Protein AF-0000000077735283 (afdb_homodimer)

Radius of gyration: 48.04 Å; Cα contacts (8 Å, |Δi|>4): 2302; chains: 2; bounding box: 80×176×95 Å

Solvent-accessible surface area (backbone atoms only — not comparable to full-atom values): 56272 Å² total; per-residue (Å²): 124,83,80,72,78,56,33,34,23,29,17,27,32,77,35,52,45,38,18,48,23,32,14,46,43,43,26,49,48,42,41,74,72,70,46,65,52,39,32,25,27,28,46,68,80,44,58,32,40,46,49,51,30,58,75,49,72,47,78,82,56,48,76,41,72,54,46,63,62,30,37,59,70,52,53,35,86,58,85,69,66,42,46,38,75,36,28,41,52,57,50,51,49,52,29,60,76,64,70,45,61,61,38,47,21,18,46,99,84,50,34,68,54,24,36,36,39,52,62,46,53,46,47,48,61,62,65,54,66,57,80,62,57,41,31,82,55,63,30,35,46,48,47,44,37,61,52,44,59,39,46,78,77,33,74,63,70,44,83,42,65,42,73,22,42,71,41,70,52,78,65,53,72,67,53,36,61,71,68,59,46,66,35,15,32,34,38,30,58,76,65,59,66,66,58,54,43,51,51,54,72,53,44,35,39,33,41,34,28,20,50,57,37,82,77,56,70,68,47,51,52,55,31,58,74,64,59,18,31,32,32,36,17,74,40,45,64,70,57,40,56,55,32,49,64,30,38,42,34,36,60,80,56,35,42,67,77,61,75,64,45,40,48,81,37,46,45,78,64,47,49,57,54,44,69,71,68,64,61,66,67,30,47,24,37,56,96,64,27,70,68,20,31,39,43,61,78,55,67,42,89,59,83,54,54,39,32,30,35,28,57,43,53,31,71,92,43,38,36,48,40,53,87,56,35,41,74,52,33,36,37,23,23,57,39,44,56,33,40,67,51,94,51,46,28,40,33,44,27,37,64,43,35,27,39,18,46,54,48,55,49,50,26,55,75,66,70,43,86,71,54,36,49,50,24,40,34,27,30,49,12,34,33,58,61,8,54,74,66,67,26,84,59,39,38,72,68,41,52,56,48,38,54,55,25,21,64,58,38,68,52,54,63,67,64,51,42,52,52,39,51,55,59,38,26,56,62,77,89,58,46,47,56,51,52,51,51,25,70,53,46,80,43,80,45,87,93,40,37,35,37,42,13,45,46,58,20,77,59,57,63,69,59,59,71,40,39,72,54,33,46,50,36,27,40,47,47,21,68,75,70,68,30,37,27,27,31,34,34,44,24,26,64,78,77,40,20,18,42,39,32,54,29,64,60,66,50,62,49,54,19,61,32,66,74,44,77,47,84,63,59,50,42,80,37,80,72,36,72,35,61,77,76,59,45,46,51,39,42,48,53,30,50,55,52,51,59,71,76,103,124,82,81,72,78,55,33,36,23,29,17,28,32,77,34,51,43,40,17,48,26,31,13,46,42,43,28,51,48,43,39,75,73,69,45,66,54,40,33,25,27,28,45,69,81,44,56,32,39,47,49,51,30,55,74,47,72,48,79,80,56,49,76,41,71,54,47,61,63,32,37,59,69,51,50,36,86,58,85,70,68,42,46,38,75,36,27,41,49,57,49,52,48,51,28,61,75,64,70,44,61,60,37,48,22,19,45,99,86,50,34,68,55,26,36,37,38,54,64,46,52,46,46,47,60,63,64,55,67,57,81,60,57,42,30,81,55,64,31,34,46,49,46,45,36,59,53,43,59,40,46,76,76,32,74,64,68,45,82,41,64,42,74,21,41,71,41,72,54,78,64,52,71,68,53,36,62,70,67,60,47,66,33,16,32,35,38,30,59,76,65,57,66,68,57,54,40,52,51,53,70,55,44,34,40,31,42,34,27,19,51,58,38,82,77,54,71,66,47,51,54,55,30,58,73,65,60,20,31,31,30,34,17,72,39,45,63,68,56,40,55,54,32,47,63,30,38,42,35,35,59,78,56,36,41,68,76,60,74,63,44,41,49,80,36,46,45,78,62,46,50,58,55,44,70,71,69,65,61,65,64,30,47,24,38,55,97,66,27,70,68,22,30,38,40,61,79,56,66,45,87,58,83,54,54,39,32,29,33,28,58,44,52,33,72,90,44,38,35,48,41,54,87,57,34,39,74,53,35,37,37,23,23,56,39,44,57,33,40,69,48,95,49,45,29,42,32,46,28,38,65,41,36,26,40,17,44,55,47,54,50,50,26,55,76,66,72,43,86,71,55,36,48,50,23,40,32,28,30,48,14,37,32,58,62,9,53,73,66,69,26,83,59,40,36,71,66,41,52,56,48,38,54,54,24,21,63,59,38,68,54,55,62,66,63,52,43,51,51,40,50,55,58,37,24,56,61,77,88,58,47,47,57,51,53,52,52,26,71,52,46,80,42,79,45,88,92,40,37,34,38,43,13,44,47,58,22,76,59,57,63,69,59,57,71,40,40,72,55,32,46,50,35,27,40,47,47,20,68,75,71,67,31,38,27,26,32,36,34,45,24,26,66,78,78,39,18,19,42,39,32,56,27,64,60,67,49,61,51,54,19,62,33,66,74,44,77,47,84,61,59,51,43,80,37,81,72,35,72,36,59,77,78,60,46,46,51,39,42,48,52,30,49,54,52,51,59,70,74,105

Organism: NCBI:txid416586

Foldseek 3Di:
DPPPFAAEAEEFQQDDLQGFLLLVLLQVLVVVVPGRYFYEYQDDYFQLNVVLCVVLVHDGGHHDVFFFDFQLLLFAFQPDAAEQQFFLVVVVVSCVVVVNQKHFYAYPVQFTWFMDGPVLSVCCLPPPPDQDFQQVLFFFQLLLCVLQVWDWLADADRRHGQHATEEEPPDDLVVSLVPDAARYEYEYEQDDQVSLLSNLVRHHAEYEYELQHDDDPVSNVSNNVSRHIYIYGNHHRVVSSSSSSRSRGNNVRGGGPFDAAERGHGLVVCLVVCVVPVDQWHFYDDPRHTRGIHGPVSSPQRDAHEYEYEADQAPVGHRHHCVSHAYAEYQHADDHHDHDHPDDHHYDYHQAQGSLLVSLVVCVVVPHDDALSSLSSSLSRLCVSCVNVLRPSHDPSSVVSNVVSCVRNVHDSVVVSVVSLASRQDCPPPFLLCQLQAQWDWDDAPPFIEIEHEGEHQDCCVVVVCLVVNQVSQQCCCVVVVGQKGWYWYAHSVQQWTWIFMYHDDQVLVCQLQVDDSPDRTDIGGNDDDCVPRPVVSSNVSSVVVVVVD/DPPPFAAEAEEFQQDDLQGFLLLVLLQVLCVVVPGRYFYEYQDDYFQLNVCLCVVLVHDGGHHDPFFFDFQLLLFAFQPDAAEQQFFLVVVVVSCVVVVNQKHFYAYPVQFTFFMFGPVLSVCCLPPPPDQDFQQVLFFFQLLLCVLQVWDWLADAPRRHGQHATEEEDPDDLVVNLVPDAARYEYEYEQDDQVSLLSNLVRHHQEYEYELQHDHDPVSSVSNNVSRHIYIYGNHHPVVSSSSSSRSRGNNVRGDGPFDAAERGHGLVVCVVVCVVPVDQWHFYDDPRHTRGIHGPVSSPQRDAHEYEYEADQAPVGHRHHVVSHAYAEYQHADDHHDHDHPDDHHYDYHQAQGSLLVSLVVCVVVPHDDALSSLSSSLSRLCVSCVNVLRPSHDPSSVVSNVVSCVRNVHDSVVVSVVSLASRQDCPPPFLLRQLQAQWDWDDAPPFIEIEHEGEHQDCCVVVVCLVVNQVSQQCCCVVVVGQKGWYWYAHSVQQWTWIFMYHPDQVLVCQLQVDDSPDGTDIGGNDDDCVPRPVVSSNVSSVVVVVVD

InterPro domains:
  IPR000644 CBS domain [PF00571] (80-124)
  IPR000644 CBS domain [PF00571] (250-299)
  IPR000644 CBS domain [PS51371] (75-131)
  IPR000644 CBS domain [PS51371] (254-310)
  IPR000644 CBS domain [SM00116] (80-126)
  IPR000644 CBS domain [SM00116] (257-304)
  IPR001667 DDH domain [PF01368] (7-382)
  IPR004097 DHHA2 domain [PF02833] (418-542)
  IPR004097 DHHA2 domain [SM01131] (417-543)
  IPR010766 DRTGG [PF07085] (143-247)
  IPR028979 HPr(Ser) kinase/phosphorylase-like, N-terminal domain superfamily [G3DSA:3.40.1390.20] (132-244)
  IPR028979 HPr(Ser) kinase/phosphorylase-like, N-terminal domain superfamily [SSF75138] (139-254)
  IPR038222 DHHA2 domain superfamily [G3DSA:3.10.310.20] (427-550)
  IPR038763 DHH phosphoesterase superfamily [SSF64182] (6-542)
  IPR046342 CBS domain superfamily [SSF54631] (70-299)

pLDDT: mean 88.13, std 9.85, range [28.7, 98.94]

Secondary structure (DSSP, 8-state):
-----PEEEE--SS--HHHHHHHHHHHHHHHHTT--EEEEESSPPPHHHHHHHHHTT-PPPEE--B---BGGGGPBP----EETTSBHHHHHHHHHHHT-SEEEEE-TTSBEEEEEEHHHHHHHHHHTTS---TTTTT-BHHHHHHHTT-EEEE---TTSBP-S-EEE--S-HHHHHHH--TT-EEEE-S--HHHHHHHHHTT-SEEEE-TT----HHHHHHHHHTT-EEEE-SS-HHHHHHHHHTTSBGGGTSEES---B-TTSBHHHHHHHHHHH--SEEEEEETTEEEEEEETGGGS--PPPEEEEES---GGGSPBTGGGSEEEEEEESSPPB--EEEEE-EEEE-SSS-HHHHHHHHHHHTT----HHHHHHHHHHHHHHTTTTTSTT--HHHHHHHHHHHHHHT--HHHHHHHHHHHHH--TT--HHHHHTTT-EEEEETTEEEEEEEEEES-HHHHHTTHHHHHHHHHHHHHHHT-SEEEEEEEETTTTEEEEEEEES-THHHHHHH-S--SSSEEEEET---IIIIIHHHHHHHHHHHHHH-/-----PEEEE--SS--HHHHHHHHHHHHHHHHTT--EEEEESSPPPHHHHHHHHHTT-PPPEE--B---BGGGGPBP----EETT-BHHHHHHHHHHHT-SEEEEE-TTSBEEEEEEHHHHHHHHHHTTS---TTTTT-BHHHHHHHTT-EEEE---TTSBP-S-EEE--S-HHHHHHH--TT-EEEE-S--HHHHHHHHHTT-SEEEE-TT----HHHHHHHHHTT-EEEE-SS-HHHHHHHHHTTSBGGGTSEES---B-TTSBHHHHHHHHHHH--SEEEEEETTEEEEEEETGGGS--PPPEEEEES---GGGSPBTGGGSEEEEEEESSEEE--B-SS--EEEE-SSS-HHHHHHHHHHHTT----HHHHHHHHHHHHHHTTTTTSTT--HHHHHHHHHHHHHHT--HHHHHHHHHHHHH--TT--HHHHHTTT-EEEEETTEEEEEEEEEES-HHHHHTTHHHHHHHHHHHHHHHT-SEEEEEEEETTTTEEEEEEEES-THHHHHHHTS--SSSEEEEET---IIIIIHHHHHHHHHHHHHH-

Sequence (1100 aa):
MKNTKPIYIIGHRNPDTDSICSAIGYAHLKQALGENVVAARAGKVNAETKYALEYFHMQQPLLLSDLYPRVKDVLLDCKIVVKQHDTLRQLGEIMRDHDLRSVPVTDSKGILVGIVTVSDLAKRYFQELGMANLSDMRVRYRDIIAAIDAKVLVDGIESDFIQGDVRIAAGSLKTIKAGIKENDIVLIGDRHDETIIDCVEQGISVLIITGNGRVSADVIEAAEARHMFVLSTPYDTYTTARLINQCVPVRRIMHENPVCFKPMDLLSDIKGTMEETHYRNYPVIENGRLVGLVSRDELTMPERDRVILVDHNERGQAVEGIEEAKIVEVIDHHRLGGIQTSEPIFTHAEPVGCTATIVANMHWQQDVDIPAPVAGLLLSAILSDTVLFKSPTCTPYDKKTAERLAEIAGVDLKEYGMAMLKAGSGIGDMTPMEIAKNDSKEFQMGDYHLLISQISVMDTKEVLGLEPQLIEAMTTICEKEGFDMSLVMVTDILEEATYLLYAGSPKTLIGEAFKKDASGTHVYLPGVMSRKKQIVPPLSEAVKRIKEKEMKNTKPIYIIGHRNPDTDSICSAIGYAHLKQALGENVVAARAGKVNAETKYALEYFHMQQPLLLSDLYPRVKDVLLDCKIVVKQHDTLRQLGEIMRDHDLRSVPVTDSKGILVGIVTVSDLAKRYFQELGMANLSDMRVRYRDIIAAIDAKVLVDGIESDFIQGDVRIAAGSLKTIKAGIKENDIVLIGDRHDETIIDCVEQGISVLIITGNGRVSADVIEAAEARHMFVLSTPYDTYTTARLINQCVPVRRIMHENPVCFKPMDLLSDIKGTMEETHYRNYPVIENGRLVGLVSRDELTMPERDRVILVDHNERGQAVEGIEEAKIVEVIDHHRLGGIQTSEPIFTHAEPVGCTATIVANMHWQQDVDIPAPVAGLLLSAILSDTVLFKSPTCTPYDKKTAERLAEIAGVDLKEYGMAMLKAGSGIGDMTPMEIAKNDSKEFQMGDYHLLISQISVMDTKEVLGLEPQLIEAMTTICEKEGFDMSLVMVTDILEEATYLLYAGSPKTLIGEAFKKDASGTHVYLPGVMSRKKQIVPPLSEAVKRIKEKE

Nearest PDB structures (foldseek):
  2haw-assembly1_B  TM=9.328E-01  e=2.482E-33  Bacillus subtilis
  2iw4-assembly1_A  TM=9.439E-01  e=2.000E-32  Bacillus subtilis
  1wpp-assembly1_B  TM=9.341E-01  e=7.158E-31  Streptococcus gordonii str. Challis
  1k20-assembly1_B  TM=9.146E-01  e=5.120E-30  Streptococcus gordonii
  2enx-assembly1_A  TM=9.265E-01  e=3.663E-29  Streptococcus agalactiae A909

Structure (mmCIF, N/CA/C/O backbone):
data_AF-0000000077735283-model_v1
#
loop_
_entity.id
_entity.type
_entity.pdbx_description
1 polymer 'inorganic diphosphatase'
#
loop_
_atom_site.group_PDB
_atom_site.id
_atom_site.type_symbol
_atom_site.label_atom_id
_atom_site.label_alt_id
_atom_site.label_comp_id
_atom_site.label_asym_id
_atom_site.label_entity_id
_atom_site.label_seq_id
_atom_site.pdbx_PDB_ins_code
_atom_site.Cartn_x
_atom_site.Cartn_y
_atom_site.Cartn_z
_atom_site.occupancy
_atom_site.B_iso_or_equiv
_atom_site.auth_seq_id
_atom_site.auth_comp_id
_atom_site.auth_asym_id
_atom_site.auth_atom_id
_atom_site.pdbx_PDB_model_num
ATOM 1 N N . MET A 1 1 ? 1.175 -37.281 -1.231 1 28.7 1 MET A N 1
ATOM 2 C CA . MET A 1 1 ? 1.005 -36 -0.551 1 28.7 1 MET A CA 1
ATOM 3 C C . MET A 1 1 ? 1.333 -34.844 -1.485 1 28.7 1 MET A C 1
ATOM 5 O O . MET A 1 1 ? 2.414 -34.812 -2.074 1 28.7 1 MET A O 1
ATOM 9 N N . LYS A 1 2 ? 0.443 -34.312 -2.27 1 42.41 2 LYS A N 1
ATOM 10 C CA . LYS A 1 2 ? 0.685 -33.344 -3.342 1 42.41 2 LYS A CA 1
ATOM 11 C C . LYS A 1 2 ? 1.784 -32.344 -2.959 1 42.41 2 LYS A C 1
ATOM 13 O O . LYS A 1 2 ? 1.707 -31.703 -1.912 1 42.41 2 LYS A O 1
ATOM 18 N N . ASN A 1 3 ? 2.947 -32.594 -3.174 1 49.47 3 ASN A N 1
ATOM 19 C CA . ASN A 1 3 ? 4.152 -31.859 -2.832 1 49.47 3 ASN A CA 1
ATOM 20 C C . ASN A 1 3 ? 3.941 -30.344 -2.963 1 49.47 3 ASN A C 1
ATOM 22 O O . ASN A 1 3 ? 3.846 -29.828 -4.074 1 49.47 3 ASN A O 1
ATOM 26 N N . THR A 1 4 ? 3.23 -29.609 -1.947 1 69.56 4 THR A N 1
ATOM 27 C CA . THR A 1 4 ? 2.809 -28.219 -1.959 1 69.56 4 THR A CA 1
ATOM 28 C C . THR A 1 4 ? 4.008 -27.281 -2.148 1 69.56 4 THR A C 1
ATOM 30 O O . THR A 1 4 ? 5.035 -27.453 -1.485 1 69.56 4 THR A O 1
ATOM 33 N N . LYS A 1 5 ? 4.188 -26.641 -3.32 1 85.62 5 LYS A N 1
ATOM 34 C CA . LYS A 1 5 ? 5.188 -25.625 -3.607 1 85.62 5 LYS A CA 1
ATOM 35 C C . LYS A 1 5 ? 5.48 -24.781 -2.371 1 85.62 5 LYS A C 1
ATOM 37 O O . LYS A 1 5 ? 4.566 -24.422 -1.629 1 85.62 5 LYS A O 1
ATOM 42 N N . PRO A 1 6 ? 6.809 -24.719 -2.07 1 94.75 6 PRO A N 1
ATOM 43 C CA . PRO A 1 6 ? 7.125 -23.875 -0.92 1 94.75 6 PRO A CA 1
ATOM 44 C C . PRO A 1 6 ? 6.781 -22.406 -1.16 1 94.75 6 PRO A C 1
ATOM 46 O O . PRO A 1 6 ? 6.57 -22 -2.305 1 94.75 6 PRO A O 1
ATOM 49 N N . ILE A 1 7 ? 6.66 -21.719 -0.064 1 97.5 7 ILE A N 1
ATOM 50 C CA . ILE A 1 7 ? 6.547 -20.266 -0.137 1 97.5 7 ILE A CA 1
ATOM 51 C C . ILE A 1 7 ? 7.938 -19.656 -0.265 1 97.5 7 ILE A C 1
ATOM 53 O O . ILE A 1 7 ? 8.859 -20.016 0.472 1 97.5 7 ILE A O 1
ATOM 57 N N . TYR A 1 8 ? 8.109 -18.75 -1.167 1 98.06 8 TYR A N 1
ATOM 58 C CA . TYR A 1 8 ? 9.406 -18.125 -1.363 1 98.06 8 TYR A CA 1
ATOM 59 C C . TYR A 1 8 ? 9.492 -16.797 -0.61 1 98.06 8 TYR A C 1
ATOM 61 O O . TYR A 1 8 ? 8.586 -15.969 -0.709 1 98.06 8 TYR A O 1
ATOM 69 N N . ILE A 1 9 ? 10.5 -16.656 0.202 1 98.75 9 ILE A N 1
ATOM 70 C CA . ILE A 1 9 ? 10.812 -15.383 0.835 1 98.75 9 ILE A CA 1
ATOM 71 C C . ILE A 1 9 ? 11.883 -14.656 0.028 1 98.75 9 ILE A C 1
ATOM 73 O O . ILE A 1 9 ? 13 -15.148 -0.12 1 98.75 9 ILE A O 1
ATOM 77 N N . ILE A 1 10 ? 11.531 -13.438 -0.479 1 98.19 10 ILE A N 1
ATOM 78 C CA . ILE A 1 10 ? 12.398 -12.852 -1.492 1 98.19 10 ILE A CA 1
ATOM 79 C C . ILE A 1 10 ? 12.492 -11.344 -1.27 1 98.19 10 ILE A C 1
ATOM 81 O O . ILE A 1 10 ? 11.5 -10.688 -0.936 1 98.19 10 ILE A O 1
ATOM 85 N N . GLY A 1 11 ? 13.695 -10.766 -1.396 1 96.69 11 GLY A N 1
ATOM 86 C CA . GLY A 1 11 ? 13.922 -9.328 -1.345 1 96.69 11 GLY A CA 1
ATOM 87 C C . GLY A 1 11 ? 13.742 -8.648 -2.689 1 96.69 11 GLY A C 1
ATOM 88 O O . GLY A 1 11 ? 13.219 -9.25 -3.631 1 96.69 11 GLY A O 1
ATOM 89 N N . HIS A 1 12 ? 14.141 -7.363 -2.768 1 92.62 12 HIS A N 1
ATOM 90 C CA . HIS A 1 12 ? 13.906 -6.582 -3.977 1 92.62 12 HIS A CA 1
ATOM 91 C C . HIS A 1 12 ? 14.805 -7.051 -5.117 1 92.62 12 HIS A C 1
ATOM 93 O O . HIS A 1 12 ? 15.727 -7.84 -4.906 1 92.62 12 HIS A O 1
ATOM 99 N N . ARG A 1 13 ? 14.523 -6.629 -6.309 1 90.88 13 ARG A N 1
ATOM 100 C CA . ARG A 1 13 ? 15.078 -7.16 -7.551 1 90.88 13 ARG A CA 1
ATOM 101 C C . ARG A 1 13 ? 16.578 -6.891 -7.641 1 90.88 13 ARG A C 1
ATOM 103 O O . ARG A 1 13 ? 17.297 -7.633 -8.297 1 90.88 13 ARG A O 1
ATOM 110 N N . ASN A 1 14 ? 17.109 -5.805 -7.129 1 86.62 14 ASN A N 1
ATOM 111 C CA . ASN A 1 14 ? 18.531 -5.523 -6.961 1 86.62 14 ASN A CA 1
ATOM 112 C C . ASN A 1 14 ? 18.969 -5.715 -5.512 1 86.62 14 ASN A C 1
ATOM 114 O O . ASN A 1 14 ? 19.188 -4.742 -4.789 1 86.62 14 ASN A O 1
ATOM 118 N N . PRO A 1 15 ? 19.219 -6.98 -5.191 1 92.56 15 PRO A N 1
ATOM 119 C CA . PRO A 1 15 ? 19.344 -7.316 -3.77 1 92.56 15 PRO A CA 1
ATOM 120 C C . PRO A 1 15 ? 20.578 -6.695 -3.125 1 92.56 15 PRO A C 1
ATOM 122 O O . PRO A 1 15 ? 21.656 -6.699 -3.721 1 92.56 15 PRO A O 1
ATOM 125 N N . ASP A 1 16 ? 20.406 -6.074 -2.018 1 92.31 16 ASP A N 1
ATOM 126 C CA . ASP A 1 16 ? 21.5 -5.656 -1.143 1 92.31 16 ASP A CA 1
ATOM 127 C C . ASP A 1 16 ? 21.641 -6.605 0.046 1 92.31 16 ASP A C 1
ATOM 129 O O . ASP A 1 16 ? 21.062 -7.695 0.051 1 92.31 16 ASP A O 1
ATOM 133 N N . THR A 1 17 ? 22.469 -6.301 0.979 1 96.19 17 THR A N 1
ATOM 134 C CA . THR A 1 17 ? 22.766 -7.191 2.096 1 96.19 17 THR A CA 1
ATOM 135 C C . THR A 1 17 ? 21.516 -7.434 2.938 1 96.19 17 THR A C 1
ATOM 137 O O . THR A 1 17 ? 21.25 -8.562 3.355 1 96.19 17 THR A O 1
ATOM 140 N N . ASP A 1 18 ? 20.719 -6.391 3.164 1 97.56 18 ASP A N 1
ATOM 141 C CA . ASP A 1 18 ? 19.484 -6.523 3.936 1 97.56 18 ASP A CA 1
ATOM 142 C C . ASP A 1 18 ? 18.5 -7.461 3.24 1 97.56 18 ASP A C 1
ATOM 144 O O . ASP A 1 18 ? 17.922 -8.352 3.875 1 97.56 18 ASP A O 1
ATOM 148 N N . SER A 1 19 ? 18.359 -7.309 1.996 1 96.19 19 SER A N 1
ATOM 149 C CA . SER A 1 19 ? 17.422 -8.102 1.198 1 96.19 19 SER A CA 1
ATOM 150 C C . SER A 1 19 ? 17.719 -9.594 1.336 1 96.19 19 SER A C 1
ATOM 152 O O . SER A 1 19 ? 16.812 -10.383 1.603 1 96.19 19 SER A O 1
ATOM 154 N N . ILE A 1 20 ? 18.938 -9.945 1.172 1 98.25 20 ILE A N 1
ATOM 155 C CA . ILE A 1 20 ? 19.328 -11.352 1.158 1 98.25 20 ILE A CA 1
ATOM 156 C C . ILE A 1 20 ? 19.328 -11.898 2.584 1 98.25 20 ILE A C 1
ATOM 158 O O . ILE A 1 20 ? 18.766 -12.961 2.85 1 98.25 20 ILE A O 1
ATOM 162 N N . CYS A 1 21 ? 19.906 -11.203 3.508 1 98.81 21 CYS A N 1
ATOM 163 C CA . CYS A 1 21 ? 20.062 -11.688 4.879 1 98.81 21 CYS A CA 1
ATOM 164 C C . CYS A 1 21 ? 18.703 -11.758 5.582 1 98.81 21 CYS A C 1
ATOM 166 O O . CYS A 1 21 ? 18.453 -12.68 6.359 1 98.81 21 CYS A O 1
ATOM 168 N N . SER A 1 22 ? 17.875 -10.789 5.352 1 98.88 22 SER A N 1
ATOM 169 C CA . SER A 1 22 ? 16.531 -10.812 5.949 1 98.88 22 SER A CA 1
ATOM 170 C C . SER A 1 22 ? 15.703 -11.969 5.398 1 98.88 22 SER A C 1
ATOM 172 O O . SER A 1 22 ? 14.898 -12.562 6.121 1 98.88 22 SER A O 1
ATOM 174 N N . ALA A 1 23 ? 15.867 -12.227 4.102 1 98.81 23 ALA A N 1
ATOM 175 C CA . ALA A 1 23 ? 15.164 -13.359 3.52 1 98.81 23 ALA A CA 1
ATOM 176 C C . ALA A 1 23 ? 15.578 -14.664 4.195 1 98.81 23 ALA A C 1
ATOM 178 O O . ALA A 1 23 ? 14.727 -15.492 4.543 1 98.81 23 ALA A O 1
ATOM 179 N N . ILE A 1 24 ? 16.875 -14.859 4.391 1 98.88 24 ILE A N 1
ATOM 180 C CA . ILE A 1 24 ? 17.391 -16.062 5.023 1 98.88 24 ILE A CA 1
ATOM 181 C C . ILE A 1 24 ? 16.922 -16.125 6.477 1 98.88 24 ILE A C 1
ATOM 183 O O . ILE A 1 24 ? 16.469 -17.172 6.938 1 98.88 24 ILE A O 1
ATOM 187 N N . GLY A 1 25 ? 17.047 -15.031 7.188 1 98.88 25 GLY A N 1
ATOM 188 C CA . GLY A 1 25 ? 16.609 -14.984 8.578 1 98.88 25 GLY A CA 1
ATOM 189 C C . GLY A 1 25 ? 15.133 -15.281 8.758 1 98.88 25 GLY A C 1
ATOM 190 O O . GLY A 1 25 ? 14.75 -16.031 9.656 1 98.88 25 GLY A O 1
ATOM 191 N N . TYR A 1 26 ? 14.344 -14.648 7.922 1 98.88 26 TYR A N 1
ATOM 192 C CA . TYR A 1 26 ? 12.906 -14.844 8.062 1 98.88 26 TYR A CA 1
ATOM 193 C C . TYR A 1 26 ? 12.516 -16.266 7.668 1 98.88 26 TYR A C 1
ATOM 195 O O . TYR A 1 26 ? 11.586 -16.844 8.242 1 98.88 26 TYR A O 1
ATOM 203 N N . ALA A 1 27 ? 13.203 -16.797 6.676 1 98.81 27 ALA A N 1
ATOM 204 C CA . ALA A 1 27 ? 12.977 -18.203 6.332 1 98.81 27 ALA A CA 1
ATOM 205 C C . ALA A 1 27 ? 13.242 -19.109 7.531 1 98.81 27 ALA A C 1
ATOM 207 O O . ALA A 1 27 ? 12.484 -20.047 7.789 1 98.81 27 ALA A O 1
ATOM 208 N N . HIS A 1 28 ? 14.32 -18.859 8.219 1 98.75 28 HIS A N 1
ATOM 209 C CA . HIS A 1 28 ? 14.625 -19.656 9.406 1 98.75 28 HIS A CA 1
ATOM 210 C C . HIS A 1 28 ? 13.492 -19.578 10.422 1 98.75 28 HIS A C 1
ATOM 212 O O . HIS A 1 28 ? 13.094 -20.594 10.992 1 98.75 28 HIS A O 1
ATOM 218 N N . LEU A 1 29 ? 13.047 -18.344 10.703 1 98.75 29 LEU A N 1
ATOM 219 C CA . LEU A 1 29 ? 11.969 -18.172 11.664 1 98.75 29 LEU A CA 1
ATOM 220 C C . LEU A 1 29 ? 10.734 -18.969 11.258 1 98.75 29 LEU A C 1
ATOM 222 O O . LEU A 1 29 ? 10.164 -19.703 12.07 1 98.75 29 LEU A O 1
ATOM 226 N N . LYS A 1 30 ? 10.297 -18.812 10.008 1 98.69 30 LYS A N 1
ATOM 227 C CA . LYS A 1 30 ? 9.086 -19.469 9.523 1 98.69 30 LYS A CA 1
ATOM 228 C C . LYS A 1 30 ? 9.234 -20.984 9.539 1 98.69 30 LYS A C 1
ATOM 230 O O . LYS A 1 30 ? 8.289 -21.703 9.867 1 98.69 30 LYS A O 1
ATOM 235 N N . GLN A 1 31 ? 10.445 -21.469 9.172 1 98.31 31 GLN A N 1
ATOM 236 C CA . GLN A 1 31 ? 10.711 -22.906 9.227 1 98.31 31 GLN A CA 1
ATOM 237 C C . GLN A 1 31 ? 10.625 -23.422 10.656 1 98.31 31 GLN A C 1
ATOM 239 O O . GLN A 1 31 ? 10.07 -24.5 10.906 1 98.31 31 GLN A O 1
ATOM 244 N N . ALA A 1 32 ? 11.211 -22.656 11.562 1 98.06 32 ALA A N 1
ATOM 245 C CA . ALA A 1 32 ? 11.156 -23.031 12.969 1 98.06 32 ALA A CA 1
ATOM 246 C C . ALA A 1 32 ? 9.711 -23.094 13.461 1 98.06 32 ALA A C 1
ATOM 248 O O . ALA A 1 32 ? 9.398 -23.875 14.367 1 98.06 32 ALA A O 1
ATOM 249 N N . LEU A 1 33 ? 8.867 -22.344 12.875 1 97.06 33 LEU A N 1
ATOM 250 C CA . LEU A 1 33 ? 7.461 -22.312 13.25 1 97.06 33 LEU A CA 1
ATOM 251 C C . LEU A 1 33 ? 6.66 -23.359 12.461 1 97.06 33 LEU A C 1
ATOM 253 O O . LEU A 1 33 ? 5.434 -23.406 12.562 1 97.06 33 LEU A O 1
ATOM 257 N N . GLY A 1 34 ? 7.281 -24.094 11.531 1 96.56 34 GLY A N 1
ATOM 258 C CA . GLY A 1 34 ? 6.664 -25.234 10.891 1 96.56 34 GLY A CA 1
ATOM 259 C C . GLY A 1 34 ? 6.176 -24.953 9.484 1 96.56 34 GLY A C 1
ATOM 260 O O . GLY A 1 34 ? 5.461 -25.75 8.891 1 96.56 34 GLY A O 1
ATOM 261 N N . GLU A 1 35 ? 6.539 -23.906 8.922 1 96.75 35 GLU A N 1
ATOM 262 C CA . GLU A 1 35 ? 6.074 -23.547 7.582 1 96.75 35 GLU A CA 1
ATOM 263 C C . GLU A 1 35 ? 7.051 -24.031 6.512 1 96.75 35 GLU A C 1
ATOM 265 O O . GLU A 1 35 ? 8.258 -24.109 6.754 1 96.75 35 GLU A O 1
ATOM 270 N N . ASN A 1 36 ? 6.539 -24.359 5.359 1 97.31 36 ASN A N 1
ATOM 271 C CA . ASN A 1 36 ? 7.348 -24.75 4.207 1 97.31 36 ASN A CA 1
ATOM 272 C C . ASN A 1 36 ? 7.758 -23.531 3.379 1 97.31 36 ASN A C 1
ATOM 274 O O . ASN A 1 36 ? 7.098 -23.188 2.393 1 97.31 36 ASN A O 1
ATOM 278 N N . VAL A 1 37 ? 8.883 -22.953 3.768 1 98.06 37 VAL A N 1
ATOM 279 C CA . VAL A 1 37 ? 9.352 -21.75 3.102 1 98.06 37 VAL A CA 1
ATOM 280 C C . VAL A 1 37 ? 10.805 -21.922 2.672 1 98.06 37 VAL A C 1
ATOM 282 O O . VAL A 1 37 ? 11.523 -22.766 3.221 1 98.06 37 VAL A O 1
ATOM 285 N N . VAL A 1 38 ? 11.211 -21.156 1.665 1 97.94 38 VAL A N 1
ATOM 286 C CA . VAL A 1 38 ? 12.586 -21.156 1.188 1 97.94 38 VAL A CA 1
ATOM 287 C C . VAL A 1 38 ? 13.023 -19.734 0.883 1 97.94 38 VAL A C 1
ATOM 289 O O . VAL A 1 38 ? 12.258 -18.938 0.32 1 97.94 38 VAL A O 1
ATOM 292 N N . ALA A 1 39 ? 14.211 -19.422 1.404 1 98.56 39 ALA A N 1
ATOM 293 C CA . ALA A 1 39 ? 14.773 -18.125 1.062 1 98.56 39 ALA A CA 1
ATOM 294 C C . ALA A 1 39 ? 15.211 -18.078 -0.399 1 98.56 39 ALA A C 1
ATOM 296 O O . ALA A 1 39 ? 15.766 -19.047 -0.916 1 98.56 39 ALA A O 1
ATOM 297 N N . ALA A 1 40 ? 14.93 -16.969 -1.06 1 98.31 40 ALA A N 1
ATOM 298 C CA . ALA A 1 40 ? 15.305 -16.781 -2.457 1 98.31 40 ALA A CA 1
ATOM 299 C C . ALA A 1 40 ? 15.859 -15.383 -2.689 1 98.31 40 ALA A C 1
ATOM 301 O O . ALA A 1 40 ? 15.836 -14.539 -1.788 1 98.31 40 ALA A O 1
ATOM 302 N N . ARG A 1 41 ? 16.516 -15.164 -3.781 1 97.31 41 ARG A N 1
ATOM 303 C CA . ARG A 1 41 ? 17 -13.859 -4.234 1 97.31 41 ARG A CA 1
ATOM 304 C C . ARG A 1 41 ? 16.562 -13.578 -5.668 1 97.31 41 ARG A C 1
ATOM 306 O O . ARG A 1 41 ? 16.375 -14.508 -6.457 1 97.31 41 ARG A O 1
ATOM 313 N N . ALA A 1 42 ? 16.406 -12.32 -5.98 1 95.19 42 ALA A N 1
ATOM 314 C CA . ALA A 1 42 ? 15.898 -11.945 -7.297 1 95.19 42 ALA A CA 1
ATOM 315 C C . ALA A 1 42 ? 17.031 -11.477 -8.203 1 95.19 42 ALA A C 1
ATOM 317 O O . ALA A 1 42 ? 16.828 -11.227 -9.391 1 95.19 42 ALA A O 1
ATOM 318 N N . GLY A 1 43 ? 18.266 -11.375 -7.703 1 92 43 GLY A N 1
ATOM 319 C CA . GLY A 1 43 ? 19.391 -10.883 -8.477 1 92 43 GLY A CA 1
ATOM 320 C C . GLY A 1 43 ? 20.734 -11.383 -7.953 1 92 43 GLY A C 1
ATOM 321 O O . GLY A 1 43 ? 20.781 -12.328 -7.164 1 92 43 GLY A O 1
ATOM 322 N N . LYS A 1 44 ? 21.766 -10.805 -8.492 1 89.81 44 LYS A N 1
ATOM 323 C CA . LYS A 1 44 ? 23.109 -11.211 -8.148 1 89.81 44 LYS A CA 1
ATOM 324 C C . LYS A 1 44 ? 23.469 -10.789 -6.723 1 89.81 44 LYS A C 1
ATOM 326 O O . LYS A 1 44 ? 22.953 -9.789 -6.223 1 89.81 44 LYS A O 1
ATOM 331 N N . VAL A 1 45 ? 24.344 -11.539 -6.129 1 93.19 45 VAL A N 1
ATOM 332 C CA . VAL A 1 45 ? 24.828 -11.242 -4.789 1 93.19 45 VAL A CA 1
ATOM 333 C C . VAL A 1 45 ? 26 -10.25 -4.875 1 93.19 45 VAL A C 1
ATOM 335 O O . VAL A 1 45 ? 26.969 -10.484 -5.598 1 93.19 45 VAL A O 1
ATOM 338 N N . ASN A 1 46 ? 25.922 -9.148 -4.215 1 88.06 46 ASN A N 1
ATOM 339 C CA . ASN A 1 46 ? 27 -8.164 -4.25 1 88.06 46 ASN A CA 1
ATOM 340 C C . ASN A 1 46 ? 28.172 -8.578 -3.361 1 88.06 46 ASN A C 1
ATOM 342 O O . ASN A 1 46 ? 28.078 -9.562 -2.627 1 88.06 46 ASN A O 1
ATOM 346 N N . ALA A 1 47 ? 29.266 -7.891 -3.412 1 89.44 47 ALA A N 1
ATOM 347 C CA . ALA A 1 47 ? 30.516 -8.266 -2.758 1 89.44 47 ALA A CA 1
ATOM 348 C C . ALA A 1 47 ? 30.359 -8.258 -1.24 1 89.44 47 ALA A C 1
ATOM 350 O O . ALA A 1 47 ? 30.891 -9.141 -0.553 1 89.44 47 ALA A O 1
ATOM 351 N N . GLU A 1 48 ? 29.656 -7.25 -0.74 1 92.69 48 GLU A N 1
ATOM 352 C CA . GLU A 1 48 ? 29.453 -7.145 0.7 1 92.69 48 GLU A CA 1
ATOM 353 C C . GLU A 1 48 ? 28.672 -8.344 1.231 1 92.69 48 GLU A C 1
ATOM 355 O O . GLU A 1 48 ? 29.047 -8.93 2.246 1 92.69 48 GLU A O 1
ATOM 360 N N . THR A 1 49 ? 27.625 -8.656 0.562 1 96.31 49 THR A N 1
ATOM 361 C CA . THR A 1 49 ? 26.781 -9.773 0.957 1 96.31 49 THR A CA 1
ATOM 362 C C . THR A 1 49 ? 27.547 -11.094 0.832 1 96.31 49 THR A C 1
ATOM 364 O O . THR A 1 49 ? 27.391 -11.984 1.67 1 96.31 49 THR A O 1
ATOM 367 N N . LYS A 1 50 ? 28.297 -11.242 -0.23 1 95.81 50 LYS A N 1
ATOM 368 C CA . LYS A 1 50 ? 29.109 -12.43 -0.417 1 95.81 50 LYS A CA 1
ATOM 369 C C . LYS A 1 50 ? 30.078 -12.617 0.747 1 95.81 50 LYS A C 1
ATOM 371 O O . LYS A 1 50 ? 30.266 -13.742 1.231 1 95.81 50 LYS A O 1
ATOM 376 N N . TYR A 1 51 ? 30.719 -11.562 1.151 1 96.38 51 TYR A N 1
ATOM 377 C CA . TYR A 1 51 ? 31.609 -11.609 2.299 1 96.38 51 TYR A CA 1
ATOM 378 C C . TYR A 1 51 ? 30.906 -12.148 3.529 1 96.38 51 TYR A C 1
ATOM 380 O O . TYR A 1 51 ? 31.422 -13.023 4.227 1 96.38 51 TYR A O 1
ATOM 388 N N . ALA A 1 52 ? 29.734 -11.594 3.82 1 98.31 52 ALA A N 1
ATOM 389 C CA . ALA A 1 52 ? 28.953 -12.016 4.988 1 98.31 52 ALA A CA 1
ATOM 390 C C . ALA A 1 52 ? 28.594 -13.492 4.902 1 98.31 52 ALA A C 1
ATOM 392 O O . ALA A 1 52 ? 28.766 -14.234 5.879 1 98.31 52 ALA A O 1
ATOM 393 N N . LEU A 1 53 ? 28.094 -13.93 3.754 1 98.56 53 LEU A N 1
ATOM 394 C CA . LEU A 1 53 ? 27.703 -15.32 3.561 1 98.56 53 LEU A CA 1
ATOM 395 C C . LEU A 1 53 ? 28.891 -16.25 3.76 1 98.56 53 LEU A C 1
ATOM 397 O O . LEU A 1 53 ? 28.766 -17.281 4.434 1 98.56 53 LEU A O 1
ATOM 401 N N . GLU A 1 54 ? 30 -15.906 3.211 1 98.06 54 GLU A N 1
ATOM 402 C CA . GLU A 1 54 ? 31.203 -16.734 3.318 1 98.06 54 GLU A CA 1
ATOM 403 C C . GLU A 1 54 ? 31.734 -16.75 4.746 1 98.06 54 GLU A C 1
ATOM 405 O O . GLU A 1 54 ? 32.156 -17.797 5.25 1 98.06 54 GLU A O 1
ATOM 410 N N . TYR A 1 55 ? 31.75 -15.602 5.371 1 98.06 55 TYR A N 1
ATOM 411 C CA . TYR A 1 55 ? 32.281 -15.5 6.73 1 98.06 55 TYR A CA 1
ATOM 412 C C . TYR A 1 55 ? 31.516 -16.422 7.676 1 98.06 55 TYR A C 1
ATOM 414 O O . TYR A 1 55 ? 32.125 -17.062 8.539 1 98.06 55 TYR A O 1
ATOM 422 N N . PHE A 1 56 ? 30.266 -16.5 7.516 1 98.44 56 PHE A N 1
ATOM 423 C CA . PHE A 1 56 ? 29.438 -17.281 8.438 1 98.44 56 PHE A CA 1
ATOM 424 C C . PHE A 1 56 ? 29.078 -18.641 7.832 1 98.44 56 PHE A C 1
ATOM 426 O O . PHE A 1 56 ? 28.188 -19.328 8.328 1 98.44 56 PHE A O 1
ATOM 433 N N . HIS A 1 57 ? 29.625 -19 6.715 1 97.56 57 HIS A N 1
ATOM 434 C CA . HIS A 1 57 ? 29.531 -20.312 6.078 1 97.56 57 HIS A CA 1
ATOM 435 C C . HIS A 1 57 ? 28.078 -20.641 5.711 1 97.56 57 HIS A C 1
ATOM 437 O O . HIS A 1 57 ? 27.594 -21.719 6.02 1 97.56 57 HIS A O 1
ATOM 443 N N . MET A 1 58 ? 27.422 -19.688 5.148 1 97.81 58 MET A N 1
ATOM 444 C CA . MET A 1 58 ? 26.047 -19.859 4.676 1 97.81 58 MET A CA 1
ATOM 445 C C . MET A 1 58 ? 26 -19.859 3.15 1 97.81 58 MET A C 1
ATOM 447 O O . MET A 1 58 ? 26.797 -19.188 2.496 1 97.81 58 MET A O 1
ATOM 451 N N . GLN A 1 59 ? 25.078 -20.531 2.604 1 96.5 59 GLN A N 1
ATOM 452 C CA . GLN A 1 59 ? 24.906 -20.625 1.155 1 96.5 59 GLN A CA 1
ATOM 453 C C . GLN A 1 59 ? 24.047 -19.469 0.632 1 96.5 59 GLN A C 1
ATOM 455 O O . GLN A 1 59 ? 23.219 -18.922 1.364 1 96.5 59 GLN A O 1
ATOM 460 N N . GLN A 1 60 ? 24.297 -19.172 -0.593 1 96.44 60 GLN A N 1
ATOM 461 C CA . GLN A 1 60 ? 23.438 -18.203 -1.264 1 96.44 60 GLN A CA 1
ATOM 462 C C . GLN A 1 60 ? 22.016 -18.766 -1.435 1 96.44 60 GLN A C 1
ATOM 464 O O . GLN A 1 60 ? 21.844 -19.953 -1.711 1 96.44 60 GLN A O 1
ATOM 469 N N . PRO A 1 61 ? 21.047 -17.906 -1.248 1 97.38 61 PRO A N 1
ATOM 470 C CA . PRO A 1 61 ? 19.672 -18.375 -1.457 1 97.38 61 PRO A CA 1
ATOM 471 C C . PRO A 1 61 ? 19.391 -18.719 -2.918 1 97.38 61 PRO A C 1
ATOM 473 O O . PRO A 1 61 ? 20.141 -18.328 -3.809 1 97.38 61 PRO A O 1
ATOM 476 N N . LEU A 1 62 ? 18.328 -19.438 -3.111 1 96.12 62 LEU A N 1
ATOM 477 C CA . LEU A 1 62 ? 17.859 -19.844 -4.438 1 96.12 62 LEU A CA 1
ATOM 478 C C . LEU A 1 62 ? 17.625 -18.625 -5.32 1 96.12 62 LEU A C 1
ATOM 480 O O . LEU A 1 62 ? 17.016 -17.641 -4.891 1 96.12 62 LEU A O 1
ATOM 484 N N . LEU A 1 63 ? 18.234 -18.609 -6.48 1 96 63 LEU A N 1
ATOM 485 C CA . LEU A 1 63 ? 18 -17.516 -7.422 1 96 63 LEU A CA 1
ATOM 486 C C . LEU A 1 63 ? 16.688 -17.703 -8.164 1 96 63 LEU A C 1
ATOM 488 O O . LEU A 1 63 ? 16.469 -18.734 -8.812 1 96 63 LEU A O 1
ATOM 492 N N . LEU A 1 64 ? 15.75 -16.812 -8.016 1 94.62 64 LEU A N 1
ATOM 493 C CA . LEU A 1 64 ? 14.516 -16.734 -8.789 1 94.62 64 LEU A CA 1
ATOM 494 C C . LEU A 1 64 ? 14.516 -15.492 -9.672 1 94.62 64 LEU A C 1
ATOM 496 O O . LEU A 1 64 ? 14.195 -14.391 -9.219 1 94.62 64 LEU A O 1
ATOM 500 N N . SER A 1 65 ? 14.773 -15.68 -10.93 1 89.88 65 SER A N 1
ATOM 501 C CA . SER A 1 65 ? 14.914 -14.562 -11.859 1 89.88 65 SER A CA 1
ATOM 502 C C . SER A 1 65 ? 13.555 -13.953 -12.188 1 89.88 65 SER A C 1
ATOM 504 O O . SER A 1 65 ? 13.461 -12.758 -12.492 1 89.88 65 SER A O 1
ATOM 506 N N . ASP A 1 66 ? 12.57 -14.734 -12.227 1 91.5 66 ASP A N 1
ATOM 507 C CA . ASP A 1 66 ? 11.211 -14.273 -12.461 1 91.5 66 ASP A CA 1
ATOM 508 C C . ASP A 1 66 ? 10.188 -15.258 -11.898 1 91.5 66 ASP A C 1
ATOM 510 O O . ASP A 1 66 ? 10.547 -16.359 -11.469 1 91.5 66 ASP A O 1
ATOM 514 N N . LEU A 1 67 ? 8.953 -14.766 -11.844 1 91.62 67 LEU A N 1
ATOM 515 C CA . LEU A 1 67 ? 7.898 -15.602 -11.297 1 91.62 67 LEU A CA 1
ATOM 516 C C . LEU A 1 67 ? 6.805 -15.844 -12.336 1 91.62 67 LEU A C 1
ATOM 518 O O . LEU A 1 67 ? 5.668 -16.172 -11.984 1 91.62 67 LEU A O 1
ATOM 522 N N . TYR A 1 68 ? 7.121 -15.648 -13.594 1 88.81 68 TYR A N 1
ATOM 523 C CA . TYR A 1 68 ? 6.145 -15.898 -14.641 1 88.81 68 TYR A CA 1
ATOM 524 C C . TYR A 1 68 ? 5.805 -17.391 -14.719 1 88.81 68 TYR A C 1
ATOM 526 O O . TYR A 1 68 ? 6.688 -18.234 -14.594 1 88.81 68 TYR A O 1
ATOM 534 N N . PRO A 1 69 ? 4.543 -17.609 -14.859 1 87.62 69 PRO A N 1
ATOM 535 C CA . PRO A 1 69 ? 4.168 -19.016 -15.039 1 87.62 69 PRO A CA 1
ATOM 536 C C . PRO A 1 69 ? 4.73 -19.609 -16.328 1 87.62 69 PRO A C 1
ATOM 538 O O . PRO A 1 69 ? 4.797 -18.938 -17.344 1 87.62 69 PRO A O 1
ATOM 541 N N . ARG A 1 70 ? 5.105 -20.875 -16.234 1 87.81 70 ARG A N 1
ATOM 542 C CA . ARG A 1 70 ? 5.695 -21.594 -17.375 1 87.81 70 ARG A CA 1
ATOM 543 C C . ARG A 1 70 ? 4.953 -22.891 -17.641 1 87.81 70 ARG A C 1
ATOM 545 O O . ARG A 1 70 ? 4.109 -23.312 -16.844 1 87.81 70 ARG A O 1
ATOM 552 N N . VAL A 1 71 ? 5.23 -23.516 -18.719 1 87.44 71 VAL A N 1
ATOM 553 C CA . VAL A 1 71 ? 4.566 -24.734 -19.188 1 87.44 71 VAL A CA 1
ATOM 554 C C . VAL A 1 71 ? 4.75 -25.844 -18.141 1 87.44 71 VAL A C 1
ATOM 556 O O . VAL A 1 71 ? 3.836 -26.625 -17.906 1 87.44 71 VAL A O 1
ATOM 559 N N . LYS A 1 72 ? 5.848 -25.875 -17.531 1 84.81 72 LYS A N 1
ATOM 560 C CA . LYS A 1 72 ? 6.137 -26.906 -16.547 1 84.81 72 LYS A CA 1
ATOM 561 C C . LYS A 1 72 ? 5.152 -26.828 -15.375 1 84.81 72 LYS A C 1
ATOM 563 O O . LYS A 1 72 ? 4.926 -27.828 -14.688 1 84.81 72 LYS A O 1
ATOM 568 N N . ASP A 1 73 ? 4.641 -25.703 -15.234 1 84.44 73 ASP A N 1
ATOM 569 C CA . ASP A 1 73 ? 3.752 -25.484 -14.094 1 84.44 73 ASP A CA 1
ATOM 570 C C . ASP A 1 73 ? 2.361 -26.047 -14.367 1 84.44 73 ASP A C 1
ATOM 572 O O . ASP A 1 73 ? 1.561 -26.219 -13.445 1 84.44 73 ASP A O 1
ATOM 576 N N . VAL A 1 74 ? 2.025 -26.375 -15.602 1 84.75 74 VAL A N 1
ATOM 577 C CA . VAL A 1 74 ? 0.709 -26.891 -15.961 1 84.75 74 VAL A CA 1
ATOM 578 C C . VAL A 1 74 ? 0.86 -28.219 -16.703 1 84.75 74 VAL A C 1
ATOM 580 O O . VAL A 1 74 ? -0.066 -28.672 -17.391 1 84.75 74 VAL A O 1
ATOM 583 N N . LEU A 1 75 ? 1.943 -28.766 -16.562 1 82.69 75 LEU A N 1
ATOM 584 C CA . LEU A 1 75 ? 2.285 -29.969 -17.297 1 82.69 75 LEU A CA 1
ATOM 585 C C . LEU A 1 75 ? 1.441 -31.156 -16.828 1 82.69 75 LEU A C 1
ATOM 587 O O . LEU A 1 75 ? 1.347 -31.406 -15.625 1 82.69 75 LEU A O 1
ATOM 591 N N . LEU A 1 76 ? 0.775 -31.75 -17.734 1 80.31 76 LEU A N 1
ATOM 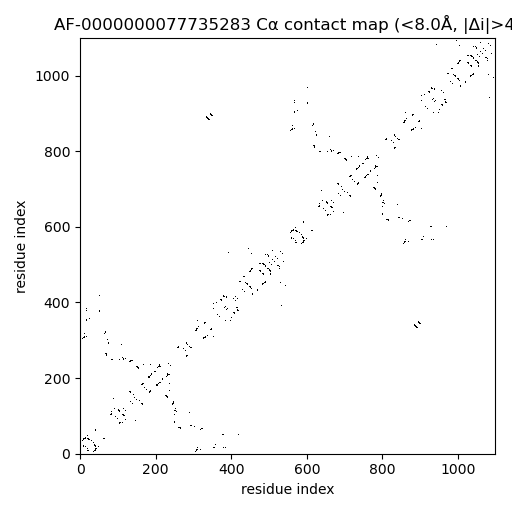592 C CA . LEU A 1 76 ? 0.062 -33 -17.469 1 80.31 76 LEU A CA 1
ATOM 593 C C . LEU A 1 76 ? 0.959 -34.188 -17.719 1 80.31 76 LEU A C 1
ATOM 595 O O . LEU A 1 76 ? 1.753 -34.188 -18.672 1 80.31 76 LEU A O 1
ATOM 599 N N . ASP A 1 77 ? 0.9 -35.094 -16.828 1 78.25 77 ASP A N 1
ATOM 600 C CA . ASP A 1 77 ? 1.673 -36.312 -17.016 1 78.25 77 ASP A CA 1
ATOM 601 C C . ASP A 1 77 ? 1.19 -37.094 -18.234 1 78.25 77 ASP A C 1
ATOM 603 O O . ASP A 1 77 ? -0.012 -37.156 -18.5 1 78.25 77 ASP A O 1
ATOM 607 N N . CYS A 1 78 ? 2.141 -37.281 -19.125 1 72.38 78 CYS A N 1
ATOM 608 C CA . CYS A 1 78 ? 1.82 -38.062 -20.312 1 72.38 78 CYS A CA 1
ATOM 609 C C . CYS A 1 78 ? 2.49 -39.438 -20.25 1 72.38 78 CYS A C 1
ATOM 611 O O . CYS A 1 78 ? 3.643 -39.594 -20.656 1 72.38 78 CYS A O 1
ATOM 613 N N . LYS A 1 79 ? 1.869 -40.312 -19.594 1 74.06 79 LYS A N 1
ATOM 614 C CA . LYS A 1 79 ? 2.434 -41.656 -19.469 1 74.06 79 LYS A CA 1
ATOM 615 C C . LYS A 1 79 ? 1.981 -42.531 -20.625 1 74.06 79 LYS A C 1
ATOM 617 O O . LYS A 1 79 ? 2.643 -43.531 -20.953 1 74.06 79 LYS A O 1
ATOM 622 N N . ILE A 1 80 ? 0.989 -42.062 -21.297 1 81.56 80 ILE A N 1
ATOM 623 C CA . ILE A 1 80 ? 0.424 -42.938 -22.328 1 81.56 80 ILE A CA 1
ATOM 624 C C . ILE A 1 80 ? 0.799 -42.438 -23.719 1 81.56 80 ILE A C 1
ATOM 626 O O . ILE A 1 80 ? 0.428 -41.312 -24.094 1 81.56 80 ILE A O 1
ATOM 630 N N . VAL A 1 81 ? 1.618 -43.188 -24.391 1 89.06 81 VAL A N 1
ATOM 631 C CA . VAL A 1 81 ? 2.014 -42.875 -25.766 1 89.06 81 VAL A CA 1
ATOM 632 C C . VAL A 1 81 ? 1.785 -44.094 -26.641 1 89.06 81 VAL A C 1
ATOM 634 O O . VAL A 1 81 ? 1.628 -45.219 -26.141 1 89.06 81 VAL A O 1
ATOM 637 N N . VAL A 1 82 ? 1.622 -43.906 -27.953 1 90.12 82 VAL A N 1
ATOM 638 C CA . VAL A 1 82 ? 1.55 -45 -28.922 1 90.12 82 VAL A CA 1
ATOM 639 C C . VAL A 1 82 ? 2.76 -44.938 -29.844 1 90.12 82 VAL A C 1
ATOM 641 O O . VAL A 1 82 ? 3.348 -43.875 -30.047 1 90.12 82 VAL A O 1
ATOM 644 N N . LYS A 1 83 ? 3.123 -46.094 -30.281 1 90.31 83 LYS A N 1
ATOM 645 C CA . LYS A 1 83 ? 4.223 -46.156 -31.25 1 90.31 83 LYS A CA 1
ATOM 646 C C . LYS A 1 83 ? 3.717 -46 -32.688 1 90.31 83 LYS A C 1
ATOM 648 O O . LYS A 1 83 ? 2.572 -46.344 -32.969 1 90.31 83 LYS A O 1
ATOM 653 N N . GLN A 1 84 ? 4.633 -45.531 -33.5 1 89.5 84 GLN A N 1
ATOM 654 C CA . GLN A 1 84 ? 4.242 -45.219 -34.875 1 89.5 84 GLN A CA 1
ATOM 655 C C . GLN A 1 84 ? 3.807 -46.5 -35.594 1 89.5 84 GLN A C 1
ATOM 657 O O . GLN A 1 84 ? 3.004 -46.438 -36.531 1 89.5 84 GLN A O 1
ATOM 662 N N . HIS A 1 85 ? 4.254 -47.688 -35.156 1 85.25 85 HIS A N 1
ATOM 663 C CA . HIS A 1 85 ? 3.945 -48.906 -35.844 1 85.25 85 HIS A CA 1
ATOM 664 C C . HIS A 1 85 ? 2.828 -49.688 -35.156 1 85.25 85 HIS A C 1
ATOM 666 O O . HIS A 1 85 ? 2.459 -50.781 -35.594 1 85.25 85 HIS A O 1
ATOM 672 N N . ASP A 1 86 ? 2.389 -49.094 -34.156 1 86.38 86 ASP A N 1
ATOM 673 C CA . ASP A 1 86 ? 1.214 -49.688 -33.562 1 86.38 86 ASP A CA 1
ATOM 674 C C . ASP A 1 86 ? 0.018 -49.656 -34.5 1 86.38 86 ASP A C 1
ATOM 676 O O . ASP A 1 86 ? -0.049 -48.812 -35.406 1 86.38 86 ASP A O 1
ATOM 680 N N . THR A 1 87 ? -0.854 -50.625 -34.312 1 81.62 87 THR A N 1
ATOM 681 C CA . THR A 1 87 ? -2.018 -50.719 -35.188 1 81.62 87 THR A CA 1
ATOM 682 C C . THR A 1 87 ? -3.129 -49.812 -34.719 1 81.62 87 THR A C 1
ATOM 684 O O . THR A 1 87 ? -3.125 -49.344 -33.594 1 81.62 87 THR A O 1
ATOM 687 N N . LEU A 1 88 ? -4.055 -49.5 -35.562 1 84 88 LEU A N 1
ATOM 688 C CA . LEU A 1 88 ? -5.211 -48.656 -35.25 1 84 88 LEU A CA 1
ATOM 689 C C . LEU A 1 88 ? -6.059 -49.344 -34.156 1 84 88 LEU A C 1
ATOM 691 O O . LEU A 1 88 ? -6.676 -48.656 -33.344 1 84 88 LEU A O 1
ATOM 695 N N . ARG A 1 89 ? -6.012 -50.625 -34.25 1 77 89 ARG A N 1
ATOM 696 C CA . ARG A 1 89 ? -6.73 -51.344 -33.188 1 77 89 ARG A CA 1
ATOM 697 C C . ARG A 1 89 ? -6.145 -51.031 -31.812 1 77 89 ARG A C 1
ATOM 699 O O . ARG A 1 89 ? -6.883 -50.75 -30.875 1 77 89 ARG A O 1
ATOM 706 N N . GLN A 1 90 ? -4.859 -51.156 -31.75 1 82.31 90 GLN A N 1
ATOM 707 C CA . GLN A 1 90 ? -4.18 -50.875 -30.5 1 82.31 90 GLN A CA 1
ATOM 708 C C . GLN A 1 90 ? -4.418 -49.438 -30.078 1 82.31 90 GLN A C 1
ATOM 710 O O . GLN A 1 90 ? -4.613 -49.156 -28.891 1 82.31 90 GLN A O 1
ATOM 715 N N . LEU A 1 91 ? -4.332 -48.531 -31 1 87.38 91 LEU A N 1
ATOM 716 C CA . LEU A 1 91 ? -4.617 -47.125 -30.734 1 87.38 91 LEU A CA 1
ATOM 717 C C . LEU A 1 91 ? -6.023 -46.969 -30.172 1 87.38 91 LEU A C 1
ATOM 719 O O . LEU A 1 91 ? -6.215 -46.25 -29.188 1 87.38 91 LEU A O 1
ATOM 723 N N . GLY A 1 92 ? -6.965 -47.531 -30.812 1 82.06 92 GLY A N 1
ATOM 724 C CA . GLY A 1 92 ? -8.344 -47.438 -30.359 1 82.06 92 GLY A CA 1
ATOM 725 C C . GLY A 1 92 ? -8.523 -47.969 -28.938 1 82.06 92 GLY A C 1
ATOM 726 O O . GLY A 1 92 ? -9.258 -47.375 -28.141 1 82.06 92 GLY A O 1
ATOM 727 N N . GLU A 1 93 ? -7.871 -49.031 -28.703 1 82.56 93 GLU A N 1
ATOM 728 C CA . GLU A 1 93 ? -7.934 -49.625 -27.359 1 82.56 93 GLU A CA 1
ATOM 729 C C . GLU A 1 93 ? -7.352 -48.656 -26.328 1 82.56 93 GLU A C 1
ATOM 731 O O . GLU A 1 93 ? -7.938 -48.469 -25.266 1 82.56 93 GLU A O 1
ATOM 736 N N . ILE A 1 94 ? -6.273 -48.094 -26.656 1 85.94 94 ILE A N 1
ATOM 737 C CA . ILE A 1 94 ? -5.594 -47.188 -25.734 1 85.94 94 ILE A CA 1
ATOM 738 C C . ILE A 1 94 ? -6.457 -45.938 -25.5 1 85.94 94 ILE A C 1
ATOM 740 O O . ILE A 1 94 ? -6.605 -45.5 -24.359 1 85.94 94 ILE A O 1
ATOM 744 N N . MET A 1 95 ? -7.059 -45.406 -26.484 1 84.44 95 MET A N 1
ATOM 745 C CA . MET A 1 95 ? -7.895 -44.188 -26.375 1 84.44 95 MET A CA 1
ATOM 746 C C . MET A 1 95 ? -9.156 -44.5 -25.578 1 84.44 95 MET A C 1
ATOM 748 O O . MET A 1 95 ? -9.578 -43.656 -24.766 1 84.44 95 MET A O 1
ATOM 752 N N . ARG A 1 96 ? -9.641 -45.594 -25.828 1 81 96 ARG A N 1
ATOM 753 C CA . ARG A 1 96 ? -10.844 -46 -25.109 1 81 96 ARG A CA 1
ATOM 754 C C . ARG A 1 96 ? -10.547 -46.281 -23.641 1 81 96 ARG A C 1
ATOM 756 O O . ARG A 1 96 ? -11.242 -45.75 -22.75 1 81 96 ARG A O 1
ATOM 763 N N . ASP A 1 97 ? -9.547 -47.031 -23.375 1 85.88 97 ASP A N 1
ATOM 764 C CA . ASP A 1 97 ? -9.203 -47.469 -22.031 1 85.88 97 ASP A CA 1
ATOM 765 C C . ASP A 1 97 ? -8.812 -46.281 -21.156 1 85.88 97 ASP A C 1
ATOM 767 O O . ASP A 1 97 ? -9.055 -46.312 -19.938 1 85.88 97 ASP A O 1
ATOM 771 N N . HIS A 1 98 ? -8.289 -45.375 -21.797 1 83.81 98 HIS A N 1
ATOM 772 C CA . HIS A 1 98 ? -7.781 -44.25 -21 1 83.81 98 HIS A CA 1
ATOM 773 C C . HIS A 1 98 ? -8.57 -42.969 -21.266 1 83.81 98 HIS A C 1
ATOM 775 O O . HIS A 1 98 ? -8.227 -41.906 -20.766 1 83.81 98 HIS A O 1
ATOM 781 N N . ASP A 1 99 ? -9.555 -43.062 -22.062 1 82 99 ASP A N 1
ATOM 782 C CA . ASP A 1 99 ? -10.438 -41.938 -22.391 1 82 99 ASP A CA 1
ATOM 783 C C . ASP A 1 99 ? -9.641 -40.75 -22.906 1 82 99 ASP A C 1
ATOM 785 O O . ASP A 1 99 ? -9.758 -39.656 -22.359 1 82 99 ASP A O 1
ATOM 789 N N . LEU A 1 100 ? -8.812 -41.062 -23.812 1 81.94 100 LEU A N 1
ATOM 790 C CA . LEU A 1 100 ? -7.969 -40 -24.375 1 81.94 100 LEU A CA 1
ATOM 791 C C . LEU A 1 100 ? -8.516 -39.531 -25.719 1 81.94 100 LEU A C 1
ATOM 793 O O . LEU A 1 100 ? -9.031 -40.344 -26.5 1 81.94 100 LEU A O 1
ATOM 797 N N . ARG A 1 101 ? -8.383 -38.25 -25.953 1 79.19 101 ARG A N 1
ATOM 798 C CA . ARG A 1 101 ? -8.844 -37.688 -27.219 1 79.19 101 ARG A CA 1
ATOM 799 C C . ARG A 1 101 ? -7.676 -37.469 -28.188 1 79.19 101 ARG A C 1
ATOM 801 O O . ARG A 1 101 ? -7.879 -37.312 -29.391 1 79.19 101 ARG A O 1
ATOM 808 N N . SER A 1 102 ? -6.57 -37.406 -27.672 1 85.88 102 SER A N 1
ATOM 809 C CA . SER A 1 102 ? -5.344 -37.312 -28.438 1 85.88 102 SER A CA 1
ATOM 810 C C . SER A 1 102 ? -4.188 -38.031 -27.766 1 85.88 102 SER A C 1
ATOM 812 O O . SER A 1 102 ? -4.117 -38.062 -26.531 1 85.88 102 SER A O 1
ATOM 814 N N . VAL A 1 103 ? -3.355 -38.656 -28.578 1 88.81 103 VAL A N 1
ATOM 815 C CA . VAL A 1 103 ? -2.234 -39.406 -28.047 1 88.81 103 VAL A CA 1
ATOM 816 C C . VAL A 1 103 ? -0.968 -39.094 -28.844 1 88.81 103 VAL A C 1
ATOM 818 O O . VAL A 1 103 ? -0.98 -39.125 -30.078 1 88.81 103 VAL A O 1
ATOM 821 N N . PRO A 1 104 ? 0.04 -38.75 -28.078 1 90.62 104 PRO A N 1
ATOM 822 C CA . PRO A 1 104 ? 1.316 -38.562 -28.781 1 90.62 104 PRO A CA 1
ATOM 823 C C . PRO A 1 104 ? 1.851 -39.875 -29.359 1 90.62 104 PRO A C 1
ATOM 825 O O . PRO A 1 104 ? 1.649 -40.938 -28.766 1 90.62 104 PRO A O 1
ATOM 828 N N . VAL A 1 105 ? 2.502 -39.781 -30.531 1 92.31 105 VAL A N 1
ATOM 829 C CA . VAL A 1 105 ? 3.094 -40.938 -31.203 1 92.31 105 VAL A CA 1
ATOM 830 C C . VAL A 1 105 ? 4.617 -40.844 -31.141 1 92.31 105 VAL A C 1
ATOM 832 O O . VAL A 1 105 ? 5.199 -39.812 -31.453 1 92.31 105 VAL A O 1
ATOM 835 N N . THR A 1 106 ? 5.215 -41.875 -30.672 1 90.75 106 THR A N 1
ATOM 836 C CA . THR A 1 106 ? 6.668 -41.906 -30.562 1 90.75 106 THR A CA 1
ATOM 837 C C . THR A 1 106 ? 7.27 -43 -31.438 1 90.75 106 THR A C 1
ATOM 839 O O . THR A 1 106 ? 6.562 -43.906 -31.859 1 90.75 106 THR A O 1
ATOM 842 N N . ASP A 1 107 ? 8.523 -42.812 -31.719 1 88.5 107 ASP A N 1
ATOM 843 C CA . ASP A 1 107 ? 9.234 -43.875 -32.406 1 88.5 107 ASP A CA 1
ATOM 844 C C . ASP A 1 107 ? 9.797 -44.906 -31.422 1 88.5 107 ASP A C 1
ATOM 846 O O . ASP A 1 107 ? 9.453 -44.875 -30.234 1 88.5 107 ASP A O 1
ATOM 850 N N . SER A 1 108 ? 10.562 -45.844 -31.953 1 85.62 108 SER A N 1
ATOM 851 C CA . SER A 1 108 ? 11.094 -46.938 -31.125 1 85.62 108 SER A CA 1
ATOM 852 C C . SER A 1 108 ? 12.07 -46.406 -30.078 1 85.62 108 SER A C 1
ATOM 854 O O . SER A 1 108 ? 12.281 -47.031 -29.047 1 85.62 108 SER A O 1
ATOM 856 N N . LYS A 1 109 ? 12.555 -45.188 -30.266 1 85.12 109 LYS A N 1
ATOM 857 C CA . LYS A 1 109 ? 13.508 -44.594 -29.344 1 85.12 109 LYS A CA 1
ATOM 858 C C . LYS A 1 109 ? 12.805 -43.656 -28.359 1 85.12 109 LYS A C 1
ATOM 860 O O . LYS A 1 109 ? 13.461 -43.031 -27.516 1 85.12 109 LYS A O 1
ATOM 865 N N . GLY A 1 110 ? 11.625 -43.5 -28.562 1 83.56 110 GLY A N 1
ATOM 866 C CA . GLY A 1 110 ? 10.859 -42.656 -27.641 1 83.56 110 GLY A CA 1
ATOM 867 C C . GLY A 1 110 ? 10.789 -41.219 -28.078 1 83.56 110 GLY A C 1
ATOM 868 O O . GLY A 1 110 ? 10.375 -40.344 -27.312 1 83.56 110 GLY A O 1
ATOM 869 N N . ILE A 1 111 ? 11.172 -40.969 -29.203 1 88.31 111 ILE A N 1
ATOM 870 C CA . ILE A 1 111 ? 11.141 -39.625 -29.766 1 88.31 111 ILE A CA 1
ATOM 871 C C . ILE A 1 111 ? 9.758 -39.344 -30.359 1 88.31 111 ILE A C 1
ATOM 873 O O . ILE A 1 111 ? 9.18 -40.188 -31.031 1 88.31 111 ILE A O 1
ATOM 877 N N . LEU A 1 112 ? 9.344 -38.156 -30.078 1 90.19 112 LEU A N 1
ATOM 878 C CA . LEU A 1 112 ? 8.031 -37.75 -30.578 1 90.19 112 LEU A CA 1
ATOM 879 C C . LEU A 1 112 ? 8.055 -37.625 -32.094 1 90.19 112 LEU A C 1
ATOM 881 O O . LEU A 1 112 ? 8.906 -36.938 -32.656 1 90.19 112 LEU A O 1
ATOM 885 N N . VAL A 1 113 ? 7.082 -38.312 -32.781 1 89.44 113 VAL A N 1
ATOM 886 C CA . VAL A 1 113 ? 7.047 -38.25 -34.219 1 89.44 113 VAL A CA 1
ATOM 887 C C . VAL A 1 113 ? 5.715 -37.688 -34.688 1 89.44 113 VAL A C 1
ATOM 889 O O . VAL A 1 113 ? 5.59 -37.25 -35.844 1 89.44 113 VAL A O 1
ATOM 892 N N . GLY A 1 114 ? 4.824 -37.719 -33.844 1 90.19 114 GLY A N 1
ATOM 893 C CA . GLY A 1 114 ? 3.535 -37.156 -34.25 1 90.19 114 GLY A CA 1
ATOM 894 C C . GLY A 1 114 ? 2.496 -37.219 -33.125 1 90.19 114 GLY A C 1
ATOM 895 O O . GLY A 1 114 ? 2.828 -37.469 -31.984 1 90.19 114 GLY A O 1
ATOM 896 N N . ILE A 1 115 ? 1.239 -36.812 -33.562 1 90.69 115 ILE A N 1
ATOM 897 C CA . ILE A 1 115 ? 0.089 -36.875 -32.688 1 90.69 115 ILE A CA 1
ATOM 898 C C . ILE A 1 115 ? -1.126 -37.406 -33.438 1 90.69 115 ILE A C 1
ATOM 900 O O . ILE A 1 115 ? -1.259 -37.188 -34.625 1 90.69 115 ILE A O 1
ATOM 904 N N . VAL A 1 116 ? -1.859 -38.25 -32.781 1 90 116 VAL A N 1
ATOM 905 C CA . VAL A 1 116 ? -3.053 -38.781 -33.406 1 90 116 VAL A CA 1
ATOM 906 C C . VAL A 1 116 ? -4.281 -38.469 -32.562 1 90 116 VAL A C 1
ATOM 908 O O . VAL A 1 116 ? -4.211 -38.5 -31.344 1 90 116 VAL A O 1
ATOM 911 N N . THR A 1 117 ? -5.379 -38.094 -33.188 1 87 117 THR A N 1
ATOM 912 C CA . THR A 1 117 ? -6.613 -37.75 -32.5 1 87 117 THR A CA 1
ATOM 913 C C . THR A 1 117 ? -7.707 -38.75 -32.812 1 87 117 THR A C 1
ATOM 915 O O . THR A 1 117 ? -7.566 -39.562 -33.75 1 87 117 THR A O 1
ATOM 918 N N . VAL A 1 118 ? -8.68 -38.625 -31.969 1 82.44 118 VAL A N 1
ATOM 919 C CA . VAL A 1 118 ? -9.852 -39.469 -32.188 1 82.44 118 VAL A CA 1
ATOM 920 C C . VAL A 1 118 ? -10.461 -39.125 -33.562 1 82.44 118 VAL A C 1
ATOM 922 O O . VAL A 1 118 ? -10.961 -40 -34.25 1 82.44 118 VAL A O 1
ATOM 925 N N . SER A 1 119 ? -10.367 -37.906 -33.844 1 80 119 SER A N 1
ATOM 926 C CA . SER A 1 119 ? -10.898 -37.5 -35.125 1 80 119 SER A CA 1
ATOM 927 C C . SER A 1 119 ? -10.117 -38.125 -36.281 1 80 119 SER A C 1
ATOM 929 O O . SER A 1 119 ? -10.695 -38.5 -37.312 1 80 119 SER A O 1
ATOM 931 N N . ASP A 1 120 ? -8.875 -38.25 -36.219 1 81.88 120 ASP A N 1
ATOM 932 C CA . ASP A 1 120 ? -8.055 -38.906 -37.219 1 81.88 120 ASP A CA 1
ATOM 933 C C . ASP A 1 120 ? -8.461 -40.375 -37.375 1 81.88 120 ASP A C 1
ATOM 935 O O . ASP A 1 120 ? -8.539 -40.875 -38.5 1 81.88 120 ASP A O 1
ATOM 939 N N . LEU A 1 121 ? -8.719 -40.969 -36.312 1 80.06 121 LEU A N 1
ATOM 940 C CA . LEU A 1 121 ? -9.141 -42.375 -36.312 1 80.06 121 LEU A CA 1
ATOM 941 C C . LEU A 1 121 ? -10.531 -42.531 -36.938 1 80.06 121 LEU A C 1
ATOM 943 O O . LEU A 1 121 ? -10.766 -43.438 -37.75 1 80.06 121 LEU A O 1
ATOM 947 N N . ALA A 1 122 ? -11.359 -41.594 -36.531 1 74.25 122 ALA A N 1
ATOM 948 C CA . ALA A 1 122 ? -12.727 -41.625 -37.062 1 74.25 122 ALA A CA 1
ATOM 949 C C . ALA A 1 122 ? -12.75 -41.375 -38.562 1 74.25 122 ALA A C 1
ATOM 951 O O . ALA A 1 122 ? -13.508 -42.031 -39.281 1 74.25 122 ALA A O 1
ATOM 952 N N . LYS A 1 123 ? -12.078 -40.469 -38.938 1 75.62 123 LYS A N 1
ATOM 953 C CA . LYS A 1 123 ? -12.008 -40.156 -40.375 1 75.62 123 LYS A CA 1
ATOM 954 C C . LYS A 1 123 ? -11.578 -41.406 -41.156 1 75.62 123 LYS A C 1
ATOM 956 O O . LYS A 1 123 ? -12.109 -41.656 -42.25 1 75.62 123 LYS A O 1
ATOM 961 N N . ARG A 1 124 ? -10.672 -42.062 -40.656 1 72.75 124 ARG A N 1
ATOM 962 C CA . ARG A 1 124 ? -10.195 -43.281 -41.344 1 72.75 124 ARG A CA 1
ATOM 963 C C . ARG A 1 124 ? -11.266 -44.375 -41.312 1 72.75 124 ARG A C 1
ATOM 965 O O . ARG A 1 124 ? -11.414 -45.094 -42.281 1 72.75 124 ARG A O 1
ATOM 972 N N . TYR A 1 125 ? -11.906 -44.406 -40.25 1 62.28 125 TYR A N 1
ATOM 973 C CA . TYR A 1 125 ? -12.961 -45.406 -40.125 1 62.28 125 TYR A CA 1
ATOM 974 C C . TYR A 1 125 ? -14.109 -45.094 -41.094 1 62.28 125 TYR A C 1
ATOM 976 O O . TYR A 1 125 ? -14.703 -46 -41.688 1 62.28 125 TYR A O 1
ATOM 984 N N . PHE A 1 126 ? -14.414 -43.812 -41.188 1 54.66 126 PHE A N 1
ATOM 985 C CA . PHE A 1 126 ? -15.555 -43.438 -42 1 54.66 126 PHE A CA 1
ATOM 986 C C . PHE A 1 126 ? -15.18 -43.375 -43.469 1 54.66 126 PHE A C 1
ATOM 988 O O . PHE A 1 126 ? -15.977 -43.75 -44.344 1 54.66 126 PHE A O 1
ATOM 995 N N . GLN A 1 127 ? -14.18 -42.656 -43.625 1 51.97 127 GLN A N 1
ATOM 996 C CA . GLN A 1 127 ? -13.852 -42.469 -45.031 1 51.97 127 GLN A CA 1
ATOM 997 C C . GLN A 1 127 ? -13.422 -43.781 -45.656 1 51.97 127 GLN A C 1
ATOM 999 O O . GLN A 1 127 ? -13.711 -44.031 -46.844 1 51.97 127 GLN A O 1
ATOM 1004 N N . GLU A 1 128 ? -12.469 -44.406 -45.156 1 51.31 128 GLU A N 1
ATOM 1005 C CA . GLU A 1 128 ? -11.875 -45.5 -45.938 1 51.31 128 GLU A CA 1
ATOM 1006 C C . GLU A 1 128 ? -12.633 -46.812 -45.688 1 51.31 128 GLU A C 1
ATOM 1008 O O . GLU A 1 128 ? -12.188 -47.656 -44.906 1 51.31 128 GLU A O 1
ATOM 1013 N N . LEU A 1 129 ? -13.906 -46.719 -45.812 1 45.97 129 LEU A N 1
ATOM 1014 C CA . LEU A 1 129 ? -14.719 -47.906 -46 1 45.97 129 LEU A CA 1
ATOM 1015 C C . LEU A 1 129 ? -14.062 -48.875 -46.969 1 45.97 129 LEU A C 1
ATOM 1017 O O . LEU A 1 129 ? -14.375 -50.062 -47 1 45.97 129 LEU A O 1
ATOM 1021 N N . GLY A 1 130 ? -13.445 -48.312 -47.969 1 48.12 130 GLY A N 1
ATOM 1022 C CA . GLY A 1 130 ? -12.938 -49.219 -48.969 1 48.12 130 GLY A CA 1
ATOM 1023 C C . GLY A 1 130 ? -11.719 -50 -48.531 1 48.12 130 GLY A C 1
ATOM 1024 O O . GLY A 1 130 ? -11.023 -49.594 -47.594 1 48.12 130 GLY A O 1
ATOM 1025 N N . MET A 1 131 ? -11.742 -51.312 -48.656 1 48.25 131 MET A N 1
ATOM 1026 C CA . MET A 1 131 ? -10.648 -52.219 -48.375 1 48.25 131 MET A CA 1
ATOM 1027 C C . MET A 1 131 ? -9.312 -51.625 -48.781 1 48.25 131 MET A C 1
ATOM 1029 O O . MET A 1 131 ? -9.117 -51.281 -49.969 1 48.25 131 MET A O 1
ATOM 1033 N N . ALA A 1 132 ? -8.711 -50.906 -48.031 1 52.91 132 ALA A N 1
ATOM 1034 C CA . ALA A 1 132 ? -7.445 -50.219 -48.344 1 52.91 132 ALA A CA 1
ATOM 1035 C C . ALA A 1 132 ? -6.395 -51.25 -48.812 1 52.91 132 ALA A C 1
ATOM 1037 O O . ALA A 1 132 ? -6.445 -52.406 -48.438 1 52.91 132 ALA A O 1
ATOM 1038 N N . ASN A 1 133 ? -5.59 -50.844 -49.875 1 59.16 133 ASN A N 1
ATOM 1039 C CA . ASN A 1 133 ? -4.387 -51.562 -50.281 1 59.16 133 ASN A CA 1
ATOM 1040 C C . ASN A 1 133 ? -3.395 -51.719 -49.125 1 59.16 133 ASN A C 1
ATOM 1042 O O . ASN A 1 133 ? -2.656 -50.781 -48.812 1 59.16 133 ASN A O 1
ATOM 1046 N N . LEU A 1 134 ? -3.564 -52.781 -48.406 1 63.72 134 LEU A N 1
ATOM 1047 C CA . LEU A 1 134 ? -2.717 -53.031 -47.25 1 63.72 134 LEU A CA 1
ATOM 1048 C C . LEU A 1 134 ? -1.245 -53.062 -47.656 1 63.72 134 LEU A C 1
ATOM 1050 O O . LEU A 1 134 ? -0.365 -52.875 -46.812 1 63.72 134 LEU A O 1
ATOM 1054 N N . SER A 1 135 ? -1.07 -53.344 -49 1 66.56 135 SER A N 1
ATOM 1055 C CA . SER A 1 135 ? 0.309 -53.406 -49.469 1 66.56 135 SER A CA 1
ATOM 1056 C C . SER A 1 135 ? 0.985 -52.031 -49.312 1 66.56 135 SER A C 1
ATOM 1058 O O . SER A 1 135 ? 2.145 -51.969 -48.906 1 66.56 135 SER A O 1
ATOM 1060 N N . ASP A 1 136 ? 0.25 -51.031 -49.5 1 69.5 136 ASP A N 1
ATOM 1061 C CA . ASP A 1 136 ? 0.804 -49.688 -49.438 1 69.5 136 ASP A CA 1
ATOM 1062 C C . ASP A 1 136 ? 1.048 -49.25 -48 1 69.5 136 ASP A C 1
ATOM 1064 O O . ASP A 1 136 ? 1.848 -48.375 -47.719 1 69.5 136 ASP A O 1
ATOM 1068 N N . MET A 1 137 ? 0.476 -50.062 -47.188 1 69.75 137 MET A N 1
ATOM 1069 C CA . MET A 1 137 ? 0.511 -49.656 -45.781 1 69.75 137 MET A CA 1
ATOM 1070 C C . MET A 1 137 ? 1.592 -50.438 -45.031 1 69.75 137 MET A C 1
ATOM 1072 O O . MET A 1 137 ? 1.836 -50.156 -43.844 1 69.75 137 MET A O 1
ATOM 1076 N N . ARG A 1 138 ? 2.311 -51.281 -45.656 1 73.81 138 ARG A N 1
ATOM 1077 C CA . ARG A 1 138 ? 3.395 -52.094 -45.094 1 73.81 138 ARG A CA 1
ATOM 1078 C C . ARG A 1 138 ? 2.92 -52.844 -43.844 1 73.81 138 ARG A C 1
ATOM 1080 O O . ARG A 1 138 ? 3.553 -52.781 -42.781 1 73.81 138 ARG A O 1
ATOM 1087 N N . VAL A 1 139 ? 1.827 -53.469 -44 1 79.25 139 VAL A N 1
ATOM 1088 C CA . VAL A 1 139 ? 1.276 -54.312 -42.938 1 79.25 139 VAL A CA 1
ATOM 1089 C C . VAL A 1 139 ? 1.95 -55.688 -42.969 1 79.25 139 VAL A C 1
ATOM 1091 O O . VAL A 1 139 ? 2.236 -56.219 -44.031 1 79.25 139 VAL A O 1
ATOM 1094 N N . ARG A 1 140 ? 2.271 -56.188 -41.812 1 81 140 ARG A N 1
ATOM 1095 C CA . ARG A 1 140 ? 2.887 -57.5 -41.688 1 81 140 ARG A CA 1
ATOM 1096 C C . ARG A 1 140 ? 1.833 -58.594 -41.469 1 81 140 ARG A C 1
ATOM 1098 O O . ARG A 1 140 ? 0.733 -58.281 -41 1 81 140 ARG A O 1
ATOM 1105 N N . TYR A 1 141 ? 2.215 -59.812 -41.781 1 86.62 141 TYR A N 1
ATOM 1106 C CA . TYR A 1 141 ? 1.291 -60.938 -41.625 1 86.62 141 TYR A CA 1
ATOM 1107 C C . TYR A 1 141 ? 0.921 -61.156 -40.156 1 86.62 141 TYR A C 1
ATOM 1109 O O . TYR A 1 141 ? -0.231 -61.438 -39.844 1 86.62 141 TYR A O 1
ATOM 1117 N N . ARG A 1 142 ? 1.921 -60.875 -39.375 1 84.31 142 ARG A N 1
ATOM 1118 C CA . ARG A 1 142 ? 1.671 -61.031 -37.938 1 84.31 142 ARG A CA 1
ATOM 1119 C C . ARG A 1 142 ? 0.574 -60.094 -37.438 1 84.31 142 ARG A C 1
ATOM 1121 O O . ARG A 1 142 ? -0.196 -60.438 -36.562 1 84.31 142 ARG A O 1
ATOM 1128 N N . ASP A 1 143 ? 0.511 -58.969 -38.031 1 81.25 143 ASP A N 1
ATOM 1129 C CA . ASP A 1 143 ? -0.484 -57.969 -37.625 1 81.25 143 ASP A CA 1
ATOM 1130 C C . ASP A 1 143 ? -1.893 -58.406 -38 1 81.25 143 ASP A C 1
ATOM 1132 O O . ASP A 1 143 ? -2.846 -58.188 -37.25 1 81.25 143 ASP A O 1
ATOM 1136 N N . ILE A 1 144 ? -2 -59.062 -39.094 1 82.44 144 ILE A N 1
ATOM 1137 C CA . ILE A 1 144 ? -3.289 -59.562 -39.531 1 82.44 144 ILE A CA 1
ATOM 1138 C C . ILE A 1 144 ? -3.734 -60.719 -38.656 1 82.44 144 ILE A C 1
ATOM 1140 O O . ILE A 1 144 ? -4.891 -60.781 -38.219 1 82.44 144 ILE A O 1
ATOM 1144 N N . ILE A 1 145 ? -2.744 -61.594 -38.406 1 86.62 145 ILE A N 1
ATOM 1145 C CA . ILE A 1 145 ? -3.035 -62.75 -37.594 1 86.62 145 ILE A CA 1
ATOM 1146 C C . ILE A 1 145 ? -3.596 -62.312 -36.219 1 86.62 145 ILE A C 1
ATOM 1148 O O . ILE A 1 145 ? -4.609 -62.844 -35.781 1 86.62 145 ILE A O 1
ATOM 1152 N N . ALA A 1 146 ? -2.957 -61.281 -35.75 1 81 146 ALA A N 1
ATOM 1153 C CA . ALA A 1 146 ? -3.369 -60.781 -34.438 1 81 146 ALA A CA 1
ATOM 1154 C C . ALA A 1 146 ? -4.711 -60.062 -34.531 1 81 146 ALA A C 1
ATOM 1156 O O . ALA A 1 146 ? -5.562 -60.219 -33.656 1 81 146 ALA A O 1
ATOM 1157 N N . ALA A 1 147 ? -4.973 -59.281 -35.531 1 77.38 147 ALA A N 1
ATOM 1158 C CA . ALA A 1 147 ? -6.16 -58.438 -35.688 1 77.38 147 ALA A CA 1
ATOM 1159 C C . ALA A 1 147 ? -7.418 -59.312 -35.812 1 77.38 147 ALA A C 1
ATOM 1161 O O . ALA A 1 147 ? -8.492 -58.906 -35.344 1 77.38 147 ALA A O 1
ATOM 1162 N N . ILE A 1 148 ? -7.23 -60.438 -36.406 1 81.25 148 ILE A N 1
ATOM 1163 C CA . ILE A 1 148 ? -8.43 -61.219 -36.656 1 81.25 148 ILE A CA 1
ATOM 1164 C C . ILE A 1 148 ? -8.422 -62.469 -35.781 1 81.25 148 ILE A C 1
ATOM 1166 O O . ILE A 1 148 ? -9.172 -63.438 -36.062 1 81.25 148 ILE A O 1
ATOM 1170 N N . ASP A 1 149 ? -7.539 -62.469 -34.875 1 84.69 149 ASP A N 1
ATOM 1171 C CA . ASP A 1 149 ? -7.426 -63.625 -33.969 1 84.69 149 ASP A CA 1
ATOM 1172 C C . ASP A 1 149 ? -7.344 -64.938 -34.75 1 84.69 149 ASP A C 1
ATOM 1174 O O . ASP A 1 149 ? -8.117 -65.875 -34.5 1 84.69 149 ASP A O 1
ATOM 1178 N N . ALA A 1 150 ? -6.531 -64.938 -35.688 1 87.69 150 ALA A N 1
ATOM 1179 C CA . ALA A 1 150 ? -6.48 -66.062 -36.594 1 87.69 150 ALA A CA 1
ATOM 1180 C C . ALA A 1 150 ? -5.668 -67.25 -36.031 1 87.69 150 ALA A C 1
ATOM 1182 O O . ALA A 1 150 ? -4.684 -67 -35.312 1 87.69 150 ALA A O 1
ATOM 1183 N N . LYS A 1 151 ? -6.152 -68.5 -36.312 1 92.06 151 LYS A N 1
ATOM 1184 C CA . LYS A 1 151 ? -5.348 -69.688 -36.125 1 92.06 151 LYS A CA 1
ATOM 1185 C C . LYS A 1 151 ? -4.543 -70 -37.406 1 92.06 151 LYS A C 1
ATOM 1187 O O . LYS A 1 151 ? -5.098 -70.062 -38.5 1 92.06 151 LYS A O 1
ATOM 1192 N N . VAL A 1 152 ? -3.279 -70.188 -37.219 1 93 152 VAL A N 1
ATOM 1193 C CA . VAL A 1 152 ? -2.42 -70.438 -38.375 1 93 152 VAL A CA 1
ATOM 1194 C C . VAL A 1 152 ? -2.475 -71.938 -38.719 1 93 152 VAL A C 1
ATOM 1196 O O . VAL A 1 152 ? -2.053 -72.812 -37.938 1 93 152 VAL A O 1
ATOM 1199 N N . LEU A 1 153 ? -2.998 -72.312 -39.906 1 91.12 153 LEU A N 1
ATOM 1200 C CA . LEU A 1 153 ? -3.084 -73.688 -40.375 1 91.12 153 LEU A CA 1
ATOM 1201 C C . LEU A 1 153 ? -1.856 -74.062 -41.188 1 91.12 153 LEU A C 1
ATOM 1203 O O . LEU A 1 153 ? -1.362 -75.188 -41.094 1 91.12 153 LEU A O 1
ATOM 1207 N N . VAL A 1 154 ? -1.509 -73.125 -42.062 1 91.56 154 VAL A N 1
ATOM 1208 C CA . VAL A 1 154 ? -0.26 -73.25 -42.812 1 91.56 154 VAL A CA 1
ATOM 1209 C C . VAL A 1 154 ? 0.618 -72.062 -42.531 1 91.56 154 VAL A C 1
ATOM 1211 O O . VAL A 1 154 ? 0.186 -70.938 -42.75 1 91.56 154 VAL A O 1
ATOM 1214 N N . ASP A 1 155 ? 1.812 -72.25 -42.031 1 85.69 155 ASP A N 1
ATOM 1215 C CA . ASP A 1 155 ? 2.648 -71.125 -41.531 1 85.69 155 ASP A CA 1
ATOM 1216 C C . ASP A 1 155 ? 3.547 -70.625 -42.656 1 85.69 155 ASP A C 1
ATOM 1218 O O . ASP A 1 155 ? 3.787 -71.312 -43.656 1 85.69 155 ASP A O 1
ATOM 1222 N N . GLY A 1 156 ? 3.852 -69.375 -42.562 1 80.5 156 GLY A N 1
ATOM 1223 C CA . GLY A 1 156 ? 4.863 -68.688 -43.344 1 80.5 156 GLY A CA 1
ATOM 1224 C C . GLY A 1 156 ? 5.754 -67.812 -42.5 1 80.5 156 GLY A C 1
ATOM 1225 O O . GLY A 1 156 ? 6.016 -68.125 -41.312 1 80.5 156 GLY A O 1
ATOM 1226 N N . ILE A 1 157 ? 6.344 -66.812 -43.188 1 82.56 157 ILE A N 1
ATOM 1227 C CA . ILE A 1 157 ? 7.16 -65.812 -42.469 1 82.56 157 ILE A CA 1
ATOM 1228 C C . ILE A 1 157 ? 6.285 -64.688 -42 1 82.56 157 ILE A C 1
ATOM 1230 O O . ILE A 1 157 ? 5.992 -63.75 -42.75 1 82.56 157 ILE A O 1
ATOM 1234 N N . GLU A 1 158 ? 6.031 -64.688 -40.812 1 83.81 158 GLU A N 1
ATOM 1235 C CA . GLU A 1 158 ? 5.066 -63.75 -40.219 1 83.81 158 GLU A CA 1
ATOM 1236 C C . GLU A 1 158 ? 5.582 -62.312 -40.25 1 83.81 158 GLU A C 1
ATOM 1238 O O . GLU A 1 158 ? 4.801 -61.344 -40.219 1 83.81 158 GLU A O 1
ATOM 1243 N N . SER A 1 159 ? 6.859 -62.156 -40.312 1 81.06 159 SER A N 1
ATOM 1244 C CA . SER A 1 159 ? 7.461 -60.812 -40.25 1 81.06 159 SER A CA 1
ATOM 1245 C C . SER A 1 159 ? 7.48 -60.156 -41.625 1 81.06 159 SER A C 1
ATOM 1247 O O . SER A 1 159 ? 7.773 -58.969 -41.75 1 81.06 159 SER A O 1
ATOM 1249 N N . ASP A 1 160 ? 7.078 -60.875 -42.625 1 82.44 160 ASP A N 1
ATOM 1250 C CA . ASP A 1 160 ? 7.082 -60.344 -43.969 1 82.44 160 ASP A CA 1
ATOM 1251 C C . ASP A 1 160 ? 5.895 -59.406 -44.188 1 82.44 160 ASP A C 1
ATOM 1253 O O . ASP A 1 160 ? 4.867 -59.531 -43.531 1 82.44 160 ASP A O 1
ATOM 1257 N N . PHE A 1 161 ? 6.094 -58.5 -45.219 1 83.56 161 PHE A N 1
ATOM 1258 C CA . PHE A 1 161 ? 5.062 -57.531 -45.562 1 83.56 161 PHE A CA 1
ATOM 1259 C C . PHE A 1 161 ? 4.082 -58.094 -46.562 1 83.56 161 PHE A C 1
ATOM 1261 O O . PHE A 1 161 ? 4.473 -58.875 -47.438 1 83.56 161 PHE A O 1
ATOM 1268 N N . ILE A 1 162 ? 2.908 -57.562 -46.375 1 80.06 162 ILE A N 1
ATOM 1269 C CA . ILE A 1 162 ? 1.866 -57.969 -47.344 1 80.06 162 ILE A CA 1
ATOM 1270 C C . ILE A 1 162 ? 2.074 -57.219 -48.656 1 80.06 162 ILE A C 1
ATOM 1272 O O . ILE A 1 162 ? 2.355 -56.031 -48.656 1 80.06 162 ILE A O 1
ATOM 1276 N N . GLN A 1 163 ? 2.002 -57.875 -49.75 1 80.69 163 GLN A N 1
ATOM 1277 C CA . GLN A 1 163 ? 2.285 -57.281 -51.031 1 80.69 163 GLN A CA 1
ATOM 1278 C C . GLN A 1 163 ? 1.009 -57.125 -51.844 1 80.69 163 GLN A C 1
ATOM 1280 O O . GLN A 1 163 ? 0.944 -56.281 -52.75 1 80.69 163 GLN A O 1
ATOM 1285 N N . GLY A 1 164 ? -0 -57.812 -51.531 1 79.44 164 GLY A N 1
ATOM 1286 C CA . GLY A 1 164 ? -1.207 -57.781 -52.344 1 79.44 164 GLY A CA 1
ATOM 1287 C C . GLY A 1 164 ? -2.373 -57.125 -51.656 1 79.44 164 GLY A C 1
ATOM 1288 O O . GLY A 1 164 ? -2.209 -56.531 -50.594 1 79.44 164 GLY A O 1
ATOM 1289 N N . ASP A 1 165 ? -3.562 -57.094 -52.375 1 81.19 165 ASP A N 1
ATOM 1290 C CA . ASP A 1 165 ? -4.789 -56.469 -51.875 1 81.19 165 ASP A CA 1
ATOM 1291 C C . ASP A 1 165 ? -5.684 -57.5 -51.188 1 81.19 165 ASP A C 1
ATOM 1293 O O . ASP A 1 165 ? -5.547 -58.719 -51.438 1 81.19 165 ASP A O 1
ATOM 1297 N N . VAL A 1 166 ? -6.5 -56.969 -50.375 1 81.19 166 VAL A N 1
ATOM 1298 C CA . VAL A 1 166 ? -7.477 -57.844 -49.75 1 81.19 166 VAL A CA 1
ATOM 1299 C C . VAL A 1 166 ? -8.68 -58.031 -50.656 1 81.19 166 VAL A C 1
ATOM 1301 O O . VAL A 1 166 ? -9.25 -57.062 -51.156 1 81.19 166 VAL A O 1
ATOM 1304 N N . ARG A 1 167 ? -8.977 -59.344 -50.906 1 82.25 167 ARG A N 1
ATOM 1305 C CA . ARG A 1 167 ? -10.117 -59.688 -51.75 1 82.25 167 ARG A CA 1
ATOM 1306 C C . ARG A 1 167 ? -11.055 -60.656 -51.062 1 82.25 167 ARG A C 1
ATOM 1308 O O . ARG A 1 167 ? -10.602 -61.531 -50.312 1 82.25 167 ARG A O 1
ATOM 1315 N N . ILE A 1 168 ? -12.234 -60.469 -51.312 1 82.12 168 ILE A N 1
ATOM 1316 C CA . ILE A 1 168 ? -13.227 -61.375 -50.75 1 82.12 168 ILE A CA 1
ATOM 1317 C C . ILE A 1 168 ? -13.734 -62.312 -51.875 1 82.12 168 ILE A C 1
ATOM 1319 O O . ILE A 1 168 ? -14.211 -61.844 -52.906 1 82.12 168 ILE A O 1
ATOM 1323 N N . ALA A 1 169 ? -13.555 -63.531 -51.656 1 83.88 169 ALA A N 1
ATOM 1324 C CA . ALA A 1 169 ? -14.023 -64.5 -52.625 1 83.88 169 ALA A CA 1
ATOM 1325 C C . ALA A 1 169 ? -15.484 -64.875 -52.375 1 83.88 169 ALA A C 1
ATOM 1327 O O . ALA A 1 169 ? -15.766 -65.938 -51.812 1 83.88 169 ALA A O 1
ATOM 1328 N N . ALA A 1 170 ? -16.359 -64.062 -52.688 1 73.12 170 ALA A N 1
ATOM 1329 C CA . ALA A 1 170 ? -17.781 -64.25 -52.438 1 73.12 170 ALA A CA 1
ATOM 1330 C C . ALA A 1 170 ? -18.516 -64.562 -53.75 1 73.12 170 ALA A C 1
ATOM 1332 O O . ALA A 1 170 ? -19.641 -65.062 -53.75 1 73.12 170 ALA A O 1
ATOM 1333 N N . GLY A 1 171 ? -17.938 -64.375 -54.875 1 71.69 171 GLY A N 1
ATOM 1334 C CA . GLY A 1 171 ? -18.625 -64.5 -56.156 1 71.69 171 GLY A CA 1
ATOM 1335 C C . GLY A 1 171 ? -18.406 -65.875 -56.781 1 71.69 171 GLY A C 1
ATOM 1336 O O . GLY A 1 171 ? -17.984 -66.812 -56.125 1 71.69 171 GLY A O 1
ATOM 1337 N N . SER A 1 172 ? -18.844 -66 -58.062 1 75 172 SER A N 1
ATOM 1338 C CA . SER A 1 172 ? -18.641 -67.188 -58.844 1 75 172 SER A CA 1
ATOM 1339 C C . SER A 1 172 ? -17.156 -67.438 -59.125 1 75 172 SER A C 1
ATOM 1341 O O . SER A 1 172 ? -16.344 -66.5 -58.969 1 75 172 SER A O 1
ATOM 1343 N N . LEU A 1 173 ? -16.828 -68.75 -59.375 1 77.06 173 LEU A N 1
ATOM 1344 C CA . LEU A 1 173 ? -15.445 -69.125 -59.625 1 77.06 173 LEU A CA 1
ATOM 1345 C C . LEU A 1 173 ? -14.852 -68.25 -60.719 1 77.06 173 LEU A C 1
ATOM 1347 O O . LEU A 1 173 ? -13.688 -67.812 -60.625 1 77.06 173 LEU A O 1
ATOM 1351 N N . LYS A 1 174 ? -15.688 -67.938 -61.656 1 79.19 174 LYS A N 1
ATOM 1352 C CA . LYS A 1 174 ? -15.219 -67.125 -62.75 1 79.19 174 LYS A CA 1
ATOM 1353 C C . LYS A 1 174 ? -14.898 -65.688 -62.25 1 79.19 174 LYS A C 1
ATOM 1355 O O . LYS A 1 174 ? -13.867 -65.125 -62.625 1 79.19 174 LYS A O 1
ATOM 1360 N N . THR A 1 175 ? -15.664 -65.25 -61.469 1 75.12 175 THR A N 1
ATOM 1361 C CA . THR A 1 175 ? -15.508 -63.875 -60.938 1 75.12 175 THR A CA 1
ATOM 1362 C C . THR A 1 175 ? -14.32 -63.812 -59.969 1 75.12 175 THR A C 1
ATOM 1364 O O . THR A 1 175 ? -13.57 -62.844 -59.969 1 75.12 175 THR A O 1
ATOM 1367 N N . ILE A 1 176 ? -14.203 -64.75 -59.219 1 77.56 176 ILE A N 1
ATOM 1368 C CA . ILE A 1 176 ? -13.117 -64.812 -58.25 1 77.56 176 ILE A CA 1
ATOM 1369 C C . ILE A 1 176 ? -11.773 -64.875 -59 1 77.56 176 ILE A C 1
ATOM 1371 O O . ILE A 1 176 ? -10.836 -64.188 -58.656 1 77.56 176 ILE A O 1
ATOM 1375 N N . LYS A 1 177 ? -11.719 -65.688 -60.031 1 80 177 LYS A N 1
ATOM 1376 C CA . LYS A 1 177 ? -10.492 -65.875 -60.812 1 80 177 LYS A CA 1
ATOM 1377 C C . LYS A 1 177 ? -10.109 -64.562 -61.5 1 80 177 LYS A C 1
ATOM 1379 O O . LYS A 1 177 ? -8.922 -64.25 -61.625 1 80 177 LYS A O 1
ATOM 1384 N N . ALA A 1 178 ? -11.125 -63.844 -61.875 1 80.5 178 ALA A N 1
ATOM 1385 C CA . ALA A 1 178 ? -10.875 -62.594 -62.562 1 80.5 178 ALA A CA 1
ATOM 1386 C C . ALA A 1 178 ? -10.43 -61.5 -61.594 1 80.5 178 ALA A C 1
ATOM 1388 O O . ALA A 1 178 ? -9.711 -60.594 -62 1 80.5 178 ALA A O 1
ATOM 1389 N N . GLY A 1 179 ? -10.773 -61.625 -60.438 1 81.19 179 GLY A N 1
ATOM 1390 C CA . GLY A 1 179 ? -10.531 -60.562 -59.469 1 81.19 179 GLY A CA 1
ATOM 1391 C C . GLY A 1 179 ? -9.273 -60.75 -58.656 1 81.19 179 GLY A C 1
ATOM 1392 O O . GLY A 1 179 ? -8.656 -59.781 -58.219 1 81.19 179 GLY A O 1
ATOM 1393 N N . ILE A 1 180 ? -8.898 -62 -58.406 1 85.81 180 ILE A N 1
ATOM 1394 C CA . ILE A 1 180 ? -7.77 -62.312 -57.531 1 85.81 180 ILE A CA 1
ATOM 1395 C C . ILE A 1 180 ? -6.465 -62.188 -58.312 1 85.81 180 ILE A C 1
ATOM 1397 O O . ILE A 1 180 ? -6.383 -62.656 -59.469 1 85.81 180 ILE A O 1
ATOM 1401 N N . LYS A 1 181 ? -5.527 -61.531 -57.781 1 85.56 181 LYS A N 1
ATOM 1402 C CA . LYS A 1 181 ? -4.191 -61.406 -58.375 1 85.56 181 LYS A CA 1
ATOM 1403 C C . LYS A 1 181 ? -3.145 -62.094 -57.469 1 85.56 181 LYS A C 1
ATOM 1405 O O . LYS A 1 181 ? -3.432 -62.469 -56.344 1 85.56 181 LYS A O 1
ATOM 1410 N N . GLU A 1 182 ? -1.979 -62.156 -58.156 1 86.69 182 GLU A N 1
ATOM 1411 C CA . GLU A 1 182 ? -0.866 -62.75 -57.406 1 86.69 182 GLU A CA 1
ATOM 1412 C C . GLU A 1 182 ? -0.554 -61.969 -56.156 1 86.69 182 GLU A C 1
ATOM 1414 O O . GLU A 1 182 ? -0.577 -60.719 -56.156 1 86.69 182 GLU A O 1
ATOM 1419 N N . ASN A 1 183 ? -0.399 -62.625 -55.062 1 87 183 ASN A N 1
ATOM 1420 C CA . ASN A 1 183 ? 0.025 -62.094 -53.75 1 87 183 ASN A CA 1
ATOM 1421 C C . ASN A 1 183 ? -1.138 -61.469 -53 1 87 183 ASN A C 1
ATOM 1423 O O . ASN A 1 183 ? -0.94 -60.844 -51.938 1 87 183 ASN A O 1
ATOM 1427 N N . ASP A 1 184 ? -2.371 -61.625 -53.438 1 86.94 184 ASP A N 1
ATOM 1428 C CA . ASP A 1 184 ? -3.539 -61.094 -52.75 1 86.94 184 ASP A CA 1
ATOM 1429 C C . ASP A 1 184 ? -3.838 -61.875 -51.5 1 86.94 184 ASP A C 1
ATOM 1431 O O . ASP A 1 184 ? -3.389 -63.031 -51.344 1 86.94 184 ASP A O 1
ATOM 1435 N N . ILE A 1 185 ? -4.523 -61.156 -50.594 1 87.81 185 ILE A N 1
ATOM 1436 C CA . ILE A 1 185 ? -5.133 -61.781 -49.438 1 87.81 185 ILE A CA 1
ATOM 1437 C C . ILE A 1 185 ? -6.605 -62.062 -49.719 1 87.81 185 ILE A C 1
ATOM 1439 O O . ILE A 1 185 ? -7.371 -61.156 -50.031 1 87.81 185 ILE A O 1
ATOM 1443 N N . VAL A 1 186 ? -6.918 -63.312 -49.562 1 87.38 186 VAL A N 1
ATOM 1444 C CA . VAL A 1 186 ? -8.273 -63.656 -49.969 1 87.38 186 VAL A CA 1
ATOM 1445 C C . VAL A 1 186 ? -9.062 -64.188 -48.75 1 87.38 186 VAL A C 1
ATOM 1447 O O . VAL A 1 186 ? -8.617 -65.062 -48.062 1 87.38 186 VAL A O 1
ATOM 1450 N N . LEU A 1 187 ? -10.133 -63.531 -48.562 1 88.56 187 LEU A N 1
ATOM 1451 C CA . LEU A 1 187 ? -11.109 -63.969 -47.594 1 88.56 187 LEU A CA 1
ATOM 1452 C C . LEU A 1 187 ? -12.141 -64.875 -48.219 1 88.56 187 LEU A C 1
ATOM 1454 O O . LEU A 1 187 ? -12.75 -64.562 -49.219 1 88.56 187 LEU A O 1
ATOM 1458 N N . ILE A 1 188 ? -12.297 -66.062 -47.625 1 88.19 188 ILE A N 1
ATOM 1459 C CA . ILE A 1 188 ? -13.234 -67 -48.188 1 88.19 188 ILE A CA 1
ATOM 1460 C C . ILE A 1 188 ? -13.977 -67.688 -47.062 1 88.19 188 ILE A C 1
ATOM 1462 O O . ILE A 1 188 ? -13.398 -68 -46 1 88.19 188 ILE A O 1
ATOM 1466 N N . GLY A 1 189 ? -15.195 -67.812 -47.188 1 83.5 189 GLY A N 1
ATOM 1467 C CA . GLY A 1 189 ? -16.016 -68.562 -46.25 1 83.5 189 GLY A CA 1
ATOM 1468 C C . GLY A 1 189 ? -15.953 -70.062 -46.469 1 83.5 189 GLY A C 1
ATOM 1469 O O . GLY A 1 189 ? -14.945 -70.625 -46.938 1 83.5 189 GLY A O 1
ATOM 1470 N N . ASP A 1 190 ? -17 -70.75 -46.062 1 79.62 190 ASP A N 1
ATOM 1471 C CA . ASP A 1 190 ? -17.125 -72.188 -46.188 1 79.62 190 ASP A CA 1
ATOM 1472 C C . ASP A 1 190 ? -17.578 -72.562 -47.594 1 79.62 190 ASP A C 1
ATOM 1474 O O . ASP A 1 190 ? -18.766 -72.688 -47.875 1 79.62 190 ASP A O 1
ATOM 1478 N N . ARG A 1 191 ? -16.578 -72.562 -48.562 1 81.5 191 ARG A N 1
ATOM 1479 C CA . ARG A 1 191 ? -16.859 -72.875 -49.938 1 81.5 191 ARG A CA 1
ATOM 1480 C C . ARG A 1 191 ? -16.359 -74.25 -50.312 1 81.5 191 ARG A C 1
ATOM 1482 O O . ARG A 1 191 ? -15.719 -74.938 -49.469 1 81.5 191 ARG A O 1
ATOM 1489 N N . HIS A 1 192 ? -16.719 -74.688 -51.531 1 83.88 192 HIS A N 1
ATOM 1490 C CA . HIS A 1 192 ? -16.266 -76 -52 1 83.88 192 HIS A CA 1
ATOM 1491 C C . HIS A 1 192 ? -14.758 -76.062 -52.188 1 83.88 192 HIS A C 1
ATOM 1493 O O . HIS A 1 192 ? -14.148 -75.062 -52.562 1 83.88 192 HIS A O 1
ATOM 1499 N N . ASP A 1 193 ? -14.172 -77.188 -51.938 1 86 193 ASP A N 1
ATOM 1500 C CA . ASP A 1 193 ? -12.727 -77.375 -51.969 1 86 193 ASP A CA 1
ATOM 1501 C C . ASP A 1 193 ? -12.164 -76.938 -53.344 1 86 193 ASP A C 1
ATOM 1503 O O . ASP A 1 193 ? -11.07 -76.375 -53.406 1 86 193 ASP A O 1
ATOM 1507 N N . GLU A 1 194 ? -13 -77.188 -54.344 1 83.25 194 GLU A N 1
ATOM 1508 C CA . GLU A 1 194 ? -12.547 -76.812 -55.688 1 83.25 194 GLU A CA 1
ATOM 1509 C C . GLU A 1 194 ? -12.312 -75.312 -55.844 1 83.25 194 GLU A C 1
ATOM 1511 O O . GLU A 1 194 ? -11.328 -74.938 -56.438 1 83.25 194 GLU A O 1
ATOM 1516 N N . THR A 1 195 ? -13.211 -74.625 -55.281 1 84.5 195 THR A N 1
ATOM 1517 C CA . THR A 1 195 ? -13.102 -73.188 -55.312 1 84.5 195 THR A CA 1
ATOM 1518 C C . THR A 1 195 ? -11.891 -72.688 -54.531 1 84.5 195 THR A C 1
ATOM 1520 O O . THR A 1 195 ? -11.156 -71.812 -54.969 1 84.5 195 THR A O 1
ATOM 1523 N N . ILE A 1 196 ? -11.672 -73.312 -53.406 1 88.31 196 ILE A N 1
ATOM 1524 C CA . ILE A 1 196 ? -10.57 -72.875 -52.531 1 88.31 196 ILE A CA 1
ATOM 1525 C C . ILE A 1 196 ? -9.234 -73.25 -53.188 1 88.31 196 ILE A C 1
ATOM 1527 O O . ILE A 1 196 ? -8.312 -72.438 -53.188 1 88.31 196 ILE A O 1
ATOM 1531 N N . ILE A 1 197 ? -9.156 -74.438 -53.719 1 87.56 197 ILE A N 1
ATOM 1532 C CA . ILE A 1 197 ? -7.941 -74.875 -54.406 1 87.56 197 ILE A CA 1
ATOM 1533 C C . ILE A 1 197 ? -7.637 -73.938 -55.562 1 87.56 197 ILE A C 1
ATOM 1535 O O . ILE A 1 197 ? -6.477 -73.625 -55.844 1 87.56 197 ILE A O 1
ATOM 1539 N N . ASP A 1 198 ? -8.68 -73.562 -56.281 1 87.12 198 ASP A N 1
ATOM 1540 C CA . ASP A 1 198 ? -8.508 -72.625 -57.406 1 87.12 198 ASP A CA 1
ATOM 1541 C C . ASP A 1 198 ? -7.891 -71.312 -56.938 1 87.12 198 ASP A C 1
ATOM 1543 O O . ASP A 1 198 ? -7.039 -70.75 -57.625 1 87.12 198 ASP A O 1
ATOM 1547 N N . CYS A 1 199 ? -8.352 -70.812 -55.844 1 87.38 199 CYS A N 1
ATOM 1548 C CA . CYS A 1 199 ? -7.785 -69.562 -55.281 1 87.38 199 CYS A CA 1
ATOM 1549 C C . CYS A 1 199 ? -6.309 -69.75 -54.969 1 87.38 199 CYS A C 1
ATOM 1551 O O . CYS A 1 199 ? -5.488 -68.875 -55.25 1 87.38 199 CYS A O 1
ATOM 1553 N N . VAL A 1 200 ? -5.918 -70.812 -54.344 1 89.06 200 VAL A N 1
ATOM 1554 C CA . VAL A 1 200 ? -4.551 -71.125 -53.938 1 89.06 200 VAL A CA 1
ATOM 1555 C C . VAL A 1 200 ? -3.66 -71.25 -55.188 1 89.06 200 VAL A C 1
ATOM 1557 O O . VAL A 1 200 ? -2.533 -70.75 -55.156 1 89.06 200 VAL A O 1
ATOM 1560 N N . GLU A 1 201 ? -4.199 -71.75 -56.188 1 86.44 201 GLU A N 1
ATOM 1561 C CA . GLU A 1 201 ? -3.434 -72 -57.406 1 86.44 201 GLU A CA 1
ATOM 1562 C C . GLU A 1 201 ? -3.164 -70.688 -58.125 1 86.44 201 GLU A C 1
ATOM 1564 O O . GLU A 1 201 ? -2.258 -70.562 -58.969 1 86.44 201 GLU A O 1
ATOM 1569 N N . GLN A 1 202 ? -3.9 -69.688 -57.875 1 87.38 202 GLN A N 1
ATOM 1570 C CA . GLN A 1 202 ? -3.709 -68.375 -58.5 1 87.38 202 GLN A CA 1
ATOM 1571 C C . GLN A 1 202 ? -2.516 -67.688 -57.906 1 87.38 202 GLN A C 1
ATOM 1573 O O . GLN A 1 202 ? -2.143 -66.562 -58.344 1 87.38 202 GLN A O 1
ATOM 1578 N N . GLY A 1 203 ? -1.903 -68.188 -56.875 1 86.5 203 GLY A N 1
ATOM 1579 C CA . GLY A 1 203 ? -0.692 -67.625 -56.312 1 86.5 203 GLY A CA 1
ATOM 1580 C C . GLY A 1 203 ? -0.969 -66.562 -55.25 1 86.5 203 GLY A C 1
ATOM 1581 O O . GLY A 1 203 ? -0.255 -65.562 -55.156 1 86.5 203 GLY A O 1
ATOM 1582 N N . ILE A 1 204 ? -2.035 -66.688 -54.531 1 88.69 204 ILE A N 1
ATOM 1583 C CA . ILE A 1 204 ? -2.34 -65.75 -53.469 1 88.69 204 ILE A CA 1
ATOM 1584 C C . ILE A 1 204 ? -1.344 -65.938 -52.312 1 88.69 204 ILE A C 1
ATOM 1586 O O . ILE A 1 204 ? -0.678 -67 -52.219 1 88.69 204 ILE A O 1
ATOM 1590 N N . SER A 1 205 ? -1.194 -64.938 -51.5 1 88.25 205 SER A N 1
ATOM 1591 C CA . SER A 1 205 ? -0.213 -65 -50.406 1 88.25 205 SER A CA 1
ATOM 1592 C C . SER A 1 205 ? -0.834 -65.562 -49.125 1 88.25 205 SER A C 1
ATOM 1594 O O . SER A 1 205 ? -0.167 -66.188 -48.344 1 88.25 205 SER A O 1
ATOM 1596 N N . VAL A 1 206 ? -2.035 -65.125 -48.906 1 90.75 206 VAL A N 1
ATOM 1597 C CA . VAL A 1 206 ? -2.711 -65.625 -47.719 1 90.75 206 VAL A CA 1
ATOM 1598 C C . VAL A 1 206 ? -4.152 -66 -48.031 1 90.75 206 VAL A C 1
ATOM 1600 O O . VAL A 1 206 ? -4.844 -65.25 -48.75 1 90.75 206 VAL A O 1
ATOM 1603 N N . LEU A 1 207 ? -4.52 -67.125 -47.594 1 90.44 207 LEU A N 1
ATOM 1604 C CA . LEU A 1 207 ? -5.914 -67.562 -47.594 1 90.44 207 LEU A CA 1
ATOM 1605 C C . LEU A 1 207 ? -6.504 -67.5 -46.188 1 90.44 207 LEU A C 1
ATOM 1607 O O . LEU A 1 207 ? -5.992 -68.188 -45.281 1 90.44 207 LEU A O 1
ATOM 1611 N N . ILE A 1 208 ? -7.559 -66.688 -46.062 1 91.62 208 ILE A N 1
ATOM 1612 C CA . ILE A 1 208 ? -8.203 -66.562 -44.75 1 91.62 208 ILE A CA 1
ATOM 1613 C C . ILE A 1 208 ? -9.594 -67.188 -44.812 1 91.62 208 ILE A C 1
ATOM 1615 O O . ILE A 1 208 ? -10.477 -66.75 -45.531 1 91.62 208 ILE A O 1
ATOM 1619 N N . ILE A 1 209 ? -9.711 -68.25 -44.062 1 92.31 209 ILE A N 1
ATOM 1620 C CA . ILE A 1 209 ? -10.992 -68.938 -43.938 1 92.31 209 ILE A CA 1
ATOM 1621 C C . ILE A 1 209 ? -11.812 -68.312 -42.812 1 92.31 209 ILE A C 1
ATOM 1623 O O . ILE A 1 209 ? -11.414 -68.375 -41.656 1 92.31 209 ILE A O 1
ATOM 1627 N N . THR A 1 210 ? -12.914 -67.75 -43.156 1 90.88 210 THR A N 1
ATOM 1628 C CA . THR A 1 210 ? -13.734 -67 -42.188 1 90.88 210 THR A CA 1
ATOM 1629 C C . THR A 1 210 ? -14.758 -67.938 -41.562 1 90.88 210 THR A C 1
ATOM 1631 O O . THR A 1 210 ? -15.117 -69 -42.125 1 90.88 210 THR A O 1
ATOM 1634 N N . GLY A 1 211 ? -15.195 -67.688 -40.281 1 86.62 211 GLY A N 1
ATOM 1635 C CA . GLY A 1 211 ? -16.25 -68.375 -39.594 1 86.62 211 GLY A CA 1
ATOM 1636 C C . GLY A 1 211 ? -15.852 -69.812 -39.188 1 86.62 211 GLY A C 1
ATOM 1637 O O . GLY A 1 211 ? -16.688 -70.688 -39.156 1 86.62 211 GLY A O 1
ATOM 1638 N N . ASN A 1 212 ? -14.656 -70.062 -39.094 1 84.94 212 ASN A N 1
ATOM 1639 C CA . ASN A 1 212 ? -14.117 -71.375 -38.781 1 84.94 212 ASN A CA 1
ATOM 1640 C C . ASN A 1 212 ? -14.555 -72.438 -39.781 1 84.94 212 ASN A C 1
ATOM 1642 O O . ASN A 1 212 ? -14.953 -73.5 -39.406 1 84.94 212 ASN A O 1
ATOM 1646 N N . GLY A 1 213 ? -14.492 -72 -41 1 82.88 213 GLY A N 1
ATOM 1647 C CA . GLY A 1 213 ? -14.844 -72.938 -42.031 1 82.88 213 GLY A CA 1
ATOM 1648 C C . GLY A 1 213 ? -13.883 -74.125 -42.125 1 82.88 213 GLY A C 1
ATOM 1649 O O . GLY A 1 213 ? -12.734 -74 -41.688 1 82.88 213 GLY A O 1
ATOM 1650 N N . ARG A 1 214 ? -14.305 -75.25 -42.625 1 83.88 214 ARG A N 1
ATOM 1651 C CA . ARG A 1 214 ? -13.492 -76.438 -42.75 1 83.88 214 ARG A CA 1
ATOM 1652 C C . ARG A 1 214 ? -12.516 -76.312 -43.906 1 83.88 214 ARG A C 1
ATOM 1654 O O . ARG A 1 214 ? -12.859 -75.75 -44.969 1 83.88 214 ARG A O 1
ATOM 1661 N N . VAL A 1 215 ? -11.297 -76.688 -43.656 1 87.44 215 VAL A N 1
ATOM 1662 C CA . VAL A 1 215 ? -10.273 -76.75 -44.688 1 87.44 215 VAL A CA 1
ATOM 1663 C C . VAL A 1 215 ? -9.812 -78.188 -44.938 1 87.44 215 VAL A C 1
ATOM 1665 O O . VAL A 1 215 ? -9.391 -78.875 -44 1 87.44 215 VAL A O 1
ATOM 1668 N N . SER A 1 216 ? -9.945 -78.625 -46.125 1 89.12 216 SER A N 1
ATOM 1669 C CA . SER A 1 216 ? -9.602 -80.062 -46.438 1 89.12 216 SER A CA 1
ATOM 1670 C C . SER A 1 216 ? -8.086 -80.25 -46.5 1 89.12 216 SER A C 1
ATOM 1672 O O . SER A 1 216 ? -7.336 -79.25 -46.625 1 89.12 216 SER A O 1
ATOM 1674 N N . ALA A 1 217 ? -7.613 -81.5 -46.406 1 90.12 217 ALA A N 1
ATOM 1675 C CA . ALA A 1 217 ? -6.199 -81.812 -46.469 1 90.12 217 ALA A CA 1
ATOM 1676 C C . ALA A 1 217 ? -5.605 -81.438 -47.812 1 90.12 217 ALA A C 1
ATOM 1678 O O . ALA A 1 217 ? -4.438 -81.062 -47.906 1 90.12 217 ALA A O 1
ATOM 1679 N N . ASP A 1 218 ? -6.492 -81.5 -48.812 1 89.5 218 ASP A N 1
ATOM 1680 C CA . ASP A 1 218 ? -6.031 -81.188 -50.156 1 89.5 218 ASP A CA 1
ATOM 1681 C C . ASP A 1 218 ? -5.664 -79.688 -50.25 1 89.5 218 ASP A C 1
ATOM 1683 O O . ASP A 1 218 ? -4.672 -79.312 -50.906 1 89.5 218 ASP A O 1
ATOM 1687 N N . VAL A 1 219 ? -6.516 -78.938 -49.656 1 89 219 VAL A N 1
ATOM 1688 C CA . VAL A 1 219 ? -6.27 -77.5 -49.656 1 89 219 VAL A CA 1
ATOM 1689 C C . VAL A 1 219 ? -4.984 -77.188 -48.906 1 89 219 VAL A C 1
ATOM 1691 O O . VAL A 1 219 ? -4.164 -76.438 -49.344 1 89 219 VAL A O 1
ATOM 1694 N N . ILE A 1 220 ? -4.738 -77.812 -47.781 1 91.81 220 ILE A N 1
ATOM 1695 C CA . ILE A 1 220 ? -3.559 -77.562 -46.938 1 91.81 220 ILE A CA 1
ATOM 1696 C C . ILE A 1 220 ? -2.303 -78 -47.688 1 91.81 220 ILE A C 1
ATOM 1698 O O . ILE A 1 220 ? -1.303 -77.25 -47.688 1 91.81 220 ILE A O 1
ATOM 1702 N N . GLU A 1 221 ? -2.383 -79.125 -48.312 1 89.31 221 GLU A N 1
ATOM 1703 C CA . GLU A 1 221 ? -1.252 -79.625 -49.094 1 89.31 221 GLU A CA 1
ATOM 1704 C C . GLU A 1 221 ? -0.901 -78.688 -50.219 1 89.31 221 GLU A C 1
ATOM 1706 O O . GLU A 1 221 ? 0.276 -78.438 -50.5 1 89.31 221 GLU A O 1
ATOM 1711 N N . ALA A 1 222 ? -1.975 -78.188 -50.875 1 89.44 222 ALA A N 1
ATOM 1712 C CA . ALA A 1 222 ? -1.753 -77.312 -51.969 1 89.44 222 ALA A CA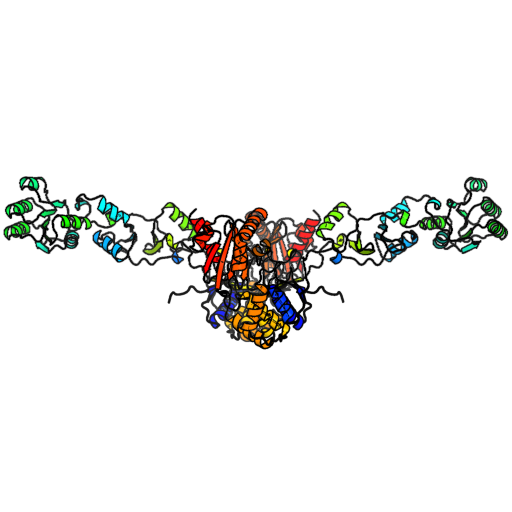 1
ATOM 1713 C C . ALA A 1 222 ? -1.112 -76 -51.469 1 89.44 222 ALA A C 1
ATOM 1715 O O . ALA A 1 222 ? -0.23 -75.438 -52.125 1 89.44 222 ALA A O 1
ATOM 1716 N N . ALA A 1 223 ? -1.54 -75.5 -50.406 1 90.5 223 ALA A N 1
ATOM 1717 C CA . ALA A 1 223 ? -1.034 -74.25 -49.812 1 90.5 223 ALA A CA 1
ATOM 1718 C C . ALA A 1 223 ? 0.407 -74.438 -49.312 1 90.5 223 ALA A C 1
ATOM 1720 O O . ALA A 1 223 ? 1.23 -73.562 -49.5 1 90.5 223 ALA A O 1
ATOM 1721 N N . GLU A 1 224 ? 0.783 -75.5 -48.656 1 90.81 224 GLU A N 1
ATOM 1722 C CA . GLU A 1 224 ? 2.137 -75.812 -48.219 1 90.81 224 GLU A CA 1
ATOM 1723 C C . GLU A 1 224 ? 3.119 -75.875 -49.375 1 90.81 224 GLU A C 1
ATOM 1725 O O . GLU A 1 224 ? 4.25 -75.375 -49.25 1 90.81 224 GLU A O 1
ATOM 1730 N N . ALA A 1 225 ? 2.6 -76.438 -50.406 1 87.44 225 ALA A N 1
ATOM 1731 C CA . ALA A 1 225 ? 3.439 -76.562 -51.594 1 87.44 225 ALA A CA 1
ATOM 1732 C C . ALA A 1 225 ? 3.814 -75.125 -52.125 1 87.44 225 ALA A C 1
ATOM 1734 O O . ALA A 1 225 ? 4.879 -75 -52.719 1 87.44 225 ALA A O 1
ATOM 1735 N N . ARG A 1 226 ? 3.039 -74.188 -51.906 1 87.19 226 ARG A N 1
ATOM 1736 C CA . ARG A 1 226 ? 3.273 -72.875 -52.438 1 87.19 226 ARG A CA 1
ATOM 1737 C C . ARG A 1 226 ? 3.77 -71.938 -51.344 1 87.19 226 ARG A C 1
ATOM 1739 O O . ARG A 1 226 ? 3.912 -70.688 -51.562 1 87.19 226 ARG A O 1
ATOM 1746 N N . HIS A 1 227 ? 3.943 -72.375 -50.219 1 83.25 227 HIS A N 1
ATOM 1747 C CA . HIS A 1 227 ? 4.461 -71.625 -49.062 1 83.25 227 HIS A CA 1
ATOM 1748 C C . HIS A 1 227 ? 3.59 -70.438 -48.75 1 83.25 227 HIS A C 1
ATOM 1750 O O . HIS A 1 227 ? 4.102 -69.312 -48.562 1 83.25 227 HIS A O 1
ATOM 1756 N N . MET A 1 228 ? 2.311 -70.625 -48.844 1 86.88 228 MET A N 1
ATOM 1757 C CA . MET A 1 228 ? 1.385 -69.5 -48.531 1 86.88 228 MET A CA 1
ATOM 1758 C C . MET A 1 228 ? 0.75 -69.688 -47.156 1 86.88 228 MET A C 1
ATOM 1760 O O . MET A 1 228 ? 0.668 -70.812 -46.656 1 86.88 228 MET A O 1
ATOM 1764 N N . PHE A 1 229 ? 0.257 -68.562 -46.562 1 89.88 229 PHE A N 1
ATOM 1765 C CA . PHE A 1 229 ? -0.438 -68.625 -45.281 1 89.88 229 PHE A CA 1
ATOM 1766 C C . PHE A 1 229 ? -1.875 -69.125 -45.469 1 89.88 229 PHE A C 1
ATOM 1768 O O . PHE A 1 229 ? -2.547 -68.688 -46.438 1 89.88 229 PHE A O 1
ATOM 1775 N N . VAL A 1 230 ? -2.289 -70.062 -44.719 1 91.69 230 VAL A N 1
ATOM 1776 C CA . VAL A 1 230 ? -3.709 -70.312 -44.562 1 91.69 230 VAL A CA 1
ATOM 1777 C C . VAL A 1 230 ? -4.129 -70.062 -43.125 1 91.69 230 VAL A C 1
ATOM 1779 O O . VAL A 1 230 ? -3.592 -70.688 -42.188 1 91.69 230 VAL A O 1
ATOM 1782 N N . LEU A 1 231 ? -5.004 -69.062 -43.031 1 92.38 231 LEU A N 1
ATOM 1783 C CA . LEU A 1 231 ? -5.465 -68.625 -41.688 1 92.38 231 LEU A CA 1
ATOM 1784 C C . LEU A 1 231 ? -6.949 -68.938 -41.531 1 92.38 231 LEU A C 1
ATOM 1786 O O . LEU A 1 231 ? -7.723 -68.875 -42.469 1 92.38 231 LEU A O 1
ATOM 1790 N N . SER A 1 232 ? -7.297 -69.438 -40.344 1 93.5 232 SER A N 1
ATOM 1791 C CA . SER A 1 232 ? -8.695 -69.625 -39.969 1 93.5 232 SER A CA 1
ATOM 1792 C C . SER A 1 232 ? -9.109 -68.625 -38.875 1 93.5 232 SER A C 1
ATOM 1794 O O . SER A 1 232 ? -8.367 -68.438 -37.906 1 93.5 232 SER A O 1
ATOM 1796 N N . THR A 1 233 ? -10.156 -67.875 -39.031 1 91.56 233 THR A N 1
ATOM 1797 C CA . THR A 1 233 ? -10.648 -66.938 -38.062 1 91.56 233 THR A CA 1
ATOM 1798 C C . THR A 1 233 ? -12.078 -67.25 -37.625 1 91.56 233 THR A C 1
ATOM 1800 O O . THR A 1 233 ? -12.852 -67.812 -38.438 1 91.56 233 THR A O 1
ATOM 1803 N N . PRO A 1 234 ? -12.414 -67 -36.312 1 90.5 234 PRO A N 1
ATOM 1804 C CA . PRO A 1 234 ? -13.781 -67.312 -35.875 1 90.5 234 PRO A CA 1
ATOM 1805 C C . PRO A 1 234 ? -14.781 -66.25 -36.406 1 90.5 234 PRO A C 1
ATOM 1807 O O . PRO A 1 234 ? -15.992 -66.438 -36.312 1 90.5 234 PRO A O 1
ATOM 1810 N N . TYR A 1 235 ? -14.328 -65.125 -37 1 85.62 235 TYR A N 1
ATOM 1811 C CA . TYR A 1 235 ? -15.203 -64.062 -37.406 1 85.62 235 TYR A CA 1
ATOM 1812 C C . TYR A 1 235 ? -15.766 -64.312 -38.781 1 85.62 235 TYR A C 1
ATOM 1814 O O . TYR A 1 235 ? -15.133 -65 -39.625 1 85.62 235 TYR A O 1
ATOM 1822 N N . ASP A 1 236 ? -16.938 -63.688 -39 1 83.88 236 ASP A N 1
ATOM 1823 C CA . ASP A 1 236 ? -17.516 -63.781 -40.344 1 83.88 236 ASP A CA 1
ATOM 1824 C C . ASP A 1 236 ? -16.75 -62.875 -41.312 1 83.88 236 ASP A C 1
ATOM 1826 O O . ASP A 1 236 ? -15.883 -62.125 -40.906 1 83.88 236 ASP A O 1
ATOM 1830 N N . THR A 1 237 ? -16.984 -63.062 -42.562 1 81.38 237 THR A N 1
ATOM 1831 C CA . THR A 1 237 ? -16.266 -62.406 -43.625 1 81.38 237 THR A CA 1
ATOM 1832 C C . THR A 1 237 ? -16.312 -60.875 -43.438 1 81.38 237 THR A C 1
ATOM 1834 O O . THR A 1 237 ? -15.312 -60.188 -43.625 1 81.38 237 THR A O 1
ATOM 1837 N N . TYR A 1 238 ? -17.453 -60.375 -43.125 1 72.88 238 TYR A N 1
ATOM 1838 C CA . TYR A 1 238 ? -17.625 -58.938 -42.938 1 72.88 238 TYR A CA 1
ATOM 1839 C C . TYR A 1 238 ? -16.75 -58.469 -41.781 1 72.88 238 TYR A C 1
ATOM 1841 O O . TYR A 1 238 ? -16.016 -57.469 -41.906 1 72.88 238 TYR A O 1
ATOM 1849 N N . THR A 1 239 ? -16.875 -59.094 -40.719 1 76.94 239 THR A N 1
ATOM 1850 C CA . THR A 1 239 ? -16.125 -58.719 -39.531 1 76.94 239 THR A CA 1
ATOM 1851 C C . THR A 1 239 ? -14.625 -58.844 -39.75 1 76.94 239 THR A C 1
ATOM 1853 O O . THR A 1 239 ? -13.852 -57.969 -39.312 1 76.94 239 THR A O 1
ATOM 1856 N N . THR A 1 240 ? -14.281 -59.844 -40.406 1 80.69 240 THR A N 1
ATOM 1857 C CA . THR A 1 240 ? -12.875 -60.062 -40.719 1 80.69 240 THR A CA 1
ATOM 1858 C C . THR A 1 240 ? -12.328 -58.938 -41.594 1 80.69 240 THR A C 1
ATOM 1860 O O . THR A 1 240 ? -11.242 -58.406 -41.344 1 80.69 240 THR A O 1
ATOM 1863 N N . ALA A 1 241 ? -13.07 -58.562 -42.531 1 74.12 241 ALA A N 1
ATOM 1864 C CA . ALA A 1 241 ? -12.664 -57.469 -43.406 1 74.12 241 ALA A CA 1
ATOM 1865 C C . ALA A 1 241 ? -12.484 -56.156 -42.656 1 74.12 241 ALA A C 1
ATOM 1867 O O . ALA A 1 241 ? -11.531 -55.406 -42.875 1 74.12 241 ALA A O 1
ATOM 1868 N N . ARG A 1 242 ? -13.32 -55.969 -41.781 1 71.31 242 ARG A N 1
ATOM 1869 C CA . ARG A 1 242 ? -13.266 -54.781 -40.969 1 71.31 242 ARG A CA 1
ATOM 1870 C C . ARG A 1 242 ? -12.055 -54.781 -40.062 1 71.31 242 ARG A C 1
ATOM 1872 O O . ARG A 1 242 ? -11.383 -53.781 -39.875 1 71.31 242 ARG A O 1
ATOM 1879 N N . LEU A 1 243 ? -11.82 -55.875 -39.5 1 75.81 243 LEU A N 1
ATOM 1880 C CA . LEU A 1 243 ? -10.734 -56.031 -38.531 1 75.81 243 LEU A CA 1
ATOM 1881 C C . LEU A 1 243 ? -9.383 -55.906 -39.219 1 75.81 243 LEU A C 1
ATOM 1883 O O . LEU A 1 243 ? -8.445 -55.344 -38.656 1 75.81 243 LEU A O 1
ATOM 1887 N N . ILE A 1 244 ? -9.32 -56.406 -40.312 1 77.5 244 ILE A N 1
ATOM 1888 C CA . ILE A 1 244 ? -8.07 -56.344 -41.094 1 77.5 244 ILE A CA 1
ATOM 1889 C C . ILE A 1 244 ? -7.695 -54.875 -41.344 1 77.5 244 ILE A C 1
ATOM 1891 O O . ILE A 1 244 ? -6.52 -54.531 -41.312 1 77.5 244 ILE A O 1
ATOM 1895 N N . ASN A 1 245 ? -8.672 -54.062 -41.594 1 73.56 245 ASN A N 1
ATOM 1896 C CA . ASN A 1 245 ? -8.422 -52.656 -41.844 1 73.56 245 ASN A CA 1
ATOM 1897 C C . ASN A 1 245 ? -7.871 -51.938 -40.594 1 73.56 245 ASN A C 1
ATOM 1899 O O . ASN A 1 245 ? -7.254 -50.906 -40.719 1 73.56 245 ASN A O 1
ATOM 1903 N N . GLN A 1 246 ? -8.031 -52.562 -39.594 1 77.12 246 GLN A N 1
ATOM 1904 C CA . GLN A 1 246 ? -7.551 -51.969 -38.344 1 77.12 246 GLN A CA 1
ATOM 1905 C C . GLN A 1 246 ? -6.074 -52.281 -38.125 1 77.12 246 GLN A C 1
ATOM 1907 O O . GLN A 1 246 ? -5.465 -51.781 -37.156 1 77.12 246 GLN A O 1
ATOM 1912 N N . CYS A 1 247 ? -5.504 -53 -39.031 1 79 247 CYS A N 1
ATOM 1913 C CA . CYS A 1 247 ? -4.094 -53.344 -38.906 1 79 247 CYS A CA 1
ATOM 1914 C C . CYS A 1 247 ? -3.207 -52.25 -39.5 1 79 247 CYS A C 1
ATOM 1916 O O . CYS A 1 247 ? -1.98 -52.344 -39.438 1 79 247 CYS A O 1
ATOM 1918 N N . VAL A 1 248 ? -3.803 -51.25 -39.938 1 78.88 248 VAL A N 1
ATOM 1919 C CA . VAL A 1 248 ? -3.053 -50.125 -40.469 1 78.88 248 VAL A CA 1
ATOM 1920 C C . VAL A 1 248 ? -2.246 -49.438 -39.375 1 78.88 248 VAL A C 1
ATOM 1922 O O . VAL A 1 248 ? -2.748 -49.25 -38.25 1 78.88 248 VAL A O 1
ATOM 1925 N N . PRO A 1 249 ? -0.983 -49.219 -39.625 1 84.5 249 PRO A N 1
ATOM 1926 C CA . PRO A 1 249 ? -0.156 -48.594 -38.625 1 84.5 249 PRO A CA 1
ATOM 1927 C C . PRO A 1 249 ? -0.583 -47.156 -38.344 1 84.5 249 PRO A C 1
ATOM 1929 O O . PRO A 1 249 ? -1.06 -46.438 -39.25 1 84.5 249 PRO A O 1
ATOM 1932 N N . VAL A 1 250 ? -0.284 -46.688 -37.094 1 89.62 250 VAL A N 1
ATOM 1933 C CA . VAL A 1 250 ? -0.674 -45.344 -36.625 1 89.62 250 VAL A CA 1
ATOM 1934 C C . VAL A 1 250 ? 0.019 -44.281 -37.469 1 89.62 250 VAL A C 1
ATOM 1936 O O . VAL A 1 250 ? -0.555 -43.219 -37.719 1 89.62 250 VAL A O 1
ATOM 1939 N N . ARG A 1 251 ? 1.178 -44.5 -37.906 1 88.44 251 ARG A N 1
ATOM 1940 C CA . ARG A 1 251 ? 1.973 -43.531 -38.656 1 88.44 251 ARG A CA 1
ATOM 1941 C C . ARG A 1 251 ? 1.228 -43.062 -39.906 1 88.44 251 ARG A C 1
ATOM 1943 O O . ARG A 1 251 ? 1.498 -41.969 -40.406 1 88.44 251 ARG A O 1
ATOM 1950 N N . ARG A 1 252 ? 0.275 -43.781 -40.375 1 84.31 252 ARG A N 1
ATOM 1951 C CA . ARG A 1 252 ? -0.427 -43.469 -41.625 1 84.31 252 ARG A CA 1
ATOM 1952 C C . ARG A 1 252 ? -1.525 -42.438 -41.375 1 84.31 252 ARG A C 1
ATOM 1954 O O . ARG A 1 252 ? -2.002 -41.781 -42.312 1 84.31 252 ARG A O 1
ATOM 1961 N N . ILE A 1 253 ? -1.853 -42.312 -40.125 1 86.12 253 ILE A N 1
ATOM 1962 C CA . ILE A 1 253 ? -2.967 -41.406 -39.875 1 86.12 253 ILE A CA 1
ATOM 1963 C C . ILE A 1 253 ? -2.512 -40.281 -38.969 1 86.12 253 ILE A C 1
ATOM 1965 O O . ILE A 1 253 ? -3.256 -39.312 -38.719 1 86.12 253 ILE A O 1
ATOM 1969 N N . MET A 1 254 ? -1.426 -40.406 -38.406 1 88.94 254 MET A N 1
ATOM 1970 C CA . MET A 1 254 ? -0.962 -39.406 -37.438 1 88.94 254 MET A CA 1
ATOM 1971 C C . MET A 1 254 ? -0.625 -38.094 -38.125 1 88.94 254 MET A C 1
ATOM 1973 O O . MET A 1 254 ? -0.37 -38.062 -39.312 1 88.94 254 MET A O 1
ATOM 1977 N N . HIS A 1 255 ? -0.714 -37 -37.344 1 88.56 255 HIS A N 1
ATOM 1978 C CA . HIS A 1 255 ? -0.207 -35.719 -37.781 1 88.56 255 HIS A CA 1
ATOM 1979 C C . HIS A 1 255 ? 1.28 -35.562 -37.469 1 88.56 255 HIS A C 1
ATOM 1981 O O . HIS A 1 255 ? 1.689 -35.656 -36.312 1 88.56 255 HIS A O 1
ATOM 1987 N N . GLU A 1 256 ? 1.949 -35.375 -38.562 1 88.5 256 GLU A N 1
ATOM 1988 C CA . GLU A 1 256 ? 3.391 -35.219 -38.375 1 88.5 256 GLU A CA 1
ATOM 1989 C C . GLU A 1 256 ? 3.748 -33.781 -37.969 1 88.5 256 GLU A C 1
ATOM 1991 O O . GLU A 1 256 ? 3.006 -32.844 -38.25 1 88.5 256 GLU A O 1
ATOM 1996 N N . ASN A 1 257 ? 4.844 -33.594 -37.188 1 84.12 257 ASN A N 1
ATOM 1997 C CA . ASN A 1 257 ? 5.422 -32.312 -36.75 1 84.12 257 ASN A CA 1
ATOM 1998 C C . ASN A 1 257 ? 4.422 -31.484 -35.969 1 84.12 257 ASN A C 1
ATOM 2000 O O . ASN A 1 257 ? 4.137 -30.344 -36.344 1 84.12 257 ASN A O 1
ATOM 2004 N N . PRO A 1 258 ? 3.893 -32.125 -34.938 1 88 258 PRO A N 1
ATOM 2005 C CA . PRO A 1 258 ? 2.961 -31.328 -34.125 1 88 258 PRO A CA 1
ATOM 2006 C C . PRO A 1 258 ? 3.623 -30.109 -33.469 1 88 258 PRO A C 1
ATOM 2008 O O . PRO A 1 258 ? 4.848 -30.078 -33.344 1 88 258 PRO A O 1
ATOM 2011 N N . VAL A 1 259 ? 2.791 -29.094 -33.25 1 91 259 VAL A N 1
ATOM 2012 C CA . VAL A 1 259 ? 3.266 -27.938 -32.469 1 91 259 VAL A CA 1
ATOM 2013 C C . VAL A 1 259 ? 3.594 -28.344 -31.047 1 91 259 VAL A C 1
ATOM 2015 O O . VAL A 1 259 ? 2.75 -28.922 -30.344 1 91 259 VAL A O 1
ATOM 2018 N N . CYS A 1 260 ? 4.82 -28.203 -30.734 1 91.75 260 CYS A N 1
ATOM 2019 C CA . CYS A 1 260 ? 5.289 -28.609 -29.406 1 91.75 260 CYS A CA 1
ATOM 2020 C C . CYS A 1 260 ? 5.777 -27.406 -28.609 1 91.75 260 CYS A C 1
ATOM 2022 O O . CYS A 1 260 ? 6.094 -26.359 -29.188 1 91.75 260 CYS A O 1
ATOM 2024 N N . PHE A 1 261 ? 5.734 -27.594 -27.312 1 92.75 261 PHE A N 1
ATOM 2025 C CA . PHE A 1 261 ? 6.27 -26.562 -26.422 1 92.75 261 PHE A CA 1
ATOM 2026 C C . PHE A 1 261 ? 7.395 -27.125 -25.562 1 92.75 261 PHE A C 1
ATOM 2028 O O . PHE A 1 261 ? 7.633 -28.344 -25.562 1 92.75 261 PHE A O 1
ATOM 2035 N N . LYS A 1 262 ? 8.141 -26.219 -24.891 1 91.88 262 LYS A N 1
ATOM 2036 C CA . LYS A 1 262 ? 9.164 -26.578 -23.922 1 91.88 262 LYS A CA 1
ATOM 2037 C C . LYS A 1 262 ? 8.695 -26.281 -22.5 1 91.88 262 LYS A C 1
ATOM 2039 O O . LYS A 1 262 ? 7.879 -25.375 -22.281 1 91.88 262 LYS A O 1
ATOM 2044 N N . PRO A 1 263 ? 9.227 -27.094 -21.562 1 89 263 PRO A N 1
ATOM 2045 C CA . PRO A 1 263 ? 8.812 -26.875 -20.188 1 89 263 PRO A CA 1
ATOM 2046 C C . PRO A 1 263 ? 9.047 -25.438 -19.719 1 89 263 PRO A C 1
ATOM 2048 O O . PRO A 1 263 ? 8.258 -24.906 -18.938 1 89 263 PRO A O 1
ATOM 2051 N N . MET A 1 264 ? 10.008 -24.766 -20.234 1 88.5 264 MET A N 1
ATOM 2052 C CA . MET A 1 264 ? 10.398 -23.453 -19.719 1 88.5 264 MET A CA 1
ATOM 2053 C C . MET A 1 264 ? 9.75 -22.344 -20.531 1 88.5 264 MET A C 1
ATOM 2055 O O . MET A 1 264 ? 9.945 -21.156 -20.234 1 88.5 264 MET A O 1
ATOM 2059 N N . ASP A 1 265 ? 8.898 -22.734 -21.484 1 88.69 265 ASP A N 1
ATOM 2060 C CA . ASP A 1 265 ? 8.164 -21.734 -22.234 1 88.69 265 ASP A CA 1
ATOM 2061 C C . ASP A 1 265 ? 7.191 -20.969 -21.328 1 88.69 265 ASP A C 1
ATOM 2063 O O . ASP A 1 265 ? 6.594 -21.562 -20.422 1 88.69 265 ASP A O 1
ATOM 2067 N N . LEU A 1 266 ? 7.125 -19.625 -21.609 1 88.12 266 LEU A N 1
ATOM 2068 C CA . LEU A 1 266 ? 6.164 -18.828 -20.859 1 88.12 266 LEU A CA 1
ATOM 2069 C C . LEU A 1 266 ? 4.738 -19.141 -21.297 1 88.12 266 LEU A C 1
ATOM 2071 O O . LEU A 1 266 ? 4.469 -19.312 -22.484 1 88.12 266 LEU A O 1
ATOM 2075 N N . LEU A 1 267 ? 3.875 -19.266 -20.344 1 86.62 267 LEU A N 1
ATOM 2076 C CA . LEU A 1 267 ? 2.482 -19.531 -20.672 1 86.62 267 LEU A CA 1
ATOM 2077 C C . LEU A 1 267 ? 1.894 -18.422 -21.531 1 86.62 267 LEU A C 1
ATOM 2079 O O . LEU A 1 267 ? 1.076 -18.688 -22.422 1 86.62 267 LEU A O 1
ATOM 2083 N N . SER A 1 268 ? 2.287 -17.25 -21.25 1 83.88 268 SER A N 1
ATOM 2084 C CA . SER A 1 268 ? 1.802 -16.125 -22.031 1 83.88 268 SER A CA 1
ATOM 2085 C C . SER A 1 268 ? 2.189 -16.25 -23.5 1 83.88 268 SER A C 1
ATOM 2087 O O . SER A 1 268 ? 1.439 -15.844 -24.391 1 83.88 268 SER A O 1
ATOM 2089 N N . ASP A 1 269 ? 3.318 -16.844 -23.766 1 85.31 269 ASP A N 1
ATOM 2090 C CA . ASP A 1 269 ? 3.826 -16.969 -25.125 1 85.31 269 ASP A CA 1
ATOM 2091 C C . ASP A 1 269 ? 3.08 -18.078 -25.875 1 85.31 269 ASP A C 1
ATOM 2093 O O . ASP A 1 269 ? 2.803 -17.938 -27.062 1 85.31 269 ASP A O 1
ATOM 2097 N N . ILE A 1 270 ? 2.74 -19.062 -25.156 1 87.69 270 ILE A N 1
ATOM 2098 C CA . ILE A 1 270 ? 2.17 -20.219 -25.859 1 87.69 270 ILE A CA 1
ATOM 2099 C C . ILE A 1 270 ? 0.677 -19.984 -26.078 1 87.69 270 ILE A C 1
ATOM 2101 O O . ILE A 1 270 ? 0.064 -20.656 -26.922 1 87.69 270 ILE A O 1
ATOM 2105 N N . LYS A 1 271 ? 0.128 -19.125 -25.25 1 84.81 271 LYS A N 1
ATOM 2106 C CA . LYS A 1 271 ? -1.286 -18.797 -25.422 1 84.81 271 LYS A CA 1
ATOM 2107 C C . LYS A 1 271 ? -1.571 -18.312 -26.844 1 84.81 271 LYS A C 1
ATOM 2109 O O . LYS A 1 271 ? -2.586 -18.688 -27.438 1 84.81 271 LYS A O 1
ATOM 2114 N N . GLY A 1 272 ? -0.707 -17.547 -27.375 1 82.81 272 GLY A N 1
ATOM 2115 C CA . GLY A 1 272 ? -0.87 -17.094 -28.75 1 82.81 272 GLY A CA 1
ATOM 2116 C C . GLY A 1 272 ? -0.844 -18.219 -29.766 1 82.81 272 GLY A C 1
ATOM 2117 O O . GLY A 1 272 ? -1.691 -18.281 -30.656 1 82.81 272 GLY A O 1
ATOM 2118 N N . THR A 1 273 ? 0.061 -19.078 -29.562 1 87.19 273 THR A N 1
ATOM 2119 C CA . THR A 1 273 ? 0.194 -20.234 -30.453 1 87.19 273 THR A CA 1
ATOM 2120 C C . THR A 1 273 ? -1.035 -21.125 -30.344 1 87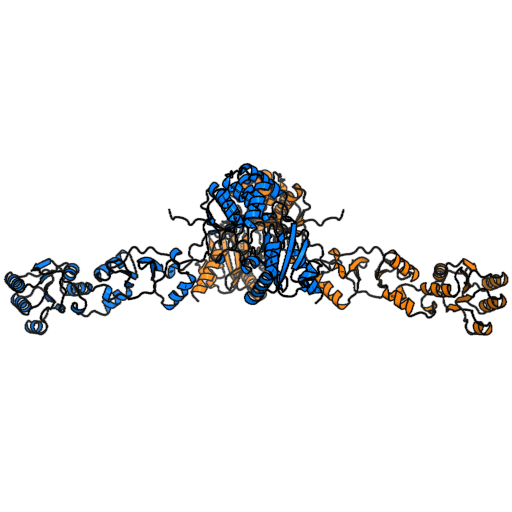.19 273 THR A C 1
ATOM 2122 O O . THR A 1 273 ? -1.508 -21.656 -31.359 1 87.19 273 THR A O 1
ATOM 2125 N N . MET A 1 274 ? -1.553 -21.25 -29.203 1 86.56 274 MET A N 1
ATOM 2126 C CA . MET A 1 274 ? -2.723 -22.094 -28.984 1 86.56 274 MET A CA 1
ATOM 2127 C C . MET A 1 274 ? -3.961 -21.484 -29.641 1 86.56 274 MET A C 1
ATOM 2129 O O . MET A 1 274 ? -4.809 -22.219 -30.156 1 86.56 274 MET A O 1
ATOM 2133 N N . GLU A 1 275 ? -3.988 -20.219 -29.594 1 84.12 275 GLU A N 1
ATOM 2134 C CA . GLU A 1 275 ? -5.125 -19.531 -30.203 1 84.12 275 GLU A CA 1
ATOM 2135 C C . GLU A 1 275 ? -5.098 -19.656 -31.719 1 84.12 275 GLU A C 1
ATOM 2137 O O . GLU A 1 275 ? -6.148 -19.672 -32.375 1 84.12 275 GLU A O 1
ATOM 2142 N N . GLU A 1 276 ? -4 -19.812 -32.25 1 85.44 276 GLU A N 1
ATOM 2143 C CA . GLU A 1 276 ? -3.844 -19.906 -33.688 1 85.44 276 GLU A CA 1
ATOM 2144 C C . GLU A 1 276 ? -4.09 -21.328 -34.188 1 85.44 276 GLU A C 1
ATOM 2146 O O . GLU A 1 276 ? -4.699 -21.531 -35.219 1 85.44 276 GLU A O 1
ATOM 2151 N N . THR A 1 277 ? -3.691 -22.297 -33.469 1 83.56 277 THR A N 1
ATOM 2152 C CA . THR A 1 277 ? -3.709 -23.672 -33.938 1 83.56 277 THR A CA 1
ATOM 2153 C C . THR A 1 277 ? -4.961 -24.406 -33.438 1 83.56 277 THR A C 1
ATOM 2155 O O . THR A 1 277 ? -5.453 -25.312 -34.094 1 83.56 277 THR A O 1
ATOM 2158 N N . HIS A 1 278 ? -5.445 -24.125 -32.188 1 79.5 278 HIS A N 1
ATOM 2159 C CA . HIS A 1 278 ? -6.676 -24.609 -31.562 1 79.5 278 HIS A CA 1
ATOM 2160 C C . HIS A 1 278 ? -6.629 -26.125 -31.344 1 79.5 278 HIS A C 1
ATOM 2162 O O . HIS A 1 278 ? -7.629 -26.812 -31.562 1 79.5 278 HIS A O 1
ATOM 2168 N N . TYR A 1 279 ? -5.449 -26.688 -31.141 1 78.19 279 TYR A N 1
ATOM 2169 C CA . TYR A 1 279 ? -5.359 -28.094 -30.75 1 78.19 279 TYR A CA 1
ATOM 2170 C C . TYR A 1 279 ? -5.828 -28.281 -29.312 1 78.19 279 TYR A C 1
ATOM 2172 O O . TYR A 1 279 ? -5.852 -27.328 -28.516 1 78.19 279 TYR A O 1
ATOM 2180 N N . ARG A 1 280 ? -6.281 -29.453 -28.969 1 75.81 280 ARG A N 1
ATOM 2181 C CA . ARG A 1 280 ? -6.715 -29.719 -27.609 1 75.81 280 ARG A CA 1
ATOM 2182 C C . ARG A 1 280 ? -5.516 -29.906 -26.672 1 75.81 280 ARG A C 1
ATOM 2184 O O . ARG A 1 280 ? -5.547 -29.484 -25.516 1 75.81 280 ARG A O 1
ATOM 2191 N N . ASN A 1 281 ? -4.559 -30.719 -27.266 1 84.69 281 ASN A N 1
ATOM 2192 C CA . ASN A 1 281 ? -3.361 -31 -26.484 1 84.69 281 ASN A CA 1
ATOM 2193 C C . ASN A 1 281 ? -2.088 -30.688 -27.266 1 84.69 281 ASN A C 1
ATOM 2195 O O . ASN A 1 281 ? -2.051 -30.844 -28.484 1 84.69 281 ASN A O 1
ATOM 2199 N N . TYR A 1 282 ? -1.135 -30.219 -26.547 1 89.75 282 TYR A N 1
ATOM 2200 C CA . TYR A 1 282 ? 0.168 -29.922 -27.125 1 89.75 282 TYR A CA 1
ATOM 2201 C C . TYR A 1 282 ? 1.277 -30.672 -26.406 1 89.75 282 TYR A C 1
ATOM 2203 O O . TYR A 1 282 ? 1.401 -30.594 -25.188 1 89.75 282 TYR A O 1
ATOM 2211 N N . PRO A 1 283 ? 2.002 -31.453 -27.109 1 89.88 283 PRO A N 1
ATOM 2212 C CA . PRO A 1 283 ? 3.121 -32.156 -26.469 1 89.88 283 PRO A CA 1
ATOM 2213 C C . PRO A 1 283 ? 4.191 -31.188 -25.969 1 89.88 283 PRO A C 1
ATOM 2215 O O . PRO A 1 283 ? 4.465 -30.156 -26.594 1 89.88 283 PRO A O 1
ATOM 2218 N N . VAL A 1 284 ? 4.688 -31.484 -24.828 1 92.06 284 VAL A N 1
ATOM 2219 C CA . VAL A 1 284 ? 5.812 -30.75 -24.266 1 92.06 284 VAL A CA 1
ATOM 2220 C C . VAL A 1 284 ? 7.082 -31.594 -24.359 1 92.06 284 VAL A C 1
ATOM 2222 O O . VAL A 1 284 ? 7.113 -32.719 -23.875 1 92.06 284 VAL A O 1
ATOM 2225 N N . ILE A 1 285 ? 8.109 -31.031 -25 1 89.75 285 ILE A N 1
ATOM 2226 C CA . ILE A 1 285 ? 9.312 -31.797 -25.297 1 89.75 285 ILE A CA 1
ATOM 2227 C C . ILE A 1 285 ? 10.523 -31.141 -24.641 1 89.75 285 ILE A C 1
ATOM 2229 O O . ILE A 1 285 ? 10.602 -29.922 -24.562 1 89.75 285 ILE A O 1
ATOM 2233 N N . GLU A 1 286 ? 11.336 -31.953 -24 1 88.19 286 GLU A N 1
ATOM 2234 C CA . GLU A 1 286 ? 12.633 -31.547 -23.469 1 88.19 286 GLU A CA 1
ATOM 2235 C C . GLU A 1 286 ? 13.758 -32.438 -24 1 88.19 286 GLU A C 1
ATOM 2237 O O . GLU A 1 286 ? 13.727 -33.656 -23.844 1 88.19 286 GLU A O 1
ATOM 2242 N N . ASN A 1 287 ? 14.688 -31.891 -24.594 1 81.81 287 ASN A N 1
ATOM 2243 C CA . ASN A 1 287 ? 15.797 -32.625 -25.188 1 81.81 287 ASN A CA 1
ATOM 2244 C C . ASN A 1 287 ? 15.297 -33.719 -26.125 1 81.81 287 ASN A C 1
ATOM 2246 O O . ASN A 1 287 ? 15.75 -34.875 -26.047 1 81.81 287 ASN A O 1
ATOM 2250 N N . GLY A 1 288 ? 14.203 -33.406 -26.859 1 76.5 288 GLY A N 1
ATOM 2251 C CA . GLY A 1 288 ? 13.688 -34.344 -27.859 1 76.5 288 GLY A CA 1
ATOM 2252 C C . GLY A 1 288 ? 12.734 -35.375 -27.297 1 76.5 288 GLY A C 1
ATOM 2253 O O . GLY A 1 288 ? 12.133 -36.156 -28.031 1 76.5 288 GLY A O 1
ATOM 2254 N N . ARG A 1 289 ? 12.641 -35.344 -26.047 1 83.94 289 ARG A N 1
ATOM 2255 C CA . ARG A 1 289 ? 11.781 -36.344 -25.406 1 83.94 289 ARG A CA 1
ATOM 2256 C C . ARG A 1 289 ? 10.492 -35.688 -24.906 1 83.94 289 ARG A C 1
ATOM 2258 O O . ARG A 1 289 ? 10.5 -34.562 -24.438 1 83.94 289 ARG A O 1
ATOM 2265 N N . LEU A 1 290 ? 9.531 -36.562 -25 1 87.56 290 LEU A N 1
ATOM 2266 C CA . LEU A 1 290 ? 8.234 -36.125 -24.5 1 87.56 290 LEU A CA 1
ATOM 2267 C C . LEU A 1 290 ? 8.227 -36.125 -22.969 1 87.56 290 LEU A C 1
ATOM 2269 O O . LEU A 1 290 ? 8.523 -37.125 -22.344 1 87.56 290 LEU A O 1
ATOM 2273 N N . VAL A 1 291 ? 7.918 -34.969 -22.422 1 87.94 291 VAL A N 1
ATOM 2274 C CA . VAL A 1 291 ? 7.934 -34.875 -20.953 1 87.94 291 VAL A CA 1
ATOM 2275 C C . VAL A 1 291 ? 6.508 -34.688 -20.438 1 87.94 291 VAL A C 1
ATOM 2277 O O . VAL A 1 291 ? 6.25 -34.875 -19.25 1 87.94 291 VAL A O 1
ATOM 2280 N N . GLY A 1 292 ? 5.609 -34.344 -21.297 1 88.38 292 GLY A N 1
ATOM 2281 C CA . GLY A 1 292 ? 4.23 -34.156 -20.891 1 88.38 292 GLY A CA 1
ATOM 2282 C C . GLY A 1 292 ? 3.365 -33.531 -21.953 1 88.38 292 GLY A C 1
ATOM 2283 O O . GLY A 1 292 ? 3.76 -33.469 -23.125 1 88.38 292 GLY A O 1
ATOM 2284 N N . LEU A 1 293 ? 2.104 -33.219 -21.547 1 88.25 293 LEU A N 1
ATOM 2285 C CA . LEU A 1 293 ? 1.146 -32.562 -22.422 1 88.25 293 LEU A CA 1
ATOM 2286 C C . LEU A 1 293 ? 0.577 -31.312 -21.734 1 88.25 293 LEU A C 1
ATOM 2288 O O . LEU A 1 293 ? 0.584 -31.219 -20.516 1 88.25 293 LEU A O 1
ATOM 2292 N N . VAL A 1 294 ? 0.304 -30.359 -22.516 1 87.62 294 VAL A N 1
ATOM 2293 C CA . VAL A 1 294 ? -0.44 -29.203 -22.016 1 87.62 294 VAL A CA 1
ATOM 2294 C C . VAL A 1 294 ? -1.777 -29.094 -22.75 1 87.62 294 VAL A C 1
ATOM 2296 O O . VAL A 1 294 ? -1.844 -29.266 -23.969 1 87.62 294 VAL A O 1
ATOM 2299 N N . SER A 1 295 ? -2.793 -28.969 -21.906 1 82.12 295 SER A N 1
ATOM 2300 C CA . SER A 1 295 ? -4.125 -28.812 -22.484 1 82.12 295 SER A CA 1
ATOM 2301 C C . SER A 1 295 ? -4.57 -27.359 -22.469 1 82.12 295 SER A C 1
ATOM 2303 O O . SER A 1 295 ? -4.133 -26.578 -21.625 1 82.12 295 SER A O 1
ATOM 2305 N N . ARG A 1 296 ? -5.422 -27.031 -23.375 1 76.44 296 ARG A N 1
ATOM 2306 C CA . ARG A 1 296 ? -5.965 -25.688 -23.453 1 76.44 296 ARG A CA 1
ATOM 2307 C C . ARG A 1 296 ? -6.781 -25.344 -22.203 1 76.44 296 ARG A C 1
ATOM 2309 O O . ARG A 1 296 ? -6.762 -24.203 -21.734 1 76.44 296 ARG A O 1
ATOM 2316 N N . ASP A 1 297 ? -7.434 -26.297 -21.734 1 69.88 297 ASP A N 1
ATOM 2317 C CA . ASP A 1 297 ? -8.312 -26.109 -20.578 1 69.88 297 ASP A CA 1
ATOM 2318 C C . ASP A 1 297 ? -7.512 -25.828 -19.312 1 69.88 297 ASP A C 1
ATOM 2320 O O . ASP A 1 297 ? -8.008 -25.188 -18.391 1 69.88 297 ASP A O 1
ATOM 2324 N N . GLU A 1 298 ? -6.344 -26.422 -19.375 1 63.47 298 GLU A N 1
ATOM 2325 C CA . GLU A 1 298 ? -5.527 -26.312 -18.156 1 63.47 298 GLU A CA 1
ATOM 2326 C C . GLU A 1 298 ? -4.797 -24.969 -18.109 1 63.47 298 GLU A C 1
ATOM 2328 O O . GLU A 1 298 ? -4.227 -24.609 -17.078 1 63.47 298 GLU A O 1
ATOM 2333 N N . LEU A 1 299 ? -4.75 -24.406 -19.344 1 64.56 299 LEU A N 1
ATOM 2334 C CA . LEU A 1 299 ? -4.094 -23.109 -19.344 1 64.56 299 LEU A CA 1
ATOM 2335 C C . LEU A 1 299 ? -4.758 -22.172 -18.344 1 64.56 299 LEU A C 1
ATOM 2337 O O . LEU A 1 299 ? -4.215 -21.109 -18.016 1 64.56 299 LEU A O 1
ATOM 2341 N N . THR A 1 300 ? -5.824 -22.703 -17.953 1 60.78 300 THR A N 1
ATOM 2342 C CA . THR A 1 300 ? -6.461 -21.812 -17 1 60.78 300 THR A CA 1
ATOM 2343 C C . THR A 1 300 ? -5.531 -21.531 -15.812 1 60.78 300 THR A C 1
ATOM 2345 O O . THR A 1 300 ? -4.441 -22.094 -15.727 1 60.78 300 THR A O 1
ATOM 2348 N N . MET A 1 301 ? -5.879 -21.25 -14.539 1 59.84 301 MET A N 1
ATOM 2349 C CA . MET A 1 301 ? -5.215 -20.516 -13.477 1 59.84 301 MET A CA 1
ATOM 2350 C C . MET A 1 301 ? -4.199 -21.391 -12.75 1 59.84 301 MET A C 1
ATOM 2352 O O . MET A 1 301 ? -4.547 -22.094 -11.797 1 59.84 301 MET A O 1
ATOM 2356 N N . PRO A 1 302 ? -2.893 -21.516 -13.492 1 64.81 302 PRO A N 1
ATOM 2357 C CA . PRO A 1 302 ? -1.877 -22.219 -12.703 1 64.81 302 PRO A CA 1
ATOM 2358 C C . PRO A 1 302 ? -1.832 -21.75 -11.25 1 64.81 302 PRO A C 1
ATOM 2360 O O . PRO A 1 302 ? -2.295 -20.656 -10.938 1 64.81 302 PRO A O 1
ATOM 2363 N N . GLU A 1 303 ? -1.53 -22.828 -10.445 1 76.19 303 GLU A N 1
ATOM 2364 C CA . GLU A 1 303 ? -1.324 -22.422 -9.055 1 76.19 303 GLU A CA 1
ATOM 2365 C C . GLU A 1 303 ? -0.245 -21.359 -8.953 1 76.19 303 GLU A C 1
ATOM 2367 O O . GLU A 1 303 ? 0.869 -21.531 -9.445 1 76.19 303 GLU A O 1
ATOM 2372 N N . ARG A 1 304 ? -0.532 -20.312 -8.477 1 84.5 304 ARG A N 1
ATOM 2373 C CA . ARG A 1 304 ? 0.383 -19.188 -8.344 1 84.5 304 ARG A CA 1
ATOM 2374 C C . ARG A 1 304 ? 1.428 -19.453 -7.262 1 84.5 304 ARG A C 1
ATOM 2376 O O . ARG A 1 304 ? 1.126 -20.062 -6.234 1 84.5 304 ARG A O 1
ATOM 2383 N N . ASP A 1 305 ? 2.613 -19.047 -7.617 1 91.56 305 ASP A N 1
ATOM 2384 C CA . ASP A 1 305 ? 3.639 -19.078 -6.578 1 91.56 305 ASP A CA 1
ATOM 2385 C C . ASP A 1 305 ? 3.27 -18.156 -5.414 1 91.56 305 ASP A C 1
ATOM 2387 O O . ASP A 1 305 ? 2.705 -17.078 -5.625 1 91.56 305 ASP A O 1
ATOM 2391 N N . ARG A 1 306 ? 3.523 -18.656 -4.258 1 95.94 306 ARG A N 1
ATOM 2392 C CA . ARG A 1 306 ? 3.322 -17.844 -3.062 1 95.94 306 ARG A CA 1
ATOM 2393 C C . ARG A 1 306 ? 4.625 -17.188 -2.621 1 95.94 306 ARG A C 1
ATOM 2395 O O . ARG A 1 306 ? 5.672 -17.844 -2.576 1 95.94 306 ARG A O 1
ATOM 2402 N N . VAL A 1 307 ? 4.539 -15.898 -2.309 1 97.56 307 VAL A N 1
ATOM 2403 C CA . VAL A 1 307 ? 5.777 -15.172 -2.029 1 97.56 307 VAL A CA 1
ATOM 2404 C C . VAL A 1 307 ? 5.598 -14.297 -0.795 1 97.56 307 VAL A C 1
ATOM 2406 O O . VAL A 1 307 ? 4.512 -13.75 -0.566 1 97.56 307 VAL A O 1
ATOM 2409 N N . ILE A 1 308 ? 6.633 -14.242 0.043 1 98.62 308 ILE A N 1
ATOM 2410 C CA . ILE A 1 308 ? 6.777 -13.266 1.12 1 98.62 308 ILE A CA 1
ATOM 2411 C C . ILE A 1 308 ? 7.809 -12.211 0.725 1 98.62 308 ILE A C 1
ATOM 2413 O O . ILE A 1 308 ? 8.945 -12.547 0.375 1 98.62 308 ILE A O 1
ATOM 2417 N N . LEU A 1 309 ? 7.395 -10.984 0.774 1 98.5 309 LEU A N 1
ATOM 2418 C CA . LEU A 1 309 ? 8.305 -9.898 0.424 1 98.5 309 LEU A CA 1
ATOM 2419 C C . LEU A 1 309 ? 9.023 -9.375 1.662 1 98.5 309 LEU A C 1
ATOM 2421 O O . LEU A 1 309 ? 8.391 -9.102 2.684 1 98.5 309 LEU A O 1
ATOM 2425 N N . VAL A 1 310 ? 10.32 -9.203 1.545 1 98.62 310 VAL A N 1
ATOM 2426 C CA . VAL A 1 310 ? 11.094 -8.562 2.607 1 98.62 310 VAL A CA 1
ATOM 2427 C C . VAL A 1 310 ? 11.859 -7.371 2.043 1 98.62 310 VAL A C 1
ATOM 2429 O O . VAL A 1 310 ? 12.273 -7.383 0.88 1 98.62 310 VAL A O 1
ATOM 2432 N N . ASP A 1 311 ? 11.992 -6.309 2.771 1 97.31 311 ASP A N 1
ATOM 2433 C CA . ASP A 1 311 ? 12.836 -5.148 2.504 1 97.31 311 ASP A CA 1
ATOM 2434 C C . ASP A 1 311 ? 12.258 -4.305 1.368 1 97.31 311 ASP A C 1
ATOM 2436 O O . ASP A 1 311 ? 12.961 -3.463 0.799 1 97.31 311 ASP A O 1
ATOM 2440 N N . HIS A 1 312 ? 11.07 -4.57 0.93 1 95.5 312 HIS A N 1
ATOM 2441 C CA . HIS A 1 312 ? 10.398 -3.738 -0.059 1 95.5 312 HIS A CA 1
ATOM 2442 C C . HIS A 1 312 ? 8.898 -4.031 -0.097 1 95.5 312 HIS A C 1
ATOM 2444 O O . HIS A 1 312 ? 8.453 -5.066 0.403 1 95.5 312 HIS A O 1
ATOM 2450 N N . ASN A 1 313 ? 8.117 -3.123 -0.613 1 96 313 ASN A N 1
ATOM 2451 C CA . ASN A 1 313 ? 6.676 -3.295 -0.78 1 96 313 ASN A CA 1
ATOM 2452 C C . ASN A 1 313 ? 6.156 -2.529 -1.993 1 96 313 ASN A C 1
ATOM 2454 O O . ASN A 1 313 ? 5.059 -1.967 -1.955 1 96 313 ASN A O 1
ATOM 2458 N N . GLU A 1 314 ? 6.965 -2.4 -2.982 1 91.25 314 GLU A N 1
ATOM 2459 C CA . GLU A 1 314 ? 6.605 -1.745 -4.234 1 91.25 314 GLU A CA 1
ATOM 2460 C C . GLU A 1 314 ? 6.812 -2.68 -5.426 1 91.25 314 GLU A C 1
ATOM 2462 O O . GLU A 1 314 ? 7.812 -3.395 -5.492 1 91.25 314 GLU A O 1
ATOM 2467 N N . ARG A 1 315 ? 5.922 -2.572 -6.363 1 88.88 315 ARG A N 1
ATOM 2468 C CA . ARG A 1 315 ? 5.977 -3.455 -7.523 1 88.88 315 ARG A CA 1
ATOM 2469 C C . ARG A 1 315 ? 7.211 -3.172 -8.375 1 88.88 315 ARG A C 1
ATOM 2471 O O . ARG A 1 315 ? 7.809 -4.094 -8.93 1 88.88 315 ARG A O 1
ATOM 2478 N N . GLY A 1 316 ? 7.547 -1.919 -8.461 1 85.81 316 GLY A N 1
ATOM 2479 C CA . GLY A 1 316 ? 8.68 -1.536 -9.289 1 85.81 316 GLY A CA 1
ATOM 2480 C C . GLY A 1 316 ? 10 -2.113 -8.797 1 85.81 316 GLY A C 1
ATOM 2481 O O . GLY A 1 316 ? 10.945 -2.25 -9.57 1 85.81 316 GLY A O 1
ATOM 2482 N N . GLN A 1 317 ? 10.078 -2.555 -7.531 1 89.62 317 GLN A N 1
ATOM 2483 C CA . GLN A 1 317 ? 11.297 -3.092 -6.945 1 89.62 317 GLN A CA 1
ATOM 2484 C C . GLN A 1 317 ? 11.211 -4.605 -6.777 1 89.62 317 GLN A C 1
ATOM 2486 O O . GLN A 1 317 ? 12.18 -5.254 -6.379 1 89.62 317 GLN A O 1
ATOM 2491 N N . ALA A 1 318 ? 10.039 -5.168 -7.09 1 94.06 318 ALA A N 1
ATOM 2492 C CA . ALA A 1 318 ? 9.812 -6.59 -6.859 1 94.06 318 ALA A CA 1
ATOM 2493 C C . ALA A 1 318 ? 10.367 -7.43 -8.008 1 94.06 318 ALA A C 1
ATOM 2495 O O . ALA A 1 318 ? 10.68 -6.898 -9.078 1 94.06 318 ALA A O 1
ATOM 2496 N N . VAL A 1 319 ? 10.547 -8.695 -7.762 1 94.94 319 VAL A N 1
ATOM 2497 C CA . VAL A 1 319 ? 10.969 -9.664 -8.766 1 94.94 319 VAL A CA 1
ATOM 2498 C C . VAL A 1 319 ? 10.008 -9.609 -9.961 1 94.94 319 VAL A C 1
ATOM 2500 O O . VAL A 1 319 ? 8.805 -9.422 -9.789 1 94.94 319 VAL A O 1
ATOM 2503 N N . GLU A 1 320 ? 10.578 -9.812 -11.148 1 92.12 320 GLU A N 1
ATOM 2504 C CA . GLU A 1 320 ? 9.766 -9.789 -12.352 1 92.12 320 GLU A CA 1
ATOM 2505 C C . GLU A 1 320 ? 8.648 -10.828 -12.289 1 92.12 320 GLU A C 1
ATOM 2507 O O . GLU A 1 320 ? 8.875 -11.953 -11.844 1 92.12 320 GLU A O 1
ATOM 2512 N N . GLY A 1 321 ? 7.473 -10.422 -12.719 1 92.38 321 GLY A N 1
ATOM 2513 C CA . GLY A 1 321 ? 6.355 -11.352 -12.727 1 92.38 321 GLY A CA 1
ATOM 2514 C C . GLY A 1 321 ? 5.641 -11.438 -11.391 1 92.38 321 GLY A C 1
ATOM 2515 O O . GLY A 1 321 ? 4.812 -12.32 -11.18 1 92.38 321 GLY A O 1
ATOM 2516 N N . ILE A 1 322 ? 5.918 -10.508 -10.469 1 94.44 322 ILE A N 1
ATOM 2517 C CA . ILE A 1 322 ? 5.332 -10.523 -9.133 1 94.44 322 ILE A CA 1
ATOM 2518 C C . ILE A 1 322 ? 3.811 -10.461 -9.234 1 94.44 322 ILE A C 1
ATOM 2520 O O . ILE A 1 322 ? 3.104 -10.961 -8.359 1 94.44 322 ILE A O 1
ATOM 2524 N N . GLU A 1 323 ? 3.287 -9.875 -10.273 1 88.38 323 GLU A N 1
ATOM 2525 C CA . GLU A 1 323 ? 1.849 -9.727 -10.469 1 88.38 323 GLU A CA 1
ATOM 2526 C C . GLU A 1 323 ? 1.179 -11.086 -10.664 1 88.38 323 GLU A C 1
ATOM 2528 O O . GLU A 1 323 ? -0.027 -11.227 -10.445 1 88.38 323 GLU A O 1
ATOM 2533 N N . GLU A 1 324 ? 1.999 -12.047 -11.062 1 88 324 GLU A N 1
ATOM 2534 C CA . GLU A 1 324 ? 1.481 -13.391 -11.297 1 88 324 GLU A CA 1
ATOM 2535 C C . GLU A 1 324 ? 1.597 -14.25 -10.039 1 88 324 GLU A C 1
ATOM 2537 O O . GLU A 1 324 ? 1.132 -15.391 -10.023 1 88 324 GLU A O 1
ATOM 2542 N N . ALA A 1 325 ? 2.16 -13.703 -9.047 1 92.19 325 ALA A N 1
ATOM 2543 C CA . ALA A 1 325 ? 2.35 -14.445 -7.805 1 92.19 325 ALA A CA 1
ATOM 2544 C C . ALA A 1 325 ? 1.35 -14 -6.742 1 92.19 325 ALA A C 1
ATOM 2546 O O . ALA A 1 325 ? 0.66 -12.992 -6.914 1 92.19 325 ALA A O 1
ATOM 2547 N N . LYS A 1 326 ? 1.225 -14.812 -5.797 1 93.5 326 LYS A N 1
ATOM 2548 C CA . LYS A 1 326 ? 0.41 -14.469 -4.637 1 93.5 326 LYS A CA 1
ATOM 2549 C C . LYS A 1 326 ? 1.28 -14 -3.475 1 93.5 326 LYS A C 1
ATOM 2551 O O . LYS A 1 326 ? 2.012 -14.789 -2.877 1 93.5 326 LYS A O 1
ATOM 2556 N N . ILE A 1 327 ? 1.183 -12.719 -3.184 1 96.38 327 ILE A N 1
ATOM 2557 C CA . ILE A 1 327 ? 1.895 -12.195 -2.023 1 96.38 327 ILE A CA 1
ATOM 2558 C C . ILE A 1 327 ? 1.16 -12.586 -0.744 1 96.38 327 ILE A C 1
ATOM 2560 O O . ILE A 1 327 ? -0.035 -12.312 -0.601 1 96.38 327 ILE A O 1
ATOM 2564 N N . VAL A 1 328 ? 1.926 -13.164 0.201 1 97.31 328 VAL A N 1
ATOM 2565 C CA . VAL A 1 328 ? 1.213 -13.68 1.367 1 97.31 328 VAL A CA 1
ATOM 2566 C C . VAL A 1 328 ? 1.646 -12.914 2.615 1 97.31 328 VAL A C 1
ATOM 2568 O O . VAL A 1 328 ? 0.928 -12.891 3.617 1 97.31 328 VAL A O 1
ATOM 2571 N N . GLU A 1 329 ? 2.818 -12.312 2.623 1 98.44 329 GLU A N 1
ATOM 2572 C CA . GLU A 1 329 ? 3.314 -11.484 3.721 1 98.44 329 GLU A CA 1
ATOM 2573 C C . GLU A 1 329 ? 4.258 -10.406 3.211 1 98.44 329 GLU A C 1
ATOM 2575 O O . GLU A 1 329 ? 4.852 -10.539 2.139 1 98.44 329 GLU A O 1
ATOM 2580 N N . VAL A 1 330 ? 4.355 -9.32 3.98 1 98.44 330 VAL A N 1
ATOM 2581 C CA . VAL A 1 330 ? 5.309 -8.258 3.688 1 98.44 330 VAL A CA 1
ATOM 2582 C C . VAL A 1 330 ? 5.988 -7.805 4.977 1 98.44 330 VAL A C 1
ATOM 2584 O O . VAL A 1 330 ? 5.316 -7.449 5.949 1 98.44 330 VAL A O 1
ATOM 2587 N N . ILE A 1 331 ? 7.273 -7.879 5.078 1 98.75 331 ILE A N 1
ATOM 2588 C CA . ILE A 1 331 ? 8.086 -7.34 6.164 1 98.75 331 ILE A CA 1
ATOM 2589 C C . ILE A 1 331 ? 9.016 -6.258 5.621 1 98.75 331 ILE A C 1
ATOM 2591 O O . ILE A 1 331 ? 9.852 -6.527 4.75 1 98.75 331 ILE A O 1
ATOM 2595 N N . ASP A 1 332 ? 8.883 -5.066 6.059 1 97.94 332 ASP A N 1
ATOM 2596 C CA . ASP A 1 332 ? 9.633 -3.984 5.434 1 97.94 332 ASP A CA 1
ATOM 2597 C C . ASP A 1 332 ? 9.883 -2.848 6.422 1 97.94 332 ASP A C 1
ATOM 2599 O O . ASP A 1 332 ? 9.281 -2.807 7.496 1 97.94 332 ASP A O 1
ATOM 2603 N N . HIS A 1 333 ? 10.883 -2.037 6.113 1 97.56 333 HIS A N 1
ATOM 2604 C CA . HIS A 1 333 ? 11.195 -0.863 6.918 1 97.56 333 HIS A CA 1
ATOM 2605 C C . HIS A 1 333 ? 11.133 0.411 6.082 1 97.56 333 HIS A C 1
ATOM 2607 O O . HIS A 1 333 ? 11.43 1.5 6.578 1 97.56 333 HIS A O 1
ATOM 2613 N N . HIS A 1 334 ? 10.727 0.286 4.84 1 93.12 334 HIS A N 1
ATOM 2614 C CA . HIS A 1 334 ? 10.625 1.422 3.932 1 93.12 334 HIS A CA 1
ATOM 2615 C C . HIS A 1 334 ? 9.227 2.041 3.98 1 93.12 334 HIS A C 1
ATOM 2617 O O . HIS A 1 334 ? 8.344 1.527 4.664 1 93.12 334 HIS A O 1
ATOM 2623 N N . ARG A 1 335 ? 9.086 3.156 3.328 1 91.75 335 ARG A N 1
ATOM 2624 C CA . ARG A 1 335 ? 7.777 3.777 3.174 1 91.75 335 ARG A CA 1
ATOM 2625 C C . ARG A 1 335 ? 6.82 2.857 2.418 1 91.75 335 ARG A C 1
ATOM 2627 O O . ARG A 1 335 ? 7.258 1.96 1.694 1 91.75 335 ARG A O 1
ATOM 2634 N N . LEU A 1 336 ? 5.52 3.041 2.641 1 93.38 336 LEU A N 1
ATOM 2635 C CA . LEU A 1 336 ? 4.539 2.297 1.855 1 93.38 336 LEU A CA 1
ATOM 2636 C C . LEU A 1 336 ? 4.539 2.768 0.405 1 93.38 336 LEU A C 1
ATOM 2638 O O . LEU A 1 336 ? 4.363 3.957 0.133 1 93.38 336 LEU A O 1
ATOM 2642 N N . GLY A 1 337 ? 4.727 1.845 -0.493 1 90.44 337 GLY A N 1
ATOM 2643 C CA . GLY A 1 337 ? 4.945 2.172 -1.893 1 90.44 337 GLY A CA 1
ATOM 2644 C C . GLY A 1 337 ? 3.732 1.92 -2.766 1 90.44 337 GLY A C 1
ATOM 2645 O O . GLY A 1 337 ? 3.818 1.989 -3.992 1 90.44 337 GLY A O 1
ATOM 2646 N N . GLY A 1 338 ? 2.639 1.539 -2.152 1 90.94 338 GLY A N 1
ATOM 2647 C CA . GLY A 1 338 ? 1.422 1.423 -2.939 1 90.94 338 GLY A CA 1
ATOM 2648 C C . GLY A 1 338 ? 1.167 0.014 -3.441 1 90.94 338 GLY A C 1
ATOM 2649 O O . GLY A 1 338 ? 0.52 -0.177 -4.473 1 90.94 338 GLY A O 1
ATOM 2650 N N . ILE A 1 339 ? 1.694 -0.941 -2.789 1 92.06 339 ILE A N 1
ATOM 2651 C CA . ILE A 1 339 ? 1.467 -2.33 -3.174 1 92.06 339 ILE A CA 1
ATOM 2652 C C . ILE A 1 339 ? 0.014 -2.711 -2.896 1 92.06 339 ILE A C 1
ATOM 2654 O O . ILE A 1 339 ? -0.584 -2.234 -1.928 1 92.06 339 ILE A O 1
ATOM 2658 N N . GLN A 1 340 ? -0.586 -3.518 -3.838 1 90.75 340 GLN A N 1
ATOM 2659 C CA . GLN A 1 340 ? -1.957 -3.998 -3.699 1 90.75 340 GLN A CA 1
ATOM 2660 C C . GLN A 1 340 ? -2.004 -5.523 -3.664 1 90.75 340 GLN A C 1
ATOM 2662 O O . GLN A 1 340 ? -1.235 -6.188 -4.363 1 90.75 340 GLN A O 1
ATOM 2667 N N . THR A 1 341 ? -2.84 -6.051 -2.859 1 91.12 341 THR A N 1
ATOM 2668 C CA . THR A 1 341 ? -3.053 -7.492 -2.791 1 91.12 341 THR A CA 1
ATOM 2669 C C . THR A 1 341 ? -4.527 -7.832 -3.004 1 91.12 341 THR A C 1
ATOM 2671 O O . THR A 1 341 ? -5.395 -6.969 -2.879 1 91.12 341 THR A O 1
ATOM 2674 N N . SER A 1 342 ? -4.797 -9.07 -3.361 1 83.69 342 SER A N 1
ATOM 2675 C CA . SER A 1 342 ? -6.164 -9.516 -3.598 1 83.69 342 SER A CA 1
ATOM 2676 C C . SER A 1 342 ? -6.84 -9.938 -2.299 1 83.69 342 SER A C 1
ATOM 2678 O O . SER A 1 342 ? -8.07 -9.875 -2.182 1 83.69 342 SER A O 1
ATOM 2680 N N . GLU A 1 343 ? -6.012 -10.336 -1.356 1 88.88 343 GLU A N 1
ATOM 2681 C CA . GLU A 1 343 ? -6.5 -10.805 -0.063 1 88.88 343 GLU A CA 1
ATOM 2682 C C . GLU A 1 343 ? -5.742 -10.141 1.085 1 88.88 343 GLU A C 1
ATOM 2684 O O . GLU A 1 343 ? -4.645 -9.617 0.89 1 88.88 343 GLU A O 1
ATOM 2689 N N . PRO A 1 344 ? -6.414 -10.195 2.264 1 93.38 344 PRO A N 1
ATOM 2690 C CA . PRO A 1 344 ? -5.668 -9.711 3.428 1 93.38 344 PRO A CA 1
ATOM 2691 C C . PRO A 1 344 ? -4.43 -10.555 3.727 1 93.38 344 PRO A C 1
ATOM 2693 O O . PRO A 1 344 ? -4.473 -11.781 3.605 1 93.38 344 PRO A O 1
ATOM 2696 N N . ILE A 1 345 ? -3.393 -9.891 4.039 1 96.44 345 ILE A N 1
ATOM 2697 C CA . ILE A 1 345 ? -2.15 -10.602 4.324 1 96.44 345 ILE A CA 1
ATOM 2698 C C . ILE A 1 345 ? -1.516 -10.047 5.594 1 96.44 345 ILE A C 1
ATOM 2700 O O . ILE A 1 345 ? -1.896 -8.977 6.07 1 96.44 345 ILE A O 1
ATOM 2704 N N . PHE A 1 346 ? -0.571 -10.867 6.152 1 97.62 346 PHE A N 1
ATOM 2705 C CA . PHE A 1 346 ? 0.224 -10.367 7.266 1 97.62 346 PHE A CA 1
ATOM 2706 C C . PHE A 1 346 ? 1.254 -9.352 6.789 1 97.62 346 PHE A C 1
ATOM 2708 O O . PHE A 1 346 ? 2.033 -9.633 5.875 1 97.62 346 PHE A O 1
ATOM 2715 N N . THR A 1 347 ? 1.237 -8.172 7.305 1 97.75 347 THR A N 1
ATOM 2716 C CA . THR A 1 347 ? 2.191 -7.117 6.984 1 97.75 347 THR A CA 1
ATOM 2717 C C . THR A 1 347 ? 2.74 -6.48 8.258 1 97.75 347 THR A C 1
ATOM 2719 O O . THR A 1 347 ? 1.979 -6.152 9.172 1 97.75 347 THR A O 1
ATOM 2722 N N . HIS A 1 348 ? 4.004 -6.375 8.352 1 98.12 348 HIS A N 1
ATOM 2723 C CA . HIS A 1 348 ? 4.664 -5.699 9.461 1 98.12 348 HIS A CA 1
ATOM 2724 C C . HIS A 1 348 ? 5.758 -4.762 8.961 1 98.12 348 HIS A C 1
ATOM 2726 O O . HIS A 1 348 ? 6.723 -5.203 8.336 1 98.12 348 HIS A O 1
ATOM 2732 N N . ALA A 1 349 ? 5.582 -3.516 9.125 1 97.56 349 ALA A N 1
ATOM 2733 C CA . ALA A 1 349 ? 6.578 -2.512 8.766 1 97.56 349 ALA A CA 1
ATOM 2734 C C . ALA A 1 349 ? 6.895 -1.602 9.953 1 97.56 349 ALA A C 1
ATOM 2736 O O . ALA A 1 349 ? 6.004 -1.263 10.734 1 97.56 349 ALA A O 1
ATOM 2737 N N . GLU A 1 350 ? 8.117 -1.271 10.156 1 97.44 350 GLU A N 1
ATOM 2738 C CA . GLU A 1 350 ? 8.57 -0.366 11.211 1 97.44 350 GLU A CA 1
ATOM 2739 C C . GLU A 1 350 ? 9.578 0.645 10.664 1 97.44 350 GLU A C 1
ATOM 2741 O O . GLU A 1 350 ? 10.391 0.318 9.797 1 97.44 350 GLU A O 1
ATOM 2746 N N . PRO A 1 351 ? 9.5 1.843 11.203 1 96.19 351 PRO A N 1
ATOM 2747 C CA . PRO A 1 351 ? 10.484 2.85 10.812 1 96.19 351 PRO A CA 1
ATOM 2748 C C . PRO A 1 351 ? 11.836 2.658 11.5 1 96.19 351 PRO A C 1
ATOM 2750 O O . PRO A 1 351 ? 12.266 3.518 12.273 1 96.19 351 PRO A O 1
ATOM 2753 N N . VAL A 1 352 ? 12.469 1.598 11.219 1 97.75 352 VAL A N 1
ATOM 2754 C CA . VAL A 1 352 ? 13.789 1.275 11.742 1 97.75 352 VAL A CA 1
ATOM 2755 C C . VAL A 1 352 ? 14.812 1.285 10.609 1 97.75 352 VAL A C 1
ATOM 2757 O O . VAL A 1 352 ? 14.461 1.536 9.453 1 97.75 352 VAL A O 1
ATOM 2760 N N . GLY A 1 353 ? 15.992 1.101 10.953 1 97.06 353 GLY A N 1
ATOM 2761 C CA . GLY A 1 353 ? 17.078 1.25 9.992 1 97.06 353 GLY A CA 1
ATOM 2762 C C . GLY A 1 353 ? 17.188 0.076 9.031 1 97.06 353 GLY A C 1
ATOM 2763 O O . GLY A 1 353 ? 17.719 0.212 7.934 1 97.06 353 GLY A O 1
ATOM 2764 N N . CYS A 1 354 ? 16.641 -1.008 9.453 1 97.81 354 CYS A N 1
ATOM 2765 C CA . CYS A 1 354 ? 16.875 -2.213 8.664 1 97.81 354 CYS A CA 1
ATOM 2766 C C . CYS A 1 354 ? 15.742 -3.217 8.859 1 97.81 354 CYS A C 1
ATOM 2768 O O . CYS A 1 354 ? 15.203 -3.352 9.953 1 97.81 354 CYS A O 1
ATOM 2770 N N . THR A 1 355 ? 15.375 -3.955 7.785 1 98.69 355 THR A N 1
ATOM 2771 C CA . THR A 1 355 ? 14.383 -5.023 7.879 1 98.69 355 THR A CA 1
ATOM 2772 C C . THR A 1 355 ? 14.867 -6.125 8.812 1 98.69 355 THR A C 1
ATOM 2774 O O . THR A 1 355 ? 14.07 -6.727 9.539 1 98.69 355 THR A O 1
ATOM 2777 N N . ALA A 1 356 ? 16.172 -6.383 8.844 1 98.81 356 ALA A N 1
ATOM 2778 C CA . ALA A 1 356 ? 16.75 -7.418 9.695 1 98.81 356 ALA A CA 1
ATOM 2779 C C . ALA A 1 356 ? 16.5 -7.113 11.172 1 98.81 356 ALA A C 1
ATOM 2781 O O . ALA A 1 356 ? 16.438 -8.023 12 1 98.81 356 ALA A O 1
ATOM 2782 N N . THR A 1 357 ? 16.422 -5.828 11.531 1 98.88 357 THR A N 1
ATOM 2783 C CA . THR A 1 357 ? 16.062 -5.461 12.891 1 98.88 357 THR A CA 1
ATOM 2784 C C . THR A 1 357 ? 14.688 -6.031 13.25 1 98.88 357 THR A C 1
ATOM 2786 O O . THR A 1 357 ? 14.5 -6.57 14.344 1 98.88 357 THR A O 1
ATOM 2789 N N . ILE A 1 358 ? 13.766 -5.945 12.336 1 98.75 358 ILE A N 1
ATOM 2790 C CA . ILE A 1 358 ? 12.406 -6.438 12.531 1 98.75 358 ILE A CA 1
ATOM 2791 C C . ILE A 1 358 ? 12.414 -7.961 12.633 1 98.75 358 ILE A C 1
ATOM 2793 O O . ILE A 1 358 ? 11.836 -8.531 13.562 1 98.75 358 ILE A O 1
ATOM 2797 N N . VAL A 1 359 ? 13.109 -8.625 11.719 1 98.88 359 VAL A N 1
ATOM 2798 C CA . VAL A 1 359 ? 13.133 -10.078 11.617 1 98.88 359 VAL A CA 1
ATOM 2799 C C . VAL A 1 359 ? 13.75 -10.68 12.883 1 98.88 359 VAL A C 1
ATOM 2801 O O . VAL A 1 359 ? 13.234 -11.648 13.43 1 98.88 359 VAL A O 1
ATOM 2804 N N . ALA A 1 360 ? 14.859 -10.109 13.359 1 98.88 360 ALA A N 1
ATOM 2805 C CA . ALA A 1 360 ? 15.508 -10.602 14.57 1 98.88 360 ALA A CA 1
ATOM 2806 C C . ALA A 1 360 ? 14.562 -10.523 15.766 1 98.88 360 ALA A C 1
ATOM 2808 O O . ALA A 1 360 ? 14.445 -11.477 16.531 1 98.88 360 ALA A O 1
ATOM 2809 N N . ASN A 1 361 ? 13.961 -9.414 15.891 1 98.5 361 ASN A N 1
ATOM 2810 C CA . ASN A 1 361 ? 13.078 -9.219 17.031 1 98.5 361 ASN A CA 1
ATOM 2811 C C . ASN A 1 361 ? 11.828 -10.094 16.938 1 98.5 361 ASN A C 1
ATOM 2813 O O . ASN A 1 361 ? 11.289 -10.531 17.953 1 98.5 361 ASN A O 1
ATOM 2817 N N . MET A 1 362 ? 11.367 -10.352 15.766 1 98.25 362 MET A N 1
ATOM 2818 C CA . MET A 1 362 ? 10.266 -11.289 15.586 1 98.25 362 MET A CA 1
ATOM 2819 C C . MET A 1 362 ? 10.648 -12.68 16.094 1 98.25 362 MET A C 1
ATOM 2821 O O . MET A 1 362 ? 9.812 -13.398 16.656 1 98.25 362 MET A O 1
ATOM 2825 N N . HIS A 1 363 ? 11.93 -13.133 15.875 1 98.62 363 HIS A N 1
ATOM 2826 C CA . HIS A 1 363 ? 12.406 -14.391 16.438 1 98.62 363 HIS A CA 1
ATOM 2827 C C . HIS A 1 363 ? 12.211 -14.422 17.953 1 98.62 363 HIS A C 1
ATOM 2829 O O . HIS A 1 363 ? 11.633 -15.375 18.484 1 98.62 363 HIS A O 1
ATOM 2835 N N . TRP A 1 364 ? 12.656 -13.391 18.562 1 97.44 364 TRP A N 1
ATOM 2836 C CA . TRP A 1 364 ? 12.641 -13.344 20.016 1 97.44 364 TRP A CA 1
ATOM 2837 C C . TRP A 1 364 ? 11.219 -13.211 20.547 1 97.44 364 TRP A C 1
ATOM 2839 O O . TRP A 1 364 ? 10.875 -13.773 21.594 1 97.44 364 TRP A O 1
ATOM 2849 N N . GLN A 1 365 ? 10.398 -12.461 19.922 1 94.81 365 GLN A N 1
ATOM 2850 C CA . GLN A 1 365 ? 9 -12.328 20.312 1 94.81 365 GLN A CA 1
ATOM 2851 C C . GLN A 1 365 ? 8.281 -13.672 20.25 1 94.81 365 GLN A C 1
ATOM 2853 O O . GLN A 1 365 ? 7.352 -13.922 21.016 1 94.81 365 GLN A O 1
ATOM 2858 N N . GLN A 1 366 ? 8.719 -14.5 19.359 1 95.5 366 GLN A N 1
ATOM 2859 C CA . GLN A 1 366 ? 8.078 -15.797 19.172 1 95.5 366 GLN A CA 1
ATOM 2860 C C . GLN A 1 366 ? 8.836 -16.891 19.906 1 95.5 366 GLN A C 1
ATOM 2862 O O . GLN A 1 366 ? 8.57 -18.078 19.719 1 95.5 366 GLN A O 1
ATOM 2867 N N . ASP A 1 367 ? 9.828 -16.484 20.641 1 96.5 367 ASP A N 1
ATOM 2868 C CA . ASP A 1 367 ? 10.641 -17.391 21.453 1 96.5 367 ASP A CA 1
ATOM 2869 C C . ASP A 1 367 ? 11.359 -18.422 20.594 1 96.5 367 ASP A C 1
ATOM 2871 O O . ASP A 1 367 ? 11.336 -19.609 20.891 1 96.5 367 ASP A O 1
ATOM 2875 N N . VAL A 1 368 ? 11.844 -17.984 19.484 1 98.19 368 VAL A N 1
ATOM 2876 C CA . VAL A 1 368 ? 12.641 -18.812 18.594 1 98.19 368 VAL A CA 1
ATOM 2877 C C . VAL A 1 368 ? 14.109 -18.406 18.688 1 98.19 368 VAL A C 1
ATOM 2879 O O . VAL A 1 368 ? 14.445 -17.234 18.516 1 98.19 368 VAL A O 1
ATOM 2882 N N . ASP A 1 369 ? 14.945 -19.344 18.938 1 98.19 369 ASP A N 1
ATOM 2883 C CA . ASP A 1 369 ? 16.375 -19.078 19.016 1 98.19 369 ASP A CA 1
ATOM 2884 C C . ASP A 1 369 ? 16.969 -18.812 17.625 1 98.19 369 ASP A C 1
ATOM 2886 O O . ASP A 1 369 ? 16.562 -19.438 16.641 1 98.19 369 ASP A O 1
ATOM 2890 N N . ILE A 1 370 ? 17.922 -17.984 17.609 1 98.62 370 ILE A N 1
ATOM 2891 C CA . ILE A 1 370 ? 18.625 -17.688 16.359 1 98.62 370 ILE A CA 1
ATOM 2892 C C . ILE A 1 370 ? 20 -18.359 16.375 1 98.62 370 ILE A C 1
ATOM 2894 O O . ILE A 1 370 ? 20.828 -18.062 17.234 1 98.62 370 ILE A O 1
ATOM 2898 N N . PRO A 1 371 ? 20.25 -19.234 15.438 1 98.69 371 PRO A N 1
ATOM 2899 C CA . PRO A 1 371 ? 21.594 -19.812 15.352 1 98.69 371 PRO A CA 1
ATOM 2900 C C . PRO A 1 371 ? 22.656 -18.781 14.984 1 98.69 371 PRO A C 1
ATOM 2902 O O . PRO A 1 371 ? 22.359 -17.797 14.305 1 98.69 371 PRO A O 1
ATOM 2905 N N . ALA A 1 372 ? 23.859 -19.031 15.344 1 98.62 372 ALA A N 1
ATOM 2906 C CA . ALA A 1 372 ? 24.969 -18.094 15.211 1 98.62 372 ALA A CA 1
ATOM 2907 C C . ALA A 1 372 ? 25.141 -17.641 13.766 1 98.62 372 ALA A C 1
ATOM 2909 O O . ALA A 1 372 ? 25.297 -16.438 13.5 1 98.62 372 ALA A O 1
ATOM 2910 N N . PRO A 1 373 ? 25.094 -18.578 12.758 1 98.75 373 PRO A N 1
ATOM 2911 C CA . PRO A 1 373 ? 25.266 -18.109 11.383 1 98.75 373 PRO A CA 1
ATOM 2912 C C . PRO A 1 373 ? 24.156 -17.172 10.93 1 98.75 373 PRO A C 1
ATOM 2914 O O . PRO A 1 373 ? 24.422 -16.188 10.234 1 98.75 373 PRO A O 1
ATOM 2917 N N . VAL A 1 374 ? 22.938 -17.531 11.344 1 98.88 374 VAL A N 1
ATOM 2918 C CA . VAL A 1 374 ? 21.797 -16.703 10.992 1 98.88 374 VAL A CA 1
ATOM 2919 C C . VAL A 1 374 ? 21.891 -15.352 11.703 1 98.88 37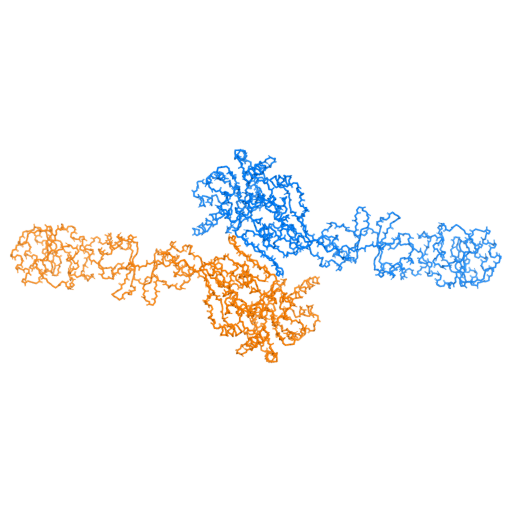4 VAL A C 1
ATOM 2921 O O . VAL A 1 374 ? 21.609 -14.305 11.109 1 98.88 374 VAL A O 1
ATOM 2924 N N . ALA A 1 375 ? 22.297 -15.359 12.961 1 98.88 375 ALA A N 1
ATOM 2925 C CA . ALA A 1 375 ? 22.516 -14.125 13.711 1 98.88 375 ALA A CA 1
ATOM 2926 C C . ALA A 1 375 ? 23.547 -13.242 13.031 1 98.88 375 ALA A C 1
ATOM 2928 O O . ALA A 1 375 ? 23.391 -12.016 12.977 1 98.88 375 ALA A O 1
ATOM 2929 N N . GLY A 1 376 ? 24.578 -13.883 12.625 1 98.88 376 GLY A N 1
ATOM 2930 C CA . GLY A 1 376 ? 25.625 -13.164 11.906 1 98.88 376 GLY A CA 1
ATOM 2931 C C . GLY A 1 376 ? 25.109 -12.469 10.656 1 98.88 376 GLY A C 1
ATOM 2932 O O . GLY A 1 376 ? 25.5 -11.328 10.375 1 98.88 376 GLY A O 1
ATOM 2933 N N . LEU A 1 377 ? 24.266 -13.172 9.883 1 98.88 377 LEU A N 1
ATOM 2934 C CA . LEU A 1 377 ? 23.703 -12.602 8.656 1 98.88 377 LEU A CA 1
ATOM 2935 C C . LEU A 1 377 ? 22.766 -11.438 8.969 1 98.88 377 LEU A C 1
ATOM 2937 O O . LEU A 1 377 ? 22.812 -10.406 8.305 1 98.88 377 LEU A O 1
ATOM 2941 N N . LEU A 1 378 ? 21.922 -11.633 9.953 1 98.94 378 LEU A N 1
ATOM 2942 C CA . LEU A 1 378 ? 21.016 -10.555 10.352 1 98.94 378 LEU A CA 1
ATOM 2943 C C . LEU A 1 378 ? 21.797 -9.352 10.852 1 98.94 378 LEU A C 1
ATOM 2945 O O . LEU A 1 378 ? 21.453 -8.211 10.539 1 98.94 378 LEU A O 1
ATOM 2949 N N . LEU A 1 379 ? 22.859 -9.578 11.594 1 98.88 379 LEU A N 1
ATOM 2950 C CA . LEU A 1 379 ? 23.75 -8.523 12.039 1 98.88 379 LEU A CA 1
ATOM 2951 C C . LEU A 1 379 ? 24.359 -7.785 10.852 1 98.88 379 LEU A C 1
ATOM 2953 O O . LEU A 1 379 ? 24.422 -6.555 10.844 1 98.88 379 LEU A O 1
ATOM 2957 N N . SER A 1 380 ? 24.828 -8.547 9.891 1 98.81 380 SER A N 1
ATOM 2958 C CA . SER A 1 380 ? 25.453 -7.988 8.695 1 98.81 380 SER A CA 1
ATOM 2959 C C . SER A 1 380 ? 24.531 -6.992 8 1 98.81 380 SER A C 1
ATOM 2961 O O . SER A 1 380 ? 24.969 -5.926 7.57 1 98.81 380 SER A O 1
ATOM 2963 N N . ALA A 1 381 ? 23.266 -7.359 7.895 1 98.69 381 ALA A N 1
ATOM 2964 C CA . ALA A 1 381 ? 22.281 -6.492 7.258 1 98.69 381 ALA A CA 1
ATOM 2965 C C . ALA A 1 381 ? 22.125 -5.18 8.023 1 98.69 381 ALA A C 1
ATOM 2967 O O . ALA A 1 381 ? 22.109 -4.102 7.414 1 98.69 381 ALA A O 1
ATOM 2968 N N . ILE A 1 382 ? 22.016 -5.25 9.344 1 98.75 382 ILE A N 1
ATOM 2969 C CA . ILE A 1 382 ? 21.828 -4.059 10.164 1 98.75 382 ILE A CA 1
ATOM 2970 C C . ILE A 1 382 ? 23.047 -3.143 10.023 1 98.75 382 ILE A C 1
ATOM 2972 O O . ILE A 1 382 ? 22.891 -1.934 9.828 1 98.75 382 ILE A O 1
ATOM 2976 N N . LEU A 1 383 ? 24.219 -3.713 10.117 1 97.56 383 LEU A N 1
ATOM 2977 C CA . LEU A 1 383 ? 25.453 -2.928 10.008 1 97.56 383 LEU A CA 1
ATOM 2978 C C . LEU A 1 383 ? 25.562 -2.289 8.633 1 97.56 383 LEU A C 1
ATOM 2980 O O . LEU A 1 383 ? 26.047 -1.16 8.508 1 97.56 383 LEU A O 1
ATOM 2984 N N . SER A 1 384 ? 25.156 -3.006 7.602 1 95 384 SER A N 1
ATOM 2985 C CA . SER A 1 384 ? 25.188 -2.486 6.238 1 95 384 SER A CA 1
ATOM 2986 C C . SER A 1 384 ? 24.266 -1.289 6.07 1 95 384 SER A C 1
ATOM 2988 O O . SER A 1 384 ? 24.703 -0.193 5.727 1 95 384 SER A O 1
ATOM 2990 N N . ASP A 1 385 ? 22.969 -1.466 6.406 1 94.12 385 ASP A N 1
ATOM 2991 C CA . ASP A 1 385 ? 21.953 -0.446 6.199 1 94.12 385 ASP A CA 1
ATOM 2992 C C . ASP A 1 385 ? 22.234 0.79 7.055 1 94.12 385 ASP A C 1
ATOM 2994 O O . ASP A 1 385 ? 21.922 1.913 6.645 1 94.12 385 ASP A O 1
ATOM 2998 N N . THR A 1 386 ? 22.812 0.588 8.234 1 94.44 386 THR A N 1
ATOM 2999 C CA . THR A 1 386 ? 23.031 1.703 9.148 1 94.44 386 THR A CA 1
ATOM 3000 C C . THR A 1 386 ? 24.438 2.273 8.992 1 94.44 386 THR A C 1
ATOM 3002 O O . THR A 1 386 ? 24.812 3.221 9.688 1 94.44 386 THR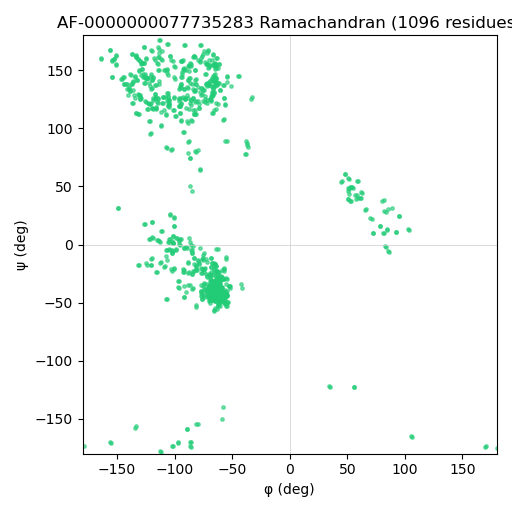 A O 1
ATOM 3005 N N . VAL A 1 387 ? 25.188 1.702 8.125 1 90.44 387 VAL A N 1
ATOM 3006 C CA . VAL A 1 387 ? 26.578 2.092 7.945 1 90.44 387 VAL A CA 1
ATOM 3007 C C . VAL A 1 387 ? 27.266 2.172 9.305 1 90.44 387 VAL A C 1
ATOM 3009 O O . VAL A 1 387 ? 27.797 3.225 9.68 1 90.44 387 VAL A O 1
ATOM 3012 N N . LEU A 1 388 ? 27.281 1.007 9.992 1 93.5 388 LEU A N 1
ATOM 3013 C CA . LEU A 1 388 ? 27.859 0.918 11.328 1 93.5 388 LEU A CA 1
ATOM 3014 C C . LEU A 1 388 ? 27.297 2.006 12.242 1 93.5 388 LEU A C 1
ATOM 3016 O O . LEU A 1 388 ? 28.047 2.691 12.93 1 93.5 388 LEU A O 1
ATOM 3020 N N . PHE A 1 389 ? 26 2.338 12.18 1 94.25 389 PHE A N 1
ATOM 3021 C CA . PHE A 1 389 ? 25.188 3.174 13.047 1 94.25 389 PHE A CA 1
ATOM 3022 C C . PHE A 1 389 ? 25.438 4.652 12.773 1 94.25 389 PHE A C 1
ATOM 3024 O O . PHE A 1 389 ? 25.047 5.512 13.562 1 94.25 389 PHE A O 1
ATOM 3031 N N . LYS A 1 390 ? 26.047 4.973 11.656 1 89.44 390 LYS A N 1
ATOM 3032 C CA . LYS A 1 390 ? 26.359 6.359 11.328 1 89.44 390 LYS A CA 1
ATOM 3033 C C . LYS A 1 390 ? 25.25 6.992 10.5 1 89.44 390 LYS A C 1
ATOM 3035 O O . LYS A 1 390 ? 25.156 8.219 10.406 1 89.44 390 LYS A O 1
ATOM 3040 N N . SER A 1 391 ? 24.5 6.152 9.891 1 90.62 391 SER A N 1
ATOM 3041 C CA . SER A 1 391 ? 23.391 6.637 9.078 1 90.62 391 SER A CA 1
ATOM 3042 C C . SER A 1 391 ? 22.312 7.277 9.938 1 90.62 391 SER A C 1
ATOM 3044 O O . SER A 1 391 ? 22.016 6.789 11.023 1 90.62 391 SER A O 1
ATOM 3046 N N . PRO A 1 392 ? 21.656 8.398 9.453 1 91.25 392 PRO A N 1
ATOM 3047 C CA . PRO A 1 392 ? 20.578 9.031 10.203 1 91.25 392 PRO A CA 1
ATOM 3048 C C . PRO A 1 392 ? 19.328 8.164 10.281 1 91.25 392 PRO A C 1
ATOM 3050 O O . PRO A 1 392 ? 18.422 8.445 11.062 1 91.25 392 PRO A O 1
ATOM 3053 N N . THR A 1 393 ? 19.234 7.129 9.547 1 90.62 393 THR A N 1
ATOM 3054 C CA . THR A 1 393 ? 18.078 6.234 9.578 1 90.62 393 THR A CA 1
ATOM 3055 C C . THR A 1 393 ? 18.219 5.227 10.719 1 90.62 393 THR A C 1
ATOM 3057 O O . THR A 1 393 ? 17.25 4.543 11.062 1 90.62 393 THR A O 1
ATOM 3060 N N . CYS A 1 394 ? 19.391 5.164 11.297 1 95.19 394 CYS A N 1
ATOM 3061 C CA . CYS A 1 394 ? 19.641 4.238 12.398 1 95.19 394 CYS A CA 1
ATOM 3062 C C . CYS A 1 394 ? 18.828 4.621 13.625 1 95.19 394 CYS A C 1
ATOM 3064 O O . CYS A 1 394 ? 18.734 5.801 13.969 1 95.19 394 CYS A O 1
ATOM 3066 N N . THR A 1 395 ? 18.203 3.688 14.25 1 96.88 395 THR A N 1
ATOM 3067 C CA . THR A 1 395 ? 17.453 3.912 15.477 1 96.88 395 THR A CA 1
ATOM 3068 C C . THR A 1 395 ? 18.109 3.184 16.656 1 96.88 395 THR A C 1
ATOM 3070 O O . THR A 1 395 ? 18.938 2.291 16.453 1 96.88 395 THR A O 1
ATOM 3073 N N . PRO A 1 396 ? 17.766 3.613 17.844 1 97.69 396 PRO A N 1
ATOM 3074 C CA . PRO A 1 396 ? 18.281 2.883 19.016 1 97.69 396 PRO A CA 1
ATOM 3075 C C . PRO A 1 396 ? 17.891 1.404 19 1 97.69 396 PRO A C 1
ATOM 3077 O O . PRO A 1 396 ? 18.641 0.564 19.5 1 97.69 396 PRO A O 1
ATOM 3080 N N . TYR A 1 397 ? 16.781 1.14 18.406 1 97.81 397 TYR A N 1
ATOM 3081 C CA . TYR A 1 397 ? 16.312 -0.238 18.297 1 97.81 397 TYR A CA 1
ATOM 3082 C C . TYR A 1 397 ? 17.266 -1.069 17.438 1 97.81 397 TYR A C 1
ATOM 3084 O O . TYR A 1 397 ? 17.516 -2.238 17.734 1 97.81 397 TYR A O 1
ATOM 3092 N N . ASP A 1 398 ? 17.812 -0.486 16.375 1 98.44 398 ASP A N 1
ATOM 3093 C CA . ASP A 1 398 ? 18.812 -1.142 15.531 1 98.44 398 ASP A CA 1
ATOM 3094 C C . ASP A 1 398 ? 20.078 -1.471 16.328 1 98.44 398 ASP A C 1
ATOM 3096 O O . ASP A 1 398 ? 20.625 -2.57 16.203 1 98.44 398 ASP A O 1
ATOM 3100 N N . LYS A 1 399 ? 20.484 -0.514 17.094 1 98.31 399 LYS A N 1
ATOM 3101 C CA . LYS A 1 399 ? 21.719 -0.678 17.859 1 98.31 399 LYS A CA 1
ATOM 3102 C C . LYS A 1 399 ? 21.578 -1.793 18.906 1 98.31 399 LYS A C 1
ATOM 3104 O O . LYS A 1 399 ? 22.453 -2.65 19.016 1 98.31 399 LYS A O 1
ATOM 3109 N N . LYS A 1 400 ? 20.484 -1.72 19.641 1 98.62 400 LYS A N 1
ATOM 3110 C CA . LYS A 1 400 ? 20.234 -2.744 20.641 1 98.62 400 LYS A CA 1
ATOM 3111 C C . LYS A 1 400 ? 20.156 -4.133 20.016 1 98.62 400 LYS A C 1
ATOM 3113 O O . LYS A 1 400 ? 20.734 -5.09 20.547 1 98.62 400 LYS A O 1
ATOM 3118 N N . THR A 1 401 ? 19.484 -4.266 18.938 1 98.81 401 THR A N 1
ATOM 3119 C CA . THR A 1 401 ? 19.328 -5.531 18.219 1 98.81 401 THR A CA 1
ATOM 3120 C C . THR A 1 401 ? 20.672 -6.027 17.719 1 98.81 401 THR A C 1
ATOM 3122 O O . THR A 1 401 ? 21 -7.207 17.844 1 98.81 401 THR A O 1
ATOM 3125 N N . ALA A 1 402 ? 21.469 -5.137 17.141 1 98.81 402 ALA A N 1
ATOM 3126 C CA . ALA A 1 402 ? 22.781 -5.484 16.609 1 98.81 402 ALA A CA 1
ATOM 3127 C C . ALA A 1 402 ? 23.703 -6.012 17.703 1 98.81 402 ALA A C 1
ATOM 3129 O O . ALA A 1 402 ? 24.438 -6.977 17.484 1 98.81 402 ALA A O 1
ATOM 3130 N N . GLU A 1 403 ? 23.672 -5.383 18.844 1 98.69 403 GLU A N 1
ATOM 3131 C CA . GLU A 1 403 ? 24.516 -5.805 19.953 1 98.69 403 GLU A CA 1
ATOM 3132 C C . GLU A 1 403 ? 24.172 -7.223 20.406 1 98.69 403 GLU A C 1
ATOM 3134 O O . GLU A 1 403 ? 25.062 -8.039 20.625 1 98.69 403 GLU A O 1
ATOM 3139 N N . ARG A 1 404 ? 22.875 -7.457 20.484 1 98.69 404 ARG A N 1
ATOM 3140 C CA . ARG A 1 404 ? 22.422 -8.789 20.875 1 98.69 404 ARG A CA 1
ATOM 3141 C C . ARG A 1 404 ? 22.812 -9.828 19.828 1 98.69 404 ARG A C 1
ATOM 3143 O O . ARG A 1 404 ? 23.25 -10.93 20.172 1 98.69 404 ARG A O 1
ATOM 3150 N N . LEU A 1 405 ? 22.688 -9.539 18.609 1 98.88 405 LEU A N 1
ATOM 3151 C CA . LEU A 1 405 ? 23.031 -10.445 17.516 1 98.88 405 LEU A CA 1
ATOM 3152 C C . LEU A 1 405 ? 24.531 -10.711 17.484 1 98.88 405 LEU A C 1
ATOM 3154 O O . LEU A 1 405 ? 24.969 -11.828 17.188 1 98.88 405 LEU A O 1
ATOM 3158 N N . ALA A 1 406 ? 25.328 -9.68 17.719 1 98.75 406 ALA A N 1
ATOM 3159 C CA . ALA A 1 406 ? 26.781 -9.836 17.75 1 98.75 406 ALA A CA 1
ATOM 3160 C C . ALA A 1 406 ? 27.203 -10.836 18.812 1 98.75 406 ALA A C 1
ATOM 3162 O O . ALA A 1 406 ? 28.109 -11.641 18.594 1 98.75 406 ALA A O 1
ATOM 3163 N N . GLU A 1 407 ? 26.578 -10.719 19.938 1 98.56 407 GLU A N 1
ATOM 3164 C CA . GLU A 1 407 ? 26.859 -11.656 21.031 1 98.56 407 GLU A CA 1
ATOM 3165 C C . GLU A 1 407 ? 26.562 -13.086 20.609 1 98.56 407 GLU A C 1
ATOM 3167 O O . GLU A 1 407 ? 27.344 -14 20.875 1 98.56 407 GLU A O 1
ATOM 3172 N N . ILE A 1 408 ? 25.453 -13.297 19.938 1 98.75 408 ILE A N 1
ATOM 3173 C CA . ILE A 1 408 ? 25.047 -14.633 19.5 1 98.75 408 ILE A CA 1
ATOM 3174 C C . ILE A 1 408 ? 25.984 -15.125 18.406 1 98.75 408 ILE A C 1
ATOM 3176 O O . ILE A 1 408 ? 26.391 -16.297 18.406 1 98.75 408 ILE A O 1
ATOM 3180 N N . ALA A 1 409 ? 26.359 -14.281 17.484 1 98.62 409 ALA A N 1
ATOM 3181 C CA . ALA A 1 409 ? 27.203 -14.641 16.344 1 98.62 409 ALA A CA 1
ATOM 3182 C C . ALA A 1 409 ? 28.656 -14.828 16.781 1 98.62 409 ALA A C 1
ATOM 3184 O O . ALA A 1 409 ? 29.438 -15.461 16.078 1 98.62 409 ALA A O 1
ATOM 3185 N N . GLY A 1 410 ? 28.984 -14.188 17.906 1 98 410 GLY A N 1
ATOM 3186 C CA . GLY A 1 410 ? 30.344 -14.32 18.422 1 98 410 GLY A CA 1
ATOM 3187 C C . GLY A 1 410 ? 31.344 -13.438 17.719 1 98 410 GLY A C 1
ATOM 3188 O O . GLY A 1 410 ? 32.469 -13.859 17.438 1 98 410 GLY A O 1
ATOM 3189 N N . VAL A 1 411 ? 30.969 -12.266 17.359 1 98.38 411 VAL A N 1
ATOM 3190 C CA . VAL A 1 411 ? 31.875 -11.367 16.672 1 98.38 411 VAL A CA 1
ATOM 3191 C C . VAL A 1 411 ? 31.875 -10 17.359 1 98.38 411 VAL A C 1
ATOM 3193 O O . VAL A 1 411 ? 30.922 -9.664 18.078 1 98.38 411 VAL A O 1
ATOM 3196 N N . ASP A 1 412 ? 32.938 -9.289 17.125 1 97.62 412 ASP A N 1
ATOM 3197 C CA . ASP A 1 412 ? 33 -7.883 17.531 1 97.62 412 ASP A CA 1
ATOM 3198 C C . ASP A 1 412 ? 32.312 -6.992 16.5 1 97.62 412 ASP A C 1
ATOM 3200 O O . ASP A 1 412 ? 32.688 -6.984 15.328 1 97.62 412 ASP A O 1
ATOM 3204 N N . LEU A 1 413 ? 31.391 -6.301 16.984 1 96.06 413 LEU A N 1
ATOM 3205 C CA . LEU A 1 413 ? 30.5 -5.516 16.141 1 96.06 413 LEU A CA 1
ATOM 3206 C C . LEU A 1 413 ? 31.297 -4.578 15.234 1 96.06 413 LEU A C 1
ATOM 3208 O O . LEU A 1 413 ? 31.062 -4.535 14.023 1 96.06 413 LEU A O 1
ATOM 3212 N N . LYS A 1 414 ? 32.156 -3.801 15.742 1 94.69 414 LYS A N 1
ATOM 3213 C CA . LYS A 1 414 ? 32.906 -2.787 15 1 94.69 414 LYS A CA 1
ATOM 3214 C C . LYS A 1 414 ? 33.938 -3.43 14.062 1 94.69 414 LYS A C 1
ATOM 3216 O O . LYS A 1 414 ? 34.062 -3.023 12.898 1 94.69 414 LYS A O 1
ATOM 3221 N N . GLU A 1 415 ? 34.656 -4.383 14.578 1 96.38 415 GLU A N 1
ATOM 3222 C CA . GLU A 1 415 ? 35.656 -5.055 13.773 1 96.38 415 GLU A CA 1
ATOM 3223 C C . GLU A 1 415 ? 35.031 -5.785 12.586 1 96.38 415 GLU A C 1
ATOM 3225 O O . GLU A 1 415 ? 35.5 -5.625 11.445 1 96.38 415 GLU A O 1
ATOM 3230 N N . TYR A 1 416 ? 34.094 -6.57 12.883 1 97.25 416 TYR A N 1
ATOM 3231 C CA . TYR A 1 416 ? 33.438 -7.309 11.812 1 97.25 416 TYR A CA 1
ATOM 3232 C C . TYR A 1 416 ? 32.781 -6.359 10.82 1 97.25 416 TYR A C 1
ATOM 3234 O O . TYR A 1 416 ? 32.906 -6.539 9.602 1 97.25 416 TYR A O 1
ATOM 3242 N N . GLY A 1 417 ? 32.062 -5.379 11.367 1 96.38 417 GLY A N 1
ATOM 3243 C CA . GLY A 1 417 ? 31.375 -4.422 10.516 1 96.38 417 GLY A CA 1
ATOM 3244 C C . GLY A 1 417 ? 32.281 -3.693 9.562 1 96.38 417 GLY A C 1
ATOM 3245 O O . GLY A 1 417 ? 31.969 -3.527 8.383 1 96.38 417 GLY A O 1
ATOM 3246 N N . MET A 1 418 ? 33.406 -3.268 10.102 1 91.56 418 MET A N 1
ATOM 3247 C CA . MET A 1 418 ? 34.375 -2.557 9.273 1 91.56 418 MET A CA 1
ATOM 3248 C C . MET A 1 418 ? 34.938 -3.465 8.188 1 91.56 418 MET A C 1
ATOM 3250 O O . MET A 1 418 ? 35.125 -3.031 7.047 1 91.56 418 MET A O 1
ATOM 3254 N N . ALA A 1 419 ? 35.219 -4.641 8.516 1 94.44 419 ALA A N 1
ATOM 3255 C CA . ALA A 1 419 ? 35.75 -5.605 7.551 1 94.44 419 ALA A CA 1
ATOM 3256 C C . ALA A 1 419 ? 34.719 -5.875 6.445 1 94.44 419 ALA A C 1
ATOM 3258 O O . ALA A 1 419 ? 35.094 -5.973 5.27 1 94.44 419 ALA A O 1
ATOM 3259 N N . MET A 1 420 ? 33.5 -6.051 6.805 1 95 420 MET A N 1
ATOM 3260 C CA . MET A 1 420 ? 32.438 -6.32 5.844 1 95 420 MET A CA 1
ATOM 3261 C C . MET A 1 420 ? 32.25 -5.148 4.887 1 95 420 MET A C 1
ATOM 3263 O O . MET A 1 420 ? 32.125 -5.34 3.676 1 95 420 MET A O 1
ATOM 3267 N N . LEU A 1 421 ? 32.188 -3.91 5.48 1 90.5 421 LEU A N 1
ATOM 3268 C CA . LEU A 1 421 ? 32.031 -2.711 4.668 1 90.5 421 LEU A CA 1
ATOM 3269 C C . LEU A 1 421 ? 33.188 -2.529 3.717 1 90.5 421 LEU A C 1
ATOM 3271 O O . LEU A 1 421 ? 33.031 -2.109 2.572 1 90.5 421 LEU A O 1
ATOM 3275 N N . LYS A 1 422 ? 34.344 -2.838 4.195 1 87.69 422 LYS A N 1
ATOM 3276 C CA . LYS A 1 422 ? 35.531 -2.758 3.371 1 87.69 422 LYS A CA 1
ATOM 3277 C C . LYS A 1 422 ? 35.469 -3.74 2.203 1 87.69 422 LYS A C 1
ATOM 3279 O O . LYS A 1 422 ? 35.875 -3.412 1.086 1 87.69 422 LYS A O 1
ATOM 3284 N N . ALA A 1 423 ? 35 -4.867 2.523 1 88.31 423 ALA A N 1
ATOM 3285 C CA . ALA A 1 423 ? 34.875 -5.891 1.49 1 88.31 423 ALA A CA 1
ATOM 3286 C C . ALA A 1 423 ? 33.906 -5.441 0.391 1 88.31 423 ALA A C 1
ATOM 3288 O O . ALA A 1 423 ? 34.062 -5.797 -0.776 1 88.31 423 ALA A O 1
ATOM 3289 N N . GLY A 1 424 ? 32.906 -4.637 0.733 1 85 424 GLY A N 1
ATOM 3290 C CA . GLY A 1 424 ? 31.906 -4.164 -0.215 1 85 424 GLY A CA 1
ATOM 3291 C C . GLY A 1 424 ? 32.312 -2.873 -0.907 1 85 424 GLY A C 1
ATOM 3292 O O . GLY A 1 424 ? 31.656 -2.451 -1.869 1 85 424 GLY A O 1
ATOM 3293 N N . SER A 1 425 ? 33.156 -2.055 -0.365 1 76.25 425 SER A N 1
ATOM 3294 C CA . SER A 1 425 ? 33.5 -0.695 -0.772 1 76.25 425 SER A CA 1
ATOM 3295 C C . SER A 1 425 ? 34.344 -0.691 -2.033 1 76.25 425 SER A C 1
ATOM 3297 O O . SER A 1 425 ? 34.469 0.333 -2.711 1 76.25 425 SER A O 1
ATOM 3299 N N . GLY A 1 426 ? 34.812 -1.672 -2.42 1 70.56 426 GLY A N 1
ATOM 3300 C CA . GLY A 1 426 ? 35.625 -1.644 -3.619 1 70.56 426 GLY A CA 1
ATOM 3301 C C . GLY A 1 426 ? 34.812 -1.622 -4.898 1 70.56 426 GLY A C 1
ATOM 3302 O O . GLY A 1 426 ? 33.688 -2.117 -4.934 1 70.56 426 GLY A O 1
ATOM 3303 N N . ILE A 1 427 ? 35.125 -0.531 -5.68 1 74.62 427 ILE A N 1
ATOM 3304 C CA . ILE A 1 427 ? 34.438 -0.538 -6.973 1 74.62 427 ILE A CA 1
ATOM 3305 C C . ILE A 1 427 ? 34.906 -1.735 -7.793 1 74.62 427 ILE A C 1
ATOM 3307 O O . ILE A 1 427 ? 34.281 -2.086 -8.805 1 74.62 427 ILE A O 1
ATOM 3311 N N . GLY A 1 428 ? 35.844 -2.371 -7.145 1 68.88 428 GLY A N 1
ATOM 3312 C CA . GLY A 1 428 ? 36.375 -3.557 -7.805 1 68.88 428 GLY A CA 1
ATOM 3313 C C . GLY A 1 428 ? 36.438 -3.424 -9.312 1 68.88 428 GLY A C 1
ATOM 3314 O O . GLY A 1 428 ? 37.031 -2.475 -9.836 1 68.88 428 GLY A O 1
ATOM 3315 N N . ASP A 1 429 ? 35.781 -4.348 -9.953 1 77.69 429 ASP A N 1
ATOM 3316 C CA . ASP A 1 429 ? 35.75 -4.402 -11.406 1 77.69 429 ASP A CA 1
ATOM 3317 C C . ASP A 1 429 ? 34.438 -3.807 -11.953 1 77.69 429 ASP A C 1
ATOM 3319 O O . ASP A 1 429 ? 34.062 -4.059 -13.102 1 77.69 429 ASP A O 1
ATOM 3323 N N . MET A 1 430 ? 33.844 -2.943 -11.102 1 84.12 430 MET A N 1
ATOM 3324 C CA . MET A 1 430 ? 32.594 -2.379 -11.578 1 84.12 430 MET A CA 1
ATOM 3325 C C . MET A 1 430 ? 32.844 -1.358 -12.68 1 84.12 430 MET A C 1
ATOM 3327 O O . MET A 1 430 ? 33.781 -0.582 -12.617 1 84.12 430 MET A O 1
ATOM 3331 N N . THR A 1 431 ? 32 -1.438 -13.688 1 89.12 431 THR A N 1
ATOM 3332 C CA . THR A 1 431 ? 32.031 -0.434 -14.742 1 89.12 431 THR A CA 1
ATOM 3333 C C . THR A 1 431 ? 31.312 0.841 -14.297 1 89.12 431 THR A C 1
ATOM 3335 O O . THR A 1 431 ? 30.531 0.821 -13.336 1 89.12 431 THR A O 1
ATOM 3338 N N . PRO A 1 432 ? 31.625 1.946 -14.945 1 92.75 432 PRO A N 1
ATOM 3339 C CA . PRO A 1 432 ? 30.922 3.188 -14.617 1 92.75 432 PRO A CA 1
ATOM 3340 C C . PRO A 1 432 ? 29.406 3.039 -14.672 1 92.75 432 PRO A C 1
ATOM 3342 O O . PRO A 1 432 ? 28.688 3.602 -13.836 1 92.75 432 PRO A O 1
ATOM 3345 N N . MET A 1 433 ? 29 2.271 -15.578 1 93 433 MET A N 1
ATOM 3346 C CA . MET A 1 433 ? 27.578 2.025 -15.711 1 93 433 MET A CA 1
ATOM 3347 C C . MET A 1 433 ? 27.031 1.251 -14.508 1 93 433 MET A C 1
ATOM 3349 O O . MET A 1 433 ? 25.969 1.562 -13.992 1 93 433 MET A O 1
ATOM 3353 N N . GLU A 1 434 ? 27.797 0.344 -14.07 1 87.94 434 GLU A N 1
ATOM 3354 C CA . GLU A 1 434 ? 27.406 -0.453 -12.914 1 87.94 434 GLU A CA 1
ATOM 3355 C C . GLU A 1 434 ? 27.391 0.388 -11.641 1 87.94 434 GLU A C 1
ATOM 3357 O O . GLU A 1 434 ? 26.516 0.217 -10.789 1 87.94 434 GLU A O 1
ATOM 3362 N N . ILE A 1 435 ? 28.297 1.26 -11.586 1 89.69 435 ILE A N 1
ATOM 3363 C CA . ILE A 1 435 ? 28.359 2.154 -10.438 1 89.69 435 ILE A CA 1
ATOM 3364 C C . ILE A 1 435 ? 27.141 3.086 -10.445 1 89.69 435 ILE A C 1
ATOM 3366 O O . ILE A 1 435 ? 26.516 3.293 -9.406 1 89.69 435 ILE A O 1
ATOM 3370 N N . ALA A 1 436 ? 26.828 3.555 -11.617 1 92.81 436 ALA A N 1
ATOM 3371 C CA . ALA A 1 436 ? 25.734 4.512 -11.773 1 92.81 436 ALA A CA 1
ATOM 3372 C C . ALA A 1 436 ? 24.391 3.861 -11.461 1 92.81 436 ALA A C 1
ATOM 3374 O O . ALA A 1 436 ? 23.422 4.551 -11.133 1 92.81 436 ALA A O 1
ATOM 3375 N N . LYS A 1 437 ? 24.391 2.531 -11.438 1 88.25 437 LYS A N 1
ATOM 3376 C CA . LYS A 1 437 ? 23.125 1.827 -11.211 1 88.25 437 LYS A CA 1
ATOM 3377 C C . LYS A 1 437 ? 23.156 1.056 -9.898 1 88.25 437 LYS A C 1
ATOM 3379 O O . LYS A 1 437 ? 22.188 0.392 -9.539 1 88.25 437 LYS A O 1
ATOM 3384 N N . ASN A 1 438 ? 24.25 1.26 -9.242 1 84.38 438 ASN A N 1
ATOM 3385 C CA . ASN A 1 438 ? 24.391 0.541 -7.984 1 84.38 438 ASN A CA 1
ATOM 3386 C C . ASN A 1 438 ? 23.375 1.02 -6.949 1 84.38 438 ASN A C 1
ATOM 3388 O O . ASN A 1 438 ? 23.281 2.217 -6.68 1 84.38 438 ASN A O 1
ATOM 3392 N N . ASP A 1 439 ? 22.656 0.112 -6.363 1 81.56 439 ASP A N 1
ATOM 3393 C CA . ASP A 1 439 ? 21.656 0.458 -5.363 1 81.56 439 ASP A CA 1
ATOM 3394 C C . ASP A 1 439 ? 20.812 1.65 -5.812 1 81.56 439 ASP A C 1
ATOM 3396 O O . ASP A 1 439 ? 20.734 2.656 -5.109 1 81.56 439 ASP A O 1
ATOM 3400 N N . SER A 1 440 ? 20.266 1.52 -6.945 1 86.56 440 SER A N 1
ATOM 3401 C CA . SER A 1 440 ? 19.516 2.635 -7.523 1 86.56 440 SER A CA 1
ATOM 3402 C C . SER A 1 440 ? 18.031 2.537 -7.195 1 86.56 440 SER A C 1
ATOM 3404 O O . SER A 1 440 ? 17.5 1.438 -7.051 1 86.56 440 SER A O 1
ATOM 3406 N N . LYS A 1 441 ? 17.406 3.656 -6.984 1 82.88 441 LYS A N 1
ATOM 3407 C CA . LYS A 1 441 ? 15.977 3.795 -6.773 1 82.88 441 LYS A CA 1
ATOM 3408 C C . LYS A 1 441 ? 15.398 4.918 -7.633 1 82.88 441 LYS A C 1
ATOM 3410 O O . LYS A 1 441 ? 16.031 5.961 -7.805 1 82.88 441 LYS A O 1
ATOM 3415 N N . GLU A 1 442 ? 14.203 4.625 -8.125 1 86.19 442 GLU A N 1
ATOM 3416 C CA . GLU A 1 442 ? 13.523 5.621 -8.945 1 86.19 442 GLU A CA 1
ATOM 3417 C C . GLU A 1 442 ? 12.562 6.465 -8.109 1 86.19 442 GLU A C 1
ATOM 3419 O O . GLU A 1 442 ? 11.883 5.945 -7.227 1 86.19 442 GLU A O 1
ATOM 3424 N N . PHE A 1 443 ? 12.602 7.75 -8.406 1 85.12 443 PHE A N 1
ATOM 3425 C CA . PHE A 1 443 ? 11.727 8.672 -7.691 1 85.12 443 PHE A CA 1
ATOM 3426 C C . PHE A 1 443 ? 10.984 9.578 -8.664 1 85.12 443 PHE A C 1
ATOM 3428 O O . PHE A 1 443 ? 11.578 10.109 -9.602 1 85.12 443 PHE A O 1
ATOM 3435 N N . GLN A 1 444 ? 9.695 9.609 -8.484 1 84.62 444 GLN A N 1
ATOM 3436 C CA . GLN A 1 444 ? 8.898 10.633 -9.156 1 84.62 444 GLN A CA 1
ATOM 3437 C C . GLN A 1 444 ? 8.664 11.836 -8.242 1 84.62 444 GLN A C 1
ATOM 3439 O O . GLN A 1 444 ? 8.008 11.711 -7.207 1 84.62 444 GLN A O 1
ATOM 3444 N N . MET A 1 445 ? 9.227 12.922 -8.594 1 85.06 445 MET A N 1
ATOM 3445 C CA . MET A 1 445 ? 9.07 14.156 -7.828 1 85.06 445 MET A CA 1
ATOM 3446 C C . MET A 1 445 ? 8.469 15.266 -8.688 1 85.06 445 MET A C 1
ATOM 3448 O O . MET A 1 445 ? 9.172 15.898 -9.469 1 85.06 445 MET A O 1
ATOM 3452 N N . GLY A 1 446 ? 7.234 15.555 -8.445 1 79.25 446 GLY A N 1
ATOM 3453 C CA . GLY A 1 446 ? 6.582 16.469 -9.367 1 79.25 446 GLY A CA 1
ATOM 3454 C C . GLY A 1 446 ? 6.641 16 -10.812 1 79.25 446 GLY A C 1
ATOM 3455 O O . GLY A 1 446 ? 6.254 14.875 -11.125 1 79.25 446 GLY A O 1
ATOM 3456 N N . ASP A 1 447 ? 7.184 16.812 -11.609 1 83.31 447 ASP A N 1
ATOM 3457 C CA . ASP A 1 447 ? 7.254 16.484 -13.031 1 83.31 447 ASP A CA 1
ATOM 3458 C C . ASP A 1 447 ? 8.586 15.836 -13.383 1 83.31 447 ASP A C 1
ATOM 3460 O O . ASP A 1 447 ? 8.836 15.492 -14.539 1 83.31 447 ASP A O 1
ATOM 3464 N N . TYR A 1 448 ? 9.383 15.594 -12.398 1 90.19 448 TYR A N 1
ATOM 3465 C CA . TYR A 1 448 ? 10.719 15.078 -12.656 1 90.19 448 TYR A CA 1
ATOM 3466 C C . TYR A 1 448 ? 10.812 13.602 -12.289 1 90.19 448 TYR A C 1
ATOM 3468 O O . TYR A 1 448 ? 10.359 13.195 -11.211 1 90.19 448 TYR A O 1
ATOM 3476 N N . HIS A 1 449 ? 11.312 12.898 -13.195 1 92.06 449 HIS A N 1
ATOM 3477 C CA . HIS A 1 449 ? 11.641 11.5 -12.953 1 92.06 449 HIS A CA 1
ATOM 3478 C C . HIS A 1 449 ? 13.141 11.328 -12.695 1 92.06 449 HIS A C 1
ATOM 3480 O O . HIS A 1 449 ? 13.961 11.578 -13.578 1 92.06 449 HIS A O 1
ATOM 3486 N N . LEU A 1 450 ? 13.492 10.891 -11.461 1 93.56 450 LEU A N 1
ATOM 3487 C CA . LEU A 1 450 ? 14.891 10.859 -11.055 1 93.56 450 LEU A CA 1
ATOM 3488 C C . LEU A 1 450 ? 15.328 9.438 -10.727 1 93.56 450 LEU A C 1
ATOM 3490 O O . LEU A 1 450 ? 14.539 8.641 -10.211 1 93.56 450 LEU A O 1
ATOM 3494 N N . LEU A 1 451 ? 16.578 9.141 -11.078 1 93.19 451 LEU A N 1
ATOM 3495 C CA . LEU A 1 451 ? 17.25 7.938 -10.602 1 93.19 451 LEU A CA 1
ATOM 3496 C C . LEU A 1 451 ? 18.359 8.281 -9.617 1 93.19 451 LEU A C 1
ATOM 3498 O O . LEU A 1 451 ? 19.266 9.055 -9.938 1 93.19 451 LEU A O 1
ATOM 3502 N N . ILE A 1 452 ? 18.281 7.754 -8.43 1 93.56 452 ILE A N 1
ATOM 3503 C CA . ILE A 1 452 ? 19.297 8.047 -7.414 1 93.56 452 ILE A CA 1
ATOM 3504 C C . ILE A 1 452 ? 19.984 6.754 -6.988 1 93.56 452 ILE A C 1
ATOM 3506 O O . ILE A 1 452 ? 19.344 5.844 -6.457 1 93.56 452 ILE A O 1
ATOM 3510 N N . SER A 1 453 ? 21.266 6.719 -7.246 1 92.75 453 SER A N 1
ATOM 3511 C CA . SER A 1 453 ? 22.078 5.566 -6.875 1 92.75 453 SER A CA 1
ATOM 3512 C C . SER A 1 453 ? 23.047 5.918 -5.75 1 92.75 453 SER A C 1
ATOM 3514 O O . SER A 1 453 ? 23.312 7.094 -5.5 1 92.75 453 SER A O 1
ATOM 3516 N N . GLN A 1 454 ? 23.484 4.816 -5.07 1 90.88 454 GLN A N 1
ATOM 3517 C CA . GLN A 1 454 ? 24.422 5.051 -3.975 1 90.88 454 GLN A CA 1
ATOM 3518 C C . GLN A 1 454 ? 25.516 3.984 -3.947 1 90.88 454 GLN A C 1
ATOM 3520 O O . GLN A 1 454 ? 25.234 2.805 -4.18 1 90.88 454 GLN A O 1
ATOM 3525 N N . ILE A 1 455 ? 26.719 4.484 -3.803 1 89.5 455 ILE A N 1
ATOM 3526 C CA . ILE A 1 455 ? 27.859 3.604 -3.547 1 89.5 455 ILE A CA 1
ATOM 3527 C C . ILE A 1 455 ? 28.656 4.117 -2.344 1 89.5 455 ILE A C 1
ATOM 3529 O O . ILE A 1 455 ? 29 5.297 -2.277 1 89.5 455 ILE A O 1
ATOM 3533 N N . SER A 1 456 ? 28.844 3.287 -1.398 1 88.38 456 SER A N 1
ATOM 3534 C CA . SER A 1 456 ? 29.594 3.621 -0.197 1 88.38 456 SER A CA 1
ATOM 3535 C C . SER A 1 456 ? 31.016 3.068 -0.268 1 88.38 456 SER A C 1
ATOM 3537 O O . SER A 1 456 ? 31.219 1.886 -0.559 1 88.38 456 SER A O 1
ATOM 3539 N N . VAL A 1 457 ? 31.953 3.994 -0.058 1 88.81 457 VAL A N 1
ATOM 3540 C CA . VAL A 1 457 ? 33.344 3.594 -0.194 1 88.81 457 VAL A CA 1
ATOM 3541 C C . VAL A 1 457 ? 34.156 4.113 0.997 1 88.81 457 VAL A C 1
ATOM 3543 O O . VAL A 1 457 ? 33.688 4.969 1.748 1 88.81 457 VAL A O 1
ATOM 3546 N N . MET A 1 458 ? 35.281 3.504 1.173 1 84.75 458 MET A N 1
ATOM 3547 C CA . MET A 1 458 ? 36.188 3.959 2.223 1 84.75 458 MET A CA 1
ATOM 3548 C C . MET A 1 458 ? 37.188 4.984 1.679 1 84.75 458 MET A C 1
ATOM 3550 O O . MET A 1 458 ? 37.75 5.77 2.439 1 84.75 458 MET A O 1
ATOM 3554 N N . ASP A 1 459 ? 37.406 4.926 0.355 1 84.12 459 ASP A N 1
ATOM 3555 C CA . ASP A 1 459 ? 38.25 5.875 -0.357 1 84.12 459 ASP A CA 1
ATOM 3556 C C . ASP A 1 459 ? 37.531 6.41 -1.604 1 84.12 459 ASP A C 1
ATOM 3558 O O . ASP A 1 459 ? 37.344 5.672 -2.57 1 84.12 459 ASP A O 1
ATOM 3562 N N . THR A 1 460 ? 37.219 7.684 -1.552 1 89.75 460 THR A N 1
ATOM 3563 C CA . THR A 1 460 ? 36.438 8.273 -2.627 1 89.75 460 THR A CA 1
ATOM 3564 C C . THR A 1 460 ? 37.312 8.57 -3.842 1 89.75 460 THR A C 1
ATOM 3566 O O . THR A 1 460 ? 36.812 8.773 -4.945 1 89.75 460 THR A O 1
ATOM 3569 N N . LYS A 1 461 ? 38.562 8.57 -3.65 1 88.44 461 LYS A N 1
ATOM 3570 C CA . LYS A 1 461 ? 39.469 8.969 -4.727 1 88.44 461 LYS A CA 1
ATOM 3571 C C . LYS A 1 461 ? 39.344 8.039 -5.926 1 88.44 461 LYS A C 1
ATOM 3573 O O . LYS A 1 461 ? 39.406 8.484 -7.074 1 88.44 461 LYS A O 1
ATOM 3578 N N . GLU A 1 462 ? 39.188 6.832 -5.645 1 86.75 462 GLU A N 1
ATOM 3579 C CA . GLU A 1 462 ? 39.062 5.844 -6.715 1 86.75 462 GLU A CA 1
ATOM 3580 C C . GLU A 1 462 ? 37.844 6.086 -7.566 1 86.75 462 GLU A C 1
ATOM 3582 O O . GLU A 1 462 ? 37.875 5.988 -8.789 1 86.75 462 GLU A O 1
ATOM 3587 N N . VAL A 1 463 ? 36.75 6.406 -6.977 1 90.81 463 VAL A N 1
ATOM 3588 C CA . VAL A 1 463 ? 35.5 6.617 -7.684 1 90.81 463 VAL A CA 1
ATOM 3589 C C . VAL A 1 463 ? 35.5 7.977 -8.375 1 90.81 463 VAL A C 1
ATOM 3591 O O . VAL A 1 463 ? 35.062 8.102 -9.516 1 90.81 463 VAL A O 1
ATOM 3594 N N . LEU A 1 464 ? 36.031 8.93 -7.664 1 92.12 464 LEU A N 1
ATOM 3595 C CA . LEU A 1 464 ? 36.062 10.289 -8.203 1 92.12 464 LEU A CA 1
ATOM 3596 C C . LEU A 1 464 ? 37.031 10.398 -9.367 1 92.12 464 LEU A C 1
ATOM 3598 O O . LEU A 1 464 ? 36.875 11.258 -10.234 1 92.12 464 LEU A O 1
ATOM 3602 N N . GLY A 1 465 ? 38 9.492 -9.32 1 90.94 465 GLY A N 1
ATOM 3603 C CA . GLY A 1 465 ? 38.906 9.414 -10.469 1 90.94 465 GLY A CA 1
ATOM 3604 C C . GLY A 1 465 ? 38.188 9.023 -11.75 1 90.94 465 GLY A C 1
ATOM 3605 O O . GLY A 1 465 ? 38.625 9.359 -12.844 1 90.94 465 GLY A O 1
ATOM 3606 N N . LEU A 1 466 ? 37.062 8.391 -11.641 1 92.56 466 LEU A N 1
ATOM 3607 C CA . LEU A 1 466 ? 36.281 7.941 -12.781 1 92.56 466 LEU A CA 1
ATOM 3608 C C . LEU A 1 466 ? 35.125 8.898 -13.055 1 92.56 466 LEU A C 1
ATOM 3610 O O . LEU A 1 466 ? 34.219 8.57 -13.797 1 92.56 466 LEU A O 1
ATOM 3614 N N . GLU A 1 467 ? 35.156 10.039 -12.523 1 94.5 467 GLU A N 1
ATOM 3615 C CA . GLU A 1 467 ? 34.031 10.961 -12.547 1 94.5 467 GLU A CA 1
ATOM 3616 C C . GLU A 1 467 ? 33.594 11.266 -13.977 1 94.5 467 GLU A C 1
ATOM 3618 O O . GLU A 1 467 ? 32.406 11.227 -14.289 1 94.5 467 GLU A O 1
ATOM 3623 N N . PRO A 1 468 ? 34.531 11.531 -14.898 1 95 468 PRO A N 1
ATOM 3624 C CA . PRO A 1 468 ? 34.094 11.82 -16.266 1 95 468 PRO A CA 1
ATOM 3625 C C . PRO A 1 468 ? 33.344 10.656 -16.906 1 95 468 PRO A C 1
ATOM 3627 O O . PRO A 1 468 ? 32.312 10.859 -17.562 1 95 468 PRO A O 1
ATOM 3630 N N . GLN A 1 469 ? 33.844 9.508 -16.656 1 95.81 469 GLN A N 1
ATOM 3631 C CA . GLN A 1 469 ? 33.188 8.32 -17.188 1 95.81 469 GLN A CA 1
ATOM 3632 C C . GLN A 1 469 ? 31.844 8.086 -16.516 1 95.81 469 GLN A C 1
ATOM 3634 O O . GLN A 1 469 ? 30.891 7.629 -17.156 1 95.81 469 GLN A O 1
ATOM 3639 N N . LEU A 1 470 ? 31.766 8.391 -15.281 1 95.88 470 LEU A N 1
ATOM 3640 C CA . LEU A 1 470 ? 30.531 8.242 -14.523 1 95.88 470 LEU A CA 1
ATOM 3641 C C . LEU A 1 470 ? 29.453 9.203 -15.039 1 95.88 470 LEU A C 1
ATOM 3643 O O . LEU A 1 470 ? 28.297 8.82 -15.195 1 95.88 470 LEU A O 1
ATOM 3647 N N . ILE A 1 471 ? 29.906 10.367 -15.32 1 96.38 471 ILE A N 1
ATOM 3648 C CA . ILE A 1 471 ? 28.969 11.375 -15.82 1 96.38 471 ILE A CA 1
ATOM 3649 C C . ILE A 1 471 ? 28.453 10.953 -17.188 1 96.38 471 ILE A C 1
ATOM 3651 O O . ILE A 1 471 ? 27.266 11.156 -17.484 1 96.38 471 ILE A O 1
ATOM 3655 N N . GLU A 1 472 ? 29.328 10.414 -17.922 1 96.44 472 GLU A N 1
ATOM 3656 C CA . GLU A 1 472 ? 28.922 9.906 -19.219 1 96.44 472 GLU A CA 1
ATOM 3657 C C . GLU A 1 472 ? 27.875 8.797 -19.078 1 96.44 472 GLU A C 1
ATOM 3659 O O . GLU A 1 472 ? 26.875 8.773 -19.797 1 96.44 472 GLU A O 1
ATOM 3664 N N . ALA A 1 473 ? 28.188 7.914 -18.219 1 96.5 473 ALA A N 1
ATOM 3665 C CA . ALA A 1 473 ? 27.25 6.816 -17.969 1 96.5 473 ALA A CA 1
ATOM 3666 C C . ALA A 1 473 ? 25.906 7.344 -17.484 1 96.5 473 ALA A C 1
ATOM 3668 O O . ALA A 1 473 ? 24.859 6.879 -17.938 1 96.5 473 ALA A O 1
ATOM 3669 N N . MET A 1 474 ? 25.922 8.266 -16.625 1 96.62 474 MET A N 1
ATOM 3670 C CA . MET A 1 474 ? 24.719 8.859 -16.062 1 96.62 474 MET A CA 1
ATOM 3671 C C . MET A 1 474 ? 23.906 9.578 -17.141 1 96.62 474 MET A C 1
ATOM 3673 O O . MET A 1 474 ? 22.672 9.484 -17.172 1 96.62 474 MET A O 1
ATOM 3677 N N . THR A 1 475 ? 24.578 10.234 -18 1 96.06 475 THR A N 1
ATOM 3678 C CA . THR A 1 475 ? 23.938 10.906 -19.125 1 96.06 475 THR A CA 1
ATOM 3679 C C . THR A 1 475 ? 23.25 9.898 -20.047 1 96.06 475 THR A C 1
ATOM 3681 O O . THR A 1 475 ? 22.141 10.133 -20.5 1 96.06 475 THR A O 1
ATOM 3684 N N . THR A 1 476 ? 23.938 8.859 -20.234 1 96.19 476 THR A N 1
ATOM 3685 C CA . THR A 1 476 ? 23.375 7.793 -21.062 1 96.19 476 THR A CA 1
ATOM 3686 C C . THR A 1 476 ? 22.109 7.227 -20.438 1 96.19 476 THR A C 1
ATOM 3688 O O . THR A 1 476 ? 21.141 6.949 -21.141 1 96.19 476 THR A O 1
ATOM 3691 N N . ILE A 1 477 ? 22.109 7.055 -19.156 1 94.06 477 ILE A N 1
ATOM 3692 C CA . ILE A 1 477 ? 20.953 6.559 -18.422 1 94.06 477 ILE A CA 1
ATOM 3693 C C . ILE A 1 477 ? 19.766 7.508 -18.625 1 94.06 477 ILE A C 1
ATOM 3695 O O . ILE A 1 477 ? 18.656 7.07 -18.906 1 94.06 477 ILE A O 1
ATOM 3699 N N . CYS A 1 478 ? 20.031 8.75 -18.562 1 94.5 478 CYS A N 1
ATOM 3700 C CA . CYS A 1 478 ? 18.969 9.742 -18.734 1 94.5 478 CYS A CA 1
ATOM 3701 C C . CYS A 1 478 ? 18.391 9.68 -20.156 1 94.5 478 CYS A C 1
ATOM 3703 O O . CYS A 1 478 ? 17.172 9.68 -20.328 1 94.5 478 CYS A O 1
ATOM 3705 N N . GLU A 1 479 ? 19.203 9.516 -21.109 1 93.25 479 GLU A N 1
ATOM 3706 C CA . GLU A 1 479 ? 18.797 9.555 -22.516 1 93.25 479 GLU A CA 1
ATOM 3707 C C . GLU A 1 479 ? 18.109 8.258 -22.922 1 93.25 479 GLU A C 1
ATOM 3709 O O . GLU A 1 479 ? 17.078 8.281 -23.578 1 93.25 479 GLU A O 1
ATOM 3714 N N . LYS A 1 480 ? 18.594 7.23 -22.469 1 91.81 480 LYS A N 1
ATOM 3715 C CA . LYS A 1 480 ? 18.125 5.938 -22.953 1 91.81 480 LYS A CA 1
ATOM 3716 C C . LYS A 1 480 ? 16.922 5.461 -22.125 1 91.81 480 LYS A C 1
ATOM 3718 O O . LYS A 1 480 ? 16.047 4.773 -22.656 1 91.81 480 LYS A O 1
ATOM 3723 N N . GLU A 1 481 ? 16.969 5.781 -20.875 1 90 481 GLU A N 1
ATOM 3724 C CA . GLU A 1 481 ? 15.938 5.215 -20.016 1 90 481 GLU A CA 1
ATOM 3725 C C . GLU A 1 481 ? 14.875 6.258 -19.672 1 90 481 GLU A C 1
ATOM 3727 O O . GLU A 1 481 ? 13.906 5.957 -18.969 1 90 481 GLU A O 1
ATOM 3732 N N . GLY A 1 482 ? 15.078 7.434 -20.078 1 89 482 GLY A N 1
ATOM 3733 C CA . GLY A 1 482 ? 14.039 8.453 -20 1 89 482 GLY A CA 1
ATOM 3734 C C . GLY A 1 482 ? 13.977 9.117 -18.625 1 89 482 GLY A C 1
ATOM 3735 O O . GLY A 1 482 ? 12.898 9.477 -18.156 1 89 482 GLY A O 1
ATOM 3736 N N . PHE A 1 483 ? 15.055 9.195 -17.891 1 92.81 483 PHE A N 1
ATOM 3737 C CA . PHE A 1 483 ? 15.109 9.938 -16.641 1 92.81 483 PHE A CA 1
ATOM 3738 C C . PHE A 1 483 ? 15.484 11.391 -16.906 1 92.81 483 PHE A C 1
ATOM 3740 O O . PHE A 1 483 ? 16.297 11.688 -17.781 1 92.81 483 PHE A O 1
ATOM 3747 N N . ASP A 1 484 ? 14.875 12.305 -16.172 1 93.25 484 ASP A N 1
ATOM 3748 C CA . ASP A 1 484 ? 15.258 13.711 -16.266 1 93.25 484 ASP A CA 1
ATOM 3749 C C . ASP A 1 484 ? 16.641 13.953 -15.656 1 93.25 484 ASP A C 1
ATOM 3751 O O . ASP A 1 484 ? 17.406 14.766 -16.156 1 93.25 484 ASP A O 1
ATOM 3755 N N . MET A 1 485 ? 16.875 13.242 -14.555 1 95.12 485 MET A N 1
ATOM 3756 C CA . MET A 1 485 ? 18.172 13.375 -13.883 1 95.12 485 MET A CA 1
ATOM 3757 C C . MET A 1 485 ? 18.609 12.039 -13.289 1 95.12 485 MET A C 1
ATOM 3759 O O . MET A 1 485 ? 17.781 11.242 -12.852 1 95.12 485 MET A O 1
ATOM 3763 N N . SER A 1 486 ? 19.875 11.852 -13.352 1 96.56 486 SER A N 1
ATOM 3764 C CA . SER A 1 486 ? 20.531 10.75 -12.664 1 96.56 486 SER A CA 1
ATOM 3765 C C . SER A 1 486 ? 21.516 11.266 -11.609 1 96.56 486 SER A C 1
ATOM 3767 O O . SER A 1 486 ? 22.344 12.117 -11.898 1 96.56 486 SER A O 1
ATOM 3769 N N . LEU A 1 487 ? 21.328 10.781 -10.367 1 96.88 487 LEU A N 1
ATOM 3770 C CA . LEU A 1 487 ? 22.203 11.164 -9.258 1 96.88 487 LEU A CA 1
ATOM 3771 C C . LEU A 1 487 ? 22.953 9.961 -8.719 1 96.88 487 LEU A C 1
ATOM 3773 O O . LEU A 1 487 ? 22.406 8.867 -8.609 1 96.88 487 LEU A O 1
ATOM 3777 N N . VAL A 1 488 ? 24.234 10.156 -8.438 1 96.44 488 VAL A N 1
ATOM 3778 C CA . VAL A 1 488 ? 25.047 9.117 -7.812 1 96.44 488 VAL A CA 1
ATOM 3779 C C . VAL A 1 488 ? 25.656 9.648 -6.52 1 96.44 488 VAL A C 1
ATOM 3781 O O . VAL A 1 488 ? 26.406 10.625 -6.531 1 96.44 488 VAL A O 1
ATOM 3784 N N . MET A 1 489 ? 25.281 9.039 -5.449 1 95.62 489 MET A N 1
ATOM 3785 C CA . MET A 1 489 ? 25.859 9.352 -4.145 1 95.62 489 MET A CA 1
ATOM 3786 C C . MET A 1 489 ? 27.141 8.555 -3.914 1 95.62 489 MET A C 1
ATOM 3788 O O . MET A 1 489 ? 27.094 7.336 -3.732 1 95.62 489 MET A O 1
ATOM 3792 N N . VAL A 1 490 ? 28.25 9.234 -3.973 1 95 490 VAL A N 1
ATOM 3793 C CA . VAL A 1 490 ? 29.5 8.617 -3.557 1 95 490 VAL A CA 1
ATOM 3794 C C . VAL A 1 490 ? 29.766 8.93 -2.086 1 95 490 VAL A C 1
ATOM 3796 O O . VAL A 1 490 ? 30.328 9.984 -1.762 1 95 490 VAL A O 1
ATOM 3799 N N . THR A 1 491 ? 29.391 7.969 -1.26 1 92.88 491 THR A N 1
ATOM 3800 C CA . THR A 1 491 ? 29.406 8.203 0.18 1 92.88 491 THR A CA 1
ATOM 3801 C C . THR A 1 491 ? 30.703 7.707 0.8 1 92.88 491 THR A C 1
ATOM 3803 O O . THR A 1 491 ? 31.062 6.535 0.652 1 92.88 491 THR A O 1
ATOM 3806 N N . ASP A 1 492 ? 31.406 8.633 1.393 1 92.06 492 ASP A N 1
ATOM 3807 C CA . ASP A 1 492 ? 32.594 8.305 2.158 1 92.06 492 ASP A CA 1
ATOM 3808 C C . ASP A 1 492 ? 32.25 7.875 3.58 1 92.06 492 ASP A C 1
ATOM 3810 O O . ASP A 1 492 ? 31.844 8.703 4.402 1 92.06 492 ASP A O 1
ATOM 3814 N N . ILE A 1 493 ? 32.5 6.605 3.846 1 87.38 493 ILE A N 1
ATOM 3815 C CA . ILE A 1 493 ? 32.094 6.035 5.129 1 87.38 493 ILE A CA 1
ATOM 3816 C C . ILE A 1 493 ? 32.938 6.637 6.246 1 87.38 493 ILE A C 1
ATOM 3818 O O . ILE A 1 493 ? 32.438 6.93 7.332 1 87.38 493 ILE A O 1
ATOM 3822 N N . LEU A 1 494 ? 34.156 6.863 5.996 1 86.88 494 LEU A N 1
ATOM 3823 C CA . LEU A 1 494 ? 35.094 7.348 7.016 1 86.88 494 LEU A CA 1
ATOM 3824 C C . LEU A 1 494 ? 34.844 8.82 7.32 1 86.88 494 LEU A C 1
ATOM 3826 O O . LEU A 1 494 ? 34.75 9.211 8.484 1 86.88 494 LEU A O 1
ATOM 3830 N N . GLU A 1 495 ? 34.656 9.664 6.285 1 90.94 495 GLU A N 1
ATOM 3831 C CA . GLU A 1 495 ? 34.469 11.102 6.449 1 90.94 495 GLU A CA 1
ATOM 3832 C C . GLU A 1 495 ? 33 11.438 6.734 1 90.94 495 GLU A C 1
ATOM 3834 O O . GLU A 1 495 ? 32.688 12.555 7.141 1 90.94 495 GLU A O 1
ATOM 3839 N N . GLU A 1 496 ? 32.188 10.469 6.637 1 91.56 496 GLU A N 1
ATOM 3840 C CA . GLU A 1 496 ? 30.75 10.672 6.828 1 91.56 496 GLU A CA 1
ATOM 3841 C C . GLU A 1 496 ? 30.234 11.828 5.977 1 91.56 496 GLU A C 1
ATOM 3843 O O . GLU A 1 496 ? 29.656 12.781 6.504 1 91.56 496 GLU A O 1
ATOM 3848 N N . ALA A 1 497 ? 30.469 11.68 4.73 1 94.88 497 ALA A N 1
ATOM 3849 C CA . ALA A 1 497 ? 30.094 12.703 3.762 1 94.88 497 ALA A CA 1
ATOM 3850 C C . ALA A 1 497 ? 29.797 12.086 2.398 1 94.88 497 ALA A C 1
ATOM 3852 O O . ALA A 1 497 ? 30.141 10.93 2.145 1 94.88 497 ALA A O 1
ATOM 3853 N N . THR A 1 498 ? 29.094 12.844 1.551 1 95.69 498 THR A N 1
ATOM 3854 C CA . THR A 1 498 ? 28.734 12.344 0.23 1 95.69 498 THR A CA 1
ATOM 3855 C C . THR A 1 498 ? 29.125 13.344 -0.854 1 95.69 498 THR A C 1
ATOM 3857 O O . THR A 1 498 ? 28.891 14.539 -0.713 1 95.69 498 THR A O 1
ATOM 3860 N N . TYR A 1 499 ? 29.875 12.859 -1.821 1 96 499 TYR A N 1
ATOM 3861 C CA . TYR A 1 499 ? 29.953 13.57 -3.096 1 96 499 TYR A CA 1
ATOM 3862 C C . TYR A 1 499 ? 28.75 13.234 -3.979 1 96 499 TYR A C 1
ATOM 3864 O O . TYR A 1 499 ? 28.609 12.094 -4.418 1 96 499 TYR A O 1
ATOM 3872 N N . LEU A 1 500 ? 27.906 14.195 -4.199 1 97 500 LEU A N 1
ATOM 3873 C CA . LEU A 1 500 ? 26.719 13.977 -5.02 1 97 500 LEU A CA 1
ATOM 3874 C C . LEU A 1 500 ? 26.969 14.367 -6.473 1 97 500 LEU A C 1
ATOM 3876 O O . LEU A 1 500 ? 27.109 15.555 -6.781 1 97 500 LEU A O 1
ATOM 3880 N N . LEU A 1 501 ? 27.094 13.367 -7.305 1 96.75 501 LEU A N 1
ATOM 3881 C CA . LEU A 1 501 ? 27.219 13.594 -8.742 1 96.75 501 LEU A CA 1
ATOM 3882 C C . LEU A 1 501 ? 25.844 13.688 -9.406 1 96.75 501 LEU A C 1
ATOM 3884 O O . LEU A 1 501 ? 24.906 13.016 -8.977 1 96.75 501 LEU A O 1
ATOM 3888 N N . TYR A 1 502 ? 25.688 14.516 -10.352 1 96.81 502 TYR A N 1
ATOM 3889 C CA . TYR A 1 502 ? 24.391 14.656 -11.016 1 96.81 502 TYR A CA 1
ATOM 3890 C C . TYR A 1 502 ? 24.562 14.922 -12.508 1 96.81 502 TYR A C 1
ATOM 3892 O O . TYR A 1 502 ? 25.516 15.602 -12.914 1 96.81 502 TYR A O 1
ATOM 3900 N N . ALA A 1 503 ? 23.766 14.305 -13.258 1 95.44 503 ALA A N 1
ATOM 3901 C CA . ALA A 1 503 ? 23.641 14.508 -14.695 1 95.44 503 ALA A CA 1
ATOM 3902 C C . ALA A 1 503 ? 22.188 14.688 -15.109 1 95.44 503 ALA A C 1
ATOM 3904 O O . ALA A 1 503 ? 21.281 14.133 -14.469 1 95.44 503 ALA A O 1
ATOM 3905 N N . GLY A 1 504 ? 21.969 15.422 -16.141 1 92.19 504 GLY A N 1
ATOM 3906 C CA . GLY A 1 504 ? 20.625 15.719 -16.594 1 92.19 504 GLY A CA 1
ATOM 3907 C C . GLY A 1 504 ? 20.188 17.141 -16.281 1 92.19 504 GLY A C 1
ATOM 3908 O O . GLY A 1 504 ? 21.016 18 -15.992 1 92.19 504 GLY A O 1
ATOM 3909 N N . SER A 1 505 ? 18.766 17.406 -16.391 1 88.12 505 SER A N 1
ATOM 3910 C CA . SER A 1 505 ? 18.234 18.734 -16.203 1 88.12 505 SER A CA 1
ATOM 3911 C C . SER A 1 505 ? 16.938 18.703 -15.398 1 88.12 505 SER A C 1
ATOM 3913 O O . SER A 1 505 ? 16.172 17.734 -15.477 1 88.12 505 SER A O 1
ATOM 3915 N N . PRO A 1 506 ? 16.797 19.812 -14.617 1 85.62 506 PRO A N 1
ATOM 3916 C CA . PRO A 1 506 ? 17.562 21.047 -14.453 1 85.62 506 PRO A CA 1
ATOM 3917 C C . PRO A 1 506 ? 18.562 20.969 -13.305 1 85.62 506 PRO A C 1
ATOM 3919 O O . PRO A 1 506 ? 18.203 20.594 -12.188 1 85.62 506 PRO A O 1
ATOM 3922 N N . LYS A 1 507 ? 19.734 21.438 -13.547 1 86.5 507 LYS A N 1
ATOM 3923 C CA . LYS A 1 507 ? 20.766 21.438 -12.516 1 86.5 507 LYS A CA 1
ATOM 3924 C C . LYS A 1 507 ? 20.422 22.406 -11.391 1 86.5 507 LYS A C 1
ATOM 3926 O O . LYS A 1 507 ? 20.938 22.297 -10.281 1 86.5 507 LYS A O 1
ATOM 3931 N N . THR A 1 508 ? 19.547 23.312 -11.672 1 87.38 508 THR A N 1
ATOM 3932 C CA . THR A 1 508 ? 19.094 24.297 -10.68 1 87.38 508 THR A CA 1
ATOM 3933 C C . THR A 1 508 ? 18.406 23.594 -9.516 1 87.38 508 THR A C 1
ATOM 3935 O O . THR A 1 508 ? 18.375 24.125 -8.398 1 87.38 508 THR A O 1
ATOM 3938 N N . LEU A 1 509 ? 17.891 22.469 -9.812 1 91.12 509 LEU A N 1
ATOM 3939 C CA . LEU A 1 509 ? 17.219 21.703 -8.766 1 91.12 509 LEU A CA 1
ATOM 3940 C C . LEU A 1 509 ? 18.188 21.328 -7.652 1 91.12 509 LEU A C 1
ATOM 3942 O O . LEU A 1 509 ? 17.844 21.391 -6.473 1 91.12 509 LEU A O 1
ATOM 3946 N N . ILE A 1 510 ? 19.375 21.031 -8.039 1 92.94 510 ILE A N 1
ATOM 3947 C CA . ILE A 1 510 ? 20.406 20.625 -7.09 1 92.94 510 ILE A CA 1
ATOM 3948 C C . ILE A 1 510 ? 20.828 21.828 -6.242 1 92.94 510 ILE A C 1
ATOM 3950 O O . ILE A 1 510 ? 20.969 21.703 -5.023 1 92.94 510 ILE A O 1
ATOM 3954 N N . GLY A 1 511 ? 20.984 22.891 -6.883 1 91.62 511 GLY A N 1
ATOM 3955 C CA . GLY A 1 511 ? 21.344 24.109 -6.172 1 91.62 511 GLY A CA 1
ATOM 3956 C C . GLY A 1 511 ? 20.281 24.547 -5.172 1 91.62 511 GLY A C 1
ATOM 3957 O O . GLY A 1 511 ? 20.609 24.953 -4.055 1 91.62 511 GLY A O 1
ATOM 3958 N N . GLU A 1 512 ? 19.125 24.422 -5.562 1 90.25 512 GLU A N 1
ATOM 3959 C CA . GLU A 1 512 ? 18.016 24.828 -4.703 1 90.25 512 GLU A CA 1
ATOM 3960 C C . GLU A 1 512 ? 17.844 23.875 -3.527 1 90.25 512 GLU A C 1
ATOM 3962 O O . GLU A 1 512 ? 17.531 24.297 -2.416 1 90.25 512 GLU A O 1
ATOM 3967 N N . ALA A 1 513 ? 18.078 22.641 -3.809 1 92.75 513 ALA A N 1
ATOM 3968 C CA . ALA A 1 513 ? 17.844 21.609 -2.795 1 92.75 513 ALA A CA 1
ATOM 3969 C C . ALA A 1 513 ? 18.922 21.656 -1.712 1 92.75 513 ALA A C 1
ATOM 3971 O O . ALA A 1 513 ? 18.625 21.484 -0.528 1 92.75 513 ALA A O 1
ATOM 3972 N N . PHE A 1 514 ? 20.156 21.922 -2.127 1 94.19 514 PHE A N 1
ATOM 3973 C CA . PHE A 1 514 ? 21.25 21.75 -1.179 1 94.19 514 PHE A CA 1
ATOM 3974 C C . PHE A 1 514 ? 21.969 23.062 -0.951 1 94.19 514 PHE A C 1
ATOM 3976 O O . PHE A 1 514 ? 22.953 23.109 -0.205 1 94.19 514 PHE A O 1
ATOM 3983 N N . LYS A 1 515 ? 21.469 24.141 -1.509 1 91.06 515 LYS A N 1
ATOM 3984 C CA . LYS A 1 515 ? 22.016 25.5 -1.353 1 91.06 515 LYS A CA 1
ATOM 3985 C C . LYS A 1 515 ? 23.516 25.516 -1.634 1 91.06 515 LYS A C 1
ATOM 3987 O O . LYS A 1 515 ? 24.281 26.047 -0.833 1 91.06 515 LYS A O 1
ATOM 3992 N N . LYS A 1 516 ? 23.906 24.875 -2.703 1 88.69 516 LYS A N 1
ATOM 3993 C CA . LYS A 1 516 ? 25.297 24.797 -3.17 1 88.69 516 LYS A CA 1
ATOM 3994 C C . LYS A 1 516 ? 25.406 25.203 -4.633 1 88.69 516 LYS A C 1
ATOM 3996 O O . LYS A 1 516 ? 24.391 25.266 -5.348 1 88.69 516 LYS A O 1
ATOM 4001 N N . ASP A 1 517 ? 26.594 25.625 -4.953 1 85.19 517 ASP A N 1
ATOM 4002 C CA . ASP A 1 517 ? 26.844 25.906 -6.359 1 85.19 517 ASP A CA 1
ATOM 4003 C C . ASP A 1 517 ? 26.828 24.625 -7.191 1 85.19 517 ASP A C 1
ATOM 4005 O O . ASP A 1 517 ? 27.688 23.766 -7.035 1 85.19 517 ASP A O 1
ATOM 4009 N N . ALA A 1 518 ? 25.859 24.516 -8.039 1 84.94 518 ALA A N 1
ATOM 4010 C CA . ALA A 1 518 ? 25.641 23.297 -8.805 1 84.94 518 ALA A CA 1
ATOM 4011 C C . ALA A 1 518 ? 26.109 23.469 -10.25 1 84.94 518 ALA A C 1
ATOM 4013 O O . ALA A 1 518 ? 25.609 22.797 -11.156 1 84.94 518 ALA A O 1
ATOM 4014 N N . SER A 1 519 ? 27.016 24.328 -10.469 1 85.25 519 SER A N 1
ATOM 4015 C CA . SER A 1 519 ? 27.5 24.562 -11.82 1 85.25 519 SER A CA 1
ATOM 4016 C C . SER A 1 519 ? 28.422 23.422 -12.281 1 85.25 519 SER A C 1
ATOM 4018 O O . SER A 1 519 ? 28.562 23.188 -13.477 1 85.25 519 SER A O 1
ATOM 4020 N N . GLY A 1 520 ? 28.953 22.703 -11.375 1 89.88 520 GLY A N 1
ATOM 4021 C CA . GLY A 1 520 ? 29.844 21.594 -11.711 1 89.88 520 GLY A CA 1
ATOM 4022 C C . GLY A 1 520 ? 29.109 20.281 -11.914 1 89.88 520 GLY A C 1
ATOM 4023 O O . GLY A 1 520 ? 27.969 20.266 -12.398 1 89.88 520 GLY A O 1
ATOM 4024 N N . THR A 1 521 ? 29.922 19.203 -11.766 1 93 521 THR A N 1
ATOM 4025 C CA . THR A 1 521 ? 29.359 17.891 -11.992 1 93 521 THR A CA 1
ATOM 4026 C C . THR A 1 521 ? 29.062 17.203 -10.664 1 93 521 THR A C 1
ATOM 4028 O O . THR A 1 521 ? 28.5 16.094 -10.641 1 93 521 THR A O 1
ATOM 4031 N N . HIS A 1 522 ? 29.5 17.828 -9.57 1 95 522 HIS A N 1
ATOM 4032 C CA . HIS A 1 522 ? 29.188 17.25 -8.266 1 95 522 HIS A CA 1
ATOM 4033 C C . HIS A 1 522 ? 29.172 18.312 -7.18 1 95 522 HIS A C 1
ATOM 4035 O O . HIS A 1 522 ? 29.641 19.438 -7.395 1 95 522 HIS A O 1
ATOM 4041 N N . VAL A 1 523 ? 28.516 18.062 -6.086 1 95.44 523 VAL A N 1
ATOM 4042 C CA . VAL A 1 523 ? 28.562 18.875 -4.879 1 95.44 523 VAL A CA 1
ATOM 4043 C C . VAL A 1 523 ? 28.984 18.016 -3.688 1 95.44 523 VAL A C 1
ATOM 4045 O O . VAL A 1 523 ? 28.703 16.812 -3.654 1 95.44 523 VAL A O 1
ATOM 4048 N N . TYR A 1 524 ? 29.734 18.609 -2.846 1 95.31 524 TYR A N 1
ATOM 4049 C CA . TYR A 1 524 ? 30.141 17.938 -1.615 1 95.31 524 TYR A CA 1
ATOM 4050 C C . TYR A 1 524 ? 29.156 18.234 -0.484 1 95.31 524 TYR A C 1
ATOM 4052 O O . TYR A 1 524 ? 28.875 19.391 -0.182 1 95.31 524 TYR A O 1
ATOM 4060 N N . LEU A 1 525 ? 28.656 17.188 0.13 1 96.06 525 LEU A N 1
ATOM 4061 C CA . LEU A 1 525 ? 27.656 17.297 1.187 1 96.06 525 LEU A CA 1
ATOM 4062 C C . LEU A 1 525 ? 28.156 16.672 2.482 1 96.06 525 LEU A C 1
ATOM 4064 O O . LEU A 1 525 ? 27.969 15.469 2.703 1 96.06 525 LEU A O 1
ATOM 4068 N N . PRO A 1 526 ? 28.719 17.469 3.371 1 94.81 526 PRO A N 1
ATOM 4069 C CA . PRO A 1 526 ? 29.203 16.922 4.648 1 94.81 526 PRO A CA 1
ATOM 4070 C C . PRO A 1 526 ? 28.062 16.453 5.551 1 94.81 526 PRO A C 1
ATOM 4072 O O . PRO A 1 526 ? 27.031 17.109 5.648 1 94.81 526 PRO A O 1
ATOM 4075 N N . GLY A 1 527 ? 28.266 15.352 6.117 1 93.25 527 GLY A N 1
ATOM 4076 C CA . GLY A 1 527 ? 27.281 14.828 7.055 1 93.25 527 GLY A CA 1
ATOM 4077 C C . GLY A 1 527 ? 26.141 14.094 6.375 1 93.25 527 GLY A C 1
ATOM 4078 O O . GLY A 1 527 ? 25.25 13.562 7.043 1 93.25 527 GLY A O 1
ATOM 4079 N N . VAL A 1 528 ? 26.109 14.031 5.07 1 93.5 528 VAL A N 1
ATOM 4080 C CA . VAL A 1 528 ? 25.047 13.367 4.32 1 93.5 528 VAL A CA 1
ATOM 4081 C C . VAL A 1 528 ? 25.469 11.93 4.004 1 93.5 528 VAL A C 1
ATOM 4083 O O . VAL A 1 528 ? 26.516 11.695 3.396 1 93.5 528 VAL A O 1
ATOM 4086 N N . MET A 1 529 ? 24.656 10.992 4.477 1 91.25 529 MET A N 1
ATOM 4087 C CA . MET A 1 529 ? 24.969 9.586 4.266 1 91.25 529 MET A CA 1
ATOM 4088 C C . MET A 1 529 ? 23.766 8.82 3.73 1 91.25 529 MET A C 1
ATOM 4090 O O . MET A 1 529 ? 23.906 7.723 3.189 1 91.25 529 MET A O 1
ATOM 4094 N N . SER A 1 530 ? 22.641 9.414 3.889 1 90.88 530 SER A N 1
ATOM 4095 C CA . SER A 1 530 ? 21.406 8.68 3.598 1 90.88 530 SER A CA 1
ATOM 4096 C C . SER A 1 530 ? 20.672 9.297 2.416 1 90.88 530 SER A C 1
ATOM 4098 O O . SER A 1 530 ? 20.359 10.492 2.424 1 90.88 530 SER A O 1
ATOM 4100 N N . ARG A 1 531 ? 20.406 8.445 1.461 1 90.56 531 ARG A N 1
ATOM 4101 C CA . ARG A 1 531 ? 19.578 8.852 0.331 1 90.56 531 ARG A CA 1
ATOM 4102 C C . ARG A 1 531 ? 18.156 9.195 0.785 1 90.56 531 ARG A C 1
ATOM 4104 O O . ARG A 1 531 ? 17.641 10.258 0.438 1 90.56 531 ARG A O 1
ATOM 4111 N N . LYS A 1 532 ? 17.609 8.359 1.665 1 84.88 532 LYS A N 1
ATOM 4112 C CA . LYS A 1 532 ? 16.219 8.414 2.076 1 84.88 532 LYS A CA 1
ATOM 4113 C C . LYS A 1 532 ? 15.938 9.633 2.949 1 84.88 532 LYS A C 1
ATOM 4115 O O . LYS A 1 532 ? 14.898 10.281 2.818 1 84.88 532 LYS A O 1
ATOM 4120 N N . LYS A 1 533 ? 16.797 10 3.797 1 88.75 533 LYS A N 1
ATOM 4121 C CA . LYS A 1 533 ? 16.531 11.016 4.809 1 88.75 533 LYS A CA 1
ATOM 4122 C C . LYS A 1 533 ? 17.156 12.352 4.43 1 88.75 533 LYS A C 1
ATOM 4124 O O . LYS A 1 533 ? 16.688 13.414 4.855 1 88.75 533 LYS A O 1
ATOM 4129 N N . GLN A 1 534 ? 18.188 12.312 3.561 1 92.69 534 GLN A N 1
ATOM 4130 C CA . GLN A 1 534 ? 18.984 13.531 3.461 1 92.69 534 GLN A CA 1
ATOM 4131 C C . GLN A 1 534 ? 19.047 14.023 2.02 1 92.69 534 GLN A C 1
ATOM 4133 O O . GLN A 1 534 ? 19.438 15.172 1.767 1 92.69 534 GLN A O 1
ATOM 4138 N N . ILE A 1 535 ? 18.734 13.188 1.097 1 93.19 535 ILE A N 1
ATOM 4139 C CA . ILE A 1 535 ? 18.797 13.594 -0.304 1 93.19 535 ILE A CA 1
ATOM 4140 C C . ILE A 1 535 ? 17.391 13.781 -0.859 1 93.19 535 ILE A C 1
ATOM 4142 O O . ILE A 1 535 ? 17.062 14.836 -1.41 1 93.19 535 ILE A O 1
ATOM 4146 N N . VAL A 1 536 ? 16.531 12.852 -0.617 1 90 536 VAL A N 1
ATOM 4147 C CA . VAL A 1 536 ? 15.211 12.805 -1.24 1 90 536 VAL A CA 1
ATOM 4148 C C . VAL A 1 536 ? 14.352 13.953 -0.71 1 90 536 VAL A C 1
ATOM 4150 O O . VAL A 1 536 ? 13.742 14.695 -1.487 1 90 536 VAL A O 1
ATOM 4153 N N . PRO A 1 537 ? 14.328 14.188 0.614 1 87.44 537 PRO A N 1
ATOM 4154 C CA . PRO A 1 537 ? 13.422 15.227 1.124 1 87.44 537 PRO A CA 1
ATOM 4155 C C . PRO A 1 537 ? 13.797 16.625 0.631 1 87.44 537 PRO A C 1
ATOM 4157 O O . PRO A 1 537 ? 12.945 17.344 0.109 1 87.44 537 PRO A O 1
ATOM 4160 N N . PRO A 1 538 ? 15.07 17.031 0.7 1 91.12 538 PRO A N 1
ATOM 4161 C CA . PRO A 1 538 ? 15.43 18.344 0.169 1 91.12 538 PRO A CA 1
ATOM 4162 C C . PRO A 1 538 ? 15.102 18.484 -1.314 1 91.12 538 PRO A C 1
ATOM 4164 O O . PRO A 1 538 ? 14.695 19.562 -1.757 1 91.12 538 PRO A O 1
ATOM 4167 N N . LEU A 1 539 ? 15.273 17.438 -2.08 1 92.31 539 LEU A N 1
ATOM 4168 C CA . LEU A 1 539 ? 14.953 17.469 -3.502 1 92.31 539 LEU A CA 1
ATOM 4169 C C . LEU A 1 539 ? 13.461 17.641 -3.721 1 92.31 539 LEU A C 1
ATOM 4171 O O . LEU A 1 539 ? 13.039 18.438 -4.574 1 92.31 539 LEU A O 1
ATOM 4175 N N . SER A 1 540 ? 12.727 16.906 -2.949 1 87.12 540 SER A N 1
ATOM 4176 C CA . SER A 1 540 ? 11.273 17 -3.051 1 87.12 540 SER A CA 1
ATOM 4177 C C . SER A 1 540 ? 10.781 18.391 -2.711 1 87.12 540 SER A C 1
ATOM 4179 O O . SER A 1 540 ? 9.859 18.906 -3.355 1 87.12 540 SER A O 1
ATOM 4181 N N . GLU A 1 541 ? 11.328 18.984 -1.685 1 84.81 541 GLU A N 1
ATOM 4182 C CA . GLU A 1 541 ? 10.969 20.344 -1.277 1 84.81 541 GLU A CA 1
ATOM 4183 C C . GLU A 1 541 ? 11.352 21.359 -2.344 1 84.81 541 GLU A C 1
ATOM 4185 O O . GLU A 1 541 ? 10.609 22.312 -2.596 1 84.81 541 GLU A O 1
ATOM 4190 N N . ALA A 1 542 ? 12.469 21.109 -2.896 1 88.69 542 ALA A N 1
ATOM 4191 C CA . ALA A 1 542 ? 12.953 22.016 -3.934 1 88.69 542 ALA A CA 1
ATOM 4192 C C . ALA A 1 542 ? 12.031 22 -5.148 1 88.69 542 ALA A C 1
ATOM 4194 O O . ALA A 1 542 ? 11.773 23.047 -5.754 1 88.69 542 ALA A O 1
ATOM 4195 N N . VAL A 1 543 ? 11.57 20.828 -5.512 1 86.88 543 VAL A N 1
ATOM 4196 C CA . VAL A 1 543 ? 10.664 20.688 -6.648 1 86.88 543 VAL A CA 1
ATOM 4197 C C . VAL A 1 543 ? 9.375 21.453 -6.383 1 86.88 543 VAL A C 1
ATOM 4199 O O . VAL A 1 543 ? 8.836 22.109 -7.281 1 86.88 543 VAL A O 1
ATOM 4202 N N . LYS A 1 544 ? 8.906 21.453 -5.191 1 78.81 544 LYS A N 1
ATOM 4203 C CA . LYS A 1 544 ? 7.695 22.172 -4.809 1 78.81 544 LYS A CA 1
ATOM 4204 C C . LYS A 1 544 ? 7.906 23.672 -4.883 1 78.81 544 LYS A C 1
ATOM 4206 O O . LYS A 1 544 ? 7.016 24.406 -5.316 1 78.81 544 LYS A O 1
ATOM 4211 N N . ARG A 1 545 ? 9.062 24.062 -4.469 1 77.81 545 ARG A N 1
ATOM 4212 C CA . ARG A 1 545 ? 9.383 25.484 -4.469 1 77.81 545 ARG A CA 1
ATOM 4213 C C . ARG A 1 545 ? 9.508 26.016 -5.891 1 77.81 545 ARG A C 1
ATOM 4215 O O . ARG A 1 545 ? 9.102 27.156 -6.172 1 77.81 545 ARG A O 1
ATOM 4222 N N . ILE A 1 546 ? 10.078 25.25 -6.672 1 75.81 546 ILE A N 1
ATOM 4223 C CA . ILE A 1 546 ? 10.289 25.672 -8.055 1 75.81 546 ILE A CA 1
ATOM 4224 C C . ILE A 1 546 ? 8.938 25.766 -8.773 1 75.81 546 ILE A C 1
ATOM 4226 O O . ILE A 1 546 ? 8.711 26.688 -9.547 1 75.81 546 ILE A O 1
ATOM 4230 N N . LYS A 1 547 ? 8.055 24.922 -8.531 1 67.25 547 LYS A N 1
ATOM 4231 C CA . LYS A 1 547 ? 6.723 24.953 -9.133 1 67.25 547 LYS A CA 1
ATOM 4232 C C . LYS A 1 547 ? 5.945 26.188 -8.688 1 67.25 547 LYS A C 1
ATOM 4234 O O . LYS A 1 547 ? 5.203 26.781 -9.477 1 67.25 547 LYS A O 1
ATOM 4239 N N . GLU A 1 548 ? 6.18 26.578 -7.469 1 58 548 GLU A N 1
ATOM 4240 C CA . GLU A 1 548 ? 5.496 27.75 -6.961 1 58 548 GLU A CA 1
ATOM 4241 C C . GLU A 1 548 ? 6.043 29.031 -7.605 1 58 548 GLU A C 1
ATOM 4243 O O . GLU A 1 548 ? 5.34 30.031 -7.691 1 58 548 GLU A O 1
ATOM 4248 N N . LYS A 1 549 ? 7.238 29.094 -8.047 1 56.62 549 LYS A N 1
ATOM 4249 C CA . LYS A 1 549 ? 7.844 30.266 -8.68 1 56.62 549 LYS A CA 1
ATOM 4250 C C . LYS A 1 549 ? 7.457 30.359 -10.156 1 56.62 549 LYS A C 1
ATOM 4252 O O . LYS A 1 549 ? 7.465 31.438 -10.742 1 56.62 549 LYS A O 1
ATOM 4257 N N . GLU A 1 550 ? 7.062 29.172 -10.719 1 51.62 550 GLU A N 1
ATOM 4258 C CA . GLU A 1 550 ? 6.652 29.219 -12.117 1 51.62 550 GLU A CA 1
ATOM 4259 C C . GLU A 1 550 ? 5.164 29.531 -12.242 1 51.62 550 GLU A C 1
ATOM 4261 O O . GLU A 1 550 ? 4.746 30.266 -13.148 1 51.62 550 GLU A O 1
ATOM 4266 N N . MET B 1 1 ? 4.918 26.078 26.016 1 29.19 1 MET B N 1
ATOM 4267 C CA . MET B 1 1 ? 5.125 24.719 25.484 1 29.19 1 MET B CA 1
ATOM 4268 C C . MET B 1 1 ? 4.297 24.5 24.219 1 29.19 1 MET B C 1
ATOM 4270 O O . MET B 1 1 ? 3.08 24.703 24.234 1 29.19 1 MET B O 1
ATOM 4274 N N . LYS B 1 2 ? 4.742 24.812 23.047 1 42.69 2 LYS B N 1
ATOM 4275 C CA . LYS B 1 2 ? 3.969 24.859 21.812 1 42.69 2 LYS B CA 1
ATOM 4276 C C . LYS B 1 2 ? 2.949 23.719 21.766 1 42.69 2 LYS B C 1
ATOM 4278 O O . LYS B 1 2 ? 3.307 22.547 21.938 1 42.69 2 LYS B O 1
ATOM 4283 N N . ASN B 1 3 ? 1.854 23.844 22.219 1 49.75 3 ASN B N 1
ATOM 4284 C CA . ASN B 1 3 ? 0.763 22.891 22.359 1 49.75 3 ASN B CA 1
ATOM 4285 C C . ASN B 1 3 ? 0.675 21.969 21.141 1 49.75 3 ASN B C 1
ATOM 4287 O O . ASN B 1 3 ? 0.272 22.406 20.047 1 49.75 3 ASN B O 1
ATOM 4291 N N . THR B 1 4 ? 1.585 20.875 20.984 1 69.31 4 THR B N 1
ATOM 4292 C CA . THR B 1 4 ? 1.757 19.984 19.844 1 69.31 4 THR B CA 1
ATOM 4293 C C . THR B 1 4 ? 0.446 19.281 19.5 1 69.31 4 THR B C 1
ATOM 4295 O O . THR B 1 4 ? -0.223 18.75 20.391 1 69.31 4 THR B O 1
ATOM 4298 N N . LYS B 1 5 ? -0.242 19.625 18.391 1 85.62 5 LYS B N 1
ATOM 4299 C CA . LYS B 1 5 ? -1.429 18.969 17.844 1 85.62 5 LYS B CA 1
ATOM 4300 C C . LYS B 1 5 ? -1.378 17.469 18.094 1 85.62 5 LYS B C 1
ATOM 4302 O O . LYS B 1 5 ? -0.325 16.844 17.938 1 85.62 5 LYS B O 1
ATOM 4307 N N . PRO B 1 6 ? -2.469 16.984 18.734 1 94.81 6 PRO B N 1
ATOM 4308 C CA . PRO B 1 6 ? -2.469 15.539 18.922 1 94.81 6 PRO B CA 1
ATOM 4309 C C . PRO B 1 6 ? -2.488 14.766 17.609 1 94.81 6 PRO B C 1
ATOM 4311 O O . PRO B 1 6 ? -2.789 15.344 16.562 1 94.81 6 PRO B O 1
ATOM 4314 N N . ILE B 1 7 ? -2.088 13.547 17.734 1 97.5 7 ILE B N 1
ATOM 4315 C CA . ILE B 1 7 ? -2.252 12.625 16.609 1 97.5 7 ILE B CA 1
ATOM 4316 C C . ILE B 1 7 ? -3.672 12.062 16.609 1 97.5 7 ILE B C 1
ATOM 4318 O O . ILE B 1 7 ? -4.176 11.633 17.641 1 97.5 7 ILE B O 1
ATOM 4322 N N . TYR B 1 8 ? -4.309 12.086 15.484 1 98.06 8 TYR B N 1
ATOM 4323 C CA . TYR B 1 8 ? -5.672 11.578 15.398 1 98.06 8 TYR B CA 1
ATOM 4324 C C . TYR B 1 8 ? -5.691 10.125 14.938 1 98.06 8 TYR B C 1
ATOM 4326 O O . TYR B 1 8 ? -5.039 9.773 13.953 1 98.06 8 TYR B O 1
ATOM 4334 N N . ILE B 1 9 ? -6.336 9.281 15.695 1 98.75 9 ILE B N 1
ATOM 4335 C CA . ILE B 1 9 ? -6.594 7.906 15.273 1 98.75 9 ILE B CA 1
ATOM 4336 C C . ILE B 1 9 ? -7.992 7.805 14.672 1 98.75 9 ILE B C 1
ATOM 4338 O O . ILE B 1 9 ? -8.992 8.07 15.344 1 98.75 9 ILE B O 1
ATOM 4342 N N . ILE B 1 10 ? -8.055 7.398 13.375 1 98.19 10 ILE B N 1
ATOM 4343 C CA . ILE B 1 10 ? -9.32 7.578 12.672 1 98.19 10 ILE B CA 1
ATOM 4344 C C . ILE B 1 10 ? -9.578 6.375 11.766 1 98.19 10 ILE B C 1
ATOM 4346 O O . ILE B 1 10 ? -8.656 5.859 11.125 1 98.19 10 ILE B O 1
ATOM 4350 N N . GLY B 1 11 ? -10.82 5.875 11.719 1 96.75 11 GLY B N 1
ATOM 4351 C CA . GLY B 1 11 ? -11.25 4.82 10.812 1 96.75 11 GLY B CA 1
ATOM 4352 C C . GLY B 1 11 ? -11.695 5.344 9.461 1 96.75 11 GLY B C 1
ATOM 4353 O O . GLY B 1 11 ? -11.469 6.512 9.133 1 96.75 11 GLY B O 1
ATOM 4354 N N . HIS B 1 12 ? -12.305 4.465 8.648 1 92.69 12 HIS B N 1
ATOM 4355 C CA . HIS B 1 12 ? -12.664 4.832 7.285 1 92.69 12 HIS B CA 1
ATOM 4356 C C . HIS B 1 12 ? -13.828 5.824 7.273 1 92.69 12 HIS B C 1
ATOM 4358 O O . HIS B 1 12 ? -14.461 6.055 8.305 1 92.69 12 HIS B O 1
ATOM 4364 N N . ARG B 1 13 ? -14.078 6.426 6.156 1 90.81 13 ARG B N 1
ATOM 4365 C CA . ARG B 1 13 ? -14.953 7.578 6 1 90.81 13 ARG B CA 1
ATOM 4366 C C . ARG B 1 13 ? -16.406 7.207 6.305 1 90.81 13 ARG B C 1
ATOM 4368 O O . ARG B 1 13 ? -17.188 8.062 6.719 1 90.81 13 ARG B O 1
ATOM 4375 N N . ASN B 1 14 ? -16.875 6.02 6.031 1 86.75 14 ASN B N 1
ATOM 4376 C CA . ASN B 1 14 ? -18.172 5.469 6.453 1 86.75 14 ASN B CA 1
ATOM 4377 C C . ASN B 1 14 ? -18 4.492 7.617 1 86.75 14 ASN B C 1
ATOM 4379 O O . ASN B 1 14 ? -18.078 3.277 7.43 1 86.75 14 ASN B O 1
ATOM 4383 N N . PRO B 1 15 ? -17.891 5.078 8.797 1 92.56 15 PRO B N 1
ATOM 4384 C CA . PRO B 1 15 ? -17.422 4.27 9.93 1 92.56 15 PRO B CA 1
ATOM 4385 C C . PRO B 1 15 ? -18.422 3.186 10.328 1 92.56 15 PRO B C 1
ATOM 4387 O O . PRO B 1 15 ? -19.625 3.439 10.391 1 92.56 15 PRO B O 1
ATOM 4390 N N . ASP B 1 16 ? -17.953 2.008 10.469 1 92.25 16 ASP B N 1
ATOM 4391 C CA . ASP B 1 16 ? -18.703 0.919 11.102 1 92.25 16 ASP B CA 1
ATOM 4392 C C . ASP B 1 16 ? -18.234 0.696 12.539 1 92.25 16 ASP B C 1
ATOM 4394 O O . ASP B 1 16 ? -17.516 1.527 13.102 1 92.25 16 ASP B O 1
ATOM 4398 N N . THR B 1 17 ? -18.703 -0.312 13.188 1 96.19 17 THR B N 1
ATOM 4399 C CA . THR B 1 17 ? -18.422 -0.551 14.602 1 96.19 17 THR B CA 1
ATOM 4400 C C . THR B 1 17 ? -16.922 -0.776 14.812 1 96.19 17 THR B C 1
ATOM 4402 O O . THR B 1 17 ? -16.344 -0.256 15.766 1 96.19 17 THR B O 1
ATOM 4405 N N . ASP B 1 18 ? -16.281 -1.52 13.906 1 97.56 18 ASP B N 1
ATOM 4406 C CA . ASP B 1 18 ? -14.844 -1.775 14 1 97.56 18 ASP B CA 1
ATOM 4407 C C . ASP B 1 18 ? -14.047 -0.478 13.891 1 97.56 18 ASP B C 1
ATOM 4409 O O . ASP B 1 18 ? -13.148 -0.229 14.688 1 97.56 18 ASP B O 1
ATOM 4413 N N . SER B 1 19 ? -14.406 0.33 12.992 1 96.19 19 SER B N 1
ATOM 4414 C CA . SER B 1 19 ? -13.719 1.592 12.742 1 96.19 19 SER B CA 1
ATOM 4415 C C . SER B 1 19 ? -13.688 2.465 13.992 1 96.19 19 SER B C 1
ATOM 4417 O O . SER B 1 19 ? -12.633 2.971 14.367 1 96.19 19 SER B O 1
ATOM 4419 N N . ILE B 1 20 ? -14.805 2.617 14.602 1 98.19 20 ILE B N 1
ATOM 4420 C CA . ILE B 1 20 ? -14.938 3.52 15.742 1 98.19 20 ILE B CA 1
ATOM 4421 C C . ILE B 1 20 ? -14.32 2.877 16.984 1 98.19 20 ILE B C 1
ATOM 4423 O O . ILE B 1 20 ? -13.531 3.506 17.688 1 98.19 20 ILE B O 1
ATOM 4427 N N . CYS B 1 21 ? -14.617 1.654 17.25 1 98.81 21 CYS B N 1
ATOM 4428 C CA . CYS B 1 21 ? -14.164 0.98 18.469 1 98.81 21 CYS B CA 1
ATOM 4429 C C . CYS B 1 21 ? -12.664 0.75 18.438 1 98.81 21 CYS B C 1
ATOM 4431 O O . CYS B 1 21 ? -11.992 0.869 19.469 1 98.81 21 CYS B O 1
ATOM 4433 N N . SER B 1 22 ? -12.141 0.388 17.297 1 98.81 22 SER B N 1
ATOM 4434 C CA . SER B 1 22 ? -10.695 0.198 17.172 1 98.81 22 SER B CA 1
ATOM 4435 C C . SER B 1 22 ? -9.953 1.515 17.359 1 98.81 22 SER B C 1
ATOM 4437 O O . SER B 1 22 ? -8.852 1.536 17.922 1 98.81 22 SER B O 1
ATOM 4439 N N . ALA B 1 23 ? -10.539 2.584 16.844 1 98.81 23 ALA B N 1
ATOM 4440 C CA . ALA B 1 23 ? -9.922 3.893 17.047 1 98.81 23 ALA B CA 1
ATOM 4441 C C . ALA B 1 23 ? -9.836 4.23 18.531 1 98.81 23 ALA B C 1
ATOM 4443 O O . ALA B 1 23 ? -8.789 4.688 19 1 98.81 23 ALA B O 1
ATOM 4444 N N . ILE B 1 24 ? -10.898 4.012 19.25 1 98.88 24 ILE B N 1
ATOM 4445 C CA . ILE B 1 24 ? -10.945 4.293 20.688 1 98.88 24 ILE B CA 1
ATOM 4446 C C . ILE B 1 24 ? -9.969 3.387 21.422 1 98.88 24 ILE B C 1
ATOM 4448 O O . ILE B 1 24 ? -9.203 3.85 22.266 1 98.88 24 ILE B O 1
ATOM 4452 N N . GLY B 1 25 ? -10 2.111 21.109 1 98.88 25 GLY B N 1
ATOM 4453 C CA . GLY B 1 25 ? -9.102 1.163 21.75 1 98.88 25 GLY B CA 1
ATOM 4454 C C . GLY B 1 25 ? -7.637 1.48 21.516 1 98.88 25 GLY B C 1
ATOM 4455 O O . GLY B 1 25 ? -6.828 1.418 22.453 1 98.88 25 GLY B O 1
ATOM 4456 N N . TYR B 1 26 ? -7.328 1.763 20.281 1 98.88 26 TYR B N 1
ATOM 4457 C CA . TYR B 1 26 ? -5.93 2.039 19.984 1 98.88 26 TYR B CA 1
ATOM 4458 C C . TYR B 1 26 ? -5.48 3.348 20.609 1 98.88 26 TYR B C 1
ATOM 4460 O O . TYR B 1 26 ? -4.32 3.484 21.016 1 98.88 26 TYR B O 1
ATOM 4468 N N . ALA B 1 27 ? -6.391 4.312 20.641 1 98.75 27 ALA B N 1
ATOM 4469 C CA . ALA B 1 27 ? -6.074 5.547 21.359 1 98.75 27 ALA B CA 1
ATOM 4470 C C . ALA B 1 27 ? -5.73 5.273 22.812 1 98.75 27 ALA B C 1
ATOM 4472 O O . ALA B 1 27 ? -4.785 5.852 23.359 1 98.75 27 ALA B O 1
ATOM 4473 N N . HIS B 1 28 ? -6.5 4.441 23.453 1 98.75 28 HIS B N 1
ATOM 4474 C CA . HIS B 1 28 ? -6.215 4.082 24.828 1 98.75 28 HIS B CA 1
ATOM 4475 C C . HIS B 1 28 ? -4.812 3.492 24.969 1 98.75 28 HIS B C 1
ATOM 4477 O O . HIS B 1 28 ? -4.07 3.855 25.891 1 98.75 28 HIS B O 1
ATOM 4483 N N . LEU B 1 29 ? -4.5 2.523 24.094 1 98.75 29 LEU B N 1
ATOM 4484 C CA . LEU B 1 29 ? -3.182 1.895 24.141 1 98.75 29 LEU B CA 1
ATOM 4485 C C . LEU B 1 29 ? -2.078 2.938 24.016 1 98.75 29 LEU B C 1
ATOM 4487 O O . LEU B 1 29 ? -1.135 2.949 24.812 1 98.75 29 LEU B O 1
ATOM 4491 N N . LYS B 1 30 ? -2.176 3.789 23 1 98.69 30 LYS B N 1
ATOM 4492 C CA . LYS B 1 30 ? -1.144 4.785 22.719 1 98.69 30 LYS B CA 1
ATOM 4493 C C . LYS B 1 30 ? -1.021 5.781 23.875 1 98.69 30 LYS B C 1
ATOM 4495 O O . LYS B 1 30 ? 0.084 6.195 24.234 1 98.69 30 LYS B O 1
ATOM 4500 N N . GLN B 1 31 ? -2.178 6.176 24.438 1 98.31 31 GLN B N 1
ATOM 4501 C CA . GLN B 1 31 ? -2.158 7.074 25.594 1 98.31 31 GLN B CA 1
ATOM 4502 C C . GLN B 1 31 ? -1.468 6.422 26.781 1 98.31 31 GLN B C 1
ATOM 4504 O O . GLN B 1 31 ? -0.695 7.074 27.5 1 98.31 31 GLN B O 1
ATOM 4509 N N . ALA B 1 32 ? -1.799 5.168 27 1 98.06 32 ALA B N 1
ATOM 4510 C CA . ALA B 1 32 ? -1.165 4.426 28.094 1 98.06 32 ALA B CA 1
ATOM 4511 C C . ALA B 1 32 ? 0.348 4.363 27.906 1 98.06 32 ALA B C 1
ATOM 4513 O O . ALA B 1 32 ? 1.098 4.301 28.875 1 98.06 32 ALA B O 1
ATOM 4514 N N . LEU B 1 33 ? 0.775 4.41 26.703 1 97.06 33 LEU B N 1
ATOM 4515 C CA . LEU B 1 33 ? 2.197 4.352 26.391 1 97.06 33 LEU B CA 1
ATOM 4516 C C . LEU B 1 33 ? 2.807 5.75 26.359 1 97.06 33 LEU B C 1
ATOM 4518 O O . LEU B 1 33 ? 3.973 5.914 26 1 97.06 33 LEU B O 1
ATOM 4522 N N . GLY B 1 34 ? 2.016 6.82 26.562 1 96.5 34 GLY B N 1
ATOM 4523 C CA . GLY B 1 34 ? 2.531 8.164 26.766 1 96.5 34 GLY B CA 1
ATOM 4524 C C . GLY B 1 34 ? 2.414 9.039 25.547 1 96.5 34 GLY B C 1
ATOM 4525 O O . GLY B 1 34 ? 2.984 10.133 25.5 1 96.5 34 GLY B O 1
ATOM 4526 N N . GLU B 1 35 ? 1.691 8.664 24.594 1 96.75 35 GLU B N 1
ATOM 4527 C CA . GLU B 1 35 ? 1.562 9.445 23.359 1 96.75 35 GLU B CA 1
ATOM 4528 C C . GLU B 1 35 ? 0.354 10.375 23.422 1 96.75 35 GLU B C 1
ATOM 4530 O O . GLU B 1 35 ? -0.646 10.062 24.078 1 96.75 35 GLU B O 1
ATOM 4535 N N . ASN B 1 36 ? 0.457 11.516 22.797 1 97.31 36 ASN B N 1
ATOM 4536 C CA . ASN B 1 36 ? -0.647 12.461 22.688 1 97.31 36 ASN B CA 1
ATOM 4537 C C . ASN B 1 36 ? -1.527 12.148 21.469 1 97.31 36 ASN B C 1
ATOM 4539 O O . ASN B 1 36 ? -1.344 12.734 20.406 1 97.31 36 ASN B O 1
ATOM 4543 N N . VAL B 1 37 ? -2.512 11.297 21.703 1 98.06 37 VAL B N 1
ATOM 4544 C CA . VAL B 1 37 ? -3.385 10.867 20.625 1 98.06 37 VAL B CA 1
ATOM 4545 C C . VAL B 1 37 ? -4.844 11.047 21.031 1 98.06 37 VAL B C 1
ATOM 4547 O O . VAL B 1 37 ? -5.16 11.117 22.219 1 98.06 37 VAL B O 1
ATOM 4550 N N . VAL B 1 38 ? -5.703 11.18 20.031 1 98 38 VAL B N 1
ATOM 4551 C CA . VAL B 1 38 ? -7.141 11.289 20.266 1 98 38 VAL B CA 1
ATOM 4552 C C . VAL B 1 38 ? -7.891 10.461 19.219 1 98 38 VAL B C 1
ATOM 4554 O O . VAL B 1 38 ? -7.531 10.453 18.047 1 98 38 VAL B O 1
ATOM 4557 N N . ALA B 1 39 ? -8.836 9.68 19.75 1 98.56 39 ALA B N 1
ATOM 4558 C CA . ALA B 1 39 ? -9.695 8.945 18.828 1 98.56 39 ALA B CA 1
ATOM 4559 C C . ALA B 1 39 ? -10.641 9.883 18.078 1 98.56 39 ALA B C 1
ATOM 4561 O O . ALA B 1 39 ? -11.188 10.82 18.672 1 98.56 39 ALA B O 1
ATOM 4562 N N . ALA B 1 40 ? -10.805 9.656 16.797 1 98.31 40 ALA B N 1
ATOM 4563 C CA . ALA B 1 40 ? -11.695 10.461 15.969 1 98.31 40 ALA B CA 1
ATOM 4564 C C . ALA B 1 40 ? -12.523 9.578 15.031 1 98.31 40 ALA B C 1
ATOM 4566 O O . ALA B 1 40 ? -12.305 8.367 14.969 1 98.31 40 ALA B O 1
ATOM 4567 N N . ARG B 1 41 ? -13.562 10.102 14.469 1 97.25 41 ARG B N 1
ATOM 4568 C CA . ARG B 1 41 ? -14.391 9.461 13.453 1 97.25 41 ARG B CA 1
ATOM 4569 C C . ARG B 1 41 ? -14.562 10.359 12.234 1 97.25 41 ARG B C 1
ATOM 4571 O O . ARG B 1 41 ? -14.539 11.586 12.359 1 97.25 41 ARG B O 1
ATOM 4578 N N . ALA B 1 42 ? -14.742 9.734 11.102 1 95.06 42 ALA B N 1
ATOM 4579 C CA . ALA B 1 42 ? -14.836 10.5 9.859 1 95.06 42 ALA B CA 1
ATOM 4580 C C . ALA B 1 42 ? -16.281 10.648 9.414 1 95.06 42 ALA B C 1
ATOM 4582 O O . ALA B 1 42 ? -16.578 11.367 8.445 1 95.06 42 ALA B O 1
ATOM 4583 N N . GLY B 1 43 ? -17.234 10.016 10.078 1 91.94 43 GLY B N 1
ATOM 4584 C CA . GLY B 1 43 ? -18.641 10.047 9.688 1 91.94 43 GLY B CA 1
ATOM 4585 C C . GLY B 1 43 ? -19.578 9.789 10.844 1 91.94 43 GLY B C 1
ATOM 4586 O O . GLY B 1 43 ? -19.188 9.867 12.008 1 91.94 43 GLY B O 1
ATOM 4587 N N . LYS B 1 44 ? -20.828 9.617 10.484 1 89.75 44 LYS B N 1
ATOM 4588 C CA . LYS B 1 44 ? -21.875 9.422 11.492 1 89.75 44 LYS B CA 1
ATOM 4589 C C . LYS B 1 44 ? -21.734 8.055 12.164 1 89.75 44 LYS B C 1
ATOM 4591 O O . LYS B 1 44 ? -21.234 7.105 11.562 1 89.75 44 LYS B O 1
ATOM 4596 N N . VAL B 1 45 ? -22.203 7.992 13.383 1 93.12 45 VAL B N 1
ATOM 4597 C CA . VAL B 1 45 ? -22.203 6.75 14.148 1 93.12 45 VAL B CA 1
ATOM 4598 C C . VAL B 1 45 ? -23.453 5.941 13.82 1 93.12 45 VAL B C 1
ATOM 4600 O O . VAL B 1 45 ? -24.578 6.457 13.906 1 93.12 45 VAL B O 1
ATOM 4603 N N . ASN B 1 46 ? -23.312 4.75 13.414 1 88 46 ASN B N 1
ATOM 4604 C CA . ASN B 1 46 ? -24.469 3.92 13.086 1 88 46 ASN B CA 1
ATOM 4605 C C . ASN B 1 46 ? -25.141 3.373 14.344 1 88 46 ASN B C 1
ATOM 4607 O O . ASN B 1 46 ? -24.625 3.537 15.445 1 88 46 ASN B O 1
ATOM 4611 N N . ALA B 1 47 ? -26.281 2.752 14.227 1 89.44 47 ALA B N 1
ATOM 4612 C CA . ALA B 1 47 ? -27.109 2.336 15.344 1 89.44 47 ALA B CA 1
ATOM 4613 C C . ALA B 1 47 ? -26.406 1.276 16.188 1 89.44 47 ALA B C 1
ATOM 4615 O O . ALA B 1 47 ? -26.5 1.302 17.422 1 89.44 47 ALA B O 1
ATOM 4616 N N . GLU B 1 48 ? -25.766 0.349 15.5 1 92.69 48 GLU B N 1
ATOM 4617 C CA . GLU B 1 48 ? -25.047 -0.712 16.203 1 92.69 48 GLU B CA 1
ATOM 4618 C C . GLU B 1 48 ? -23.938 -0.142 17.078 1 92.69 48 GLU B C 1
ATOM 4620 O O . GLU B 1 48 ? -23.812 -0.524 18.25 1 92.69 48 GLU B O 1
ATOM 4625 N N . THR B 1 49 ? -23.188 0.717 16.531 1 96.31 49 THR B N 1
ATOM 4626 C CA . THR B 1 49 ? -22.094 1.344 17.25 1 96.31 49 THR B CA 1
ATOM 4627 C C . THR B 1 49 ? -22.609 2.205 18.406 1 96.31 49 THR B C 1
ATOM 4629 O O . THR B 1 49 ? -22.016 2.24 19.484 1 96.31 49 THR B O 1
ATOM 4632 N N . LYS B 1 50 ? -23.672 2.932 18.156 1 95.69 50 LYS B N 1
ATOM 4633 C CA . LYS B 1 50 ? -24.297 3.744 19.203 1 95.69 50 LYS B CA 1
ATOM 4634 C C . LYS B 1 50 ? -24.719 2.887 20.391 1 95.69 50 LYS B C 1
ATOM 4636 O O . LYS B 1 50 ? -24.531 3.275 21.531 1 95.69 50 LYS B O 1
ATOM 4641 N N . TYR B 1 51 ? -25.312 1.751 20.125 1 96.25 51 TYR B N 1
ATOM 4642 C CA . TYR B 1 51 ? -25.703 0.82 21.172 1 96.25 51 TYR B CA 1
ATOM 4643 C C . TYR B 1 51 ? -24.516 0.433 22.031 1 96.25 51 TYR B C 1
ATOM 4645 O O . TYR B 1 51 ? -24.594 0.44 23.266 1 96.25 51 TYR B O 1
ATOM 4653 N N . ALA B 1 52 ? -23.406 0.058 21.359 1 98.38 52 ALA B N 1
ATOM 4654 C CA . ALA B 1 52 ? -22.203 -0.357 22.062 1 98.38 52 ALA B CA 1
ATOM 4655 C C . ALA B 1 52 ? -21.656 0.773 22.938 1 98.38 52 ALA B C 1
ATOM 4657 O O . ALA B 1 52 ? -21.312 0.56 24.094 1 98.38 52 ALA B O 1
ATOM 4658 N N . LEU B 1 53 ? -21.562 1.969 22.375 1 98.5 53 LEU B N 1
ATOM 4659 C CA . LEU B 1 53 ? -21.047 3.123 23.094 1 98.5 53 LEU B CA 1
ATOM 4660 C C . LEU B 1 53 ? -21.906 3.424 24.328 1 98.5 53 LEU B C 1
ATOM 4662 O O . LEU B 1 53 ? -21.375 3.662 25.406 1 98.5 53 LEU B O 1
ATOM 4666 N N . GLU B 1 54 ? -23.156 3.383 24.172 1 98 54 GLU B N 1
ATOM 4667 C CA . GLU B 1 54 ? -24.078 3.67 25.266 1 98 54 GLU B CA 1
ATOM 4668 C C . GLU B 1 54 ? -24.031 2.574 26.328 1 98 54 GLU B C 1
ATOM 4670 O O . GLU B 1 54 ? -24.047 2.861 27.516 1 98 54 GLU B O 1
ATOM 4675 N N . TYR B 1 55 ? -24.031 1.355 25.875 1 98 55 TYR B N 1
ATOM 4676 C CA . TYR B 1 55 ? -24.016 0.226 26.797 1 98 55 TYR B CA 1
ATOM 4677 C C . TYR B 1 55 ? -22.812 0.312 27.75 1 98 55 TYR B C 1
ATOM 4679 O O . TYR B 1 55 ? -22.938 0.027 28.938 1 98 55 TYR B O 1
ATOM 4687 N N . PHE B 1 56 ? -21.734 0.685 27.25 1 98.44 56 PHE B N 1
ATOM 4688 C CA . PHE B 1 56 ? -20.516 0.696 28.047 1 98.44 56 PHE B CA 1
ATOM 4689 C C . PHE B 1 56 ? -20.188 2.109 28.516 1 98.44 56 PHE B C 1
ATOM 4691 O O . PHE B 1 56 ? -19.078 2.375 28.984 1 98.44 56 PHE B O 1
ATOM 4698 N N . HIS B 1 57 ? -21.016 3.072 28.312 1 97.56 57 HIS B N 1
ATOM 4699 C CA . HIS B 1 57 ? -20.953 4.434 28.828 1 97.56 57 HIS B CA 1
ATOM 4700 C C . HIS B 1 57 ? -19.719 5.16 28.312 1 97.56 57 HIS B C 1
ATOM 4702 O O . HIS B 1 57 ? -18.969 5.766 29.078 1 97.56 57 HIS B O 1
ATOM 4708 N N . MET B 1 58 ? -19.469 5.008 27.047 1 97.81 58 MET B N 1
ATOM 4709 C CA . MET B 1 58 ? -18.375 5.688 26.375 1 97.81 58 MET B CA 1
ATOM 4710 C C . MET B 1 58 ? -18.891 6.785 25.453 1 97.81 58 MET B C 1
ATOM 4712 O O . MET B 1 58 ? -19.969 6.66 24.875 1 97.81 58 MET B O 1
ATOM 4716 N N . GLN B 1 59 ? -18.125 7.789 25.266 1 96.44 59 GLN B N 1
ATOM 4717 C CA . GLN B 1 59 ? -18.5 8.906 24.406 1 96.44 59 GLN B CA 1
ATOM 4718 C C . GLN B 1 59 ? -18.094 8.648 22.969 1 96.44 59 GLN B C 1
ATOM 4720 O O . GLN B 1 59 ? -17.156 7.891 22.703 1 96.44 59 GLN B O 1
ATOM 4725 N N . GLN B 1 60 ? -18.828 9.266 22.109 1 96.44 60 GLN B N 1
ATOM 4726 C CA . GLN B 1 60 ? -18.453 9.227 20.703 1 96.44 60 GLN B CA 1
ATOM 4727 C C . GLN B 1 60 ? -17.125 9.961 20.469 1 96.44 60 GLN B C 1
ATOM 4729 O O . GLN B 1 60 ? -16.875 11 21.094 1 96.44 60 GLN B O 1
ATOM 4734 N N . PRO B 1 61 ? -16.312 9.398 19.609 1 97.38 61 PRO B N 1
ATOM 4735 C CA . PRO B 1 61 ? -15.055 10.094 19.312 1 97.38 61 PRO B CA 1
ATOM 4736 C C . PRO B 1 61 ? -15.281 11.414 18.578 1 97.38 61 PRO B C 1
ATOM 4738 O O . PRO B 1 61 ? -16.359 11.656 18.047 1 97.38 61 PRO B O 1
ATOM 4741 N N . LEU B 1 62 ? -14.258 12.219 18.594 1 96.12 62 LEU B N 1
ATOM 4742 C CA . LEU B 1 62 ? -14.266 13.516 17.922 1 96.12 62 LEU B CA 1
ATOM 4743 C C . LEU B 1 62 ? -14.578 13.359 16.438 1 96.12 62 LEU B C 1
ATOM 4745 O O . LEU B 1 62 ? -14.016 12.492 15.758 1 96.12 62 LEU B O 1
ATOM 4749 N N . LEU B 1 63 ? -15.562 14.07 15.961 1 96 63 LEU B N 1
ATOM 4750 C CA . LEU B 1 63 ? -15.891 14.047 14.539 1 96 63 LEU B CA 1
ATOM 4751 C C . LEU B 1 63 ? -14.922 14.922 13.75 1 96 63 LEU B C 1
ATOM 4753 O O . LEU B 1 63 ? -14.797 16.125 14.016 1 96 63 LEU B O 1
ATOM 4757 N N . LEU B 1 64 ? -14.164 14.367 12.859 1 94.5 64 LEU B N 1
ATOM 4758 C CA . LEU B 1 64 ? -13.328 15.055 11.883 1 94.5 64 LEU B CA 1
ATOM 4759 C C . LEU B 1 64 ? -13.867 14.852 10.469 1 94.5 64 LEU B C 1
ATOM 4761 O O . LEU B 1 64 ? -13.578 13.828 9.836 1 94.5 64 LEU B O 1
ATOM 4765 N N . SER B 1 65 ? -14.531 15.828 9.953 1 89.75 65 SER B N 1
ATOM 4766 C CA . SER B 1 65 ? -15.18 15.703 8.648 1 89.75 65 SER B CA 1
ATOM 4767 C C . SER B 1 65 ? -14.164 15.75 7.516 1 89.75 65 SER B C 1
ATOM 4769 O O . SER B 1 65 ? -14.383 15.18 6.449 1 89.75 65 SER B O 1
ATOM 4771 N N . ASP B 1 66 ? -13.148 16.484 7.684 1 91.44 66 ASP B N 1
ATOM 4772 C CA . ASP B 1 66 ? -12.07 16.562 6.711 1 91.44 66 ASP B CA 1
ATOM 4773 C C . ASP B 1 66 ? -10.766 17 7.375 1 91.44 66 ASP B C 1
ATOM 4775 O O . ASP B 1 66 ? -10.758 17.391 8.547 1 91.44 66 ASP B O 1
ATOM 4779 N N . LEU B 1 67 ? -9.695 16.828 6.609 1 91.5 67 LEU B N 1
ATOM 4780 C CA . LEU B 1 67 ? -8.391 17.188 7.141 1 91.5 67 LEU B CA 1
ATOM 4781 C C . LEU B 1 67 ? -7.734 18.266 6.297 1 91.5 67 LEU B C 1
ATOM 4783 O O . LEU B 1 67 ? -6.512 18.422 6.316 1 91.5 67 LEU B O 1
ATOM 4787 N N . TYR B 1 68 ? -8.516 18.969 5.523 1 88.69 68 TYR B N 1
ATOM 4788 C CA . TYR B 1 68 ? -7.969 20.062 4.723 1 88.69 68 TYR B CA 1
ATOM 4789 C C . TYR B 1 68 ? -7.445 21.172 5.609 1 88.69 68 TYR B C 1
ATOM 4791 O O . TYR B 1 68 ? -8.062 21.516 6.617 1 88.69 68 TYR B O 1
ATOM 4799 N N . PRO B 1 69 ? -6.301 21.641 5.23 1 87.44 69 PRO B N 1
ATOM 4800 C CA . PRO B 1 69 ? -5.793 22.781 5.988 1 87.44 69 PRO B CA 1
ATOM 4801 C C . PRO B 1 69 ? -6.684 24.016 5.859 1 87.44 69 PRO B C 1
ATOM 4803 O O . PRO B 1 69 ? -7.234 24.281 4.785 1 87.44 69 PRO B O 1
ATOM 4806 N N . ARG B 1 70 ? -6.789 24.75 6.957 1 87.69 70 ARG B N 1
ATOM 4807 C CA . ARG B 1 70 ? -7.629 25.938 7.012 1 87.69 70 ARG B CA 1
ATOM 4808 C C . ARG B 1 70 ? -6.84 27.156 7.508 1 87.69 70 ARG B C 1
ATOM 4810 O O . ARG B 1 70 ? -5.703 27 7.969 1 87.69 70 ARG B O 1
ATOM 4817 N N . VAL B 1 71 ? -7.395 28.297 7.414 1 87.31 71 VAL B N 1
ATOM 4818 C CA . VAL B 1 71 ? -6.758 29.562 7.766 1 87.31 71 VAL B CA 1
ATOM 4819 C C . VAL B 1 71 ? -6.367 29.547 9.242 1 87.31 71 VAL B C 1
ATOM 4821 O O . VAL B 1 71 ? -5.309 30.062 9.609 1 87.31 71 VAL B O 1
ATOM 4824 N N . LYS B 1 72 ? -7.133 28.953 10.039 1 84.69 72 LYS B N 1
ATOM 4825 C CA . LYS B 1 72 ? -6.859 28.891 11.477 1 84.69 72 LYS B CA 1
ATOM 4826 C C . LYS B 1 72 ? -5.539 28.172 11.75 1 84.69 72 LYS B C 1
ATOM 4828 O O . LYS B 1 72 ? -4.914 28.406 12.789 1 84.69 72 LYS B O 1
ATOM 4833 N N . ASP B 1 73 ? -5.199 27.391 10.828 1 84.25 73 ASP B N 1
ATOM 4834 C CA . ASP B 1 73 ? -4 26.578 11.023 1 84.25 73 ASP B CA 1
ATOM 4835 C C . ASP B 1 73 ? -2.738 27.391 10.75 1 84.25 73 ASP B C 1
ATOM 4837 O O . ASP B 1 73 ? -1.637 26.984 11.125 1 84.25 73 ASP B O 1
ATOM 4841 N N . VAL B 1 74 ? -2.834 28.547 10.141 1 84.81 74 VAL B N 1
ATOM 4842 C CA . VAL B 1 74 ? -1.683 29.375 9.805 1 84.81 74 VAL B CA 1
ATOM 4843 C C . VAL B 1 74 ? -1.88 30.781 10.367 1 84.81 74 VAL B C 1
ATOM 4845 O O . VAL B 1 74 ? -1.216 31.734 9.938 1 84.81 74 VAL B O 1
ATOM 4848 N N . LEU B 1 75 ? -2.73 30.859 11.242 1 82.56 75 LEU B N 1
ATOM 4849 C CA . LEU B 1 75 ? -3.121 32.156 11.797 1 82.56 75 LEU B CA 1
ATOM 4850 C C . LEU B 1 75 ? -1.984 32.75 12.609 1 82.56 75 LEU B C 1
ATOM 4852 O O . LEU B 1 75 ? -1.412 32.094 13.477 1 82.56 75 LEU B O 1
ATOM 4856 N N . LEU B 1 76 ? -1.595 33.938 12.242 1 80.5 76 LEU B N 1
ATOM 4857 C CA . LEU B 1 76 ? -0.644 34.719 13.031 1 80.5 76 LEU B CA 1
ATOM 4858 C C . LEU B 1 76 ? -1.366 35.562 14.07 1 80.5 76 LEU B C 1
ATOM 4860 O O . LEU B 1 76 ? -2.445 36.094 13.797 1 80.5 76 LEU B O 1
ATOM 4864 N N . ASP B 1 77 ? -0.837 35.531 15.227 1 78.06 77 ASP B N 1
ATOM 4865 C CA . ASP B 1 77 ? -1.412 36.375 16.281 1 78.06 77 ASP B CA 1
ATOM 4866 C C . ASP B 1 77 ? -1.299 37.844 15.93 1 78.06 77 ASP B C 1
ATOM 4868 O O . ASP B 1 77 ? -0.286 38.281 15.383 1 78.06 77 ASP B O 1
ATOM 4872 N N . CYS B 1 78 ? -2.475 38.438 15.875 1 72.25 78 CYS B N 1
ATOM 4873 C CA . CYS B 1 78 ? -2.492 39.875 15.633 1 72.25 78 CYS B CA 1
ATOM 4874 C C . CYS B 1 78 ? -2.857 40.656 16.891 1 72.25 78 CYS B C 1
ATOM 4876 O O . CYS B 1 78 ? -4.039 40.844 17.188 1 72.25 78 CYS B O 1
ATOM 4878 N N . LYS B 1 79 ? -1.903 40.875 17.672 1 74.5 79 LYS B N 1
ATOM 4879 C CA . LYS B 1 79 ? -2.158 41.594 18.906 1 74.5 79 LYS B CA 1
ATOM 4880 C C . LYS B 1 79 ? -2.031 43.094 18.672 1 74.5 79 LYS B C 1
ATOM 4882 O O . LYS B 1 79 ? -2.604 43.906 19.438 1 74.5 79 LYS B O 1
ATOM 4887 N N . ILE B 1 80 ? -1.441 43.438 17.594 1 81.5 80 ILE B N 1
ATOM 4888 C CA . ILE B 1 80 ? -1.163 44.875 17.406 1 81.5 80 ILE B CA 1
ATOM 4889 C C . ILE B 1 80 ? -2.104 45.438 16.344 1 81.5 80 ILE B C 1
ATOM 4891 O O . ILE B 1 80 ? -2.084 45 15.188 1 81.5 80 ILE B O 1
ATOM 4895 N N . VAL B 1 81 ? -2.99 46.281 16.781 1 89 81 VAL B N 1
ATOM 4896 C CA . VAL B 1 81 ? -3.908 47 15.891 1 89 81 VAL B CA 1
ATOM 4897 C C . VAL B 1 81 ? -3.826 48.5 16.156 1 89 81 VAL B C 1
ATOM 4899 O O . VAL B 1 81 ? -3.314 48.938 17.203 1 89 81 VAL B O 1
ATOM 4902 N N . VAL B 1 82 ? -4.184 49.312 15.172 1 90.06 82 VAL B N 1
ATOM 4903 C CA . VAL B 1 82 ? -4.297 50.75 15.352 1 90.06 82 VAL B CA 1
ATOM 4904 C C . VAL B 1 82 ? -5.754 51.188 15.203 1 90.06 82 VAL B C 1
ATOM 4906 O O . VAL B 1 82 ? -6.543 50.5 14.539 1 90.06 82 VAL B O 1
ATOM 4909 N N . LYS B 1 83 ? -6.062 52.25 15.914 1 90.31 83 LYS B N 1
ATOM 4910 C CA . LYS B 1 83 ? -7.414 52.781 15.789 1 90.31 83 LYS B CA 1
ATOM 4911 C C . LYS B 1 83 ? -7.504 53.75 14.625 1 90.31 83 LYS B C 1
ATOM 4913 O O . LYS B 1 83 ? -6.512 54.406 14.273 1 90.31 83 LYS B O 1
ATOM 4918 N N . GLN B 1 84 ? -8.727 53.875 14.148 1 89.5 84 GLN B N 1
ATOM 4919 C CA . GLN B 1 84 ? -8.922 54.719 12.977 1 89.5 84 GLN B CA 1
ATOM 4920 C C . GLN B 1 84 ? -8.586 56.188 13.281 1 89.5 84 GLN B C 1
ATOM 4922 O O . GLN B 1 84 ? -8.203 56.938 12.391 1 89.5 84 GLN B O 1
ATOM 4927 N N . HIS B 1 85 ? -8.633 56.594 14.57 1 85.12 85 HIS B N 1
ATOM 4928 C CA . HIS B 1 85 ? -8.406 57.969 14.922 1 85.12 85 HIS B CA 1
ATOM 4929 C C . HIS B 1 85 ? -7.004 58.188 15.477 1 85.12 85 HIS B C 1
ATOM 4931 O O . HIS B 1 85 ? -6.645 59.312 15.859 1 85.12 85 HIS B O 1
ATOM 4937 N N . ASP B 1 86 ? -6.336 57.156 15.461 1 86.25 86 ASP B N 1
ATOM 4938 C CA . ASP B 1 86 ? -4.934 57.312 15.836 1 86.25 86 ASP B CA 1
ATOM 4939 C C . ASP B 1 86 ? -4.195 58.188 14.812 1 86.25 86 ASP B C 1
ATOM 4941 O O . ASP B 1 86 ? -4.602 58.25 13.648 1 86.25 86 ASP B O 1
ATOM 4945 N N . THR B 1 87 ? -3.17 58.875 15.297 1 81.38 87 THR B N 1
ATOM 4946 C CA . THR B 1 87 ? -2.414 59.75 14.422 1 81.38 87 THR B CA 1
ATOM 4947 C C . THR B 1 87 ? -1.377 58.969 13.617 1 81.38 87 THR B C 1
ATOM 4949 O O . THR B 1 87 ? -1.031 57.844 13.984 1 81.38 87 THR B O 1
ATOM 4952 N N . LEU B 1 88 ? -0.896 59.5 12.57 1 83.75 88 LEU B N 1
ATOM 4953 C CA . LEU B 1 88 ? 0.153 58.906 11.758 1 83.75 88 LEU B CA 1
ATOM 4954 C C . LEU B 1 88 ? 1.433 58.719 12.562 1 83.75 88 LEU B C 1
ATOM 4956 O O . LEU B 1 88 ? 2.188 57.781 12.336 1 83.75 88 LEU B O 1
ATOM 4960 N N . ARG B 1 89 ? 1.573 59.656 13.469 1 76.81 89 ARG B N 1
ATOM 4961 C CA . ARG B 1 89 ? 2.734 59.5 14.344 1 76.81 89 ARG B CA 1
ATOM 4962 C C . ARG B 1 89 ? 2.654 58.219 15.156 1 76.81 89 ARG B C 1
ATOM 4964 O O . ARG B 1 89 ? 3.629 57.469 15.234 1 76.81 89 ARG B O 1
ATOM 4971 N N . GLN B 1 90 ? 1.522 58.062 15.75 1 82.12 90 GLN B N 1
ATOM 4972 C CA . GLN B 1 90 ? 1.309 56.844 16.531 1 82.12 90 GLN B CA 1
ATOM 4973 C C . GLN B 1 90 ? 1.45 55.594 15.656 1 82.12 90 GLN B C 1
ATOM 4975 O O . GLN B 1 90 ? 2.018 54.594 16.078 1 82.12 90 GLN B O 1
ATOM 4980 N N . LEU B 1 91 ? 0.881 55.625 14.5 1 87.19 91 LEU B N 1
ATOM 4981 C CA . LEU B 1 91 ? 1.011 54.531 13.547 1 87.19 91 LEU B CA 1
ATOM 4982 C C . LEU B 1 91 ? 2.479 54.25 13.242 1 87.19 91 LEU B C 1
ATOM 4984 O O . LEU B 1 91 ? 2.9 53.094 13.25 1 87.19 91 LEU B O 1
ATOM 4988 N N . GLY B 1 92 ? 3.201 55.25 12.914 1 81.88 92 GLY B N 1
ATOM 4989 C CA . GLY B 1 92 ? 4.621 55.094 12.633 1 81.88 92 GLY B CA 1
ATOM 4990 C C . GLY B 1 92 ? 5.391 54.469 13.773 1 81.88 92 GLY B C 1
ATOM 4991 O O . GLY B 1 92 ? 6.262 53.625 13.555 1 81.88 92 GLY B O 1
ATOM 4992 N N . GLU B 1 93 ? 5.047 54.938 14.922 1 82.44 93 GLU B N 1
ATOM 4993 C CA . GLU B 1 93 ? 5.691 54.375 16.109 1 82.44 93 GLU B CA 1
ATOM 4994 C C . GLU B 1 93 ? 5.387 52.875 16.266 1 82.44 93 GLU B C 1
ATOM 4996 O O . GLU B 1 93 ? 6.285 52.094 16.531 1 82.44 93 GLU B O 1
ATOM 5001 N N . ILE B 1 94 ? 4.188 52.562 16.047 1 85.81 94 ILE B N 1
ATOM 5002 C CA . ILE B 1 94 ? 3.754 51.156 16.188 1 85.81 94 ILE B CA 1
ATOM 5003 C C . ILE B 1 94 ? 4.43 50.312 15.133 1 85.81 94 ILE B C 1
ATOM 5005 O O . ILE B 1 94 ? 4.918 49.219 15.43 1 85.81 94 ILE B O 1
ATOM 5009 N N . MET B 1 95 ? 4.523 50.75 13.93 1 84.44 95 MET B N 1
ATOM 5010 C CA . MET B 1 95 ? 5.133 50 12.828 1 84.44 95 MET B CA 1
ATOM 5011 C C . MET B 1 95 ? 6.633 49.812 13.055 1 84.44 95 MET B C 1
ATOM 5013 O O . MET B 1 95 ? 7.184 48.75 12.789 1 84.44 95 MET B O 1
ATOM 5017 N N . ARG B 1 96 ? 7.168 50.844 13.516 1 80.75 96 ARG B N 1
ATOM 5018 C CA . ARG B 1 96 ? 8.602 50.812 13.781 1 80.75 96 ARG B CA 1
ATOM 5019 C C . ARG B 1 96 ? 8.914 49.875 14.969 1 80.75 96 ARG B C 1
ATOM 5021 O O . ARG B 1 96 ? 9.797 49.031 14.875 1 80.75 96 ARG B O 1
ATOM 5028 N N . ASP B 1 97 ? 8.219 50.062 16.031 1 85.5 97 ASP B N 1
ATOM 5029 C CA . ASP B 1 97 ? 8.477 49.344 17.266 1 85.5 97 ASP B CA 1
ATOM 5030 C C . ASP B 1 97 ? 8.25 47.844 17.094 1 85.5 97 ASP B C 1
ATOM 5032 O O . ASP B 1 97 ? 8.922 47.031 17.734 1 85.5 97 ASP B O 1
ATOM 5036 N N . HIS B 1 98 ? 7.371 47.594 16.25 1 83.94 98 HIS B N 1
ATOM 5037 C CA . HIS B 1 98 ? 7.02 46.188 16.109 1 83.94 98 HIS B CA 1
ATOM 5038 C C . HIS B 1 98 ? 7.441 45.625 14.75 1 83.94 98 HIS B C 1
ATOM 5040 O O . HIS B 1 98 ? 7.148 44.469 14.422 1 83.94 98 HIS B O 1
ATOM 5046 N N . ASP B 1 99 ? 8.07 46.438 13.969 1 82 99 ASP B N 1
ATOM 5047 C CA . ASP B 1 99 ? 8.578 46.062 12.648 1 82 99 ASP B CA 1
ATOM 5048 C C . ASP B 1 99 ? 7.469 45.469 11.781 1 82 99 ASP B C 1
ATOM 5050 O O . ASP B 1 99 ? 7.602 44.344 11.266 1 82 99 ASP B O 1
ATOM 5054 N N . LEU B 1 100 ? 6.43 46.188 11.773 1 81.94 100 LEU B N 1
ATOM 5055 C CA . LEU B 1 100 ? 5.273 45.75 11 1 81.94 100 LEU B CA 1
ATOM 5056 C C . LEU B 1 100 ? 5.203 46.469 9.656 1 81.94 100 LEU B C 1
ATOM 5058 O O . LEU B 1 100 ? 5.516 47.656 9.57 1 81.94 100 LEU B O 1
ATOM 5062 N N . ARG B 1 101 ? 4.793 45.75 8.641 1 79.31 101 ARG B N 1
ATOM 5063 C CA . ARG B 1 101 ? 4.652 46.344 7.316 1 79.31 101 ARG B CA 1
ATOM 5064 C C . ARG B 1 101 ? 3.197 46.688 7.02 1 79.31 101 ARG B C 1
ATOM 5066 O O . ARG B 1 101 ? 2.91 47.438 6.109 1 79.31 101 ARG B O 1
ATOM 5073 N N . SER B 1 102 ? 2.363 46.062 7.703 1 86 102 SER B N 1
ATOM 5074 C CA . SER B 1 102 ? 0.934 46.344 7.609 1 86 102 SER B CA 1
ATOM 5075 C C . SER B 1 102 ? 0.244 46.156 8.953 1 86 102 SER B C 1
ATOM 5077 O O . SER B 1 102 ? 0.644 45.312 9.75 1 86 102 SER B O 1
ATOM 5079 N N . VAL B 1 103 ? -0.722 47.031 9.219 1 88.81 103 VAL B N 1
ATOM 5080 C CA . VAL B 1 103 ? -1.429 47 10.5 1 88.81 103 VAL B CA 1
ATOM 5081 C C . VAL B 1 103 ? -2.932 47.125 10.266 1 88.81 103 VAL B C 1
ATOM 5083 O O . VAL B 1 103 ? -3.371 48 9.531 1 88.81 103 VAL B O 1
ATOM 5086 N N . PRO B 1 104 ? -3.635 46.156 10.836 1 90.69 104 PRO B N 1
ATOM 5087 C CA . PRO B 1 104 ? -5.086 46.312 10.766 1 90.69 104 PRO B CA 1
ATOM 5088 C C . PRO B 1 104 ? -5.578 47.531 11.555 1 90.69 104 PRO B C 1
ATOM 5090 O O . PRO B 1 104 ? -5 47.875 12.586 1 90.69 104 PRO B O 1
ATOM 5093 N N . VAL B 1 105 ? -6.617 48.219 11.023 1 92.38 105 VAL B N 1
ATOM 5094 C CA . VAL B 1 105 ? -7.227 49.375 11.656 1 92.38 105 VAL B CA 1
ATOM 5095 C C . VAL B 1 105 ? -8.609 49 12.195 1 92.38 105 VAL B C 1
ATOM 5097 O O . VAL B 1 105 ? -9.422 48.438 11.477 1 92.38 105 VAL B O 1
ATOM 5100 N N . THR B 1 106 ? -8.812 49.281 13.438 1 90.88 106 THR B N 1
ATOM 5101 C CA . THR B 1 106 ? -10.102 48.969 14.047 1 90.88 106 THR B CA 1
ATOM 5102 C C . THR B 1 106 ? -10.789 50.25 14.531 1 90.88 106 THR B C 1
ATOM 5104 O O . THR B 1 106 ? -10.148 51.281 14.68 1 90.88 106 THR B O 1
ATOM 5107 N N . ASP B 1 107 ? -12.078 50.125 14.703 1 88.5 107 ASP B N 1
ATOM 5108 C CA . ASP B 1 107 ? -12.805 51.219 15.312 1 88.5 107 ASP B CA 1
ATOM 5109 C C . ASP B 1 107 ? -12.789 51.125 16.828 1 88.5 107 ASP B C 1
ATOM 5111 O O . ASP B 1 107 ? -12.047 50.312 17.391 1 88.5 107 ASP B O 1
ATOM 5115 N N . SER B 1 108 ? -13.539 52 17.469 1 85.62 108 SER B N 1
ATOM 5116 C CA . SER B 1 108 ? -13.547 52.094 18.938 1 85.62 108 SER B CA 1
ATOM 5117 C C . SER B 1 108 ? -14.133 50.812 19.547 1 85.62 108 SER B C 1
ATOM 5119 O O . SER B 1 108 ? -13.836 50.469 20.688 1 85.62 108 SER B O 1
ATOM 5121 N N . LYS B 1 109 ? -14.836 50.062 18.734 1 85.19 109 LYS B N 1
ATOM 5122 C CA . LYS B 1 109 ? -15.461 48.844 19.203 1 85.19 109 LYS B CA 1
ATOM 5123 C C . LYS B 1 109 ? -14.617 47.594 18.859 1 85.19 109 LYS B C 1
ATOM 5125 O O . LYS B 1 109 ? -15 46.469 19.172 1 85.19 109 LYS B O 1
ATOM 5130 N N . GLY B 1 110 ? -13.633 47.844 18.203 1 83.81 110 GLY B N 1
ATOM 5131 C CA . GLY B 1 110 ? -12.742 46.719 17.875 1 83.81 110 GLY B CA 1
ATOM 5132 C C . GLY B 1 110 ? -13.07 46.062 16.547 1 83.81 110 GLY B C 1
ATOM 5133 O O . GLY B 1 110 ? -12.547 45 16.234 1 83.81 110 GLY B O 1
ATOM 5134 N N . ILE B 1 111 ? -13.875 46.656 15.844 1 88.44 111 ILE B N 1
ATOM 5135 C CA . ILE B 1 111 ? -14.266 46.125 14.539 1 88.44 111 ILE B CA 1
ATOM 5136 C C . ILE B 1 111 ? -13.266 46.594 13.477 1 88.44 111 ILE B C 1
ATOM 5138 O O . ILE B 1 111 ? -12.852 47.75 13.461 1 88.44 111 ILE B O 1
ATOM 5142 N N . LEU B 1 112 ? -12.977 45.656 12.633 1 90.38 112 LEU B N 1
ATOM 5143 C CA . LEU B 1 112 ? -12.023 45.969 11.57 1 90.38 112 LEU B CA 1
ATOM 5144 C C . LEU B 1 112 ? -12.625 46.969 10.586 1 90.38 112 LEU B C 1
ATOM 5146 O O . LEU B 1 112 ? -13.719 46.75 10.062 1 90.38 112 LEU B O 1
ATOM 5150 N N . VAL B 1 113 ? -11.875 48.062 10.328 1 89.5 113 VAL B N 1
ATOM 5151 C CA . VAL B 1 113 ? -12.391 49.062 9.406 1 89.5 113 VAL B CA 1
ATOM 5152 C C . VAL B 1 113 ? -11.438 49.219 8.227 1 89.5 113 VAL B C 1
ATOM 5154 O O . VAL B 1 113 ? -11.812 49.75 7.18 1 89.5 113 VAL B O 1
ATOM 5157 N N . GLY B 1 114 ? -10.305 48.781 8.422 1 90.12 114 GLY B N 1
ATOM 5158 C CA . GLY B 1 114 ? -9.352 48.906 7.324 1 90.12 114 GLY B CA 1
ATOM 5159 C C . GLY B 1 114 ? -7.988 48.344 7.648 1 90.12 114 GLY B C 1
ATOM 5160 O O . GLY B 1 114 ? -7.824 47.625 8.641 1 90.12 114 GLY B O 1
ATOM 5161 N N . ILE B 1 115 ? -7.059 48.562 6.633 1 90.81 115 ILE B N 1
ATOM 5162 C CA . ILE B 1 115 ? -5.664 48.156 6.793 1 90.81 115 ILE B CA 1
ATOM 5163 C C . ILE B 1 115 ? -4.746 49.25 6.262 1 90.81 115 ILE B C 1
ATOM 5165 O O . ILE B 1 115 ? -5.105 49.969 5.328 1 90.81 115 ILE B O 1
ATOM 5169 N N . VAL B 1 116 ? -3.707 49.5 6.984 1 90 116 VAL B N 1
ATOM 5170 C CA . VAL B 1 116 ? -2.76 50.531 6.559 1 90 116 VAL B CA 1
ATOM 5171 C C . VAL B 1 116 ? -1.373 49.906 6.391 1 90 116 VAL B C 1
ATOM 5173 O O . VAL B 1 116 ? -0.976 49.031 7.164 1 90 116 VAL B O 1
ATOM 5176 N N . THR B 1 117 ? -0.666 50.25 5.328 1 87 117 THR B N 1
ATOM 5177 C CA . THR B 1 117 ? 0.669 49.75 5.051 1 87 117 THR B CA 1
ATOM 5178 C C . THR B 1 117 ? 1.716 50.844 5.184 1 87 117 THR B C 1
ATOM 5180 O O . THR B 1 117 ? 1.375 52.031 5.254 1 87 117 THR B O 1
ATOM 5183 N N . VAL B 1 118 ? 2.902 50.312 5.219 1 82.62 118 VAL B N 1
ATOM 5184 C CA . VAL B 1 118 ? 4.02 51.25 5.254 1 82.62 118 VAL B CA 1
ATOM 5185 C C . VAL B 1 118 ? 4.023 52.094 3.982 1 82.62 118 VAL B C 1
ATOM 5187 O O . VAL B 1 118 ? 4.371 53.281 4.016 1 82.62 118 VAL B O 1
ATOM 5190 N N . SER B 1 119 ? 3.639 51.438 2.984 1 80.12 119 SER B N 1
ATOM 5191 C CA . SER B 1 119 ? 3.576 52.188 1.727 1 80.12 119 SER B CA 1
ATOM 5192 C C . SER B 1 119 ? 2.543 53.312 1.794 1 80.12 119 SER B C 1
ATOM 5194 O O . SER B 1 119 ? 2.754 54.375 1.236 1 80.12 119 SER B O 1
ATOM 5196 N N . ASP B 1 120 ? 1.45 53.125 2.381 1 81.75 120 ASP B N 1
ATOM 5197 C CA . ASP B 1 120 ? 0.432 54.156 2.555 1 81.75 120 ASP B CA 1
ATOM 5198 C C . ASP B 1 120 ? 0.979 55.344 3.354 1 81.75 120 ASP B C 1
ATOM 5200 O O . ASP B 1 120 ? 0.714 56.5 3.02 1 81.75 120 ASP B O 1
ATOM 5204 N N . LEU B 1 121 ? 1.708 55.031 4.312 1 80.06 121 LEU B N 1
ATOM 5205 C CA . LEU B 1 121 ? 2.318 56.062 5.156 1 80.06 121 LEU B CA 1
ATOM 5206 C C . LEU B 1 121 ? 3.389 56.812 4.387 1 80.06 121 LEU B C 1
ATOM 5208 O O . LEU B 1 121 ? 3.451 58.062 4.465 1 80.06 121 LEU B O 1
ATOM 5212 N N . ALA B 1 122 ? 4.141 56.031 3.646 1 74.12 122 ALA B N 1
ATOM 5213 C CA . ALA B 1 122 ? 5.203 56.656 2.855 1 74.12 122 ALA B CA 1
ATOM 5214 C C . ALA B 1 122 ? 4.629 57.562 1.782 1 74.12 122 ALA B C 1
ATOM 5216 O O . ALA B 1 122 ? 5.16 58.656 1.534 1 74.12 122 ALA B O 1
ATOM 5217 N N . LYS B 1 123 ? 3.719 57.125 1.155 1 75.5 123 LYS B N 1
ATOM 5218 C CA . LYS B 1 123 ? 3.076 57.938 0.122 1 75.5 123 LYS B CA 1
ATOM 5219 C C . LYS B 1 123 ? 2.584 59.25 0.688 1 75.5 123 LYS B C 1
ATOM 5221 O O . LYS B 1 123 ? 2.713 60.281 0.043 1 75.5 123 LYS B O 1
ATOM 5226 N N . ARG B 1 124 ? 2.041 59.219 1.795 1 72.69 124 ARG B N 1
ATOM 5227 C CA . ARG B 1 124 ? 1.551 60.438 2.43 1 72.69 124 ARG B CA 1
ATOM 5228 C C . ARG B 1 124 ? 2.707 61.344 2.82 1 72.69 124 ARG B C 1
ATOM 5230 O O . ARG B 1 124 ? 2.596 62.562 2.725 1 72.69 124 ARG B O 1
ATOM 5237 N N . TYR B 1 125 ? 3.713 60.688 3.25 1 62.19 125 TYR B N 1
ATOM 5238 C CA . TYR B 1 125 ? 4.875 61.469 3.643 1 62.19 125 TYR B CA 1
ATOM 5239 C C . TYR B 1 125 ? 5.52 62.125 2.43 1 62.19 125 TYR B C 1
ATOM 5241 O O . TYR B 1 125 ? 5.984 63.281 2.51 1 62.19 125 TYR B O 1
ATOM 5249 N N . PHE B 1 126 ? 5.535 61.406 1.358 1 54.38 126 PHE B N 1
ATOM 5250 C CA . PHE B 1 126 ? 6.207 61.906 0.168 1 54.38 126 PHE B CA 1
ATOM 5251 C C . PHE B 1 126 ? 5.293 62.875 -0.601 1 54.38 126 PHE B C 1
ATOM 5253 O O . PHE B 1 126 ? 5.754 63.875 -1.148 1 54.38 126 PHE B O 1
ATOM 5260 N N . GLN B 1 127 ? 4.215 62.312 -0.816 1 51.84 127 GLN B N 1
ATOM 5261 C CA . GLN B 1 127 ? 3.354 63.125 -1.654 1 51.84 127 GLN B CA 1
ATOM 5262 C C . GLN B 1 127 ? 2.947 64.375 -0.932 1 51.84 127 GLN B C 1
ATOM 5264 O O . GLN B 1 127 ? 2.814 65.438 -1.555 1 51.84 127 GLN B O 1
ATOM 5269 N N . GLU B 1 128 ? 2.355 64.312 0.174 1 51.06 128 GLU B N 1
ATOM 5270 C CA . GLU B 1 128 ? 1.721 65.5 0.729 1 51.06 128 GLU B CA 1
ATOM 5271 C C . GLU B 1 128 ? 2.725 66.375 1.506 1 51.06 128 GLU B C 1
ATOM 5273 O O . GLU B 1 128 ? 2.76 66.312 2.736 1 51.06 128 GLU B O 1
ATOM 5278 N N . LEU B 1 129 ? 3.824 66.562 0.882 1 45.84 129 LEU B N 1
ATOM 5279 C CA . LEU B 1 129 ? 4.707 67.625 1.302 1 45.84 129 LEU B CA 1
ATOM 5280 C C . LEU B 1 129 ? 3.906 68.938 1.636 1 45.84 129 LEU B C 1
ATOM 5282 O O . LEU B 1 129 ? 4.398 69.812 2.338 1 45.84 129 LEU B O 1
ATOM 5286 N N . GLY B 1 130 ? 2.873 69.125 0.9 1 47.59 130 GLY B N 1
ATOM 5287 C CA . GLY B 1 130 ? 2.193 70.375 1.143 1 47.59 130 GLY B CA 1
ATOM 5288 C C . GLY B 1 130 ? 1.395 70.438 2.432 1 47.59 130 GLY B C 1
ATOM 5289 O O . GLY B 1 130 ? 1.041 69.375 2.957 1 47.59 130 GLY B O 1
ATOM 5290 N N . MET B 1 131 ? 1.604 71.375 3.27 1 47.81 131 MET B N 1
ATOM 5291 C CA . MET B 1 131 ? 0.87 71.625 4.508 1 47.81 131 MET B CA 1
ATOM 5292 C C . MET B 1 131 ? -0.609 71.312 4.34 1 47.81 131 MET B C 1
ATOM 5294 O O . MET B 1 131 ? -1.292 71.875 3.498 1 47.81 131 MET B O 1
ATOM 5298 N N . ALA B 1 132 ? -0.984 70.188 4.469 1 52.44 132 ALA B N 1
ATOM 5299 C CA . ALA B 1 132 ? -2.359 69.688 4.285 1 52.44 132 ALA B CA 1
ATOM 5300 C C . ALA B 1 132 ? -3.33 70.562 5.109 1 52.44 132 ALA B C 1
ATOM 5302 O O . ALA B 1 132 ? -2.961 71.125 6.152 1 52.44 132 ALA B O 1
ATOM 5303 N N . ASN B 1 133 ? -4.516 70.938 4.48 1 58.56 133 ASN B N 1
ATOM 5304 C CA . ASN B 1 133 ? -5.652 71.5 5.188 1 58.56 133 ASN B CA 1
ATOM 5305 C C . ASN B 1 133 ? -6.113 70.625 6.336 1 58.56 133 ASN B C 1
ATOM 5307 O O . ASN B 1 133 ? -6.816 69.625 6.117 1 58.56 133 ASN B O 1
ATOM 5311 N N . LEU B 1 134 ? -5.535 70.875 7.465 1 62.81 134 LEU B N 1
ATOM 5312 C CA . LEU B 1 134 ? -5.84 70.062 8.648 1 62.81 134 LEU B CA 1
ATOM 5313 C C . LEU B 1 134 ? -7.332 70.125 8.969 1 62.81 134 LEU B C 1
ATOM 5315 O O . LEU B 1 134 ? -7.863 69.25 9.648 1 62.81 134 LEU B O 1
ATOM 5319 N N . SER B 1 135 ? -7.938 71.25 8.438 1 65.81 135 SER B N 1
ATOM 5320 C CA . SER B 1 135 ? -9.367 71.375 8.695 1 65.81 135 SER B CA 1
ATOM 5321 C C . SER B 1 135 ? -10.148 70.188 8.062 1 65.81 135 SER B C 1
ATOM 5323 O O . SER B 1 135 ? -11.07 69.688 8.68 1 65.81 135 SER B O 1
ATOM 5325 N N . ASP B 1 136 ? -9.719 69.75 6.965 1 68.62 136 ASP B N 1
ATOM 5326 C CA . ASP B 1 136 ? -10.422 68.688 6.254 1 68.62 136 ASP B CA 1
ATOM 5327 C C . ASP B 1 136 ? -10.172 67.375 6.91 1 68.62 136 ASP B C 1
ATOM 5329 O O . ASP B 1 136 ? -10.953 66.438 6.727 1 68.62 136 ASP B O 1
ATOM 5333 N N . MET B 1 137 ? -9.219 67.438 7.746 1 68.56 137 MET B N 1
ATOM 5334 C CA . MET B 1 137 ? -8.797 66.125 8.305 1 68.56 137 MET B CA 1
ATOM 5335 C C . MET B 1 137 ? -9.383 65.938 9.703 1 68.56 137 MET B C 1
ATOM 5337 O O . MET B 1 137 ? -9.219 64.875 10.305 1 68.56 137 MET B O 1
ATOM 5341 N N . ARG B 1 138 ? -10.148 66.875 10.203 1 73.19 138 ARG B N 1
ATOM 5342 C CA . ARG B 1 138 ? -10.797 66.812 11.508 1 73.19 138 ARG B CA 1
ATOM 5343 C C . ARG B 1 138 ? -9.781 66.5 12.617 1 73.19 138 ARG B C 1
ATOM 5345 O O . ARG B 1 138 ? -9.977 65.625 13.43 1 73.19 138 ARG B O 1
ATOM 5352 N N . VAL B 1 139 ? -8.742 67.25 12.578 1 78.81 139 VAL B N 1
ATOM 5353 C CA . VAL B 1 139 ? -7.711 67.188 13.609 1 78.81 139 VAL B CA 1
ATOM 5354 C C . VAL B 1 139 ? -8.117 68 14.82 1 78.81 139 VAL B C 1
ATOM 5356 O O . VAL B 1 139 ? -8.688 69.125 14.672 1 78.81 139 VAL B O 1
ATOM 5359 N N . ARG B 1 140 ? -7.895 67.5 15.984 1 80.69 140 ARG B N 1
ATOM 5360 C CA . ARG B 1 140 ? -8.203 68.188 17.219 1 80.69 140 ARG B CA 1
ATOM 5361 C C . ARG B 1 140 ? -6.977 68.938 17.734 1 80.69 140 ARG B C 1
ATOM 5363 O O . ARG B 1 140 ? -5.844 68.562 17.406 1 80.69 140 ARG B O 1
ATOM 5370 N N . TYR B 1 141 ? -7.25 69.938 18.562 1 86.31 141 TYR B N 1
ATOM 5371 C CA . TYR B 1 141 ? -6.168 70.75 19.109 1 86.31 141 TYR B CA 1
ATOM 5372 C C . TYR B 1 141 ? -5.254 69.938 20 1 86.31 141 TYR B C 1
ATOM 5374 O O . TYR B 1 141 ? -4.035 70.062 19.984 1 86.31 141 TYR B O 1
ATOM 5382 N N . ARG B 1 142 ? -5.922 69 20.656 1 83.81 142 ARG B N 1
ATOM 5383 C CA . ARG B 1 142 ? -5.137 68.125 21.547 1 83.81 142 ARG B CA 1
ATOM 5384 C C . ARG B 1 142 ? -4.105 67.312 20.766 1 83.81 142 ARG B C 1
ATOM 5386 O O . ARG B 1 142 ? -3.012 67.062 21.281 1 83.81 142 ARG B O 1
ATOM 5393 N N . ASP B 1 143 ? -4.453 67 19.578 1 81 143 ASP B N 1
ATOM 5394 C CA . ASP B 1 143 ? -3.553 66.188 18.766 1 81 143 ASP B CA 1
ATOM 5395 C C . ASP B 1 143 ? -2.332 67 18.328 1 81 143 ASP B C 1
ATOM 5397 O O . ASP B 1 143 ? -1.218 66.5 18.281 1 81 143 ASP B O 1
ATOM 5401 N N . ILE B 1 144 ? -2.529 68.188 18.109 1 82.06 144 ILE B N 1
ATOM 5402 C CA . ILE B 1 144 ? -1.432 69.125 17.719 1 82.06 144 ILE B CA 1
ATOM 5403 C C . ILE B 1 144 ? -0.51 69.312 18.922 1 82.06 144 ILE B C 1
ATOM 5405 O O . ILE B 1 144 ? 0.715 69.25 18.781 1 82.06 144 ILE B O 1
ATOM 5409 N N . ILE B 1 145 ? -1.191 69.562 20.047 1 86.25 145 ILE B N 1
ATOM 5410 C CA . ILE B 1 145 ? -0.435 69.812 21.266 1 86.25 145 ILE B CA 1
ATOM 5411 C C . ILE B 1 145 ? 0.506 68.688 21.547 1 86.25 145 ILE B C 1
ATOM 5413 O O . ILE B 1 145 ? 1.69 68.875 21.828 1 86.25 145 ILE B O 1
ATOM 5417 N N . ALA B 1 146 ? -0.066 67.5 21.328 1 80.62 146 ALA B N 1
ATOM 5418 C CA . ALA B 1 146 ? 0.715 66.312 21.609 1 80.62 146 ALA B CA 1
ATOM 5419 C C . ALA B 1 146 ? 1.797 66.125 20.547 1 80.62 146 ALA B C 1
ATOM 5421 O O . ALA B 1 146 ? 2.926 65.75 20.875 1 80.62 146 ALA B O 1
ATOM 5422 N N . ALA B 1 147 ? 1.541 66.375 19.312 1 77.19 147 ALA B N 1
ATOM 5423 C CA . ALA B 1 147 ? 2.439 66.062 18.203 1 77.19 147 ALA B CA 1
ATOM 5424 C C . ALA B 1 147 ? 3.678 66.938 18.266 1 77.19 147 ALA B C 1
ATOM 5426 O O . ALA B 1 147 ? 4.77 66.562 17.859 1 77.19 147 ALA B O 1
ATOM 5427 N N . ILE B 1 148 ? 3.48 68.125 18.797 1 81.06 148 ILE B N 1
ATOM 5428 C CA . ILE B 1 148 ? 4.605 69.062 18.75 1 81.06 148 ILE B CA 1
ATOM 5429 C C . ILE B 1 148 ? 5.129 69.312 20.172 1 81.06 148 ILE B C 1
ATOM 5431 O O . ILE B 1 148 ? 5.863 70.25 20.422 1 81.06 148 ILE B O 1
ATOM 5435 N N . ASP B 1 149 ? 4.652 68.5 21.047 1 84.25 149 ASP B N 1
ATOM 5436 C CA . ASP B 1 149 ? 5.062 68.625 22.438 1 84.25 149 ASP B CA 1
ATOM 5437 C C . ASP B 1 149 ? 4.906 70.062 22.938 1 84.25 149 ASP B C 1
ATOM 5439 O O . ASP B 1 149 ? 5.852 70.625 23.453 1 84.25 149 ASP B O 1
ATOM 5443 N N . ALA B 1 150 ? 3.826 70.562 22.688 1 87.5 150 ALA B N 1
ATOM 5444 C CA . ALA B 1 150 ? 3.615 72 22.953 1 87.5 150 ALA B CA 1
ATOM 5445 C C . ALA B 1 150 ? 3.271 72.25 24.422 1 87.5 150 ALA B C 1
ATOM 5447 O O . ALA B 1 150 ? 2.598 71.375 25.047 1 87.5 150 ALA B O 1
ATOM 5448 N N . LYS B 1 151 ? 3.816 73.375 24.984 1 91.94 151 LYS B N 1
ATOM 5449 C CA . LYS B 1 151 ? 3.336 73.938 26.234 1 91.94 151 LYS B CA 1
ATOM 5450 C C . LYS B 1 151 ? 2.188 74.938 26 1 91.94 151 LYS B C 1
ATOM 5452 O O . LYS B 1 151 ? 2.301 75.812 25.172 1 91.94 151 LYS B O 1
ATOM 5457 N N . VAL B 1 152 ? 1.118 74.688 26.688 1 92.94 152 VAL B N 1
ATOM 5458 C CA . VAL B 1 152 ? -0.048 75.562 26.5 1 92.94 152 VAL B CA 1
ATOM 5459 C C . VAL B 1 152 ? 0.111 76.812 27.328 1 92.94 152 VAL B C 1
ATOM 5461 O O . VAL B 1 152 ? 0.155 76.812 28.562 1 92.94 152 VAL B O 1
ATOM 5464 N N . LEU B 1 153 ? 0.215 78 26.703 1 91.06 153 LEU B N 1
ATOM 5465 C CA . LEU B 1 153 ? 0.345 79.312 27.375 1 91.06 153 LEU B CA 1
ATOM 5466 C C . LEU B 1 153 ? -1.022 79.938 27.594 1 91.06 153 LEU B C 1
ATOM 5468 O O . LEU B 1 153 ? -1.26 80.562 28.625 1 91.06 153 LEU B O 1
ATOM 5472 N N . VAL B 1 154 ? -1.812 79.875 26.547 1 91.38 154 VAL B N 1
ATOM 5473 C CA . VAL B 1 154 ? -3.213 80.25 26.641 1 91.38 154 VAL B CA 1
ATOM 5474 C C . VAL B 1 154 ? -4.113 79.125 26.25 1 91.38 154 VAL B C 1
ATOM 5476 O O . VAL B 1 154 ? -3.973 78.562 25.172 1 91.38 154 VAL B O 1
ATOM 5479 N N . ASP B 1 155 ? -4.984 78.688 27.141 1 85.38 155 ASP B N 1
ATOM 5480 C CA . ASP B 1 155 ? -5.75 77.438 26.953 1 85.38 155 ASP B CA 1
ATOM 5481 C C . ASP B 1 155 ? -7.066 77.688 26.234 1 85.38 155 ASP B C 1
ATOM 5483 O O . ASP B 1 155 ? -7.551 78.812 26.219 1 85.38 155 ASP B O 1
ATOM 5487 N N . GLY B 1 156 ? -7.5 76.75 25.531 1 80.06 156 GLY B N 1
ATOM 5488 C CA . GLY B 1 156 ? -8.82 76.688 24.922 1 80.06 156 GLY B CA 1
ATOM 5489 C C . GLY B 1 156 ? -9.469 75.312 25.125 1 80.06 156 GLY B C 1
ATOM 5490 O O . GLY B 1 156 ? -9.234 74.625 26.141 1 80.06 156 GLY B O 1
ATOM 5491 N N . ILE B 1 157 ? -10.43 75 24.234 1 81.88 157 ILE B N 1
ATOM 5492 C CA . ILE B 1 157 ? -11.07 73.688 24.266 1 81.88 157 ILE B CA 1
ATOM 5493 C C . ILE B 1 157 ? -10.273 72.75 23.391 1 81.88 157 ILE B C 1
ATOM 5495 O O . ILE B 1 157 ? -10.438 72.688 22.172 1 81.88 157 ILE B O 1
ATOM 5499 N N . GLU B 1 158 ? -9.602 71.938 24.016 1 83.25 158 GLU B N 1
ATOM 5500 C CA . GLU B 1 158 ? -8.656 71 23.359 1 83.25 158 GLU B CA 1
ATOM 5501 C C . GLU B 1 158 ? -9.375 70 22.5 1 83.25 158 GLU B C 1
ATOM 5503 O O . GLU B 1 158 ? -8.797 69.438 21.562 1 83.25 158 GLU B O 1
ATOM 5508 N N . SER B 1 159 ? -10.594 69.75 22.812 1 80.88 159 SER B N 1
ATOM 5509 C CA . SER B 1 159 ? -11.336 68.688 22.125 1 80.88 159 SER B CA 1
ATOM 5510 C C . SER B 1 159 ? -11.969 69.188 20.844 1 80.88 159 SER B C 1
ATOM 5512 O O . SER B 1 159 ? -12.461 68.438 20.016 1 80.88 159 SER B O 1
ATOM 5514 N N . ASP B 1 160 ? -11.844 70.5 20.609 1 82 160 ASP B N 1
ATOM 5515 C CA . ASP B 1 160 ? -12.438 71.062 19.406 1 82 160 ASP B CA 1
ATOM 5516 C C . ASP B 1 160 ? -11.578 70.75 18.188 1 82 160 ASP B C 1
ATOM 5518 O O . ASP B 1 160 ? -10.367 70.562 18.297 1 82 160 ASP B O 1
ATOM 5522 N N . PHE B 1 161 ? -12.289 70.875 17 1 83.25 161 PHE B N 1
ATOM 5523 C CA . PHE B 1 161 ? -11.625 70.562 15.734 1 83.25 161 PHE B CA 1
ATOM 5524 C C . PHE B 1 161 ? -11.008 71.875 15.172 1 83.25 161 PHE B C 1
ATOM 5526 O O . PHE B 1 161 ? -11.57 72.938 15.328 1 83.25 161 PHE B O 1
ATOM 5533 N N . ILE B 1 162 ? -9.953 71.562 14.477 1 79.69 162 ILE B N 1
ATOM 5534 C CA . ILE B 1 162 ? -9.281 72.688 13.805 1 79.69 162 ILE B CA 1
ATOM 5535 C C . ILE B 1 162 ? -10.086 73.125 12.562 1 79.69 162 ILE B C 1
ATOM 5537 O O . ILE B 1 162 ? -10.539 72.25 11.805 1 79.69 162 ILE B O 1
ATOM 5541 N N . GLN B 1 163 ? -10.312 74.312 12.367 1 80.69 163 GLN B N 1
ATOM 5542 C CA . GLN B 1 163 ? -11.156 74.812 11.266 1 80.69 163 GLN B CA 1
ATOM 5543 C C . GLN B 1 163 ? -10.32 75.5 10.195 1 80.69 163 GLN B C 1
ATOM 5545 O O . GLN B 1 163 ? -10.727 75.562 9.031 1 80.69 163 GLN B O 1
ATOM 5550 N N . GLY B 1 164 ? -9.148 75.875 10.523 1 79.44 164 GLY B N 1
ATOM 5551 C CA . GLY B 1 164 ? -8.352 76.625 9.578 1 79.44 164 GLY B CA 1
ATOM 5552 C C . GLY B 1 164 ? -7.141 75.875 9.078 1 79.44 164 GLY B C 1
ATOM 5553 O O . GLY B 1 164 ? -6.988 74.688 9.359 1 79.44 164 GLY B O 1
ATOM 5554 N N . ASP B 1 165 ? -6.32 76.625 8.195 1 80.94 165 ASP B N 1
ATOM 5555 C CA . ASP B 1 165 ? -5.113 76.062 7.598 1 80.94 165 ASP B CA 1
ATOM 5556 C C . ASP B 1 165 ? -3.877 76.375 8.414 1 80.94 165 ASP B C 1
ATOM 5558 O O . ASP B 1 165 ? -3.896 77.375 9.188 1 80.94 165 ASP B O 1
ATOM 5562 N N . VAL B 1 166 ? -2.914 75.562 8.203 1 80.81 166 VAL B N 1
ATOM 5563 C CA . VAL B 1 166 ? -1.645 75.875 8.859 1 80.81 166 VAL B CA 1
ATOM 5564 C C . VAL B 1 166 ? -0.845 76.875 8.008 1 80.81 166 VAL B C 1
ATOM 5566 O O . VAL B 1 166 ? -0.661 76.625 6.809 1 80.81 166 VAL B O 1
ATOM 5569 N N . ARG B 1 167 ? -0.459 78 8.688 1 81.94 167 ARG B N 1
ATOM 5570 C CA . ARG B 1 167 ? 0.328 79 8.008 1 81.94 167 ARG B CA 1
ATOM 5571 C C . ARG B 1 167 ? 1.604 79.312 8.781 1 81.94 167 ARG B C 1
ATOM 5573 O O . ARG B 1 167 ? 1.609 79.312 10.016 1 81.94 167 ARG B O 1
ATOM 5580 N N . ILE B 1 168 ? 2.559 79.562 8.047 1 81.94 168 ILE B N 1
ATOM 5581 C CA . ILE B 1 168 ? 3.811 80 8.672 1 81.94 168 ILE B CA 1
ATOM 5582 C C . ILE B 1 168 ? 4.016 81.5 8.484 1 81.94 168 ILE B C 1
ATOM 5584 O O . ILE B 1 168 ? 3.996 82 7.352 1 81.94 168 ILE B O 1
ATOM 5588 N N . ALA B 1 169 ? 4.125 82.125 9.555 1 83.62 169 ALA B N 1
ATOM 5589 C CA . ALA B 1 169 ? 4.355 83.562 9.508 1 83.62 169 ALA B CA 1
ATOM 5590 C C . ALA B 1 169 ? 5.844 83.875 9.391 1 83.62 169 ALA B C 1
ATOM 5592 O O . ALA B 1 169 ? 6.48 84.312 10.375 1 83.62 169 ALA B O 1
ATOM 5593 N N . ALA B 1 170 ? 6.402 83.688 8.281 1 72.5 170 ALA B N 1
ATOM 5594 C CA . ALA B 1 170 ? 7.828 83.938 8.062 1 72.5 170 ALA B CA 1
ATOM 5595 C C . ALA B 1 170 ? 8.062 85.188 7.211 1 72.5 170 ALA B C 1
ATOM 5597 O O . ALA B 1 170 ? 9.172 85.688 7.172 1 72.5 170 ALA B O 1
ATOM 5598 N N . GLY B 1 171 ? 7.078 85.75 6.641 1 71.44 171 GLY B N 1
ATOM 5599 C CA . GLY B 1 171 ? 7.254 86.875 5.73 1 71.44 171 GLY B CA 1
ATOM 5600 C C . GLY B 1 171 ? 7.047 88.188 6.395 1 71.44 171 GLY B C 1
ATOM 5601 O O . GLY B 1 171 ? 7.059 88.312 7.621 1 71.44 171 GLY B O 1
ATOM 5602 N N . SER B 1 172 ? 6.992 89.25 5.543 1 74.88 172 SER B N 1
ATOM 5603 C CA . SER B 1 172 ? 6.707 90.625 6.008 1 74.88 172 SER B CA 1
ATOM 5604 C C . SER B 1 172 ? 5.297 90.688 6.574 1 74.88 172 SER B C 1
ATOM 5606 O O . SER B 1 172 ? 4.453 89.875 6.316 1 74.88 172 SER B O 1
ATOM 5608 N N . LEU B 1 173 ? 5.133 91.75 7.496 1 76.88 173 LEU B N 1
ATOM 5609 C CA . LEU B 1 173 ? 3.824 91.938 8.109 1 76.88 173 LEU B CA 1
ATOM 5610 C C . LEU B 1 173 ? 2.734 92 7.043 1 76.88 173 LEU B C 1
ATOM 5612 O O . LEU B 1 173 ? 1.637 91.5 7.234 1 76.88 173 LEU B O 1
ATOM 5616 N N . LYS B 1 174 ? 3.102 92.625 5.965 1 78.38 174 LYS B N 1
ATOM 5617 C CA . LYS B 1 174 ? 2.133 92.75 4.879 1 78.38 174 LYS B CA 1
ATOM 5618 C C . LYS B 1 174 ? 1.795 91.375 4.281 1 78.38 174 LYS B C 1
ATOM 5620 O O . LYS B 1 174 ? 0.625 91.062 4.051 1 78.38 174 LYS B O 1
ATOM 5625 N N . THR B 1 175 ? 2.713 90.625 4.152 1 74.69 175 THR B N 1
ATOM 5626 C CA . THR B 1 175 ? 2.549 89.312 3.568 1 74.69 175 THR B CA 1
ATOM 5627 C C . THR B 1 175 ? 1.803 88.375 4.527 1 74.69 175 THR B C 1
ATOM 5629 O O . THR B 1 175 ? 0.954 87.562 4.102 1 74.69 175 THR B O 1
ATOM 5632 N N . ILE B 1 176 ? 2.111 88.5 5.703 1 76.81 176 ILE B N 1
ATOM 5633 C CA . ILE B 1 176 ? 1.486 87.688 6.723 1 76.81 176 ILE B CA 1
ATOM 5634 C C . ILE B 1 176 ? 0.001 88 6.824 1 76.81 176 ILE B C 1
ATOM 5636 O O . ILE B 1 176 ? -0.845 87.125 6.863 1 76.81 176 ILE B O 1
ATOM 5640 N N . LYS B 1 177 ? -0.3 89.312 6.777 1 79.44 177 LYS B N 1
ATOM 5641 C CA . LYS B 1 177 ? -1.683 89.75 6.883 1 79.44 177 LYS B CA 1
ATOM 5642 C C . LYS B 1 177 ? -2.506 89.312 5.68 1 79.44 177 LYS B C 1
ATOM 5644 O O . LYS B 1 177 ? -3.684 88.938 5.82 1 79.44 177 LYS B O 1
ATOM 5649 N N . ALA B 1 178 ? -1.811 89.25 4.609 1 80.06 178 ALA B N 1
ATOM 5650 C CA . ALA B 1 178 ? -2.502 88.812 3.383 1 80.06 178 ALA B CA 1
ATOM 5651 C C . ALA B 1 178 ? -2.734 87.312 3.34 1 80.06 178 ALA B C 1
ATOM 5653 O O . ALA B 1 178 ? -3.689 86.875 2.717 1 80.06 178 ALA B O 1
ATOM 5654 N N . GLY B 1 179 ? -1.97 86.625 4 1 81 179 GLY B N 1
ATOM 5655 C CA . GLY B 1 179 ? -2.016 85.188 3.889 1 81 179 GLY B CA 1
ATOM 5656 C C . GLY B 1 179 ? -2.838 84.562 4.984 1 81 179 GLY B C 1
ATOM 5657 O O . GLY B 1 179 ? -3.404 83.438 4.781 1 81 179 GLY B O 1
ATOM 5658 N N . ILE B 1 180 ? -2.883 85.125 6.141 1 85.56 180 ILE B N 1
ATOM 5659 C CA . ILE B 1 180 ? -3.541 84.5 7.297 1 85.56 180 ILE B CA 1
ATOM 5660 C C . ILE B 1 180 ? -5.043 84.812 7.227 1 85.56 180 ILE B C 1
ATOM 5662 O O . ILE B 1 180 ? -5.473 85.875 6.91 1 85.56 180 ILE B O 1
ATOM 5666 N N . LYS B 1 181 ? -5.816 83.812 7.426 1 85.31 181 LYS B N 1
ATOM 5667 C CA . LYS B 1 181 ? -7.273 83.875 7.473 1 85.31 181 LYS B CA 1
ATOM 5668 C C . LYS B 1 181 ? -7.797 83.562 8.867 1 85.31 181 LYS B C 1
ATOM 5670 O O . LYS B 1 181 ? -7.051 83.062 9.711 1 85.31 181 LYS B O 1
ATOM 5675 N N . GLU B 1 182 ? -9.094 83.875 8.945 1 86.5 182 GLU B N 1
ATOM 5676 C CA . GLU B 1 182 ? -9.75 83.562 10.219 1 86.5 182 GLU B CA 1
ATOM 5677 C C . GLU B 1 182 ? -9.688 82.062 10.531 1 86.5 182 GLU B C 1
ATOM 5679 O O . GLU B 1 182 ? -9.875 81.25 9.641 1 86.5 182 GLU B O 1
ATOM 5684 N N . ASN B 1 183 ? -9.32 81.75 11.727 1 87 183 ASN B N 1
ATOM 5685 C CA . ASN B 1 183 ? -9.312 80.375 12.273 1 87 183 ASN B CA 1
ATOM 5686 C C . ASN B 1 183 ? -8.078 79.625 11.844 1 87 183 ASN B C 1
ATOM 5688 O O . ASN B 1 183 ? -7.969 78.438 12.102 1 87 183 ASN B O 1
ATOM 5692 N N . ASP B 1 184 ? -7.078 80.25 11.242 1 86.88 184 ASP B N 1
ATOM 5693 C CA . ASP B 1 184 ? -5.844 79.562 10.836 1 86.88 184 ASP B CA 1
ATOM 5694 C C . ASP B 1 184 ? -4.969 79.25 12.047 1 86.88 184 ASP B C 1
ATOM 5696 O O . ASP B 1 184 ? -5.141 79.875 13.117 1 86.88 184 ASP B O 1
ATOM 5700 N N . ILE B 1 185 ? -4.137 78.25 11.797 1 87.75 185 ILE B N 1
ATOM 5701 C CA . ILE B 1 185 ? -3.047 77.938 12.719 1 87.75 185 ILE B CA 1
ATOM 5702 C C . ILE B 1 185 ? -1.757 78.625 12.211 1 87.75 185 ILE B C 1
ATOM 5704 O O . ILE B 1 185 ? -1.324 78.312 11.086 1 87.75 185 ILE B O 1
ATOM 5708 N N . VAL B 1 186 ? -1.222 79.375 13.086 1 87.25 186 VAL B N 1
ATOM 5709 C CA . VAL B 1 186 ? -0.073 80.125 12.586 1 87.25 186 VAL B CA 1
ATOM 5710 C C . VAL B 1 186 ? 1.177 79.75 13.375 1 87.25 186 VAL B C 1
ATOM 5712 O O . VAL B 1 186 ? 1.178 79.812 14.609 1 87.25 186 VAL B O 1
ATOM 5715 N N . LEU B 1 187 ? 2.123 79.375 12.641 1 88.44 187 LEU B N 1
ATOM 5716 C CA . LEU B 1 187 ? 3.451 79.125 13.195 1 88.44 187 LEU B CA 1
ATOM 5717 C C . LEU B 1 187 ? 4.316 80.375 13.094 1 88.44 187 LEU B C 1
ATOM 5719 O O . LEU B 1 187 ? 4.438 81 12.023 1 88.44 187 LEU B O 1
ATOM 5723 N N . ILE B 1 188 ? 4.855 80.75 14.227 1 88.06 188 ILE B N 1
ATOM 5724 C CA . ILE B 1 188 ? 5.66 82 14.227 1 88.06 188 ILE B CA 1
ATOM 5725 C C . ILE B 1 188 ? 6.875 81.812 15.133 1 88.06 188 ILE B C 1
ATOM 5727 O O . ILE B 1 188 ? 6.781 81.125 16.188 1 88.06 188 ILE B O 1
ATOM 5731 N N . GLY B 1 189 ? 7.961 82.188 14.68 1 83.38 189 GLY B N 1
ATOM 5732 C CA . GLY B 1 189 ? 9.18 82.125 15.484 1 83.38 189 GLY B CA 1
ATOM 5733 C C . GLY B 1 189 ? 9.289 83.312 16.438 1 83.38 189 GLY B C 1
ATOM 5734 O O . GLY B 1 189 ? 8.273 83.875 16.891 1 83.38 189 GLY B O 1
ATOM 5735 N N . ASP B 1 190 ? 10.5 83.625 16.781 1 79.5 190 ASP B N 1
ATOM 5736 C CA . ASP B 1 190 ? 10.797 84.75 17.688 1 79.5 190 ASP B CA 1
ATOM 5737 C C . ASP B 1 190 ? 10.75 86.062 16.953 1 79.5 190 ASP B C 1
ATOM 5739 O O . ASP B 1 190 ? 11.773 86.562 16.469 1 79.5 190 ASP B O 1
ATOM 5743 N N . ARG B 1 191 ? 9.492 86.625 16.75 1 81.38 191 ARG B N 1
ATOM 5744 C CA . ARG B 1 191 ? 9.289 87.875 16.047 1 81.38 191 ARG B CA 1
ATOM 5745 C C . ARG B 1 191 ? 8.922 89 17.016 1 81.38 191 ARG B C 1
ATOM 5747 O O . ARG B 1 191 ? 8.742 88.75 18.203 1 81.38 191 ARG B O 1
ATOM 5754 N N . HIS B 1 192 ? 8.875 90.25 16.453 1 83.56 192 HIS B N 1
ATOM 5755 C CA . HIS B 1 192 ? 8.492 91.375 17.266 1 83.56 192 HIS B CA 1
ATOM 5756 C C . HIS B 1 192 ? 7.047 91.25 17.734 1 83.56 192 HIS B C 1
ATOM 5758 O O . HIS B 1 192 ? 6.191 90.75 17.016 1 83.56 192 HIS B O 1
ATOM 5764 N N . ASP B 1 193 ? 6.793 91.75 18.922 1 85.94 193 ASP B N 1
ATOM 5765 C CA . ASP B 1 193 ? 5.48 91.625 19.547 1 85.94 193 ASP B CA 1
ATOM 5766 C C . ASP B 1 193 ? 4.398 92.25 18.656 1 85.94 193 ASP B C 1
ATOM 5768 O O . ASP B 1 193 ? 3.273 91.75 18.609 1 85.94 193 ASP B O 1
ATOM 5772 N N . GLU B 1 194 ? 4.824 93.25 17.906 1 83.25 194 GLU B N 1
ATOM 5773 C CA . GLU B 1 194 ? 3.857 93.938 17.031 1 83.25 194 GLU B CA 1
ATOM 5774 C C . GLU B 1 194 ? 3.35 92.938 15.953 1 83.25 194 GLU B C 1
ATOM 5776 O O . GLU B 1 194 ? 2.154 92.938 15.648 1 83.25 194 GLU B O 1
ATOM 5781 N N . THR B 1 195 ? 4.262 92.25 15.453 1 84.38 195 THR B N 1
ATOM 5782 C CA . THR B 1 195 ? 3.91 91.25 14.43 1 84.38 195 THR B CA 1
ATOM 5783 C C . THR B 1 195 ? 3.016 90.188 15.008 1 84.38 195 THR B C 1
ATOM 5785 O O . THR B 1 195 ? 2.035 89.75 14.383 1 84.38 195 THR B O 1
ATOM 5788 N N . ILE B 1 196 ? 3.326 89.688 16.188 1 88.06 196 ILE B N 1
ATOM 5789 C CA . ILE B 1 196 ? 2.58 88.625 16.844 1 88.06 196 ILE B CA 1
ATOM 5790 C C . ILE B 1 196 ? 1.169 89.125 17.172 1 88.06 196 ILE B C 1
ATOM 5792 O O . ILE B 1 196 ? 0.191 88.438 16.922 1 88.06 196 ILE B O 1
ATOM 5796 N N . ILE B 1 197 ? 1.1 90.312 17.719 1 87.38 197 ILE B N 1
ATOM 5797 C CA . ILE B 1 197 ? -0.189 90.875 18.078 1 87.38 197 ILE B CA 1
ATOM 5798 C C . ILE B 1 197 ? -1.053 91.062 16.828 1 87.38 197 ILE B C 1
ATOM 5800 O O . ILE B 1 197 ? -2.264 90.812 16.875 1 87.38 197 ILE B O 1
ATOM 5804 N N . ASP B 1 198 ? -0.428 91.438 15.727 1 87.06 198 ASP B N 1
ATOM 5805 C CA . ASP B 1 198 ? -1.151 91.625 14.469 1 87.06 198 ASP B CA 1
ATOM 5806 C C . ASP B 1 198 ? -1.755 90.25 14.031 1 87.06 198 ASP B C 1
ATOM 5808 O O . ASP B 1 198 ? -2.879 90.188 13.523 1 87.06 198 ASP B O 1
ATOM 5812 N N . CYS B 1 199 ? -1.019 89.25 14.164 1 87.31 199 CYS B N 1
ATOM 5813 C CA . CYS B 1 199 ? -1.522 87.875 13.836 1 87.31 199 CYS B CA 1
ATOM 5814 C C . CYS B 1 199 ? -2.719 87.562 14.711 1 87.31 199 CYS B C 1
ATOM 5816 O O . CYS B 1 199 ? -3.721 87 14.219 1 87.31 199 CYS B O 1
ATOM 5818 N N . VAL B 1 200 ? -2.668 87.75 15.984 1 88.88 200 VAL B N 1
ATOM 5819 C CA . VAL B 1 200 ? -3.723 87.438 16.938 1 88.88 200 VAL B CA 1
ATOM 5820 C C . VAL B 1 200 ? -4.984 88.25 16.594 1 88.88 200 VAL B C 1
ATOM 5822 O O . VAL B 1 200 ? -6.094 87.688 16.656 1 88.88 200 VAL B O 1
ATOM 5825 N N . GLU B 1 201 ? -4.77 89.375 16.156 1 86.31 201 GLU B N 1
ATOM 5826 C CA . GLU B 1 201 ? -5.887 90.312 15.867 1 86.31 201 GLU B CA 1
ATOM 5827 C C . GLU B 1 201 ? -6.617 89.875 14.594 1 86.31 201 GLU B C 1
ATOM 5829 O O . GLU B 1 201 ? -7.77 90.25 14.375 1 86.31 201 GLU B O 1
ATOM 5834 N N . GLN B 1 202 ? -6.008 89.125 13.797 1 87.31 202 GLN B N 1
ATOM 5835 C CA . GLN B 1 202 ? -6.629 88.688 12.562 1 87.31 202 GLN B CA 1
ATOM 5836 C C . GLN B 1 202 ? -7.617 87.562 12.852 1 87.31 202 GLN B C 1
ATOM 5838 O O . GLN B 1 202 ? -8.297 87.062 11.938 1 87.31 202 GLN B O 1
ATOM 5843 N N . GLY B 1 203 ? -7.723 87.125 14.07 1 86.38 203 GLY B N 1
ATOM 5844 C CA . GLY B 1 203 ? -8.711 86.125 14.453 1 86.38 203 GLY B CA 1
ATOM 5845 C C . GLY B 1 203 ? -8.234 84.688 14.227 1 86.38 203 GLY B C 1
ATOM 5846 O O . GLY B 1 203 ? -9.016 83.812 13.82 1 86.38 203 GLY B O 1
ATOM 5847 N N . ILE B 1 204 ? -6.973 84.438 14.328 1 88.44 204 ILE B N 1
ATOM 5848 C CA . ILE B 1 204 ? -6.449 83.062 14.188 1 88.44 204 ILE B CA 1
ATOM 5849 C C . ILE B 1 204 ? -6.906 82.188 15.367 1 88.44 204 ILE B C 1
ATOM 5851 O O . ILE B 1 204 ? -7.312 82.75 16.406 1 88.44 204 ILE B O 1
ATOM 5855 N N . SER B 1 205 ? -6.906 80.875 15.188 1 88.19 205 SER B N 1
ATOM 5856 C CA . SER B 1 205 ? -7.395 80 16.234 1 88.19 205 SER B CA 1
ATOM 5857 C C . SER B 1 205 ? -6.262 79.562 17.156 1 88.19 205 SER B C 1
ATOM 5859 O O . SER B 1 205 ? -6.48 79.375 18.359 1 88.19 205 SER B O 1
ATOM 5861 N N . VAL B 1 206 ? -5.145 79.375 16.562 1 90.75 206 VAL B N 1
ATOM 5862 C CA . VAL B 1 206 ? -4.004 78.938 17.359 1 90.75 206 VAL B CA 1
ATOM 5863 C C . VAL B 1 206 ? -2.744 79.625 16.906 1 90.75 206 VAL B C 1
ATOM 5865 O O . VAL B 1 206 ? -2.494 79.812 15.711 1 90.75 206 VAL B O 1
ATOM 5868 N N . LEU B 1 207 ? -2.066 80.188 17.859 1 90.31 207 LEU B N 1
ATOM 5869 C CA . LEU B 1 207 ? -0.724 80.75 17.641 1 90.31 207 LEU B CA 1
ATOM 5870 C C . LEU B 1 207 ? 0.328 79.812 18.25 1 90.31 207 LEU B C 1
ATOM 5872 O O . LEU B 1 207 ? 0.297 79.5 19.438 1 90.31 207 LEU B O 1
ATOM 5876 N N . ILE B 1 208 ? 1.207 79.312 17.344 1 91.56 208 ILE B N 1
ATOM 5877 C CA . ILE B 1 208 ? 2.264 78.438 17.812 1 91.56 208 ILE B CA 1
ATOM 5878 C C . ILE B 1 208 ? 3.613 79.125 17.734 1 91.56 208 ILE B C 1
ATOM 5880 O O . ILE B 1 208 ? 4.074 79.438 16.641 1 91.56 208 ILE B O 1
ATOM 5884 N N . ILE B 1 209 ? 4.164 79.312 18.875 1 92.25 209 ILE B N 1
ATOM 5885 C CA . ILE B 1 209 ? 5.492 79.938 18.953 1 92.25 209 ILE B CA 1
ATOM 5886 C C . ILE B 1 209 ? 6.559 78.812 18.891 1 92.25 209 ILE B C 1
ATOM 5888 O O . ILE B 1 209 ? 6.629 77.938 19.75 1 92.25 209 ILE B O 1
ATOM 5892 N N . THR B 1 210 ? 7.352 78.875 17.859 1 90.81 210 THR B N 1
ATOM 5893 C CA . THR B 1 210 ? 8.344 77.812 17.625 1 90.81 210 THR B CA 1
ATOM 5894 C C . THR B 1 210 ? 9.664 78.188 18.297 1 90.81 210 THR B C 1
ATOM 5896 O O . THR B 1 210 ? 9.945 79.375 18.562 1 90.81 210 THR B O 1
ATOM 5899 N N . GLY B 1 211 ? 10.492 77.125 18.703 1 86.5 211 GLY B N 1
ATOM 5900 C CA . GLY B 1 211 ? 11.828 77.312 19.25 1 86.5 211 GLY B CA 1
ATOM 5901 C C . GLY B 1 211 ? 11.836 77.938 20.641 1 86.5 211 GLY B C 1
ATOM 5902 O O . GLY B 1 211 ? 12.75 78.688 20.984 1 86.5 211 GLY B O 1
ATOM 5903 N N . ASN B 1 212 ? 10.82 77.812 21.297 1 85 212 ASN B N 1
ATOM 5904 C CA . ASN B 1 212 ? 10.664 78.438 22.641 1 85 212 ASN B CA 1
ATOM 5905 C C . ASN B 1 212 ? 10.859 79.938 22.625 1 85 212 ASN B C 1
ATOM 5907 O O . ASN B 1 212 ? 11.539 80.438 23.484 1 85 212 ASN B O 1
ATOM 5911 N N . GLY B 1 213 ? 10.281 80.5 21.625 1 82.44 213 GLY B N 1
ATOM 5912 C CA . GLY B 1 213 ? 10.375 81.938 21.547 1 82.44 213 GLY B CA 1
ATOM 5913 C C . GLY B 1 213 ? 9.648 82.625 22.688 1 82.44 213 GLY B C 1
ATOM 5914 O O . GLY B 1 213 ? 8.742 82.062 23.297 1 82.44 213 GLY B O 1
ATOM 5915 N N . ARG B 1 214 ? 10.031 83.812 23.031 1 83.44 214 ARG B N 1
ATOM 5916 C CA . ARG B 1 214 ? 9.43 84.625 24.109 1 83.44 214 ARG B CA 1
ATOM 5917 C C . ARG B 1 214 ? 8.086 85.188 23.688 1 83.44 214 ARG B C 1
ATOM 5919 O O . ARG B 1 214 ? 7.914 85.625 22.547 1 83.44 214 ARG B O 1
ATOM 5926 N N . VAL B 1 215 ? 7.117 85.062 24.562 1 87.25 215 VAL B N 1
ATOM 5927 C CA . VAL B 1 215 ? 5.801 85.688 24.344 1 87.25 215 VAL B CA 1
ATOM 5928 C C . VAL B 1 215 ? 5.531 86.75 25.391 1 87.25 215 VAL B C 1
ATOM 5930 O O . VAL B 1 215 ? 5.598 86.438 26.594 1 87.25 215 VAL B O 1
ATOM 5933 N N . SER B 1 216 ? 5.293 87.938 24.969 1 88.81 216 SER B N 1
ATOM 5934 C CA . SER B 1 216 ? 5.082 89 25.891 1 88.81 216 SER B CA 1
ATOM 5935 C C . SER B 1 216 ? 3.709 88.938 26.547 1 88.81 216 SER B C 1
ATOM 5937 O O . SER B 1 216 ? 2.822 88.25 26.062 1 88.81 216 SER B O 1
ATOM 5939 N N . ALA B 1 217 ? 3.52 89.688 27.672 1 90 217 ALA B N 1
ATOM 5940 C CA . ALA B 1 217 ? 2.26 89.688 28.406 1 90 217 ALA B CA 1
ATOM 5941 C C . ALA B 1 217 ? 1.154 90.312 27.562 1 90 217 ALA B C 1
ATOM 5943 O O . ALA B 1 217 ? -0.01 89.938 27.656 1 90 217 ALA B O 1
ATOM 5944 N N . ASP B 1 218 ? 1.608 91.188 26.656 1 89.44 218 ASP B N 1
ATOM 5945 C CA . ASP B 1 218 ? 0.634 91.875 25.797 1 89.44 218 ASP B CA 1
ATOM 5946 C C . ASP B 1 218 ? 0.019 90.875 24.812 1 89.44 218 ASP B C 1
ATOM 5948 O O . ASP B 1 218 ? -1.182 90.875 24.531 1 89.44 218 ASP B O 1
ATOM 5952 N N . VAL B 1 219 ? 0.894 90.062 24.344 1 88.88 219 VAL B N 1
ATOM 5953 C CA . VAL B 1 219 ? 0.433 89.062 23.391 1 88.88 219 VAL B CA 1
ATOM 5954 C C . VAL B 1 219 ? -0.516 88.062 24.109 1 88.88 219 VAL B C 1
ATOM 5956 O O . VAL B 1 219 ? -1.563 87.688 23.562 1 88.88 219 VAL B O 1
ATOM 5959 N N . ILE B 1 220 ? -0.228 87.625 25.281 1 91.75 220 ILE B N 1
ATOM 5960 C CA . ILE B 1 220 ? -1.029 86.688 26.078 1 91.75 220 ILE B CA 1
ATOM 5961 C C . ILE B 1 220 ? -2.396 87.312 26.359 1 91.75 220 ILE B C 1
ATOM 5963 O O . ILE B 1 220 ? -3.426 86.625 26.219 1 91.75 220 ILE B O 1
ATOM 5967 N N . GLU B 1 221 ? -2.367 88.5 26.766 1 89.12 221 GLU B N 1
ATOM 5968 C CA . GLU B 1 221 ? -3.607 89.25 27.078 1 89.12 221 GLU B CA 1
ATOM 5969 C C . GLU B 1 221 ? -4.504 89.375 25.844 1 89.12 221 GLU B C 1
ATOM 5971 O O . GLU B 1 221 ? -5.719 89.188 25.938 1 89.12 221 GLU B O 1
ATOM 5976 N N . ALA B 1 222 ? -3.82 89.688 24.75 1 89.31 222 ALA B N 1
ATOM 5977 C CA . ALA B 1 222 ? -4.578 89.75 23.516 1 89.31 222 ALA B CA 1
ATOM 5978 C C . ALA B 1 222 ? -5.191 88.438 23.125 1 89.31 222 ALA B C 1
ATOM 5980 O O . ALA B 1 222 ? -6.332 88.375 22.656 1 89.31 222 ALA B O 1
ATOM 5981 N N . ALA B 1 223 ? -4.484 87.438 23.266 1 90.38 223 ALA B N 1
ATOM 5982 C CA . ALA B 1 223 ? -4.93 86.062 22.922 1 90.38 223 ALA B CA 1
ATOM 5983 C C . ALA B 1 223 ? -6.043 85.625 23.859 1 90.38 223 ALA B C 1
ATOM 5985 O O . ALA B 1 223 ? -7 84.938 23.422 1 90.38 223 ALA B O 1
ATOM 5986 N N . GLU B 1 224 ? -5.969 85.812 25.172 1 90.75 224 GLU B N 1
ATOM 5987 C CA . GLU B 1 224 ? -6.992 85.438 26.141 1 90.75 224 GLU B CA 1
ATOM 5988 C C . GLU B 1 224 ? -8.312 86.125 25.844 1 90.75 224 GLU B C 1
ATOM 5990 O O . GLU B 1 224 ? -9.383 85.562 25.984 1 90.75 224 GLU B O 1
ATOM 5995 N N . ALA B 1 225 ? -8.133 87.312 25.422 1 87.12 225 ALA B N 1
ATOM 5996 C CA . ALA B 1 225 ? -9.32 88.125 25.109 1 87.12 225 ALA B CA 1
ATOM 5997 C C . ALA B 1 225 ? -10.086 87.5 23.938 1 87.12 225 ALA B C 1
ATOM 5999 O O . ALA B 1 225 ? -11.312 87.625 23.844 1 87.12 225 ALA B O 1
ATOM 6000 N N . ARG B 1 226 ? -9.445 86.812 23.094 1 87.06 226 ARG B N 1
ATOM 6001 C CA . ARG B 1 226 ? -10.062 86.25 21.906 1 87.06 226 ARG B CA 1
ATOM 6002 C C . ARG B 1 226 ? -10.258 84.75 22.078 1 87.06 226 ARG B C 1
ATOM 6004 O O . ARG B 1 226 ? -10.664 84.062 21.141 1 87.06 226 ARG B O 1
ATOM 6011 N N . HIS B 1 227 ? -9.938 84.188 23.156 1 83 227 HIS B N 1
ATOM 6012 C CA . HIS B 1 227 ? -10.102 82.812 23.5 1 83 227 HIS B CA 1
ATOM 6013 C C . HIS B 1 227 ? -9.383 81.875 22.5 1 83 227 HIS B C 1
ATOM 6015 O O . HIS B 1 227 ? -9.961 80.938 22.016 1 83 227 HIS B O 1
ATOM 6021 N N . MET B 1 228 ? -8.219 82.312 22.094 1 86.69 228 MET B N 1
ATOM 6022 C CA . MET B 1 228 ? -7.426 81.5 21.156 1 86.69 228 MET B CA 1
ATOM 6023 C C . MET B 1 228 ? -6.309 80.75 21.891 1 86.69 228 MET B C 1
ATOM 6025 O O . MET B 1 228 ? -5.871 81.188 22.953 1 86.69 228 MET B O 1
ATOM 6029 N N . PHE B 1 229 ? -5.828 79.625 21.234 1 89.69 229 PHE B N 1
ATOM 6030 C CA . PHE B 1 229 ? -4.707 78.938 21.812 1 89.69 229 PHE B CA 1
ATOM 6031 C C . PHE B 1 229 ? -3.389 79.625 21.5 1 89.69 229 PHE B C 1
ATOM 6033 O O . PHE B 1 229 ? -3.189 80.125 20.391 1 89.69 229 PHE B O 1
ATOM 6040 N N . VAL B 1 230 ? -2.58 79.75 22.453 1 91.56 230 VAL B N 1
ATOM 6041 C CA . VAL B 1 230 ? -1.172 80.062 22.234 1 91.56 230 VAL B CA 1
ATOM 6042 C C . VAL B 1 230 ? -0.297 78.938 22.766 1 91.56 230 VAL B C 1
ATOM 6044 O O . VAL B 1 230 ? -0.35 78.625 23.938 1 91.56 230 VAL B O 1
ATOM 6047 N N . LEU B 1 231 ? 0.375 78.375 21.797 1 92.25 231 LEU B N 1
ATOM 6048 C CA . LEU B 1 231 ? 1.217 77.188 22.109 1 92.25 231 LEU B CA 1
ATOM 6049 C C . LEU B 1 231 ? 2.691 77.562 21.906 1 92.25 231 LEU B C 1
ATOM 6051 O O . LEU B 1 231 ? 3.035 78.312 21 1 92.25 231 LEU B O 1
ATOM 6055 N N . SER B 1 232 ? 3.523 77.062 22.797 1 93.44 232 SER B N 1
ATOM 6056 C CA . SER B 1 232 ? 4.973 77.188 22.641 1 93.44 232 SER B CA 1
ATOM 6057 C C . SER B 1 232 ? 5.605 75.75 22.484 1 93.44 232 SER B C 1
ATOM 6059 O O . SER B 1 232 ? 5.258 74.812 23.203 1 93.44 232 SER B O 1
ATOM 6061 N N . THR B 1 233 ? 6.375 75.562 21.438 1 91.5 233 THR B N 1
ATOM 6062 C CA . THR B 1 233 ? 7.039 74.312 21.188 1 91.5 233 THR B CA 1
ATOM 6063 C C . THR B 1 233 ? 8.555 74.5 21.141 1 91.5 233 THR B C 1
ATOM 6065 O O . THR B 1 233 ? 9.055 75.562 20.75 1 91.5 233 THR B O 1
ATOM 6068 N N . PRO B 1 234 ? 9.312 73.438 21.609 1 90.44 234 PRO B N 1
ATOM 6069 C CA . PRO B 1 234 ? 10.773 73.5 21.562 1 90.44 234 PRO B CA 1
ATOM 6070 C C . PRO B 1 234 ? 11.32 73.375 20.156 1 90.44 234 PRO B C 1
ATOM 6072 O O . PRO B 1 234 ? 12.5 73.625 19.906 1 90.44 234 PRO B O 1
ATOM 6075 N N . TYR B 1 235 ? 10.516 72.938 19.188 1 85.62 235 TYR B N 1
ATOM 6076 C CA . TYR B 1 235 ? 10.992 72.625 17.844 1 85.62 235 TYR B CA 1
ATOM 6077 C C . TYR B 1 235 ? 11.023 73.875 16.984 1 85.62 235 TYR B C 1
ATOM 6079 O O . TYR B 1 235 ? 10.25 74.812 17.203 1 85.62 235 TYR B O 1
ATOM 6087 N N . ASP B 1 236 ? 11.914 73.812 15.992 1 83.81 236 ASP B N 1
ATOM 6088 C CA . ASP B 1 236 ? 11.961 74.875 15.039 1 83.81 236 ASP B CA 1
ATOM 6089 C C . ASP B 1 236 ? 10.758 74.875 14.102 1 83.81 236 ASP B C 1
ATOM 6091 O O . ASP B 1 236 ? 9.984 73.938 14.102 1 83.81 236 ASP B O 1
ATOM 6095 N N . THR B 1 237 ? 10.539 75.938 13.406 1 81.06 237 THR B N 1
ATOM 6096 C CA . THR B 1 237 ? 9.367 76.062 12.555 1 81.06 237 THR B CA 1
ATOM 6097 C C . THR B 1 237 ? 9.25 74.938 11.562 1 81.06 237 THR B C 1
ATOM 6099 O O . THR B 1 237 ? 8.156 74.438 11.344 1 81.06 237 THR B O 1
ATOM 6102 N N . TYR B 1 238 ? 10.336 74.562 10.977 1 72.75 238 TYR B N 1
ATOM 6103 C CA . TYR B 1 238 ? 10.328 73.5 10.016 1 72.75 238 TYR B CA 1
ATOM 6104 C C . TYR B 1 238 ? 9.883 72.188 10.672 1 72.75 238 TYR B C 1
ATOM 6106 O O . TYR B 1 238 ? 9 71.5 10.164 1 72.75 238 TYR B O 1
ATOM 6114 N N . THR B 1 239 ? 10.477 71.875 11.703 1 76.56 239 THR B N 1
ATOM 6115 C CA . THR B 1 239 ? 10.172 70.625 12.422 1 76.56 239 THR B CA 1
ATOM 6116 C C . THR B 1 239 ? 8.727 70.625 12.914 1 76.56 239 THR B C 1
ATOM 6118 O O . THR B 1 239 ? 8.039 69.625 12.852 1 76.56 239 THR B O 1
ATOM 6121 N N . THR B 1 240 ? 8.336 71.75 13.391 1 80.56 240 THR B N 1
ATOM 6122 C CA . THR B 1 240 ? 6.969 71.875 13.875 1 80.56 240 THR B CA 1
ATOM 6123 C C . THR B 1 240 ? 5.965 71.625 12.75 1 80.56 240 THR B C 1
ATOM 6125 O O . THR B 1 240 ? 4.98 70.875 12.93 1 80.56 240 THR B O 1
ATOM 6128 N N . ALA B 1 241 ? 6.234 72.125 11.625 1 73.94 241 ALA B N 1
ATOM 6129 C CA . ALA B 1 241 ? 5.355 72 10.477 1 73.94 241 ALA B CA 1
ATOM 6130 C C . ALA B 1 241 ? 5.273 70.5 10.07 1 73.94 241 ALA B C 1
ATOM 6132 O O . ALA B 1 241 ? 4.195 70 9.75 1 73.94 241 ALA B O 1
ATOM 6133 N N . ARG B 1 242 ? 6.316 69.938 10.148 1 71.12 242 ARG B N 1
ATOM 6134 C CA . ARG B 1 242 ? 6.375 68.5 9.797 1 71.12 242 ARG B CA 1
ATOM 6135 C C . ARG B 1 242 ? 5.609 67.688 10.812 1 71.12 242 ARG B C 1
ATOM 6137 O O . ARG B 1 242 ? 4.898 66.75 10.43 1 71.12 242 ARG B O 1
ATOM 6144 N N . LEU B 1 243 ? 5.781 67.938 12.008 1 75.56 243 LEU B N 1
ATOM 6145 C CA . LEU B 1 243 ? 5.156 67.188 13.086 1 75.56 243 LEU B CA 1
ATOM 6146 C C . LEU B 1 243 ? 3.643 67.375 13.07 1 75.56 243 LEU B C 1
ATOM 6148 O O . LEU B 1 243 ? 2.898 66.438 13.336 1 75.56 243 LEU B O 1
ATOM 6152 N N . ILE B 1 244 ? 3.266 68.5 12.781 1 77.25 244 ILE B N 1
ATOM 6153 C CA . ILE B 1 244 ? 1.837 68.75 12.742 1 77.25 244 ILE B CA 1
ATOM 6154 C C . ILE B 1 244 ? 1.165 67.875 11.68 1 77.25 244 ILE B C 1
ATOM 6156 O O . ILE B 1 244 ? 0.04 67.438 11.867 1 77.25 244 ILE B O 1
ATOM 6160 N N . ASN B 1 245 ? 1.842 67.688 10.594 1 73.19 245 ASN B N 1
ATOM 6161 C CA . ASN B 1 245 ? 1.295 66.875 9.523 1 73.19 245 ASN B CA 1
ATOM 6162 C C . ASN B 1 245 ? 1.133 65.438 9.953 1 73.19 245 ASN B C 1
ATOM 6164 O O . ASN B 1 245 ? 0.358 64.688 9.359 1 73.19 245 ASN B O 1
ATOM 6168 N N . GLN B 1 246 ? 1.757 65.125 10.945 1 76.75 246 GLN B N 1
ATOM 6169 C CA . GLN B 1 246 ? 1.686 63.75 11.438 1 76.75 246 GLN B CA 1
ATOM 6170 C C . GLN B 1 246 ? 0.466 63.531 12.328 1 76.75 246 GLN B C 1
ATOM 6172 O O . GLN B 1 246 ? 0.175 62.438 12.75 1 76.75 246 GLN B O 1
ATOM 6177 N N . CYS B 1 247 ? -0.269 64.625 12.508 1 78.62 247 CYS B N 1
ATOM 6178 C CA . CYS B 1 247 ? -1.46 64.5 13.352 1 78.62 247 CYS B CA 1
ATOM 6179 C C . CYS B 1 247 ? -2.664 64.062 12.547 1 78.62 247 CYS B C 1
ATOM 6181 O O . CYS B 1 247 ? -3.748 63.875 13.102 1 78.62 247 CYS B O 1
ATOM 6183 N N . VAL B 1 248 ? -2.439 63.781 11.344 1 78.56 248 VAL B N 1
ATOM 6184 C CA . VAL B 1 248 ? -3.512 63.25 10.492 1 78.56 248 VAL B CA 1
ATOM 6185 C C . VAL B 1 248 ? -3.949 61.875 10.969 1 78.56 248 VAL B C 1
ATOM 6187 O O . VAL B 1 248 ? -3.113 61.031 11.305 1 78.56 248 VAL B O 1
ATOM 6190 N N . PRO B 1 249 ? -5.242 61.719 11.094 1 84.25 249 PRO B N 1
ATOM 6191 C CA . PRO B 1 249 ? -5.73 60.406 11.539 1 84.25 249 PRO B CA 1
ATOM 6192 C C . PRO B 1 249 ? -5.469 59.312 10.516 1 84.25 249 PRO B C 1
ATOM 6194 O O . PRO B 1 249 ? -5.48 59.562 9.312 1 84.25 249 PRO B O 1
ATOM 6197 N N . VAL B 1 250 ? -5.375 58.031 11.016 1 89.5 250 VAL B N 1
ATOM 6198 C CA . VAL B 1 250 ? -5.055 56.875 10.211 1 89.5 250 VAL B CA 1
ATOM 6199 C C . VAL B 1 250 ? -6.172 56.625 9.203 1 89.5 250 VAL B C 1
ATOM 6201 O O . VAL B 1 250 ? -5.914 56.188 8.078 1 89.5 250 VAL B O 1
ATOM 6204 N N . ARG B 1 251 ? -7.359 56.906 9.516 1 88.25 251 ARG B N 1
ATOM 6205 C CA . ARG B 1 251 ? -8.523 56.656 8.664 1 88.25 251 ARG B CA 1
ATOM 6206 C C . ARG B 1 251 ? -8.375 57.344 7.309 1 88.25 251 ARG B C 1
ATOM 6208 O O . ARG B 1 251 ? -8.984 56.906 6.328 1 88.25 251 ARG B O 1
ATOM 6215 N N . ARG B 1 252 ? -7.555 58.344 7.207 1 84.12 252 ARG B N 1
ATOM 6216 C CA . ARG B 1 252 ? -7.422 59.125 5.977 1 84.12 252 ARG B CA 1
ATOM 6217 C C . ARG B 1 252 ? -6.492 58.406 4.988 1 84.12 252 ARG B C 1
ATOM 6219 O O . ARG B 1 252 ? -6.504 58.719 3.795 1 84.12 252 ARG B O 1
ATOM 6226 N N . ILE B 1 253 ? -5.758 57.5 5.52 1 86 253 ILE B N 1
ATOM 6227 C CA . ILE B 1 253 ? -4.793 56.875 4.609 1 86 253 ILE B CA 1
ATOM 6228 C C . ILE B 1 253 ? -5.055 55.375 4.516 1 86 253 ILE B C 1
ATOM 6230 O O . ILE B 1 253 ? -4.445 54.688 3.699 1 86 253 ILE B O 1
ATOM 6234 N N . MET B 1 254 ? -5.832 54.906 5.332 1 88.88 254 MET B N 1
ATOM 6235 C CA . MET B 1 254 ? -6.059 53.469 5.375 1 88.88 254 MET B CA 1
ATOM 6236 C C . MET B 1 254 ? -6.828 53 4.148 1 88.88 254 MET B C 1
ATOM 6238 O O . MET B 1 254 ? -7.512 53.781 3.496 1 88.88 254 MET B O 1
ATOM 6242 N N . HIS B 1 255 ? -6.633 51.688 3.805 1 88.56 255 HIS B N 1
ATOM 6243 C CA . HIS B 1 255 ? -7.473 51.062 2.797 1 88.56 255 HIS B CA 1
ATOM 6244 C C . HIS B 1 255 ? -8.75 50.5 3.42 1 88.56 255 HIS B C 1
ATOM 6246 O O . HIS B 1 255 ? -8.68 49.656 4.316 1 88.56 255 HIS B O 1
ATOM 6252 N N . GLU B 1 256 ? -9.781 51.031 2.873 1 88.5 256 GLU B N 1
ATOM 6253 C CA . GLU B 1 256 ? -11.062 50.562 3.398 1 88.5 256 GLU B CA 1
ATOM 6254 C C . GLU B 1 256 ? -11.477 49.219 2.752 1 88.5 256 GLU B C 1
ATOM 6256 O O . GLU B 1 256 ? -11.055 48.906 1.637 1 88.5 256 GLU B O 1
ATOM 6261 N N . ASN B 1 257 ? -12.219 48.375 3.492 1 84.38 257 ASN B N 1
ATOM 6262 C CA . ASN B 1 257 ? -12.797 47.125 3.035 1 84.38 257 ASN B CA 1
ATOM 6263 C C . ASN B 1 257 ? -11.727 46.156 2.545 1 84.38 257 ASN B C 1
ATOM 6265 O O . ASN B 1 257 ? -11.789 45.656 1.412 1 84.38 257 ASN B O 1
ATOM 6269 N N . PRO B 1 258 ? -10.773 45.906 3.418 1 88.06 258 PRO B N 1
ATOM 6270 C CA . PRO B 1 258 ? -9.742 44.969 3 1 88.06 258 PRO B CA 1
ATOM 6271 C C . PRO B 1 258 ? -10.312 43.562 2.756 1 88.06 258 PRO B C 1
ATOM 6273 O O . PRO B 1 258 ? -11.383 43.219 3.266 1 88.06 258 PRO B O 1
ATOM 6276 N N . VAL B 1 259 ? -9.609 42.812 1.866 1 91.06 259 VAL B N 1
ATOM 6277 C CA . VAL B 1 259 ? -9.945 41.406 1.664 1 91.06 259 VAL B CA 1
ATOM 6278 C C . VAL B 1 259 ? -9.656 40.625 2.938 1 91.06 259 VAL B C 1
ATOM 6280 O O . VAL B 1 259 ? -8.531 40.656 3.447 1 91.06 259 VAL B O 1
ATOM 6283 N N . CYS B 1 260 ? -10.68 40.125 3.475 1 91.69 260 CYS B N 1
ATOM 6284 C CA . CYS B 1 260 ? -10.562 39.375 4.719 1 91.69 260 CYS B CA 1
ATOM 6285 C C . CYS B 1 260 ? -10.914 37.906 4.508 1 91.69 260 CYS B C 1
ATOM 6287 O O . CYS B 1 260 ? -11.578 37.531 3.533 1 91.69 260 CYS B O 1
ATOM 6289 N N . PHE B 1 261 ? -10.352 37.094 5.402 1 92.75 261 PHE B N 1
ATOM 6290 C CA . PHE B 1 261 ? -10.68 35.688 5.398 1 92.75 261 PHE B CA 1
ATOM 6291 C C . PHE B 1 261 ? -11.305 35.25 6.727 1 92.75 261 PHE B C 1
ATOM 6293 O O . PHE B 1 261 ? -11.32 36.031 7.68 1 92.75 261 PHE B O 1
ATOM 6300 N N . LYS B 1 262 ? -11.891 34.062 6.746 1 91.81 262 LYS B N 1
ATOM 6301 C CA . LYS B 1 262 ? -12.406 33.438 7.961 1 91.81 262 LYS B CA 1
ATOM 6302 C C . LYS B 1 262 ? -11.5 32.281 8.414 1 91.81 262 LYS B C 1
ATOM 6304 O O . LYS B 1 262 ? -10.82 31.656 7.602 1 91.81 262 LYS B O 1
ATOM 6309 N N . PRO B 1 263 ? -11.516 32.094 9.742 1 88.81 263 PRO B N 1
ATOM 6310 C CA . PRO B 1 263 ? -10.664 31.016 10.266 1 88.81 263 PRO B CA 1
ATOM 6311 C C . PRO B 1 263 ? -10.938 29.656 9.594 1 88.81 263 PRO B C 1
ATOM 6313 O O . PRO B 1 263 ? -10.016 28.875 9.391 1 88.81 263 PRO B O 1
ATOM 6316 N N . MET B 1 264 ? -12.109 29.422 9.164 1 88.38 264 MET B N 1
ATOM 6317 C CA . MET B 1 264 ? -12.5 28.109 8.68 1 88.38 264 MET B CA 1
ATOM 6318 C C . MET B 1 264 ? -12.383 28.031 7.16 1 88.38 264 MET B C 1
ATOM 6320 O O . MET B 1 264 ? -12.641 26.984 6.566 1 88.38 264 MET B O 1
ATOM 6324 N N . ASP B 1 265 ? -11.898 29.125 6.566 1 88.38 265 ASP B N 1
ATOM 6325 C CA . ASP B 1 265 ? -11.664 29.094 5.125 1 88.38 265 ASP B CA 1
ATOM 6326 C C . ASP B 1 265 ? -10.562 28.094 4.766 1 88.38 265 ASP B C 1
ATOM 6328 O O . ASP B 1 265 ? -9.578 27.953 5.504 1 88.38 265 ASP B O 1
ATOM 6332 N N . LEU B 1 266 ? -10.82 27.391 3.613 1 87.88 266 LEU B N 1
ATOM 6333 C CA . LEU B 1 266 ? -9.797 26.469 3.129 1 87.88 266 LEU B CA 1
ATOM 6334 C C . LEU B 1 266 ? -8.602 27.234 2.572 1 87.88 266 LEU B C 1
ATOM 6336 O O . LEU B 1 266 ? -8.773 28.25 1.884 1 87.88 266 LEU B O 1
ATOM 6340 N N . LEU B 1 267 ? -7.438 26.781 2.902 1 86.38 267 LEU B N 1
ATOM 6341 C CA . LEU B 1 267 ? -6.242 27.438 2.391 1 86.38 267 LEU B CA 1
ATOM 6342 C C . LEU B 1 267 ? -6.203 27.391 0.867 1 86.38 267 LEU B C 1
ATOM 6344 O O . LEU B 1 267 ? -5.742 28.328 0.224 1 86.38 267 LEU B O 1
ATOM 6348 N N . SER B 1 268 ? -6.652 26.328 0.348 1 83.75 268 SER B N 1
ATOM 6349 C CA . SER B 1 268 ? -6.684 26.188 -1.104 1 83.75 268 SER B CA 1
ATOM 6350 C C . SER B 1 268 ? -7.559 27.266 -1.739 1 83.75 268 SER B C 1
ATOM 6352 O O . SER B 1 268 ? -7.27 27.734 -2.84 1 83.75 268 SER B O 1
ATOM 6354 N N . ASP B 1 269 ? -8.586 27.641 -1.06 1 85.25 269 ASP B N 1
ATOM 6355 C CA . ASP B 1 269 ? -9.531 28.625 -1.584 1 85.25 269 ASP B CA 1
ATOM 6356 C C . ASP B 1 269 ? -8.945 30.047 -1.524 1 85.25 269 ASP B C 1
ATOM 6358 O O . ASP B 1 269 ? -9.156 30.844 -2.436 1 85.25 269 ASP B O 1
ATOM 6362 N N . ILE B 1 270 ? -8.211 30.266 -0.513 1 87.62 270 ILE B N 1
ATOM 6363 C CA . ILE B 1 270 ? -7.758 31.641 -0.316 1 87.62 270 ILE B CA 1
ATOM 6364 C C . ILE B 1 270 ? -6.516 31.906 -1.161 1 87.62 270 ILE B C 1
ATOM 6366 O O . ILE B 1 270 ? -6.152 33.062 -1.406 1 87.62 270 ILE B O 1
ATOM 6370 N N . LYS B 1 271 ? -5.848 30.812 -1.497 1 84.69 271 LYS B N 1
ATOM 6371 C CA . LYS B 1 271 ? -4.672 30.953 -2.35 1 84.69 271 LYS B CA 1
ATOM 6372 C C . LYS B 1 271 ? -5.012 31.672 -3.645 1 84.69 271 LYS B C 1
ATOM 6374 O O . LYS B 1 271 ? -4.242 32.531 -4.109 1 84.69 271 LYS B O 1
ATOM 6379 N N . GLY B 1 272 ? -6.125 31.391 -4.191 1 82.75 272 GLY B N 1
ATOM 6380 C CA . GLY B 1 272 ? -6.555 32.094 -5.391 1 82.75 272 GLY B CA 1
ATOM 6381 C C . GLY B 1 272 ? -6.77 33.562 -5.176 1 82.75 272 GLY B C 1
ATOM 6382 O O . GLY B 1 272 ? -6.316 34.406 -5.973 1 82.75 272 GLY B O 1
ATOM 6383 N N . THR B 1 273 ? -7.383 33.875 -4.113 1 87 273 THR B N 1
ATOM 6384 C CA . THR B 1 273 ? -7.641 35.25 -3.764 1 87 273 THR B CA 1
ATOM 6385 C C . THR B 1 273 ? -6.332 36 -3.518 1 87 273 THR B C 1
ATOM 6387 O O . THR B 1 273 ? -6.188 37.156 -3.918 1 87 273 THR B O 1
ATOM 6390 N N . MET B 1 274 ? -5.422 35.344 -2.941 1 86.62 274 MET B N 1
ATOM 6391 C CA . MET B 1 274 ? -4.133 35.969 -2.637 1 86.62 274 MET B CA 1
ATOM 6392 C C . MET B 1 274 ? -3.34 36.219 -3.914 1 86.62 274 MET B C 1
ATOM 6394 O O . MET B 1 274 ? -2.637 37.219 -4.02 1 86.62 274 MET B O 1
ATOM 6398 N N . GLU B 1 275 ? -3.502 35.312 -4.805 1 84.19 275 GLU B N 1
ATOM 6399 C CA . GLU B 1 275 ? -2.797 35.469 -6.074 1 84.19 275 GLU B CA 1
ATOM 6400 C C . GLU B 1 275 ? -3.361 36.625 -6.887 1 84.19 275 GLU B C 1
ATOM 6402 O O . GLU B 1 275 ? -2.633 37.281 -7.637 1 84.19 275 GLU B O 1
ATOM 6407 N N . GLU B 1 276 ? -4.531 36.938 -6.688 1 85.44 276 GLU B N 1
ATOM 6408 C CA . GLU B 1 276 ? -5.191 38 -7.422 1 85.44 276 GLU B CA 1
ATOM 6409 C C . GLU B 1 276 ? -4.91 39.375 -6.785 1 85.44 276 GLU B C 1
ATOM 6411 O O . GLU B 1 276 ? -4.703 40.344 -7.488 1 85.44 276 GLU B O 1
ATOM 6416 N N . THR B 1 277 ? -4.867 39.469 -5.527 1 83.62 277 THR B N 1
ATOM 6417 C CA . THR B 1 277 ? -4.801 40.75 -4.832 1 83.62 277 THR B CA 1
ATOM 6418 C C . THR B 1 277 ? -3.355 41.094 -4.484 1 83.62 277 THR B C 1
ATOM 6420 O O . THR B 1 277 ? -2.994 42.25 -4.43 1 83.62 277 THR B O 1
ATOM 6423 N N . HIS B 1 278 ? -2.484 40.094 -4.086 1 79.62 278 HIS B N 1
ATOM 6424 C CA . HIS B 1 278 ? -1.053 40.188 -3.828 1 79.62 278 HIS B CA 1
ATOM 6425 C C . HIS B 1 278 ? -0.773 41.062 -2.607 1 79.62 278 HIS B C 1
ATOM 6427 O O . HIS B 1 278 ? 0.181 41.844 -2.602 1 79.62 278 HIS B O 1
ATOM 6433 N N . TYR B 1 279 ? -1.682 41.094 -1.644 1 78.19 279 TYR B N 1
ATOM 6434 C CA . TYR B 1 279 ? -1.392 41.75 -0.374 1 78.19 279 TYR B CA 1
ATOM 6435 C C . TYR B 1 279 ? -0.402 40.938 0.449 1 78.19 279 TYR B C 1
ATOM 6437 O O . TYR B 1 279 ? -0.245 39.719 0.229 1 78.19 279 TYR B O 1
ATOM 6445 N N . ARG B 1 280 ? 0.316 41.562 1.327 1 75.88 280 ARG B N 1
ATOM 6446 C CA . ARG B 1 280 ? 1.26 40.844 2.176 1 75.88 280 ARG B CA 1
ATOM 6447 C C . ARG B 1 280 ? 0.536 40.125 3.301 1 75.88 280 ARG B C 1
ATOM 6449 O O . ARG B 1 280 ? 0.926 39 3.68 1 75.88 280 ARG B O 1
ATOM 6456 N N . ASN B 1 281 ? -0.434 40.938 3.879 1 84.88 281 ASN B N 1
ATOM 6457 C CA . ASN B 1 281 ? -1.19 40.344 4.988 1 84.88 281 ASN B CA 1
ATOM 6458 C C . ASN B 1 281 ? -2.695 40.5 4.766 1 84.88 281 ASN B C 1
ATOM 6460 O O . ASN B 1 281 ? -3.156 41.469 4.172 1 84.88 281 ASN B O 1
ATOM 6464 N N . TYR B 1 282 ? -3.375 39.5 5.215 1 89.81 282 TYR B N 1
ATOM 6465 C CA . TYR B 1 282 ? -4.832 39.469 5.129 1 89.81 282 TYR B CA 1
ATOM 6466 C C . TYR B 1 282 ? -5.457 39.312 6.508 1 89.81 282 TYR B C 1
ATOM 6468 O O . TYR B 1 282 ? -5.125 38.344 7.227 1 89.81 282 TYR B O 1
ATOM 6476 N N . PRO B 1 283 ? -6.25 40.219 6.906 1 89.88 283 PRO B N 1
ATOM 6477 C CA . PRO B 1 283 ? -6.922 40.031 8.195 1 89.88 283 PRO B CA 1
ATOM 6478 C C . PRO B 1 283 ? -7.867 38.844 8.211 1 89.88 283 PRO B C 1
ATOM 6480 O O . PRO B 1 283 ? -8.516 38.562 7.199 1 89.88 283 PRO B O 1
ATOM 6483 N N . VAL B 1 284 ? -7.871 38.156 9.289 1 92.06 284 VAL B N 1
ATOM 6484 C CA . VAL B 1 284 ? -8.805 37.062 9.516 1 92.06 284 VAL B CA 1
ATOM 6485 C C . VAL B 1 284 ? -9.867 37.5 10.531 1 92.06 284 VAL B C 1
ATOM 6487 O O . VAL B 1 284 ? -9.531 37.906 11.641 1 92.06 284 VAL B O 1
ATOM 6490 N N . ILE B 1 285 ? -11.125 37.406 10.109 1 89.75 285 ILE B N 1
ATOM 6491 C CA . ILE B 1 285 ? -12.211 37.938 10.922 1 89.75 285 ILE B CA 1
ATOM 6492 C C . ILE B 1 285 ? -13.188 36.812 11.289 1 89.75 285 ILE B C 1
ATOM 6494 O O . ILE B 1 285 ? -13.438 35.906 10.484 1 89.75 285 ILE B O 1
ATOM 6498 N N . GLU B 1 286 ? -13.57 36.781 12.555 1 88.19 286 GLU B N 1
ATOM 6499 C CA . GLU B 1 286 ? -14.625 35.906 13.047 1 88.19 286 GLU B CA 1
ATOM 6500 C C . GLU B 1 286 ? -15.703 36.688 13.781 1 88.19 286 GLU B C 1
ATOM 6502 O O . GLU B 1 286 ? -15.406 37.406 14.75 1 88.19 286 GLU B O 1
ATOM 6507 N N . ASN B 1 287 ? -16.859 36.594 13.398 1 81.75 287 ASN B N 1
ATOM 6508 C CA . ASN B 1 287 ? -17.969 37.344 13.984 1 81.75 287 ASN B CA 1
ATOM 6509 C C . ASN B 1 287 ? -17.688 38.844 14.031 1 81.75 287 ASN B C 1
ATOM 6511 O O . ASN B 1 287 ? -17.891 39.5 15.055 1 81.75 287 ASN B O 1
ATOM 6515 N N . GLY B 1 288 ? -17.016 39.344 12.977 1 76.69 288 GLY B N 1
ATOM 6516 C CA . GLY B 1 288 ? -16.75 40.781 12.836 1 76.69 288 GLY B CA 1
ATOM 6517 C C . GLY B 1 288 ? -15.5 41.219 13.57 1 76.69 288 GLY B C 1
ATOM 6518 O O . GLY B 1 288 ? -15.109 42.375 13.469 1 76.69 288 GLY B O 1
ATOM 6519 N N . ARG B 1 289 ? -14.961 40.344 14.25 1 83.94 289 ARG B N 1
ATOM 6520 C CA . ARG B 1 289 ? -13.781 40.688 15.023 1 83.94 289 ARG B CA 1
ATOM 6521 C C . ARG B 1 289 ? -12.516 40.125 14.406 1 83.94 289 ARG B C 1
ATOM 6523 O O . ARG B 1 289 ? -12.531 39 13.875 1 83.94 289 ARG B O 1
ATOM 6530 N N . LEU B 1 290 ? -11.539 40.938 14.594 1 87.69 290 LEU B N 1
ATOM 6531 C CA . LEU B 1 290 ? -10.234 40.5 14.109 1 87.69 290 LEU B CA 1
ATOM 6532 C C . LEU B 1 290 ? -9.672 39.375 15 1 87.69 290 LEU B C 1
ATOM 6534 O O . LEU B 1 290 ? -9.539 39.562 16.219 1 87.69 290 LEU B O 1
ATOM 6538 N N . VAL B 1 291 ? -9.359 38.281 14.406 1 88 291 VAL B N 1
ATOM 6539 C CA . VAL B 1 291 ? -8.844 37.156 15.203 1 88 291 VAL B CA 1
ATOM 6540 C C . VAL B 1 291 ? -7.383 36.906 14.859 1 88 291 VAL B C 1
ATOM 6542 O O . VAL B 1 291 ? -6.672 36.219 15.609 1 88 291 VAL B O 1
ATOM 6545 N N . GLY B 1 292 ? -6.926 37.438 13.773 1 88.38 292 GLY B N 1
ATOM 6546 C CA . GLY B 1 292 ? -5.543 37.25 13.383 1 88.38 292 GLY B CA 1
ATOM 6547 C C . GLY B 1 292 ? -5.25 37.719 11.969 1 88.38 292 GLY B C 1
ATOM 6548 O O . GLY B 1 292 ? -6.055 38.438 11.375 1 88.38 292 GLY B O 1
ATOM 6549 N N . LEU B 1 293 ? -3.984 37.438 11.539 1 88.25 293 LEU B N 1
ATOM 6550 C CA . LEU B 1 293 ? -3.539 37.75 10.18 1 88.25 293 LEU B CA 1
ATOM 6551 C C . LEU B 1 293 ? -2.973 36.531 9.492 1 88.25 293 LEU B C 1
ATOM 6553 O O . LEU B 1 293 ? -2.545 35.562 10.156 1 88.25 293 LEU B O 1
ATOM 6557 N N . VAL B 1 294 ? -3.172 36.469 8.234 1 87.56 294 VAL B N 1
ATOM 6558 C CA . VAL B 1 294 ? -2.496 35.438 7.441 1 87.56 294 VAL B CA 1
ATOM 6559 C C . VAL B 1 294 ? -1.56 36.125 6.434 1 87.56 294 VAL B C 1
ATOM 6561 O O . VAL B 1 294 ? -1.92 37.094 5.805 1 87.56 294 VAL B O 1
ATOM 6564 N N . SER B 1 295 ? -0.34 35.625 6.469 1 82.12 295 SER B N 1
ATOM 6565 C CA . SER B 1 295 ? 0.639 36.125 5.523 1 82.12 295 SER B CA 1
ATOM 6566 C C . SER B 1 295 ? 0.814 35.188 4.332 1 82.12 295 SER B C 1
ATOM 6568 O O . SER B 1 295 ? 0.594 34 4.449 1 82.12 295 SER B O 1
ATOM 6570 N N . ARG B 1 296 ? 1.204 35.75 3.248 1 76.38 296 ARG B N 1
ATOM 6571 C CA . ARG B 1 296 ? 1.45 34.969 2.037 1 76.38 296 ARG B CA 1
ATOM 6572 C C . ARG B 1 296 ? 2.592 34 2.244 1 76.38 296 ARG B C 1
ATOM 6574 O O . ARG B 1 296 ? 2.557 32.875 1.722 1 76.38 296 ARG B O 1
ATOM 6581 N N . ASP B 1 297 ? 3.539 34.406 2.963 1 69.94 297 ASP B N 1
ATOM 6582 C CA . ASP B 1 297 ? 4.73 33.594 3.186 1 69.94 297 ASP B CA 1
ATOM 6583 C C . ASP B 1 297 ? 4.406 32.375 4.039 1 69.94 297 ASP B C 1
ATOM 6585 O O . ASP B 1 297 ? 5.094 31.344 3.957 1 69.94 297 ASP B O 1
ATOM 6589 N N . GLU B 1 298 ? 3.406 32.625 4.844 1 63.47 298 GLU B N 1
ATOM 6590 C CA . GLU B 1 298 ? 3.078 31.562 5.785 1 63.47 298 GLU B CA 1
ATOM 6591 C C . GLU B 1 298 ? 2.215 30.484 5.129 1 63.47 298 GLU B C 1
ATOM 6593 O O . GLU B 1 298 ? 2.021 29.406 5.688 1 63.47 298 GLU B O 1
ATOM 6598 N N . LEU B 1 299 ? 1.614 30.984 4.012 1 64.12 299 LEU B N 1
ATOM 6599 C CA . LEU B 1 299 ? 0.803 29.984 3.318 1 64.12 299 LEU B CA 1
ATOM 6600 C C . LEU B 1 299 ? 1.628 28.75 2.984 1 64.12 299 LEU B C 1
ATOM 6602 O O . LEU B 1 299 ? 1.075 27.703 2.621 1 64.12 299 LEU B O 1
ATOM 6606 N N . THR B 1 300 ? 2.836 29.016 3.156 1 60.41 300 THR B N 1
ATOM 6607 C CA . THR B 1 300 ? 3.617 27.844 2.793 1 60.41 300 THR B CA 1
ATOM 6608 C C . THR B 1 300 ? 3.195 26.625 3.625 1 60.41 300 THR B C 1
ATOM 6610 O O . THR B 1 300 ? 2.133 26.641 4.25 1 60.41 300 THR B O 1
ATOM 6613 N N . MET B 1 301 ? 3.971 25.656 4.18 1 59.75 301 MET B N 1
ATOM 6614 C CA . MET B 1 301 ? 3.68 24.281 4.539 1 59.75 301 MET B CA 1
ATOM 6615 C C . MET B 1 301 ? 3.141 24.188 5.965 1 59.75 301 MET B C 1
ATOM 6617 O O . MET B 1 301 ? 3.91 24.047 6.918 1 59.75 301 MET B O 1
ATOM 6621 N N . PRO B 1 302 ? 1.679 24.562 6.066 1 64.75 302 PRO B N 1
ATOM 6622 C CA . PRO B 1 302 ? 1.143 24.312 7.406 1 64.75 302 PRO B CA 1
ATOM 6623 C C . PRO B 1 302 ? 1.562 22.953 7.961 1 64.75 302 PRO B C 1
ATOM 6625 O O . PRO B 1 302 ? 1.929 22.062 7.195 1 64.75 302 PRO B O 1
ATOM 6628 N N . GLU B 1 303 ? 1.743 23.062 9.32 1 76.12 303 GLU B N 1
ATOM 6629 C CA . GLU B 1 303 ? 1.999 21.766 9.938 1 76.12 303 GLU B CA 1
ATOM 6630 C C . GLU B 1 303 ? 0.875 20.781 9.633 1 76.12 303 GLU B C 1
ATOM 6632 O O . GLU B 1 303 ? -0.296 21.062 9.891 1 76.12 303 GLU B O 1
ATOM 6637 N N . ARG B 1 304 ? 1.134 19.781 9.055 1 84.5 304 ARG B N 1
ATOM 6638 C CA . ARG B 1 304 ? 0.159 18.766 8.672 1 84.5 304 ARG B CA 1
ATOM 6639 C C . ARG B 1 304 ? -0.354 18 9.891 1 84.5 304 ARG B C 1
ATOM 6641 O O . ARG B 1 304 ? 0.405 17.734 10.82 1 84.5 304 ARG B O 1
ATOM 6648 N N . ASP B 1 305 ? -1.627 17.781 9.828 1 91.56 305 ASP B N 1
ATOM 6649 C CA . ASP B 1 305 ? -2.174 16.891 10.852 1 91.56 305 ASP B CA 1
ATOM 6650 C C . ASP B 1 305 ? -1.561 15.5 10.75 1 91.56 305 ASP B C 1
ATOM 6652 O O . ASP B 1 305 ? -1.302 15.008 9.648 1 91.56 305 ASP B O 1
ATOM 6656 N N . ARG B 1 306 ? -1.278 14.977 11.891 1 95.94 306 ARG B N 1
ATOM 6657 C CA . ARG B 1 306 ? -0.788 13.602 11.945 1 95.94 306 ARG B CA 1
ATOM 6658 C C . ARG B 1 306 ? -1.927 12.625 12.219 1 95.94 306 ARG B C 1
ATOM 6660 O O . ARG B 1 306 ? -2.764 12.859 13.094 1 95.94 306 ARG B O 1
ATOM 6667 N N . VAL B 1 307 ? -1.941 11.539 11.453 1 97.62 307 VAL B N 1
ATOM 6668 C CA . VAL B 1 307 ? -3.088 10.641 11.555 1 97.62 307 VAL B CA 1
ATOM 6669 C C . VAL 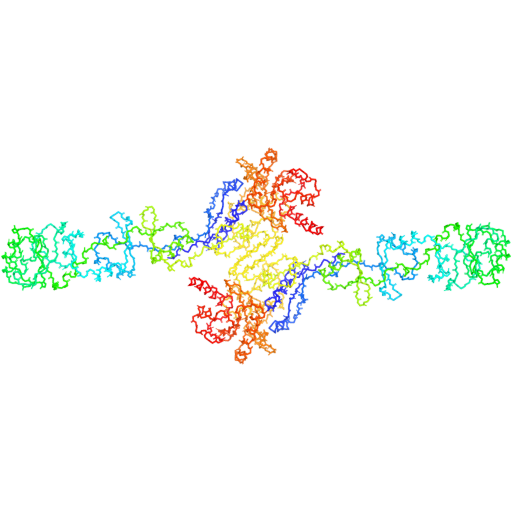B 1 307 ? -2.607 9.195 11.602 1 97.62 307 VAL B C 1
ATOM 6671 O O . VAL B 1 307 ? -1.62 8.844 10.945 1 97.62 307 VAL B O 1
ATOM 6674 N N . ILE B 1 308 ? -3.262 8.383 12.445 1 98.62 308 ILE B N 1
ATOM 6675 C CA . ILE B 1 308 ? -3.158 6.926 12.445 1 98.62 308 ILE B CA 1
ATOM 6676 C C . ILE B 1 308 ? -4.422 6.316 11.836 1 98.62 308 ILE B C 1
ATOM 6678 O O . ILE B 1 308 ? -5.531 6.605 12.289 1 98.62 308 ILE B O 1
ATOM 6682 N N . LEU B 1 309 ? -4.215 5.516 10.836 1 98.5 309 LEU B N 1
ATOM 6683 C CA . LEU B 1 309 ? -5.359 4.879 10.195 1 98.5 309 LEU B CA 1
ATOM 6684 C C . LEU B 1 309 ? -5.645 3.518 10.82 1 98.5 309 LEU B C 1
ATOM 6686 O O . LEU B 1 309 ? -4.734 2.705 10.992 1 98.5 309 LEU B O 1
ATOM 6690 N N . VAL B 1 310 ? -6.898 3.266 11.117 1 98.62 310 VAL B N 1
ATOM 6691 C CA . VAL B 1 310 ? -7.32 1.948 11.578 1 98.62 310 VAL B CA 1
ATOM 6692 C C . VAL B 1 310 ? -8.43 1.409 10.68 1 98.62 310 VAL B C 1
ATOM 6694 O O . VAL B 1 310 ? -9.234 2.178 10.148 1 98.62 310 VAL B O 1
ATOM 6697 N N . ASP B 1 311 ? -8.461 0.147 10.406 1 97.25 311 ASP B N 1
ATOM 6698 C CA . ASP B 1 311 ? -9.523 -0.593 9.727 1 97.25 311 ASP B CA 1
ATOM 6699 C C . ASP B 1 311 ? -9.555 -0.267 8.242 1 97.25 311 ASP B C 1
ATOM 6701 O O . ASP B 1 311 ? -10.547 -0.548 7.559 1 97.25 311 ASP B O 1
ATOM 6705 N N . HIS B 1 312 ? -8.578 0.424 7.727 1 95.44 312 HIS B N 1
ATOM 6706 C CA . HIS B 1 312 ? -8.461 0.67 6.293 1 95.44 312 HIS B CA 1
ATOM 6707 C C . HIS B 1 312 ? -7.062 1.142 5.922 1 95.44 312 HIS B C 1
ATOM 6709 O O . HIS B 1 312 ? -6.293 1.561 6.793 1 95.44 312 HIS B O 1
ATOM 6715 N N . ASN B 1 313 ? -6.684 1.027 4.672 1 96.06 313 ASN B N 1
ATOM 6716 C CA . ASN B 1 313 ? -5.398 1.495 4.164 1 96.06 313 ASN B CA 1
ATOM 6717 C C . ASN B 1 313 ? -5.496 1.931 2.703 1 96.06 313 ASN B C 1
ATOM 6719 O O . ASN B 1 313 ? -4.574 1.7 1.92 1 96.06 313 ASN B O 1
ATOM 6723 N N . GLU B 1 314 ? -6.629 2.426 2.326 1 91.31 314 GLU B N 1
ATOM 6724 C CA . GLU B 1 314 ? -6.867 2.936 0.979 1 91.31 314 GLU B CA 1
ATOM 6725 C C . GLU B 1 314 ? -7.348 4.383 1.013 1 91.31 314 GLU B C 1
ATOM 6727 O O . GLU B 1 314 ? -8.172 4.75 1.851 1 91.31 314 GLU B O 1
ATOM 6732 N N . ARG B 1 315 ? -6.906 5.129 0.049 1 88.88 315 ARG B N 1
ATOM 6733 C CA . ARG B 1 315 ? -7.242 6.547 0.008 1 88.88 315 ARG B CA 1
ATOM 6734 C C . ARG B 1 315 ? -8.734 6.754 -0.244 1 88.88 315 ARG B C 1
ATOM 6736 O O . ARG B 1 315 ? -9.336 7.676 0.302 1 88.88 315 ARG B O 1
ATOM 6743 N N . GLY B 1 316 ? -9.281 5.902 -1.066 1 85.75 316 GLY B N 1
ATOM 6744 C CA . GLY B 1 316 ? -10.68 6.039 -1.415 1 85.75 316 GLY B CA 1
ATOM 6745 C C . GLY B 1 316 ? -11.609 5.863 -0.229 1 85.75 316 GLY B C 1
ATOM 6746 O O . GLY B 1 316 ? -12.742 6.348 -0.245 1 85.75 316 GLY B O 1
ATOM 6747 N N . GLN B 1 317 ? -11.141 5.254 0.868 1 89.5 317 GLN B N 1
ATOM 6748 C CA . GLN B 1 317 ? -11.953 5 2.055 1 89.5 317 GLN B CA 1
ATOM 6749 C C . GLN B 1 317 ? -11.555 5.926 3.199 1 89.5 317 GLN B C 1
ATOM 6751 O O . GLN B 1 317 ? -12.195 5.922 4.254 1 89.5 317 GLN B O 1
ATOM 6756 N N . ALA B 1 318 ? -10.508 6.723 2.986 1 94 318 ALA B N 1
ATOM 6757 C CA . ALA B 1 318 ? -9.977 7.566 4.055 1 94 318 ALA B CA 1
ATOM 6758 C C . ALA B 1 318 ? -10.773 8.859 4.176 1 94 318 ALA B C 1
ATOM 6760 O O . ALA B 1 318 ? -11.539 9.211 3.275 1 94 318 ALA B O 1
ATOM 6761 N N . VAL B 1 319 ? -10.648 9.531 5.293 1 94.81 319 VAL B N 1
ATOM 6762 C CA . VAL B 1 319 ? -11.242 10.836 5.535 1 94.81 319 VAL B CA 1
ATOM 6763 C C . VAL B 1 319 ? -10.812 11.812 4.441 1 94.81 319 VAL B C 1
ATOM 6765 O O . VAL B 1 319 ? -9.68 11.758 3.961 1 94.81 319 VAL B O 1
ATOM 6768 N N . GLU B 1 320 ? -11.742 12.695 4.082 1 92.06 320 GLU B N 1
ATOM 6769 C CA . GLU B 1 320 ? -11.445 13.68 3.045 1 92.06 320 GLU B CA 1
ATOM 6770 C C . GLU B 1 320 ? -10.227 14.523 3.42 1 92.06 320 GLU B C 1
ATOM 6772 O O . GLU B 1 320 ? -10.078 14.93 4.574 1 92.06 320 GLU B O 1
ATOM 6777 N N . GLY B 1 321 ? -9.383 14.75 2.449 1 92.25 321 GLY B N 1
ATOM 6778 C CA . GLY B 1 321 ? -8.203 15.57 2.695 1 92.25 321 GLY B CA 1
ATOM 6779 C C . GLY B 1 321 ? -7.043 14.789 3.283 1 92.25 321 GLY B C 1
ATOM 6780 O O . GLY B 1 321 ? -6.062 15.383 3.746 1 92.25 321 GLY B O 1
ATOM 6781 N N . ILE B 1 322 ? -7.117 13.445 3.26 1 94.38 322 ILE B N 1
ATOM 6782 C CA . ILE B 1 322 ? -6.086 12.602 3.85 1 94.38 322 ILE B CA 1
ATOM 6783 C C . ILE B 1 322 ? -4.742 12.875 3.184 1 94.38 322 ILE B C 1
ATOM 6785 O O . ILE B 1 322 ? -3.689 12.703 3.801 1 94.38 322 ILE B O 1
ATOM 6789 N N . GLU B 1 323 ? -4.742 13.312 1.947 1 88.31 323 GLU B N 1
ATOM 6790 C CA . GLU B 1 323 ? -3.523 13.594 1.198 1 88.31 323 GLU B CA 1
ATOM 6791 C C . GLU B 1 323 ? -2.756 14.766 1.808 1 88.31 323 GLU B C 1
ATOM 6793 O O . GLU B 1 323 ? -1.55 14.898 1.595 1 88.31 323 GLU B O 1
ATOM 6798 N N . GLU B 1 324 ? -3.492 15.57 2.553 1 87.88 324 GLU B N 1
ATOM 6799 C CA . GLU B 1 324 ? -2.885 16.734 3.182 1 87.88 324 GLU B CA 1
ATOM 6800 C C . GLU B 1 324 ? -2.381 16.406 4.586 1 87.88 324 GLU B C 1
ATOM 6802 O O . GLU B 1 324 ? -1.753 17.25 5.234 1 87.88 324 GLU B O 1
ATOM 6807 N N . ALA B 1 325 ? -2.621 15.234 5 1 92.12 325 ALA B N 1
ATOM 6808 C CA . ALA B 1 325 ? -2.213 14.828 6.34 1 92.12 325 ALA B CA 1
ATOM 6809 C C . ALA B 1 325 ? -0.978 13.93 6.285 1 92.12 325 ALA B C 1
ATOM 6811 O O . ALA B 1 325 ? -0.576 13.477 5.211 1 92.12 325 ALA B O 1
ATOM 6812 N N . LYS B 1 326 ? -0.383 13.844 7.379 1 93.5 326 LYS B N 1
ATOM 6813 C CA . LYS B 1 326 ? 0.736 12.914 7.527 1 93.5 326 LYS B CA 1
ATOM 6814 C C . LYS B 1 326 ? 0.292 11.617 8.203 1 93.5 326 LYS B C 1
ATOM 6816 O O . LYS B 1 326 ? -0.031 11.609 9.391 1 93.5 326 LYS B O 1
ATOM 6821 N N . ILE B 1 327 ? 0.29 10.555 7.422 1 96.38 327 ILE B N 1
ATOM 6822 C CA . ILE B 1 327 ? -0.019 9.25 7.996 1 96.38 327 ILE B CA 1
ATOM 6823 C C . ILE B 1 327 ? 1.19 8.727 8.766 1 96.38 327 ILE B C 1
ATOM 6825 O O . ILE B 1 327 ? 2.295 8.641 8.227 1 96.38 327 ILE B O 1
ATOM 6829 N N . VAL B 1 328 ? 0.931 8.328 10.031 1 97.31 328 VAL B N 1
ATOM 6830 C CA . VAL B 1 328 ? 2.098 7.961 10.836 1 97.31 328 VAL B CA 1
ATOM 6831 C C . VAL B 1 328 ? 2.037 6.477 11.188 1 97.31 328 VAL B C 1
ATOM 6833 O O . VAL B 1 328 ? 3.061 5.863 11.5 1 97.31 328 VAL B O 1
ATOM 6836 N N . GLU B 1 329 ? 0.869 5.859 11.195 1 98.44 329 GLU B N 1
ATOM 6837 C CA . GLU B 1 329 ? 0.684 4.434 11.445 1 98.44 329 GLU B CA 1
ATOM 6838 C C . GLU B 1 329 ? -0.548 3.902 10.719 1 98.44 329 GLU B C 1
ATOM 6840 O O . GLU B 1 329 ? -1.464 4.664 10.398 1 98.44 329 GLU B O 1
ATOM 6845 N N . VAL B 1 330 ? -0.526 2.604 10.43 1 98.44 330 VAL B N 1
ATOM 6846 C CA . VAL B 1 330 ? -1.683 1.93 9.852 1 98.44 330 VAL B CA 1
ATOM 6847 C C . VAL B 1 330 ? -1.901 0.587 10.547 1 98.44 330 VAL B C 1
ATOM 6849 O O . VAL B 1 330 ? -0.986 -0.235 10.617 1 98.44 330 VAL B O 1
ATOM 6852 N N . ILE B 1 331 ? -3.027 0.359 11.133 1 98.75 331 ILE B N 1
ATOM 6853 C CA . ILE B 1 331 ? -3.461 -0.917 11.688 1 98.75 331 ILE B CA 1
ATOM 6854 C C . ILE B 1 331 ? -4.691 -1.42 10.938 1 98.75 331 ILE B C 1
ATOM 6856 O O . ILE B 1 331 ? -5.727 -0.751 10.914 1 98.75 331 ILE B O 1
ATOM 6860 N N . ASP B 1 332 ? -4.602 -2.52 10.312 1 97.88 332 ASP B N 1
ATOM 6861 C CA . ASP B 1 332 ? -5.699 -2.934 9.445 1 97.88 332 ASP B CA 1
ATOM 6862 C C . ASP B 1 332 ? -5.758 -4.453 9.32 1 97.88 332 ASP B C 1
ATOM 6864 O O . ASP B 1 332 ? -4.816 -5.152 9.711 1 97.88 332 ASP B O 1
ATOM 6868 N N . HIS B 1 333 ? -6.914 -4.953 8.93 1 97.56 333 HIS B N 1
ATOM 6869 C CA . HIS B 1 333 ? -7.102 -6.383 8.688 1 97.56 333 HIS B CA 1
ATOM 6870 C C . HIS B 1 333 ? -7.562 -6.645 7.258 1 97.56 333 HIS B C 1
ATOM 6872 O O . HIS B 1 333 ? -7.824 -7.789 6.887 1 97.56 333 HIS B O 1
ATOM 6878 N N . HIS B 1 334 ? -7.625 -5.609 6.457 1 93.12 334 HIS B N 1
ATOM 6879 C CA . HIS B 1 334 ? -8.047 -5.719 5.066 1 93.12 334 HIS B CA 1
ATOM 6880 C C . HIS B 1 334 ? -6.859 -5.949 4.145 1 93.12 334 HIS B C 1
ATOM 6882 O O . HIS B 1 334 ? -5.711 -5.941 4.594 1 93.12 334 HIS B O 1
ATOM 6888 N N . ARG B 1 335 ? -7.152 -6.223 2.895 1 91.81 335 ARG B N 1
ATOM 6889 C CA . ARG B 1 335 ? -6.113 -6.32 1.877 1 91.81 335 ARG B CA 1
ATOM 6890 C C . ARG B 1 335 ? -5.367 -4.996 1.73 1 91.81 335 ARG B C 1
ATOM 6892 O O . ARG B 1 335 ? -5.883 -3.94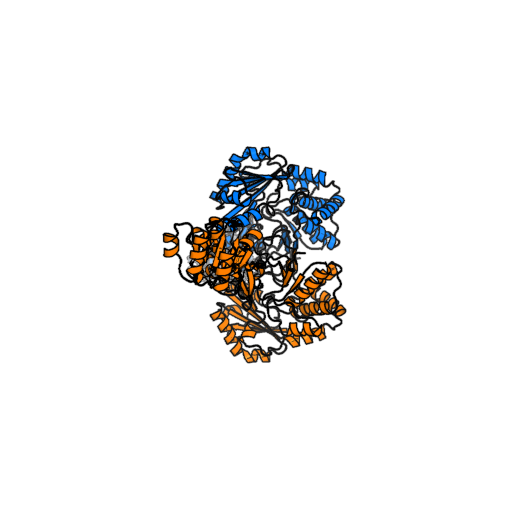1 2.098 1 91.81 335 ARG B O 1
ATOM 6899 N N . LEU B 1 336 ? -4.121 -5.066 1.254 1 93.38 336 LEU B N 1
ATOM 6900 C CA . LEU B 1 336 ? -3.393 -3.84 0.953 1 93.38 336 LEU B CA 1
ATOM 6901 C C . LEU B 1 336 ? -4 -3.127 -0.25 1 93.38 336 LEU B C 1
ATOM 6903 O O . LEU B 1 336 ? -4.133 -3.717 -1.325 1 93.38 336 LEU B O 1
ATOM 6907 N N . GLY B 1 337 ? -4.348 -1.892 -0.061 1 90.44 337 GLY B N 1
ATOM 6908 C CA . GLY B 1 337 ? -5.121 -1.158 -1.052 1 90.44 337 GLY B CA 1
ATOM 6909 C C . GLY B 1 337 ? -4.289 -0.159 -1.835 1 90.44 337 GLY B C 1
ATOM 6910 O O . GLY B 1 337 ? -4.832 0.656 -2.584 1 90.44 337 GLY B O 1
ATOM 6911 N N . GLY B 1 338 ? -3.004 -0.153 -1.603 1 91 338 GLY B N 1
ATOM 6912 C CA . GLY B 1 338 ? -2.164 0.69 -2.438 1 91 338 GLY B CA 1
ATOM 6913 C C . GLY B 1 338 ? -1.886 2.049 -1.824 1 91 338 GLY B C 1
ATOM 6914 O O . GLY B 1 338 ? -1.645 3.023 -2.543 1 91 338 GLY B O 1
ATOM 6915 N N . ILE B 1 339 ? -1.969 2.141 -0.558 1 92.12 339 ILE B N 1
ATOM 6916 C CA . ILE B 1 339 ? -1.675 3.4 0.117 1 92.12 339 ILE B CA 1
ATOM 6917 C C . ILE B 1 339 ? -0.181 3.701 0.02 1 92.12 339 ILE B C 1
ATOM 6919 O O . ILE B 1 339 ? 0.646 2.787 0.039 1 92.12 339 ILE B O 1
ATOM 6923 N N . GLN B 1 340 ? 0.152 5.023 -0.187 1 90.75 340 GLN B N 1
ATOM 6924 C CA . GLN B 1 340 ? 1.537 5.477 -0.265 1 90.75 340 GLN B CA 1
ATOM 6925 C C . GLN B 1 340 ? 1.844 6.496 0.826 1 90.75 340 GLN B C 1
ATOM 6927 O O . GLN B 1 340 ? 0.994 7.32 1.169 1 90.75 340 GLN B O 1
ATOM 6932 N N . THR B 1 341 ? 2.996 6.422 1.37 1 91.25 341 THR B N 1
ATOM 6933 C CA . THR B 1 341 ? 3.455 7.391 2.359 1 91.25 341 THR B CA 1
ATOM 6934 C C . THR B 1 341 ? 4.781 8.016 1.932 1 91.25 341 THR B C 1
ATOM 6936 O O . THR B 1 341 ? 5.48 7.469 1.075 1 91.25 341 THR B O 1
ATOM 6939 N N . SER B 1 342 ? 5.102 9.164 2.494 1 83.62 342 SER B N 1
ATOM 6940 C CA . SER B 1 342 ? 6.34 9.859 2.164 1 83.62 342 SER B CA 1
ATOM 6941 C C . SER B 1 342 ? 7.504 9.336 2.998 1 83.62 342 SER B C 1
ATOM 6943 O O . SER B 1 342 ? 8.664 9.398 2.574 1 83.62 342 SER B O 1
ATOM 6945 N N . GLU B 1 343 ? 7.152 8.805 4.148 1 88.94 343 GLU B N 1
ATOM 6946 C CA . GLU B 1 343 ? 8.148 8.273 5.078 1 88.94 343 GLU B CA 1
ATOM 6947 C C . GLU B 1 343 ? 7.77 6.883 5.57 1 88.94 343 GLU B C 1
ATOM 6949 O O . GLU B 1 343 ? 6.605 6.484 5.48 1 88.94 343 GLU B O 1
ATOM 6954 N N . PRO B 1 344 ? 8.828 6.188 6.062 1 93.44 344 PRO B N 1
ATOM 6955 C CA . PRO B 1 344 ? 8.492 4.906 6.691 1 93.44 344 PRO B CA 1
ATOM 6956 C C . PRO B 1 344 ? 7.609 5.07 7.926 1 93.44 344 PRO B C 1
ATOM 6958 O O . PRO B 1 344 ? 7.809 6 8.711 1 93.44 344 PRO B O 1
ATOM 6961 N N . ILE B 1 345 ? 6.668 4.242 8.023 1 96.19 345 ILE B N 1
ATOM 6962 C CA . ILE B 1 345 ? 5.754 4.32 9.156 1 96.19 345 ILE B CA 1
ATOM 6963 C C . ILE B 1 345 ? 5.555 2.93 9.758 1 96.19 345 ILE B C 1
ATOM 6965 O O . ILE B 1 345 ? 5.922 1.924 9.141 1 96.19 345 ILE B O 1
ATOM 6969 N N . PHE B 1 346 ? 5.027 2.916 11.07 1 97.62 346 PHE B N 1
ATOM 6970 C CA . PHE B 1 346 ? 4.625 1.649 11.672 1 97.62 346 PHE B CA 1
ATOM 6971 C C . PHE B 1 346 ? 3.348 1.125 11.023 1 97.62 346 PHE B C 1
ATOM 6973 O O . PHE B 1 346 ? 2.342 1.837 10.961 1 97.62 346 PHE B O 1
ATOM 6980 N N . THR B 1 347 ? 3.359 -0.048 10.461 1 98.12 347 THR B N 1
ATOM 6981 C CA . THR B 1 347 ? 2.197 -0.7 9.859 1 98.12 347 THR B CA 1
ATOM 6982 C C . THR B 1 347 ? 2.059 -2.131 10.375 1 98.12 347 THR B C 1
ATOM 6984 O O . THR B 1 347 ? 3.035 -2.881 10.406 1 98.12 347 THR B O 1
ATOM 6987 N N . HIS B 1 348 ? 0.928 -2.467 10.828 1 98.12 348 HIS B N 1
ATOM 6988 C CA . HIS B 1 348 ? 0.619 -3.826 11.258 1 98.12 348 HIS B CA 1
ATOM 6989 C C . HIS B 1 348 ? -0.72 -4.293 10.688 1 98.12 348 HIS B C 1
ATOM 6991 O O . HIS B 1 348 ? -1.762 -3.703 10.984 1 98.12 348 HIS B O 1
ATOM 6997 N N . ALA B 1 349 ? -0.697 -5.234 9.836 1 97.62 349 ALA B N 1
ATOM 6998 C CA . ALA B 1 349 ? -1.907 -5.824 9.266 1 97.62 349 ALA B CA 1
ATOM 6999 C C . ALA B 1 349 ? -1.909 -7.34 9.438 1 97.62 349 ALA B C 1
ATOM 7001 O O . ALA B 1 349 ? -0.863 -7.984 9.336 1 97.62 349 ALA B O 1
ATOM 7002 N N . GLU B 1 350 ? -3.014 -7.91 9.773 1 97.44 350 GLU B N 1
ATOM 7003 C CA . GLU B 1 350 ? -3.195 -9.352 9.922 1 97.44 350 GLU B CA 1
ATOM 7004 C C . GLU B 1 350 ? -4.48 -9.82 9.25 1 97.44 350 GLU B C 1
ATOM 7006 O O . GLU B 1 350 ? -5.488 -9.109 9.266 1 97.44 350 GLU B O 1
ATOM 7011 N N . PRO B 1 351 ? -4.406 -11.008 8.688 1 96.25 351 PRO B N 1
ATOM 7012 C CA . PRO B 1 351 ? -5.621 -11.578 8.102 1 96.25 351 PRO B CA 1
ATOM 7013 C C . PRO B 1 351 ? -6.566 -12.164 9.148 1 96.25 351 PRO B C 1
ATOM 7015 O O . PRO B 1 351 ? -6.812 -13.367 9.156 1 96.25 351 PRO B O 1
ATOM 7018 N N . VAL B 1 352 ? -7.07 -11.336 9.953 1 97.81 352 VAL B N 1
ATOM 7019 C CA . VAL B 1 352 ? -8.031 -11.711 10.984 1 97.81 352 VAL B CA 1
ATOM 7020 C C . VAL B 1 352 ? -9.391 -11.078 10.68 1 97.81 352 VAL B C 1
ATOM 7022 O O . VAL B 1 352 ? -9.539 -10.375 9.688 1 97.81 352 VAL B O 1
ATOM 7025 N N . GLY B 1 353 ? -10.312 -11.398 11.469 1 97.06 353 GLY B N 1
ATOM 7026 C CA . GLY B 1 353 ? -11.68 -10.992 11.18 1 97.06 353 GLY B CA 1
ATOM 7027 C C . GLY B 1 353 ? -11.945 -9.523 11.492 1 97.06 353 GLY B C 1
ATOM 7028 O O . GLY B 1 353 ? -12.867 -8.93 10.938 1 97.06 353 GLY B O 1
ATOM 7029 N N . CYS B 1 354 ? -11.117 -9 12.305 1 97.88 354 CYS B N 1
ATOM 7030 C CA . CYS B 1 354 ? -11.43 -7.652 12.789 1 97.88 354 CYS B CA 1
ATOM 7031 C C . CYS B 1 354 ? -10.156 -6.918 13.195 1 97.88 354 CYS B C 1
ATOM 7033 O O . CYS B 1 354 ? -9.234 -7.523 13.75 1 97.88 354 CYS B O 1
ATOM 7035 N N . THR B 1 355 ? -10.086 -5.598 12.953 1 98.69 355 THR B N 1
ATOM 7036 C CA . THR B 1 355 ? -8.969 -4.773 13.406 1 98.69 355 THR B CA 1
ATOM 7037 C C . THR B 1 355 ? -8.883 -4.77 14.93 1 98.69 355 THR B C 1
ATOM 7039 O O . THR B 1 355 ? -7.785 -4.746 15.492 1 98.69 355 THR B O 1
ATOM 7042 N N . ALA B 1 356 ? -10.016 -4.828 15.617 1 98.81 356 ALA B N 1
ATOM 7043 C CA . ALA B 1 356 ? -10.047 -4.824 17.078 1 98.81 356 ALA B CA 1
ATOM 7044 C C . ALA B 1 356 ? -9.328 -6.043 17.641 1 98.81 356 ALA B C 1
ATOM 7046 O O . ALA B 1 356 ? -8.812 -6 18.766 1 98.81 356 ALA B O 1
ATOM 7047 N N . THR B 1 357 ? -9.344 -7.156 16.906 1 98.88 357 THR B N 1
ATOM 7048 C CA . THR B 1 357 ? -8.562 -8.312 17.312 1 98.88 357 THR B CA 1
ATOM 7049 C C . THR B 1 357 ? -7.086 -7.957 17.438 1 98.88 357 THR B C 1
ATOM 7051 O O . THR B 1 357 ? -6.422 -8.344 18.406 1 98.88 357 THR B O 1
ATOM 7054 N N . ILE B 1 358 ? -6.59 -7.211 16.484 1 98.75 358 ILE B N 1
ATOM 7055 C CA . ILE B 1 358 ? -5.195 -6.789 16.453 1 98.75 358 ILE B CA 1
ATOM 7056 C C . ILE B 1 358 ? -4.918 -5.824 17.609 1 98.75 358 ILE B C 1
ATOM 7058 O O . ILE B 1 358 ? -3.957 -6.004 18.359 1 98.75 358 ILE B O 1
ATOM 7062 N N . VAL B 1 359 ? -5.781 -4.836 17.797 1 98.88 359 VAL B N 1
ATOM 7063 C CA . VAL B 1 359 ? -5.598 -3.775 18.781 1 98.88 359 VAL B CA 1
ATOM 7064 C C . VAL B 1 359 ? -5.598 -4.371 20.188 1 98.88 359 VAL B C 1
ATOM 7066 O O . VAL B 1 359 ? -4.762 -4.016 21.016 1 98.88 359 VAL B O 1
ATOM 7069 N N . ALA B 1 360 ? -6.527 -5.273 20.469 1 98.88 360 ALA B N 1
ATOM 7070 C CA . ALA B 1 360 ? -6.594 -5.918 21.781 1 98.88 360 ALA B CA 1
ATOM 7071 C C . ALA B 1 360 ? -5.301 -6.668 22.094 1 98.88 360 ALA B C 1
ATOM 7073 O O . ALA B 1 360 ? -4.75 -6.543 23.188 1 98.88 360 ALA B O 1
ATOM 7074 N N . ASN B 1 361 ? -4.887 -7.406 21.156 1 98.5 361 ASN B N 1
ATOM 7075 C CA . ASN B 1 361 ? -3.686 -8.211 21.375 1 98.5 361 ASN B CA 1
ATOM 7076 C C . ASN B 1 361 ? -2.439 -7.336 21.469 1 98.5 361 ASN B C 1
ATOM 7078 O O . ASN B 1 361 ? -1.495 -7.672 22.188 1 98.5 361 ASN B O 1
ATOM 7082 N N . MET B 1 362 ? -2.418 -6.254 20.797 1 98.25 362 MET B N 1
ATOM 7083 C CA . MET B 1 362 ? -1.32 -5.305 20.953 1 98.25 362 MET B CA 1
ATOM 7084 C C . MET B 1 362 ? -1.252 -4.785 22.391 1 98.25 362 MET B C 1
ATOM 7086 O O . MET B 1 362 ? -0.163 -4.551 22.922 1 98.25 362 MET B O 1
ATOM 7090 N N . HIS B 1 363 ? -2.43 -4.527 23.047 1 98.62 363 HIS B N 1
ATOM 7091 C CA . HIS B 1 363 ? -2.447 -4.152 24.469 1 98.62 363 HIS B CA 1
ATOM 7092 C C . HIS B 1 363 ? -1.702 -5.176 25.312 1 98.62 363 HIS B C 1
ATOM 7094 O O . HIS B 1 363 ? -0.821 -4.812 26.094 1 98.62 363 HIS B O 1
ATOM 7100 N N . TRP B 1 364 ? -2.049 -6.387 25.094 1 97.44 364 TRP B N 1
ATOM 7101 C CA . TRP B 1 364 ? -1.502 -7.449 25.938 1 97.44 364 TRP B CA 1
ATOM 7102 C C . TRP B 1 364 ? -0.028 -7.684 25.625 1 97.44 364 TRP B C 1
ATOM 7104 O O . TRP B 1 364 ? 0.761 -7.992 26.516 1 97.44 364 TRP B O 1
ATOM 7114 N N . GLN B 1 365 ? 0.359 -7.613 24.422 1 94.81 365 GLN B N 1
ATOM 7115 C CA . GLN B 1 365 ? 1.761 -7.754 24.031 1 94.81 365 GLN B CA 1
ATOM 7116 C C . GLN B 1 365 ? 2.619 -6.672 24.688 1 94.81 365 GLN B C 1
ATOM 7118 O O . GLN B 1 365 ? 3.795 -6.898 24.984 1 94.81 365 GLN B O 1
ATOM 7123 N N . GLN B 1 366 ? 2.014 -5.535 24.922 1 95.5 366 GLN B N 1
ATOM 7124 C CA . GLN B 1 366 ? 2.744 -4.414 25.5 1 95.5 366 GLN B CA 1
ATOM 7125 C C . GLN B 1 366 ? 2.502 -4.324 27 1 95.5 366 GLN B C 1
ATOM 7127 O O . GLN B 1 366 ? 2.865 -3.332 27.641 1 95.5 366 GLN B O 1
ATOM 7132 N N . ASP B 1 367 ? 1.807 -5.289 27.516 1 96.44 367 ASP B N 1
ATOM 7133 C CA . ASP B 1 367 ? 1.514 -5.395 28.938 1 96.44 367 ASP B CA 1
ATOM 7134 C C . ASP B 1 367 ? 0.703 -4.191 29.422 1 96.44 367 ASP B C 1
ATOM 7136 O O . ASP B 1 367 ? 1.027 -3.588 30.438 1 96.44 367 ASP B O 1
ATOM 7140 N N . VAL B 1 368 ? -0.207 -3.789 28.625 1 98.19 368 VAL B N 1
ATOM 7141 C CA . VAL B 1 368 ? -1.128 -2.715 28.984 1 98.19 368 VAL B CA 1
ATOM 7142 C C . VAL B 1 368 ? -2.506 -3.297 29.297 1 98.19 368 VAL B C 1
ATOM 7144 O O . VAL B 1 368 ? -3.072 -4.031 28.484 1 98.19 368 VAL B O 1
ATOM 7147 N N . ASP B 1 369 ? -3.027 -2.969 30.406 1 98.19 369 ASP B N 1
ATOM 7148 C CA . ASP B 1 369 ? -4.352 -3.443 30.797 1 98.19 369 ASP B CA 1
ATOM 7149 C C . ASP B 1 369 ? -5.445 -2.729 30 1 98.19 369 ASP B C 1
ATOM 7151 O O . ASP B 1 369 ? -5.336 -1.531 29.734 1 98.19 369 ASP B O 1
ATOM 7155 N N . ILE B 1 370 ? -6.457 -3.449 29.75 1 98.62 370 ILE B N 1
ATOM 7156 C CA . ILE B 1 370 ? -7.609 -2.877 29.062 1 98.62 370 ILE B CA 1
ATOM 7157 C C . ILE B 1 370 ? -8.75 -2.66 30.047 1 98.62 370 ILE B C 1
ATOM 7159 O O . ILE B 1 370 ? -9.242 -3.613 30.656 1 98.62 370 ILE B O 1
ATOM 7163 N N . PRO B 1 371 ? -9.18 -1.429 30.219 1 98.69 371 PRO B N 1
ATOM 7164 C CA . PRO B 1 371 ? -10.344 -1.199 31.078 1 98.69 371 PRO B CA 1
ATOM 7165 C C . PRO B 1 371 ? -11.625 -1.817 30.516 1 98.69 371 PRO B C 1
ATOM 7167 O O . PRO B 1 371 ? -11.766 -1.952 29.297 1 98.69 371 PRO B O 1
ATOM 7170 N N . ALA B 1 372 ? -12.555 -2.102 31.344 1 98.62 372 ALA B N 1
ATOM 7171 C CA . ALA B 1 372 ? -13.766 -2.834 31.016 1 98.62 372 ALA B CA 1
ATOM 7172 C C . ALA B 1 372 ? -14.531 -2.143 29.875 1 98.62 372 ALA B C 1
ATOM 7174 O O . ALA B 1 372 ? -14.961 -2.793 28.922 1 98.62 372 ALA B O 1
ATOM 7175 N N . PRO B 1 373 ? -14.711 -0.78 29.938 1 98.75 373 PRO B N 1
ATOM 7176 C CA . PRO B 1 373 ? -15.453 -0.139 28.859 1 98.75 373 PRO B CA 1
ATOM 7177 C C . PRO B 1 373 ? -14.758 -0.275 27.5 1 98.75 373 PRO B C 1
ATOM 7179 O O . PRO B 1 373 ? -15.414 -0.5 26.484 1 98.75 373 PRO B O 1
ATOM 7182 N N . VAL B 1 374 ? -13.422 -0.137 27.547 1 98.88 374 VAL B N 1
ATOM 7183 C CA . VAL B 1 374 ? -12.648 -0.266 26.312 1 98.88 374 VAL B CA 1
ATOM 7184 C C . VAL B 1 374 ? -12.711 -1.708 25.828 1 98.88 374 VAL B C 1
ATOM 7186 O O . VAL B 1 374 ? -12.852 -1.951 24.625 1 98.88 374 VAL B O 1
ATOM 7189 N N . ALA B 1 375 ? -12.617 -2.65 26.719 1 98.88 375 ALA B N 1
ATOM 7190 C CA . ALA B 1 375 ? -12.742 -4.062 26.375 1 98.88 375 ALA B CA 1
ATOM 7191 C C . ALA B 1 375 ? -14.086 -4.352 25.719 1 98.88 375 ALA B C 1
ATOM 7193 O O . ALA B 1 375 ? -14.164 -5.125 24.766 1 98.88 375 ALA B O 1
ATOM 7194 N N . GLY B 1 376 ? -15.07 -3.797 26.328 1 98.88 376 GLY B N 1
ATOM 7195 C CA . GLY B 1 376 ? -16.406 -3.955 25.766 1 98.88 376 GLY B CA 1
ATOM 7196 C C . GLY B 1 376 ? -16.516 -3.453 24.344 1 98.88 376 GLY B C 1
ATOM 7197 O O . GLY B 1 376 ? -17.156 -4.094 23.5 1 98.88 376 GLY B O 1
ATOM 7198 N N . LEU B 1 377 ? -15.898 -2.293 24.062 1 98.88 377 LEU B N 1
ATOM 7199 C CA . LEU B 1 377 ? -15.953 -1.718 22.719 1 98.88 377 LEU B CA 1
ATOM 7200 C C . LEU B 1 377 ? -15.164 -2.574 21.734 1 98.88 377 LEU B C 1
ATOM 7202 O O . LEU B 1 377 ? -15.617 -2.811 20.609 1 98.88 377 LEU B O 1
ATOM 7206 N N . LEU B 1 378 ? -13.992 -2.99 22.141 1 98.94 378 LEU B N 1
ATOM 7207 C CA . LEU B 1 378 ? -13.203 -3.855 21.266 1 98.94 378 LEU B CA 1
ATOM 7208 C C . LEU B 1 378 ? -13.93 -5.168 21 1 98.94 378 LEU B C 1
ATOM 7210 O O . LEU B 1 378 ? -13.922 -5.668 19.875 1 98.94 378 LEU B O 1
ATOM 7214 N N . LEU B 1 379 ? -14.586 -5.711 22 1 98.88 379 LEU B N 1
ATOM 7215 C CA . LEU B 1 379 ? -15.414 -6.902 21.844 1 98.88 379 LEU B CA 1
ATOM 7216 C C . LEU B 1 379 ? -16.531 -6.656 20.828 1 98.88 379 LEU B C 1
ATOM 7218 O O . LEU B 1 379 ? -16.781 -7.5 19.969 1 98.88 379 LEU B O 1
ATOM 7222 N N . SER B 1 380 ? -17.188 -5.535 20.984 1 98.81 380 SER B N 1
ATOM 7223 C CA . SER B 1 380 ? -18.297 -5.172 20.109 1 98.81 380 SER B CA 1
ATOM 7224 C C . SER B 1 380 ? -17.875 -5.199 18.641 1 98.81 380 SER B C 1
ATOM 7226 O O . SER B 1 380 ? -18.609 -5.688 17.781 1 98.81 380 SER B O 1
ATOM 7228 N N . ALA B 1 381 ? -16.703 -4.664 18.359 1 98.69 381 ALA B N 1
ATOM 7229 C CA . ALA B 1 381 ? -16.172 -4.637 17 1 98.69 381 ALA B CA 1
ATOM 7230 C C . ALA B 1 381 ? -15.977 -6.051 16.469 1 98.69 381 ALA B C 1
ATOM 7232 O O . ALA B 1 381 ? -16.359 -6.348 15.328 1 98.69 381 ALA B O 1
ATOM 7233 N N . ILE B 1 382 ? -15.367 -6.922 17.25 1 98.75 382 ILE B N 1
ATOM 7234 C CA . ILE B 1 382 ? -15.094 -8.289 16.828 1 98.75 382 ILE B CA 1
ATOM 7235 C C . ILE B 1 382 ? -16.406 -9.016 16.547 1 98.75 382 ILE B C 1
ATOM 7237 O O . ILE B 1 382 ? -16.547 -9.672 15.508 1 98.75 382 ILE B O 1
ATOM 7241 N N . LEU B 1 383 ? -17.359 -8.883 17.438 1 97.5 383 LEU B N 1
ATOM 7242 C CA . LEU B 1 383 ? -18.641 -9.547 17.266 1 97.5 383 LEU B CA 1
ATOM 7243 C C . LEU B 1 383 ? -19.375 -9.016 16.031 1 97.5 383 LEU B C 1
ATOM 7245 O O . LEU B 1 383 ? -20.047 -9.773 15.328 1 97.5 383 LEU B O 1
ATOM 7249 N N . SER B 1 384 ? -19.25 -7.727 15.773 1 95 384 SER B N 1
ATOM 7250 C CA . SER B 1 384 ? -19.875 -7.117 14.609 1 95 384 SER B CA 1
ATOM 7251 C C . SER B 1 384 ? -19.297 -7.66 13.312 1 95 384 SER B C 1
ATOM 7253 O O . SER B 1 384 ? -20.016 -8.227 12.484 1 95 384 SER B O 1
ATOM 7255 N N . ASP B 1 385 ? -17.953 -7.578 13.156 1 94.25 385 ASP B N 1
ATOM 7256 C CA . ASP B 1 385 ? -17.266 -7.953 11.93 1 94.25 385 ASP B CA 1
ATOM 7257 C C . ASP B 1 385 ? -17.406 -9.453 11.656 1 94.25 385 ASP B C 1
ATOM 7259 O O . ASP B 1 385 ? -17.469 -9.875 10.5 1 94.25 385 ASP B O 1
ATOM 7263 N N . THR B 1 386 ? -17.484 -10.234 12.727 1 94.5 386 THR B N 1
ATOM 7264 C CA . THR B 1 386 ? -17.516 -11.68 12.555 1 94.5 386 THR B CA 1
ATOM 7265 C C . THR B 1 386 ? -18.953 -12.195 12.578 1 94.5 386 THR B C 1
ATOM 7267 O O . THR B 1 386 ? -19.188 -13.398 12.453 1 94.5 386 THR B O 1
ATOM 7270 N N . VAL B 1 387 ? -19.859 -11.328 12.734 1 90.5 387 VAL B N 1
ATOM 7271 C CA . VAL B 1 387 ? -21.266 -11.695 12.859 1 90.5 387 VAL B CA 1
ATOM 7272 C C . VAL B 1 387 ? -21.406 -12.836 13.875 1 90.5 387 VAL B C 1
ATOM 7274 O O . VAL B 1 387 ? -21.906 -13.906 13.539 1 90.5 387 VAL B O 1
ATOM 7277 N N . LEU B 1 388 ? -20.969 -12.523 15.117 1 93.5 388 LEU B N 1
ATOM 7278 C CA . LEU B 1 388 ? -20.984 -13.508 16.188 1 93.5 388 LEU B CA 1
ATOM 7279 C C . LEU B 1 388 ? -20.312 -14.805 15.75 1 93.5 388 LEU B C 1
ATOM 7281 O O . LEU B 1 388 ? -20.859 -15.891 15.953 1 93.5 388 LEU B O 1
ATOM 7285 N N . PHE B 1 389 ? -19.219 -14.773 15 1 94.31 389 PHE B N 1
ATOM 7286 C CA . PHE B 1 389 ? -18.281 -15.828 14.617 1 94.31 389 PHE B CA 1
ATOM 7287 C C . PHE B 1 389 ? -18.859 -16.688 13.5 1 94.31 389 PHE B C 1
ATOM 7289 O O . PHE B 1 389 ? -18.359 -17.766 13.211 1 94.31 389 PHE B O 1
ATOM 7296 N N . LYS B 1 390 ? -19.891 -16.219 12.836 1 89.5 390 LYS B N 1
ATOM 7297 C CA . LYS B 1 390 ? -20.531 -16.984 11.773 1 89.5 390 LYS B CA 1
ATOM 7298 C C . LYS B 1 390 ? -19.922 -16.641 10.414 1 89.5 390 LYS B C 1
ATOM 7300 O O . LYS B 1 390 ? -20.062 -17.391 9.453 1 89.5 390 LYS B O 1
ATOM 7305 N N . SER B 1 391 ? -19.328 -15.5 10.367 1 90.69 391 SER B N 1
ATOM 7306 C CA . SER B 1 391 ? -18.703 -15.07 9.117 1 90.69 391 SER B CA 1
ATOM 7307 C C . SER B 1 391 ? -17.5 -15.938 8.781 1 90.69 391 SER B C 1
ATOM 7309 O O . SER B 1 391 ? -16.734 -16.328 9.664 1 90.69 391 SER B O 1
ATOM 7311 N N . PRO B 1 392 ? -17.266 -16.25 7.457 1 91.25 392 PRO B N 1
ATOM 7312 C CA . PRO B 1 392 ? -16.094 -17.031 7.051 1 91.25 392 PRO B CA 1
ATOM 7313 C C . PRO B 1 392 ? -14.773 -16.281 7.25 1 91.25 392 PRO B C 1
ATOM 7315 O O . PRO B 1 392 ? -13.703 -16.891 7.18 1 91.25 392 PRO B O 1
ATOM 7318 N N . THR B 1 393 ? -14.805 -15.039 7.516 1 90.69 393 THR B N 1
ATOM 7319 C CA . THR B 1 393 ? -13.594 -14.258 7.746 1 90.69 393 THR B CA 1
ATOM 7320 C C . THR B 1 393 ? -13.125 -14.406 9.195 1 90.69 393 THR B C 1
ATOM 7322 O O . THR B 1 393 ? -12 -14.023 9.523 1 90.69 393 THR B O 1
ATOM 7325 N N . CYS B 1 394 ? -13.977 -14.977 10.031 1 95.19 394 CYS B N 1
ATOM 7326 C CA . CYS B 1 394 ? -13.641 -15.172 11.438 1 95.19 394 CYS B CA 1
ATOM 7327 C C . CYS B 1 394 ? -12.508 -16.172 11.594 1 95.19 394 CYS B C 1
ATOM 7329 O O . CYS B 1 394 ? -12.484 -17.203 10.922 1 95.19 394 CYS B O 1
ATOM 7331 N N . THR B 1 395 ? -11.547 -15.875 12.398 1 96.94 395 THR B N 1
ATOM 7332 C CA . THR B 1 395 ? -10.438 -16.781 12.688 1 96.94 395 THR B CA 1
ATOM 7333 C C . THR B 1 395 ? -10.477 -17.219 14.148 1 96.94 395 THR B C 1
ATOM 7335 O O . THR B 1 395 ? -11.156 -16.609 14.977 1 96.94 395 THR B O 1
ATOM 7338 N N . PRO B 1 396 ? -9.781 -18.312 14.445 1 97.69 396 PRO B N 1
ATOM 7339 C CA . PRO B 1 396 ? -9.695 -18.719 15.844 1 97.69 396 PRO B CA 1
ATOM 7340 C C . PRO B 1 396 ? -9.109 -17.641 16.75 1 97.69 396 PRO B C 1
ATOM 7342 O O . PRO B 1 396 ? -9.469 -17.547 17.922 1 97.69 396 PRO B O 1
ATOM 7345 N N . TYR B 1 397 ? -8.258 -16.859 16.156 1 97.81 397 TYR B N 1
ATOM 7346 C CA . TYR B 1 397 ? -7.648 -15.766 16.906 1 97.81 397 TYR B CA 1
ATOM 7347 C C . TYR B 1 397 ? -8.695 -14.75 17.328 1 97.81 397 TYR B C 1
ATOM 7349 O O . TYR B 1 397 ? -8.625 -14.203 18.438 1 97.81 397 TYR B O 1
ATOM 7357 N N . ASP B 1 398 ? -9.711 -14.492 16.5 1 98.5 398 ASP B N 1
ATOM 7358 C CA . ASP B 1 398 ? -10.82 -13.609 16.828 1 98.5 398 ASP B CA 1
ATOM 7359 C C . ASP B 1 398 ? -11.633 -14.156 18 1 98.5 398 ASP B C 1
ATOM 7361 O O . ASP B 1 398 ? -11.984 -13.414 18.922 1 98.5 398 ASP B O 1
ATOM 7365 N N . LYS B 1 399 ? -11.875 -15.422 17.938 1 98.31 399 LYS B N 1
ATOM 7366 C CA . LYS B 1 399 ? -12.688 -16.062 18.969 1 98.31 399 LYS B CA 1
ATOM 7367 C C . LYS B 1 399 ? -11.992 -16.016 20.328 1 98.31 399 LYS B C 1
ATOM 7369 O O . LYS B 1 399 ? -12.602 -15.656 21.344 1 98.31 399 LYS B O 1
ATOM 7374 N N . LYS B 1 400 ? -10.734 -16.406 20.312 1 98.62 400 LYS B N 1
ATOM 7375 C CA . LYS B 1 400 ? -9.953 -16.375 21.547 1 98.62 400 LYS B CA 1
ATOM 7376 C C . LYS B 1 400 ? -9.898 -14.977 22.125 1 98.62 400 LYS B C 1
ATOM 7378 O O . LYS B 1 400 ? -10.062 -14.797 23.344 1 98.62 400 LYS B O 1
ATOM 7383 N N . THR B 1 401 ? -9.648 -14.016 21.328 1 98.81 401 THR B N 1
ATOM 7384 C CA . THR B 1 401 ? -9.562 -12.617 21.75 1 98.81 401 THR B CA 1
ATOM 7385 C C . THR B 1 401 ? -10.906 -12.141 22.297 1 98.81 401 THR B C 1
ATOM 7387 O O . THR B 1 401 ? -10.953 -11.492 23.344 1 98.81 401 THR B O 1
ATOM 7390 N N . ALA B 1 402 ? -11.992 -12.469 21.625 1 98.81 402 ALA B N 1
ATOM 7391 C CA . ALA B 1 402 ? -13.328 -12.062 22.047 1 98.81 402 ALA B CA 1
ATOM 7392 C C . ALA B 1 402 ? -13.68 -12.633 23.406 1 98.81 402 ALA B C 1
ATOM 7394 O O . ALA B 1 402 ? -14.281 -11.945 24.234 1 98.81 402 ALA B O 1
ATOM 7395 N N . GLU B 1 403 ? -13.344 -13.859 23.625 1 98.69 403 GLU B N 1
ATOM 7396 C CA . GLU B 1 403 ? -13.625 -14.508 24.906 1 98.69 403 GLU B CA 1
ATOM 7397 C C . GLU B 1 403 ? -12.914 -13.805 26.047 1 98.69 403 GLU B C 1
ATOM 7399 O O . GLU B 1 403 ? -13.516 -13.555 27.094 1 98.69 403 GLU B O 1
ATOM 7404 N N . ARG B 1 404 ? -11.648 -13.492 25.797 1 98.69 404 ARG B N 1
ATOM 7405 C CA . ARG B 1 404 ? -10.875 -12.789 26.812 1 98.69 404 ARG B CA 1
ATOM 7406 C C . ARG B 1 404 ? -11.453 -11.398 27.078 1 98.69 404 ARG B C 1
ATOM 7408 O O . ARG B 1 404 ? -11.539 -10.969 28.219 1 98.69 404 ARG B O 1
ATOM 7415 N N . LEU B 1 405 ? -11.828 -10.711 26.094 1 98.88 405 LEU B N 1
ATOM 7416 C CA . LEU B 1 405 ? -12.398 -9.375 26.219 1 98.88 405 LEU B CA 1
ATOM 7417 C C . LEU B 1 405 ? -13.734 -9.422 26.938 1 98.88 405 LEU B C 1
ATOM 7419 O O . LEU B 1 405 ? -14.062 -8.523 27.703 1 98.88 405 LEU B O 1
ATOM 7423 N N . ALA B 1 406 ? -14.547 -10.406 26.641 1 98.75 406 ALA B N 1
ATOM 7424 C CA . ALA B 1 406 ? -15.836 -10.562 27.297 1 98.75 406 ALA B CA 1
ATOM 7425 C C . ALA B 1 406 ? -15.672 -10.711 28.797 1 98.75 406 ALA B C 1
ATOM 7427 O O . ALA B 1 406 ? -16.453 -10.164 29.578 1 98.75 406 ALA B O 1
ATOM 7428 N N . GLU B 1 407 ? -14.703 -11.492 29.156 1 98.56 407 GLU B N 1
ATOM 7429 C CA . GLU B 1 407 ? -14.406 -11.672 30.578 1 98.56 407 GLU B CA 1
ATOM 7430 C C . GLU B 1 407 ? -14.047 -10.344 31.234 1 98.56 407 GLU B C 1
ATOM 7432 O O . GLU B 1 407 ? -14.523 -10.039 32.344 1 98.56 407 GLU B O 1
ATOM 7437 N N . ILE B 1 408 ? -13.242 -9.547 30.578 1 98.75 408 ILE B N 1
ATOM 7438 C CA . ILE B 1 408 ? -12.82 -8.258 31.125 1 98.75 408 ILE B CA 1
ATOM 7439 C C . ILE B 1 408 ? -14.008 -7.297 31.172 1 98.75 408 ILE B C 1
ATOM 7441 O O . ILE B 1 408 ? -14.18 -6.57 32.156 1 98.75 408 ILE B O 1
ATOM 7445 N N . ALA B 1 409 ? -14.805 -7.273 30.156 1 98.62 409 ALA B N 1
ATOM 7446 C CA . ALA B 1 409 ? -15.945 -6.359 30.047 1 98.62 409 ALA B CA 1
ATOM 7447 C C . ALA B 1 409 ? -17.078 -6.781 30.984 1 98.62 409 ALA B C 1
ATOM 7449 O O . ALA B 1 409 ? -17.953 -5.977 31.297 1 98.62 409 ALA B O 1
ATOM 7450 N N . GLY B 1 410 ? -17.094 -8.078 31.297 1 98.06 410 GLY B N 1
ATOM 7451 C CA . GLY B 1 410 ? -18.109 -8.586 32.219 1 98.06 410 GLY B CA 1
ATOM 7452 C C . GLY B 1 410 ? -19.438 -8.852 31.531 1 98.06 410 GLY B C 1
ATOM 7453 O O . GLY B 1 410 ? -20.5 -8.547 32.094 1 98.06 410 GLY B O 1
ATOM 7454 N N . VAL B 1 411 ? -19.406 -9.344 30.344 1 98.38 411 VAL B N 1
ATOM 7455 C CA . VAL B 1 411 ? -20.641 -9.617 29.625 1 98.38 411 VAL B CA 1
ATOM 7456 C C . VAL B 1 411 ? -20.609 -11.039 29.062 1 98.38 411 VAL B C 1
ATOM 7458 O O . VAL B 1 411 ? -19.531 -11.625 28.906 1 98.38 411 VAL B O 1
ATOM 7461 N N . ASP B 1 412 ? -21.781 -11.547 28.812 1 97.69 412 ASP B N 1
ATOM 7462 C CA . ASP B 1 412 ? -21.906 -12.797 28.062 1 97.69 412 ASP B CA 1
ATOM 7463 C C . ASP B 1 412 ? -21.812 -12.562 26.562 1 97.69 412 ASP B C 1
ATOM 7465 O O . ASP B 1 412 ? -22.594 -11.797 26 1 97.69 412 ASP B O 1
ATOM 7469 N N . LEU B 1 413 ? -20.906 -13.234 26.016 1 96.06 413 LEU B N 1
ATOM 7470 C CA . LEU B 1 413 ? -20.547 -13.016 24.625 1 96.06 413 LEU B CA 1
ATOM 7471 C C . LEU B 1 413 ? -21.766 -13.148 23.719 1 96.06 413 LEU B C 1
ATOM 7473 O O . LEU B 1 413 ? -22.016 -12.266 22.891 1 96.06 413 LEU B O 1
ATOM 7477 N N . LYS B 1 414 ? -22.5 -14.172 23.766 1 94.62 414 LYS B N 1
ATOM 7478 C CA . LYS B 1 414 ? -23.625 -14.461 22.891 1 94.62 414 LYS B CA 1
ATOM 7479 C C . LYS B 1 414 ? -24.797 -13.516 23.156 1 94.62 414 LYS B C 1
ATOM 7481 O O . LYS B 1 414 ? -25.406 -12.984 22.219 1 94.62 414 LYS B O 1
ATOM 7486 N N . GLU B 1 415 ? -25.125 -13.367 24.406 1 96.31 415 GLU B N 1
ATOM 7487 C CA . GLU B 1 415 ? -26.234 -12.5 24.781 1 96.31 415 GLU B CA 1
ATOM 7488 C C . GLU B 1 415 ? -26 -11.055 24.359 1 96.31 415 GLU B C 1
ATOM 7490 O O . GLU B 1 415 ? -26.859 -10.43 23.734 1 96.31 415 GLU B O 1
ATOM 7495 N N . TYR B 1 416 ? -24.906 -10.562 24.734 1 97.44 416 TYR B N 1
ATOM 7496 C CA . TYR B 1 416 ? -24.562 -9.195 24.375 1 97.44 416 TYR B CA 1
ATOM 7497 C C . TYR B 1 416 ? -24.5 -9.023 22.859 1 97.44 416 TYR B C 1
ATOM 7499 O O . TYR B 1 416 ? -25.016 -8.055 22.312 1 97.44 416 TYR B O 1
ATOM 7507 N N . GLY B 1 417 ? -23.766 -9.961 22.25 1 96.06 417 GLY B N 1
ATOM 7508 C CA . GLY B 1 417 ? -23.609 -9.891 20.797 1 96.06 417 GLY B CA 1
ATOM 7509 C C . GLY B 1 417 ? -24.922 -9.859 20.062 1 96.06 417 GLY B C 1
ATOM 7510 O O . GLY B 1 417 ? -25.094 -9.086 19.109 1 96.06 417 GLY B O 1
ATOM 7511 N N . MET B 1 418 ? -25.828 -10.711 20.5 1 91.5 418 MET B N 1
ATOM 7512 C CA . MET B 1 418 ? -27.141 -10.773 19.859 1 91.5 418 MET B CA 1
ATOM 7513 C C . MET B 1 418 ? -27.891 -9.469 20.062 1 91.5 418 MET B C 1
ATOM 7515 O O . MET B 1 418 ? -28.578 -8.984 19.141 1 91.5 418 MET B O 1
ATOM 7519 N N . ALA B 1 419 ? -27.828 -8.953 21.203 1 94.38 419 ALA B N 1
ATOM 7520 C CA . ALA B 1 419 ? -28.516 -7.691 21.516 1 94.38 419 ALA B CA 1
ATOM 7521 C C . ALA B 1 419 ? -27.953 -6.551 20.672 1 94.38 419 ALA B C 1
ATOM 7523 O O . ALA B 1 419 ? -28.703 -5.711 20.172 1 94.38 419 ALA B O 1
ATOM 7524 N N . MET B 1 420 ? -26.656 -6.488 20.562 1 94.88 420 MET B N 1
ATOM 7525 C CA . MET B 1 420 ? -26 -5.441 19.781 1 94.88 420 MET B CA 1
ATOM 7526 C C . MET B 1 420 ? -26.375 -5.527 18.312 1 94.88 420 MET B C 1
ATOM 7528 O O . MET B 1 420 ? -26.703 -4.512 17.688 1 94.88 420 MET B O 1
ATOM 7532 N N . LEU B 1 421 ? -26.312 -6.777 17.75 1 90.56 421 LEU B N 1
ATOM 7533 C CA . LEU B 1 421 ? -26.656 -6.984 16.344 1 90.56 421 LEU B CA 1
ATOM 7534 C C . LEU B 1 421 ? -28.125 -6.629 16.094 1 90.56 421 LEU B C 1
ATOM 7536 O O . LEU B 1 421 ? -28.453 -6.066 15.047 1 90.56 421 LEU B O 1
ATOM 7540 N N . LYS B 1 422 ? -28.938 -6.953 17 1 87.69 422 LYS B N 1
ATOM 7541 C CA . LYS B 1 422 ? -30.344 -6.621 16.906 1 87.69 422 LYS B CA 1
ATOM 7542 C C . LYS B 1 422 ? -30.562 -5.109 16.891 1 87.69 422 LYS B C 1
ATOM 7544 O O . LYS B 1 422 ? -31.406 -4.602 16.141 1 87.69 422 LYS B O 1
ATOM 7549 N N . ALA B 1 423 ? -29.812 -4.488 17.719 1 88.25 423 ALA B N 1
ATOM 7550 C CA . ALA B 1 423 ? -29.906 -3.031 17.797 1 88.25 423 ALA B CA 1
ATOM 7551 C C . ALA B 1 423 ? -29.516 -2.395 16.469 1 88.25 423 ALA B C 1
ATOM 7553 O O . ALA B 1 423 ? -30.047 -1.343 16.094 1 88.25 423 ALA B O 1
ATOM 7554 N N . GLY B 1 424 ? -28.594 -3.012 15.719 1 84.88 424 GLY B N 1
ATOM 7555 C CA . GLY B 1 424 ? -28.109 -2.494 14.445 1 84.88 424 GLY B CA 1
ATOM 7556 C C . GLY B 1 424 ? -28.953 -2.939 13.266 1 84.88 424 GLY B C 1
ATOM 7557 O O . GLY B 1 424 ? -28.797 -2.432 12.148 1 84.88 424 GLY B O 1
ATOM 7558 N N . SER B 1 425 ? -29.688 -4.027 13.312 1 76.06 425 SER B N 1
ATOM 7559 C CA . SER B 1 425 ? -30.375 -4.711 12.219 1 76.06 425 SER B CA 1
ATOM 7560 C C . SER B 1 425 ? -31.625 -3.953 11.797 1 76.06 425 SER B C 1
ATOM 7562 O O . SER B 1 425 ? -32.156 -4.172 10.703 1 76.06 425 SER B O 1
ATOM 7564 N N . GLY B 1 426 ? -32.031 -3.098 12.445 1 70.69 426 GLY B N 1
ATOM 7565 C CA . GLY B 1 426 ? -33.219 -2.395 12.016 1 70.69 426 GLY B CA 1
ATOM 7566 C C . GLY B 1 426 ? -32.969 -1.36 10.938 1 70.69 426 GLY B C 1
ATOM 7567 O O . GLY B 1 426 ? -31.859 -0.806 10.859 1 70.69 426 GLY B O 1
ATOM 7568 N N . ILE B 1 427 ? -33.688 -1.595 9.797 1 74.31 427 ILE B N 1
ATOM 7569 C CA . ILE B 1 427 ? -33.562 -0.556 8.781 1 74.31 427 ILE B CA 1
ATOM 7570 C C . ILE B 1 427 ? -34.094 0.768 9.32 1 74.31 427 ILE B C 1
ATOM 7572 O O . ILE B 1 427 ? -33.844 1.828 8.742 1 74.31 427 ILE B O 1
ATOM 7576 N N . GLY B 1 428 ? -34.594 0.594 10.516 1 68.44 428 GLY B N 1
ATOM 7577 C CA . GLY B 1 428 ? -35.125 1.784 11.172 1 68.44 428 GLY B CA 1
ATOM 7578 C C . GLY B 1 428 ? -35.75 2.758 10.203 1 68.44 428 GLY B C 1
ATOM 7579 O O . GLY B 1 428 ? -36.656 2.387 9.445 1 68.44 428 GLY B O 1
ATOM 7580 N N . ASP B 1 429 ? -35.219 3.957 10.219 1 77.38 429 ASP B N 1
ATOM 7581 C CA . ASP B 1 429 ? -35.719 5.035 9.383 1 77.38 429 ASP B CA 1
ATOM 7582 C C . ASP B 1 429 ? -34.844 5.234 8.148 1 77.38 429 ASP B C 1
ATOM 7584 O O . ASP B 1 429 ? -34.906 6.289 7.512 1 77.38 429 ASP B O 1
ATOM 7588 N N . MET B 1 430 ? -34.125 4.133 7.816 1 83.75 430 MET B N 1
ATOM 7589 C CA . MET B 1 430 ? -33.25 4.293 6.66 1 83.75 430 MET B CA 1
ATOM 7590 C C . MET B 1 430 ? -34.062 4.34 5.367 1 83.75 430 MET B C 1
ATOM 7592 O O . MET B 1 430 ? -35.031 3.604 5.207 1 83.75 430 MET B O 1
ATOM 7596 N N . THR B 1 431 ? -33.656 5.25 4.516 1 88.88 431 THR B N 1
ATOM 7597 C CA . THR B 1 431 ? -34.219 5.312 3.178 1 88.88 431 THR B CA 1
ATOM 7598 C C . THR B 1 431 ? -33.625 4.242 2.275 1 88.88 431 THR B C 1
ATOM 7600 O O . THR B 1 431 ? -32.562 3.699 2.576 1 88.88 431 THR B O 1
ATOM 7603 N N . PRO B 1 432 ? -34.344 3.9 1.211 1 92.75 432 PRO B N 1
ATOM 7604 C CA . PRO B 1 432 ? -33.781 2.936 0.262 1 92.75 432 PRO B CA 1
ATOM 7605 C C . PRO B 1 432 ? -32.375 3.332 -0.228 1 92.75 432 PRO B C 1
ATOM 7607 O O . PRO B 1 432 ? -31.516 2.471 -0.392 1 92.75 432 PRO B O 1
ATOM 7610 N N . MET B 1 433 ? -32.219 4.566 -0.36 1 92.88 433 MET B N 1
ATOM 7611 C CA . MET B 1 433 ? -30.922 5.066 -0.795 1 92.88 433 MET B CA 1
ATOM 7612 C C . MET B 1 433 ? -29.859 4.828 0.275 1 92.88 433 MET B C 1
ATOM 7614 O O . MET B 1 433 ? -28.734 4.426 -0.036 1 92.88 433 MET B O 1
ATOM 7618 N N . GLU B 1 434 ? -30.25 5.004 1.465 1 87.81 434 GLU B N 1
ATOM 7619 C CA . GLU B 1 434 ? -29.328 4.789 2.574 1 87.81 434 GLU B CA 1
ATOM 7620 C C . GLU B 1 434 ? -28.984 3.312 2.729 1 87.81 434 GLU B C 1
ATOM 7622 O O . GLU B 1 434 ? -27.844 2.965 3.037 1 87.81 434 GLU B O 1
ATOM 7627 N N . ILE B 1 435 ? -29.938 2.523 2.475 1 89.69 435 ILE B N 1
ATOM 7628 C CA . ILE B 1 435 ? -29.703 1.083 2.545 1 89.69 435 ILE B CA 1
ATOM 7629 C C . ILE B 1 435 ? -28.75 0.654 1.43 1 89.69 435 ILE B C 1
ATOM 7631 O O . ILE B 1 435 ? -27.828 -0.119 1.664 1 89.69 435 ILE B O 1
ATOM 7635 N N . ALA B 1 436 ? -28.969 1.229 0.276 1 92.75 436 ALA B N 1
ATOM 7636 C CA . ALA B 1 436 ? -28.188 0.868 -0.902 1 92.75 436 ALA B CA 1
ATOM 7637 C C . ALA B 1 436 ? -26.734 1.316 -0.751 1 92.75 436 ALA B C 1
ATOM 7639 O O . ALA B 1 436 ? -25.844 0.776 -1.406 1 92.75 436 ALA B O 1
ATOM 7640 N N . LYS B 1 437 ? -26.516 2.209 0.208 1 88.19 437 LYS B N 1
ATOM 7641 C CA . LYS B 1 437 ? -25.172 2.74 0.381 1 88.19 437 LYS B CA 1
ATOM 7642 C C . LYS B 1 437 ? -24.578 2.322 1.725 1 88.19 437 LYS B C 1
ATOM 7644 O O . LYS B 1 437 ? -23.453 2.688 2.055 1 88.19 437 LYS B O 1
ATOM 7649 N N . ASN B 1 438 ? -25.359 1.531 2.375 1 84.38 438 ASN B N 1
ATOM 7650 C CA . ASN B 1 438 ? -24.906 1.096 3.691 1 84.38 438 ASN B CA 1
ATOM 7651 C C . ASN B 1 438 ? -23.688 0.199 3.59 1 84.38 438 ASN B C 1
ATOM 7653 O O . ASN B 1 438 ? -23.688 -0.791 2.855 1 84.38 438 ASN B O 1
ATOM 7657 N N . ASP B 1 439 ? -22.656 0.521 4.316 1 81.5 439 ASP B N 1
ATOM 7658 C CA . ASP B 1 439 ? -21.422 -0.262 4.297 1 81.5 439 ASP B CA 1
ATOM 7659 C C . ASP B 1 439 ? -21.016 -0.61 2.865 1 81.5 439 ASP B C 1
ATOM 7661 O O . ASP B 1 439 ? -20.844 -1.784 2.533 1 81.5 439 ASP B O 1
ATOM 7665 N N . SER B 1 440 ? -20.906 0.383 2.078 1 86.56 440 SER B N 1
ATOM 7666 C CA . SER B 1 440 ? -20.625 0.161 0.665 1 86.56 440 SER B CA 1
ATOM 7667 C C . SER B 1 440 ? -19.125 0.241 0.379 1 86.56 440 SER B C 1
ATOM 7669 O O . SER B 1 440 ? -18.406 0.979 1.049 1 86.56 440 SER B O 1
ATOM 7671 N N . LYS B 1 441 ? -18.672 -0.572 -0.521 1 82.88 441 LYS B N 1
ATOM 7672 C CA . LYS B 1 441 ? -17.297 -0.576 -1.026 1 82.88 441 LYS B CA 1
ATOM 7673 C C . LYS B 1 441 ? -17.281 -0.636 -2.551 1 82.88 441 LYS B C 1
ATOM 7675 O O . LYS B 1 441 ? -18.094 -1.331 -3.162 1 82.88 441 LYS B O 1
ATOM 7680 N N . GLU B 1 442 ? -16.328 0.116 -3.08 1 86 442 GLU B N 1
ATOM 7681 C CA . GLU B 1 442 ? -16.172 0.135 -4.531 1 86 442 GLU B CA 1
ATOM 7682 C C . GLU B 1 442 ? -15.117 -0.88 -4.988 1 86 442 GLU B C 1
ATOM 7684 O O . GLU B 1 442 ? -14.078 -1.04 -4.344 1 86 442 GLU B O 1
ATOM 7689 N N . PHE B 1 443 ? -15.477 -1.552 -6.074 1 84.94 443 PHE B N 1
ATOM 7690 C CA . PHE B 1 443 ? -14.562 -2.545 -6.629 1 84.94 443 PHE B CA 1
ATOM 7691 C C . PHE B 1 443 ? -14.391 -2.35 -8.133 1 84.94 443 PHE B C 1
ATOM 7693 O O . PHE B 1 443 ? -15.375 -2.131 -8.844 1 84.94 443 PHE B O 1
ATOM 7700 N N . GLN B 1 444 ? -13.148 -2.287 -8.523 1 84.31 444 GLN B N 1
ATOM 7701 C CA . GLN B 1 444 ? -12.836 -2.375 -9.945 1 84.31 444 GLN B CA 1
ATOM 7702 C C . GLN B 1 444 ? -12.484 -3.805 -10.344 1 84.31 444 GLN B C 1
ATOM 7704 O O . GLN B 1 444 ? -11.484 -4.355 -9.883 1 84.31 444 GLN B O 1
ATOM 7709 N N . MET B 1 445 ? -13.305 -4.387 -11.133 1 85 445 MET B N 1
ATOM 7710 C CA . MET B 1 445 ? -13.086 -5.75 -11.609 1 85 445 MET B CA 1
ATOM 7711 C C . MET B 1 445 ? -13.039 -5.789 -13.133 1 85 445 MET B C 1
ATOM 7713 O O . MET B 1 445 ? -14.078 -5.785 -13.789 1 85 445 MET B O 1
ATOM 7717 N N . GLY B 1 446 ? -11.875 -5.953 -13.656 1 79.31 446 GLY B N 1
ATOM 7718 C CA . GLY B 1 446 ? -11.773 -5.805 -15.094 1 79.31 446 GLY B CA 1
ATOM 7719 C C . GLY B 1 446 ? -12.281 -4.469 -15.602 1 79.31 446 GLY B C 1
ATOM 7720 O O . GLY B 1 446 ? -11.852 -3.416 -15.125 1 79.31 446 GLY B O 1
ATOM 7721 N N . ASP B 1 447 ? -13.211 -4.531 -16.453 1 83.31 447 ASP B N 1
ATOM 7722 C CA . ASP B 1 447 ? -13.75 -3.311 -17.047 1 83.31 447 ASP B CA 1
ATOM 7723 C C . ASP B 1 447 ? -14.992 -2.836 -16.281 1 83.31 447 ASP B C 1
ATOM 7725 O O . ASP B 1 447 ? -15.586 -1.817 -16.641 1 83.31 447 ASP B O 1
ATOM 7729 N N . TYR B 1 448 ? -15.297 -3.506 -15.227 1 90.12 448 TYR B N 1
ATOM 7730 C CA . TYR B 1 448 ? -16.531 -3.189 -14.516 1 90.12 448 TYR B CA 1
ATOM 7731 C C . TYR B 1 448 ? -16.234 -2.465 -13.211 1 90.12 448 TYR B C 1
ATOM 7733 O O . TYR B 1 448 ? -15.359 -2.877 -12.445 1 90.12 448 TYR B O 1
ATOM 7741 N N . HIS B 1 449 ? -16.922 -1.422 -13.062 1 91.94 449 HIS B N 1
ATOM 7742 C CA . HIS B 1 449 ? -16.906 -0.697 -11.797 1 91.94 449 HIS B CA 1
ATOM 7743 C C . HIS B 1 449 ? -18.141 -1.012 -10.969 1 91.94 449 HIS B C 1
ATOM 7745 O O . HIS B 1 449 ? -19.266 -0.686 -11.375 1 91.94 449 HIS B O 1
ATOM 7751 N N . LEU B 1 450 ? -17.922 -1.655 -9.789 1 93.5 450 LEU B N 1
ATOM 7752 C CA . LEU B 1 450 ? -19.047 -2.156 -9.008 1 93.5 450 LEU B CA 1
ATOM 7753 C C . LEU B 1 450 ? -19.094 -1.491 -7.637 1 93.5 450 LEU B C 1
ATOM 7755 O O . LEU B 1 450 ? -18.047 -1.185 -7.055 1 93.5 450 LEU B O 1
ATOM 7759 N N . LEU B 1 451 ? -20.328 -1.269 -7.18 1 93.12 451 LEU B N 1
ATOM 7760 C CA . LEU B 1 451 ? -20.578 -0.896 -5.793 1 93.12 451 LEU B CA 1
ATOM 7761 C C . LEU B 1 451 ? -21.281 -2.021 -5.043 1 93.12 451 LEU B C 1
ATOM 7763 O O . LEU B 1 451 ? -22.344 -2.467 -5.449 1 93.12 451 LEU B O 1
ATOM 7767 N N . ILE B 1 452 ? -20.672 -2.486 -3.986 1 93.56 452 ILE B N 1
ATOM 7768 C CA . ILE B 1 452 ? -21.266 -3.574 -3.217 1 93.56 452 ILE B CA 1
ATOM 7769 C C . ILE B 1 452 ? -21.531 -3.111 -1.787 1 93.56 452 ILE B C 1
ATOM 7771 O O . ILE B 1 452 ? -20.609 -2.762 -1.058 1 93.56 452 ILE B O 1
ATOM 7775 N N . SER B 1 453 ? -22.797 -3.125 -1.438 1 92.69 453 SER B N 1
ATOM 7776 C CA . SER B 1 453 ? -23.203 -2.742 -0.093 1 92.69 453 SER B CA 1
ATOM 7777 C C . SER B 1 453 ? -23.734 -3.943 0.686 1 92.69 453 SER B C 1
ATOM 7779 O O . SER B 1 453 ? -24.078 -4.969 0.096 1 92.69 453 SER B O 1
ATOM 7781 N N . GLN B 1 454 ? -23.703 -3.746 2.037 1 90.81 454 GLN B N 1
ATOM 7782 C CA . GLN B 1 454 ? -24.188 -4.844 2.867 1 90.81 454 GLN B CA 1
ATOM 7783 C C . GLN B 1 454 ? -25.016 -4.32 4.047 1 90.81 454 GLN B C 1
ATOM 7785 O O . GLN B 1 454 ? -24.656 -3.303 4.648 1 90.81 454 GLN B O 1
ATOM 7790 N N . ILE B 1 455 ? -26.141 -4.969 4.227 1 89.38 455 ILE B N 1
ATOM 7791 C CA . ILE B 1 455 ? -26.938 -4.742 5.422 1 89.38 455 ILE B CA 1
ATOM 7792 C C . ILE B 1 455 ? -27.297 -6.078 6.066 1 89.38 455 ILE B C 1
ATOM 7794 O O . ILE B 1 455 ? -27.781 -6.988 5.391 1 89.38 455 ILE B O 1
ATOM 7798 N N . SER B 1 456 ? -26.984 -6.227 7.289 1 88.25 456 SER B N 1
ATOM 7799 C CA . SER B 1 456 ? -27.297 -7.434 8.047 1 88.25 456 SER B CA 1
ATOM 7800 C C . SER B 1 456 ? -28.531 -7.242 8.93 1 88.25 456 SER B C 1
ATOM 7802 O O . SER B 1 456 ? -28.609 -6.27 9.68 1 88.25 456 SER B O 1
ATOM 7804 N N . VAL B 1 457 ? -29.453 -8.172 8.742 1 88.75 457 VAL B N 1
ATOM 7805 C CA . VAL B 1 457 ? -30.719 -8.031 9.461 1 88.75 457 VAL B CA 1
ATOM 7806 C C . VAL B 1 457 ? -31.094 -9.367 10.102 1 88.75 457 VAL B C 1
ATOM 7808 O O . VAL B 1 457 ? -30.531 -10.406 9.75 1 88.75 457 VAL B O 1
ATOM 7811 N N . MET B 1 458 ? -31.969 -9.25 11.062 1 84.69 458 MET B N 1
ATOM 7812 C CA . MET B 1 458 ? -32.469 -10.461 11.703 1 84.69 458 MET B CA 1
ATOM 7813 C C . MET B 1 458 ? -33.75 -10.938 11.008 1 84.69 458 MET B C 1
ATOM 7815 O O . MET B 1 458 ? -34.094 -12.117 11.109 1 84.69 458 MET B O 1
ATOM 7819 N N . ASP B 1 459 ? -34.438 -10 10.336 1 83.88 459 ASP B N 1
ATOM 7820 C CA . ASP B 1 459 ? -35.625 -10.281 9.555 1 83.88 459 ASP B CA 1
ATOM 7821 C C . ASP B 1 459 ? -35.531 -9.641 8.172 1 83.88 459 ASP B C 1
ATOM 7823 O O . ASP B 1 459 ? -35.594 -8.414 8.047 1 83.88 459 ASP B O 1
ATOM 7827 N N . THR B 1 460 ? -35.438 -10.484 7.18 1 89.62 460 THR B N 1
ATOM 7828 C CA . THR B 1 460 ? -35.219 -9.992 5.824 1 89.62 460 THR B CA 1
ATOM 7829 C C . THR B 1 460 ? -36.531 -9.469 5.219 1 89.62 460 THR B C 1
ATOM 7831 O O . THR B 1 460 ? -36.5 -8.742 4.227 1 89.62 460 THR B O 1
ATOM 7834 N N . LYS B 1 461 ? -37.594 -9.812 5.789 1 88.38 461 LYS B N 1
ATOM 7835 C CA . LYS B 1 461 ? -38.875 -9.469 5.203 1 88.38 461 LYS B CA 1
ATOM 7836 C C . LYS B 1 461 ? -39.062 -7.957 5.105 1 88.38 461 LYS B C 1
ATOM 7838 O O . LYS B 1 461 ? -39.625 -7.453 4.133 1 88.38 461 LYS B O 1
ATOM 7843 N N . GLU B 1 462 ? -38.594 -7.312 6.082 1 86.69 462 GLU B N 1
ATOM 7844 C CA . GLU B 1 462 ? -38.75 -5.859 6.109 1 86.69 462 GLU B CA 1
ATOM 7845 C C . GLU B 1 462 ? -37.969 -5.211 4.969 1 86.69 462 GLU B C 1
ATOM 7847 O O . GLU B 1 462 ? -38.438 -4.273 4.332 1 86.69 462 GLU B O 1
ATOM 7852 N N . VAL B 1 463 ? -36.812 -5.668 4.684 1 90.69 463 VAL B N 1
ATOM 7853 C CA . VAL B 1 463 ? -35.938 -5.094 3.648 1 90.69 463 VAL B CA 1
ATOM 7854 C C . VAL B 1 463 ? -36.438 -5.527 2.27 1 90.69 463 VAL B C 1
ATOM 7856 O O . VAL B 1 463 ? -36.5 -4.723 1.338 1 90.69 463 VAL B O 1
ATOM 7859 N N . LEU B 1 464 ? -36.812 -6.77 2.205 1 92.06 464 LEU B N 1
ATOM 7860 C CA . LEU B 1 464 ? -37.25 -7.316 0.926 1 92.06 464 LEU B CA 1
ATOM 7861 C C . LEU B 1 464 ? -38.594 -6.719 0.514 1 92.06 464 LEU B C 1
ATOM 7863 O O . LEU B 1 464 ? -38.906 -6.656 -0.676 1 92.06 464 LEU B O 1
ATOM 7867 N N . GLY B 1 465 ? -39.312 -6.297 1.541 1 90.88 465 GLY B N 1
ATOM 7868 C CA . GLY B 1 465 ? -40.562 -5.578 1.246 1 90.88 465 GLY B CA 1
ATOM 7869 C C . GLY B 1 465 ? -40.312 -4.277 0.5 1 90.88 465 GLY B C 1
ATOM 7870 O O . GLY B 1 465 ? -41.188 -3.805 -0.225 1 90.88 465 GLY B O 1
ATOM 7871 N N . LEU B 1 466 ? -39.156 -3.744 0.601 1 92.56 466 LEU B N 1
ATOM 7872 C CA . LEU B 1 466 ? -38.781 -2.492 -0.049 1 92.56 466 LEU B CA 1
ATOM 7873 C C . LEU B 1 466 ? -37.969 -2.758 -1.323 1 92.56 466 LEU B C 1
ATOM 7875 O O . LEU B 1 466 ? -37.344 -1.847 -1.87 1 92.56 466 LEU B O 1
ATOM 7879 N N . GLU B 1 467 ? -38 -3.92 -1.805 1 94.44 467 GLU B N 1
ATOM 7880 C CA . GLU B 1 467 ? -37.125 -4.344 -2.895 1 94.44 467 GLU B CA 1
ATOM 7881 C C . GLU B 1 467 ? -37.312 -3.461 -4.125 1 94.44 467 GLU B C 1
ATOM 7883 O O . GLU B 1 467 ? -36.344 -3.01 -4.727 1 94.44 467 GLU B O 1
ATOM 7888 N N . PRO B 1 468 ? -38.562 -3.15 -4.52 1 94.94 468 PRO B N 1
ATOM 7889 C CA . PRO B 1 468 ? -38.719 -2.297 -5.699 1 94.94 468 PRO B CA 1
ATOM 7890 C C . PRO B 1 468 ? -38.062 -0.926 -5.523 1 94.94 468 PRO B C 1
ATOM 7892 O O . PRO B 1 468 ? -37.406 -0.421 -6.445 1 94.94 468 PRO B O 1
ATOM 7895 N N . GLN B 1 469 ? -38.25 -0.407 -4.371 1 95.75 469 GLN B N 1
ATOM 7896 C CA . GLN B 1 469 ? -37.656 0.895 -4.09 1 95.75 469 GLN B CA 1
ATOM 7897 C C . GLN B 1 469 ? -36.125 0.801 -4.023 1 95.75 469 GLN B C 1
ATOM 7899 O O . GLN B 1 469 ? -35.406 1.73 -4.426 1 95.75 469 GLN B O 1
ATOM 7904 N N . LEU B 1 470 ? -35.656 -0.271 -3.527 1 95.81 470 LEU B N 1
ATOM 7905 C CA . LEU B 1 470 ? -34.219 -0.502 -3.43 1 95.81 470 LEU B CA 1
ATOM 7906 C C . LEU B 1 470 ? -33.594 -0.617 -4.816 1 95.81 470 LEU B C 1
ATOM 7908 O O . LEU B 1 470 ? -32.531 -0.051 -5.066 1 95.81 470 LEU B O 1
ATOM 7912 N N . ILE B 1 471 ? -34.281 -1.282 -5.641 1 96.38 471 ILE B N 1
ATOM 7913 C CA . ILE B 1 471 ? -33.781 -1.458 -7 1 96.38 471 ILE B CA 1
ATOM 7914 C C . ILE B 1 471 ? -33.75 -0.108 -7.711 1 96.38 471 ILE B C 1
ATOM 7916 O O . ILE B 1 471 ? -32.812 0.169 -8.477 1 96.38 471 ILE B O 1
ATOM 7920 N N . GLU B 1 472 ? -34.75 0.64 -7.43 1 96.38 472 GLU B N 1
ATOM 7921 C CA . GLU B 1 472 ? -34.75 1.982 -8 1 96.38 472 GLU B CA 1
ATOM 7922 C C . GLU B 1 472 ? -33.594 2.811 -7.504 1 96.38 472 GLU B C 1
ATOM 7924 O O . GLU B 1 472 ? -32.938 3.504 -8.289 1 96.38 472 GLU B O 1
ATOM 7929 N N . ALA B 1 473 ? -33.375 2.738 -6.258 1 96.5 473 ALA B N 1
ATOM 7930 C CA . ALA B 1 473 ? -32.25 3.461 -5.668 1 96.5 473 ALA B CA 1
ATOM 7931 C C . ALA B 1 473 ? -30.938 2.986 -6.258 1 96.5 473 ALA B C 1
ATOM 7933 O O . ALA B 1 473 ? -30.062 3.797 -6.582 1 96.5 473 ALA B O 1
ATOM 7934 N N . MET B 1 474 ? -30.797 1.742 -6.406 1 96.62 474 MET B N 1
ATOM 7935 C CA . MET B 1 474 ? -29.578 1.135 -6.945 1 96.62 474 MET B CA 1
ATOM 7936 C C . MET B 1 474 ? -29.359 1.554 -8.391 1 96.62 474 MET B C 1
ATOM 7938 O O . MET B 1 474 ? -28.219 1.84 -8.797 1 96.62 474 MET B O 1
ATOM 7942 N N . THR B 1 475 ? -30.391 1.614 -9.117 1 96 475 THR B N 1
ATOM 7943 C CA . THR B 1 475 ? -30.328 2.061 -10.508 1 96 475 THR B CA 1
ATOM 7944 C C . THR B 1 475 ? -29.875 3.516 -10.586 1 96 475 THR B C 1
ATOM 7946 O O . THR B 1 475 ? -29.062 3.875 -11.445 1 96 475 THR B O 1
ATOM 7949 N N . THR B 1 476 ? -30.406 4.246 -9.703 1 96.12 476 THR B N 1
ATOM 7950 C CA . THR B 1 476 ? -30.031 5.652 -9.641 1 96.12 476 THR B CA 1
ATOM 7951 C C . THR B 1 476 ? -28.547 5.805 -9.336 1 96.12 476 THR B C 1
ATOM 7953 O O . THR B 1 476 ? -27.875 6.66 -9.914 1 96.12 476 THR B O 1
ATOM 7956 N N . ILE B 1 477 ? -28.047 4.996 -8.453 1 94 477 ILE B N 1
ATOM 7957 C CA . ILE B 1 477 ? -26.625 5.012 -8.094 1 94 477 ILE B CA 1
ATOM 7958 C C . ILE B 1 477 ? -25.781 4.703 -9.328 1 94 477 ILE B C 1
ATOM 7960 O O . ILE B 1 477 ? -24.781 5.383 -9.586 1 94 477 ILE B O 1
ATOM 7964 N N . CYS B 1 478 ? -26.188 3.779 -10.07 1 94.44 478 CYS B N 1
ATOM 7965 C CA . CYS B 1 478 ? -25.469 3.404 -11.273 1 94.44 478 CYS B CA 1
ATOM 7966 C C . CYS B 1 478 ? -25.453 4.547 -12.281 1 94.44 478 CYS B C 1
ATOM 7968 O O . CYS B 1 478 ? -24.391 4.875 -12.836 1 94.44 478 CYS B O 1
ATOM 7970 N N . GLU B 1 479 ? -26.5 5.191 -12.445 1 93.19 479 GLU B N 1
ATOM 7971 C CA . GLU B 1 479 ? -26.656 6.234 -13.453 1 93.19 479 GLU B CA 1
ATOM 7972 C C . GLU B 1 479 ? -25.953 7.523 -13.023 1 93.19 479 GLU B C 1
ATOM 7974 O O . GLU B 1 479 ? -25.266 8.156 -13.828 1 93.19 479 GLU B O 1
ATOM 7979 N N . LYS B 1 480 ? -26.078 7.828 -11.852 1 91.69 480 LYS B N 1
ATOM 7980 C CA . LYS B 1 480 ? -25.609 9.133 -11.391 1 91.69 480 LYS B CA 1
ATOM 7981 C C . LYS B 1 480 ? -24.141 9.078 -11.008 1 91.69 480 LYS B C 1
ATOM 7983 O O . LYS B 1 480 ? -23.406 10.062 -11.141 1 91.69 480 LYS B O 1
ATOM 7988 N N . GLU B 1 481 ? -23.75 7.953 -10.477 1 89.81 481 GLU B N 1
ATOM 7989 C CA . GLU B 1 481 ? -22.406 7.891 -9.945 1 89.81 481 GLU B CA 1
ATOM 7990 C C . GLU B 1 481 ? -21.469 7.109 -10.867 1 89.81 481 GLU B C 1
ATOM 7992 O O . GLU B 1 481 ? -20.281 6.992 -10.602 1 89.81 481 GLU B O 1
ATOM 7997 N N . GLY B 1 482 ? -22.016 6.578 -11.891 1 88.88 482 GLY B N 1
ATOM 7998 C CA . GLY B 1 482 ? -21.203 5.992 -12.945 1 88.88 482 GLY B CA 1
ATOM 7999 C C . GLY B 1 482 ? -20.734 4.578 -12.625 1 88.88 482 GLY B C 1
ATOM 8000 O O . GLY B 1 482 ? -19.641 4.184 -13 1 88.88 482 GLY B O 1
ATOM 8001 N N . PHE B 1 483 ? -21.469 3.822 -11.844 1 92.69 483 PHE B N 1
ATOM 8002 C CA . PHE B 1 483 ? -21.188 2.414 -11.609 1 92.69 483 PHE B CA 1
ATOM 8003 C C . PHE B 1 483 ? -21.859 1.54 -12.656 1 92.69 483 PHE B C 1
ATOM 8005 O O . PHE B 1 483 ? -22.969 1.84 -13.102 1 92.69 483 PHE B O 1
ATOM 8012 N N . ASP B 1 484 ? -21.188 0.503 -13.094 1 93.12 484 ASP B N 1
ATOM 8013 C CA . ASP B 1 484 ? -21.797 -0.452 -14.016 1 93.12 484 ASP B CA 1
ATOM 8014 C C . ASP B 1 484 ? -22.875 -1.28 -13.305 1 93.12 484 ASP B C 1
ATOM 8016 O O . ASP B 1 484 ? -23.906 -1.604 -13.898 1 93.12 484 ASP B O 1
ATOM 8020 N N . MET B 1 485 ? -22.562 -1.625 -12.055 1 95.12 485 MET B N 1
ATOM 8021 C CA . MET B 1 485 ? -23.516 -2.41 -11.266 1 95.12 485 MET B CA 1
ATOM 8022 C C . MET B 1 485 ? -23.484 -1.994 -9.805 1 95.12 485 MET B C 1
ATOM 8024 O O . MET B 1 485 ? -22.438 -1.628 -9.273 1 95.12 485 MET B O 1
ATOM 8028 N N . SER B 1 486 ? -24.625 -2.039 -9.25 1 96.56 486 SER B N 1
ATOM 8029 C CA . SER B 1 486 ? -24.797 -1.89 -7.805 1 96.56 486 SER B CA 1
ATOM 8030 C C . SER B 1 486 ? -25.391 -3.152 -7.184 1 96.56 486 SER B C 1
ATOM 8032 O O . SER B 1 486 ? -26.406 -3.672 -7.656 1 96.56 486 SER B O 1
ATOM 8034 N N . LEU B 1 487 ? -24.688 -3.674 -6.172 1 96.88 487 LEU B N 1
ATOM 8035 C CA . LEU B 1 487 ? -25.125 -4.871 -5.461 1 96.88 487 LEU B CA 1
ATOM 8036 C C . LEU B 1 487 ? -25.422 -4.559 -4 1 96.88 487 LEU B C 1
ATOM 8038 O O . LEU B 1 487 ? -24.688 -3.805 -3.359 1 96.88 487 LEU B O 1
ATOM 8042 N N . VAL B 1 488 ? -26.516 -5.117 -3.498 1 96.44 488 VAL B N 1
ATOM 8043 C CA . VAL B 1 488 ? -26.859 -4.984 -2.084 1 96.44 488 VAL B CA 1
ATOM 8044 C C . VAL B 1 488 ? -27.016 -6.371 -1.463 1 96.44 488 VAL B C 1
ATOM 8046 O O . VAL B 1 488 ? -27.875 -7.148 -1.886 1 96.44 488 VAL B O 1
ATOM 8049 N N . MET B 1 489 ? -26.172 -6.656 -0.533 1 95.56 489 MET B N 1
ATOM 8050 C CA . MET B 1 489 ? -26.266 -7.895 0.237 1 95.56 489 MET B CA 1
ATOM 8051 C C . MET B 1 489 ? -27.234 -7.73 1.412 1 95.56 489 MET B C 1
ATOM 8053 O O . MET B 1 489 ? -26.922 -7.02 2.373 1 95.56 489 MET B O 1
ATOM 8057 N N . VAL B 1 490 ? -28.391 -8.32 1.303 1 95 490 VAL B N 1
ATOM 8058 C CA . VAL B 1 490 ? -29.281 -8.406 2.455 1 95 490 VAL B CA 1
ATOM 8059 C C . VAL B 1 490 ? -29.031 -9.711 3.205 1 95 490 VAL B C 1
ATOM 8061 O O . VAL B 1 490 ? -29.594 -10.758 2.855 1 95 490 VAL B O 1
ATOM 8064 N N . THR B 1 491 ? -28.219 -9.594 4.246 1 92.88 491 THR B N 1
ATOM 8065 C CA . THR B 1 491 ? -27.734 -10.781 4.938 1 92.88 491 THR B CA 1
ATOM 8066 C C . THR B 1 491 ? -28.609 -11.102 6.145 1 92.88 491 THR B C 1
ATOM 8068 O O . THR B 1 491 ? -28.797 -10.266 7.027 1 92.88 491 THR B O 1
ATOM 8071 N N . ASP B 1 492 ? -29.188 -12.258 6.098 1 92 492 ASP B N 1
ATOM 8072 C CA . ASP B 1 492 ? -29.938 -12.789 7.227 1 92 492 ASP B CA 1
ATOM 8073 C C . ASP B 1 492 ? -29.016 -13.453 8.25 1 92 492 ASP B C 1
ATOM 8075 O O . ASP B 1 492 ? -28.484 -14.531 7.992 1 92 492 ASP B O 1
ATOM 8079 N N . ILE B 1 493 ? -28.938 -12.828 9.391 1 87.31 493 ILE B N 1
ATOM 8080 C CA . ILE B 1 493 ? -28 -13.297 10.406 1 87.31 493 ILE B CA 1
ATOM 8081 C C . ILE B 1 493 ? -28.469 -14.641 10.953 1 87.31 493 ILE B C 1
ATOM 8083 O O . ILE B 1 493 ? -27.656 -15.531 11.203 1 87.31 493 ILE B O 1
ATOM 8087 N N . LEU B 1 494 ? -29.719 -14.812 11.109 1 86.94 494 LEU B N 1
ATOM 8088 C CA . LEU B 1 494 ? -30.266 -16.016 11.711 1 86.94 494 LEU B CA 1
ATOM 8089 C C . LEU B 1 494 ? -30.188 -17.203 10.75 1 86.94 494 LEU B C 1
ATOM 8091 O O . LEU B 1 494 ? -29.719 -18.281 11.125 1 86.94 494 LEU B O 1
ATOM 8095 N N . GLU B 1 495 ? -30.531 -17 9.461 1 90.88 495 GLU B N 1
ATOM 8096 C CA . GLU B 1 495 ? -30.531 -18.062 8.461 1 90.88 495 GLU B CA 1
ATOM 8097 C C . GLU B 1 495 ? -29.156 -18.25 7.852 1 90.88 495 GLU B C 1
ATOM 8099 O O . GLU B 1 495 ? -28.891 -19.25 7.172 1 90.88 495 GLU B O 1
ATOM 8104 N N . GLU B 1 496 ? -28.266 -17.375 8.18 1 91.56 496 GLU B N 1
ATOM 8105 C CA . GLU B 1 496 ? -26.922 -17.422 7.625 1 91.56 496 GLU B CA 1
ATOM 8106 C C . GLU B 1 496 ? -26.953 -17.516 6.102 1 91.56 496 GLU B C 1
ATOM 8108 O O . GLU B 1 496 ? -26.391 -18.438 5.523 1 91.56 496 GLU B O 1
ATOM 8113 N N . ALA B 1 497 ? -27.609 -16.562 5.551 1 94.94 497 ALA B N 1
ATOM 8114 C CA . ALA B 1 497 ? -27.781 -16.5 4.102 1 94.94 497 ALA B CA 1
ATOM 8115 C C . ALA B 1 497 ? -27.922 -15.062 3.623 1 94.94 497 ALA B C 1
ATOM 8117 O O . ALA B 1 497 ? -28.141 -14.156 4.422 1 94.94 497 ALA B O 1
ATOM 8118 N N . THR B 1 498 ? -27.734 -14.859 2.324 1 95.69 498 THR B N 1
ATOM 8119 C CA . THR B 1 498 ? -27.812 -13.516 1.762 1 95.69 498 THR B CA 1
ATOM 8120 C C . THR B 1 498 ? -28.734 -13.492 0.546 1 95.69 498 THR B C 1
ATOM 8122 O O . THR B 1 498 ? -28.656 -14.367 -0.314 1 95.69 498 THR B O 1
ATOM 8125 N N . TYR B 1 499 ? -29.672 -12.594 0.589 1 95.94 499 TYR B N 1
ATOM 8126 C CA . TYR B 1 499 ? -30.328 -12.18 -0.645 1 95.94 499 TYR B CA 1
ATOM 8127 C C . TYR B 1 499 ? -29.516 -11.117 -1.371 1 95.94 499 TYR B C 1
ATOM 8129 O O . TYR B 1 499 ? -29.344 -10 -0.873 1 95.94 499 TYR B O 1
ATOM 8137 N N . LEU B 1 500 ? -28.984 -11.484 -2.512 1 97 500 LEU B N 1
ATOM 8138 C CA . LEU B 1 500 ? -28.156 -10.555 -3.277 1 97 500 LEU B CA 1
ATOM 8139 C C . LEU B 1 500 ? -29 -9.828 -4.324 1 97 500 LEU B C 1
ATOM 8141 O O . LEU B 1 500 ? -29.438 -10.438 -5.305 1 97 500 LEU B O 1
ATOM 8145 N N . LEU B 1 501 ? -29.25 -8.57 -4.066 1 96.75 501 LEU B N 1
ATOM 8146 C CA . LEU B 1 501 ? -29.938 -7.719 -5.031 1 96.75 501 LEU B CA 1
ATOM 8147 C C . LEU B 1 501 ? -28.938 -7.086 -6.004 1 96.75 501 LEU B C 1
ATOM 8149 O O . LEU B 1 501 ? -27.812 -6.777 -5.629 1 96.75 501 LEU B O 1
ATOM 8153 N N . TYR B 1 502 ? -29.281 -6.945 -7.223 1 96.81 502 TYR B N 1
ATOM 8154 C CA . TYR B 1 502 ? -28.375 -6.359 -8.203 1 96.81 502 TYR B CA 1
ATOM 8155 C C . TYR B 1 502 ? -29.125 -5.504 -9.211 1 96.81 502 TYR B C 1
ATOM 8157 O O . TYR B 1 502 ? -30.25 -5.836 -9.594 1 96.81 502 TYR B O 1
ATOM 8165 N N . ALA B 1 503 ? -28.562 -4.414 -9.508 1 95.44 503 ALA B N 1
ATOM 8166 C CA . ALA B 1 503 ? -29.016 -3.502 -10.555 1 95.44 503 ALA B CA 1
ATOM 8167 C C . ALA B 1 503 ? -27.875 -3.088 -11.461 1 95.44 503 ALA B C 1
ATOM 8169 O O . ALA B 1 503 ? -26.719 -3.01 -11.023 1 95.44 503 ALA B O 1
ATOM 8170 N N . GLY B 1 504 ? -28.172 -2.824 -12.688 1 92.19 504 GLY B N 1
ATOM 8171 C CA . GLY B 1 504 ? -27.156 -2.475 -13.664 1 92.19 504 GLY B CA 1
ATOM 8172 C C . GLY B 1 504 ? -26.875 -3.594 -14.648 1 92.19 504 GLY B C 1
ATOM 8173 O O . GLY B 1 504 ? -27.672 -4.523 -14.789 1 92.19 504 GLY B O 1
ATOM 8174 N N . SER B 1 505 ? -25.672 -3.451 -15.43 1 88.06 505 SER B N 1
ATOM 8175 C CA . SER B 1 505 ? -25.328 -4.41 -16.484 1 88.06 505 SER B CA 1
ATOM 8176 C C . SER B 1 505 ? -23.844 -4.742 -16.453 1 88.06 505 SER B C 1
ATOM 8178 O O . SER B 1 505 ? -23.016 -3.904 -16.094 1 88.06 505 SER B O 1
ATOM 8180 N N . PRO B 1 506 ? -23.594 -6.027 -16.812 1 85.56 506 PRO B N 1
ATOM 8181 C CA . PRO B 1 506 ? -24.438 -7.117 -17.312 1 85.56 506 PRO B CA 1
ATOM 8182 C C . PRO B 1 506 ? -24.922 -8.047 -16.203 1 85.56 506 PRO B C 1
ATOM 8184 O O . PRO B 1 506 ? -24.109 -8.523 -15.398 1 85.56 506 PRO B O 1
ATOM 8187 N N . LYS B 1 507 ? -26.156 -8.391 -16.25 1 86.56 507 LYS B N 1
ATOM 8188 C CA . LYS B 1 507 ? -26.734 -9.297 -15.258 1 86.56 507 LYS B CA 1
ATOM 8189 C C . LYS B 1 507 ? -26.156 -10.703 -15.406 1 86.56 507 LYS B C 1
ATOM 8191 O O . LYS B 1 507 ? -26.203 -11.5 -14.469 1 86.56 507 LYS B O 1
ATOM 8196 N N . THR B 1 508 ? -25.594 -10.969 -16.547 1 87.31 508 THR B N 1
ATOM 8197 C CA . THR B 1 508 ? -24.984 -12.273 -16.812 1 87.31 508 THR B CA 1
ATOM 8198 C C . THR B 1 508 ? -23.812 -12.523 -15.891 1 87.31 508 THR B C 1
ATOM 8200 O O . THR B 1 508 ? -23.469 -13.672 -15.609 1 87.31 508 THR B O 1
ATOM 8203 N N . LEU B 1 509 ? -23.266 -11.453 -15.453 1 91.06 509 LEU B N 1
ATOM 8204 C CA . LEU B 1 509 ? -22.125 -11.562 -14.539 1 91.06 509 LEU B CA 1
ATOM 8205 C C . LEU B 1 509 ? -22.547 -12.266 -13.25 1 91.06 509 LEU B C 1
ATOM 8207 O O . LEU B 1 509 ? -21.812 -13.094 -12.719 1 91.06 509 LEU B O 1
ATOM 8211 N N . ILE B 1 510 ? -23.719 -11.992 -12.812 1 92.88 510 ILE B N 1
ATOM 8212 C CA . ILE B 1 510 ? -24.25 -12.562 -11.578 1 92.88 510 ILE B CA 1
ATOM 8213 C C . ILE B 1 510 ? -24.516 -14.055 -11.773 1 92.88 510 ILE B C 1
ATOM 8215 O O . ILE B 1 510 ? -24.172 -14.875 -10.914 1 92.88 510 ILE B O 1
ATOM 8219 N N . GLY B 1 511 ? -25.078 -14.352 -12.859 1 91.56 511 GLY B N 1
ATOM 8220 C CA . GLY B 1 511 ? -25.344 -15.75 -13.172 1 91.56 511 GLY B CA 1
ATOM 8221 C C . GLY B 1 511 ? -24.078 -16.578 -13.281 1 91.56 511 GLY B C 1
ATOM 8222 O O . GLY B 1 511 ? -24.031 -17.703 -12.781 1 91.56 511 GLY B O 1
ATOM 8223 N N . GLU B 1 512 ? -23.141 -16.031 -13.859 1 90.25 512 GLU B N 1
ATOM 8224 C CA . GLU B 1 512 ? -21.875 -16.719 -14.047 1 90.25 512 GLU B CA 1
ATOM 8225 C C . GLU B 1 512 ? -21.125 -16.891 -12.727 1 90.25 512 GLU B C 1
ATOM 8227 O O . GLU B 1 512 ? -20.5 -17.906 -12.484 1 90.25 512 GLU B O 1
ATOM 8232 N N . ALA B 1 513 ? -21.25 -15.891 -11.922 1 92.69 513 ALA B N 1
ATOM 8233 C CA . ALA B 1 513 ? -20.484 -15.875 -10.672 1 92.69 513 ALA B CA 1
ATOM 8234 C C . ALA B 1 513 ? -21.078 -16.859 -9.664 1 92.69 513 ALA B C 1
ATOM 8236 O O . ALA B 1 513 ? -20.344 -17.531 -8.945 1 92.69 513 ALA B O 1
ATOM 8237 N N . PHE B 1 514 ? -22.406 -16.938 -9.648 1 94.12 514 PHE B N 1
ATOM 8238 C CA . PHE B 1 514 ? -23.016 -17.672 -8.555 1 94.12 514 PHE B CA 1
ATOM 8239 C C . PHE B 1 514 ? -23.828 -18.859 -9.086 1 94.12 514 PHE B C 1
ATOM 8241 O O . PHE B 1 514 ? -24.453 -19.578 -8.312 1 94.12 514 PHE B O 1
ATOM 8248 N N . LYS B 1 515 ? -23.75 -19.109 -10.383 1 91 515 LYS B N 1
ATOM 8249 C CA . LYS B 1 515 ? -24.406 -20.234 -11.047 1 91 515 LYS B CA 1
ATOM 8250 C C . LYS B 1 515 ? -25.891 -20.297 -10.688 1 91 515 LYS B C 1
ATOM 8252 O O . LYS B 1 515 ? -26.391 -21.359 -10.297 1 91 515 LYS B O 1
ATOM 8257 N N . LYS B 1 516 ? -26.531 -19.172 -10.695 1 88.75 516 LYS B N 1
ATOM 8258 C CA . LYS B 1 516 ? -27.953 -19.016 -10.414 1 88.75 516 LYS B CA 1
ATOM 8259 C C . LYS B 1 516 ? -28.672 -18.266 -11.539 1 88.75 516 LYS B C 1
ATOM 8261 O O . LYS B 1 516 ? -28.016 -17.625 -12.375 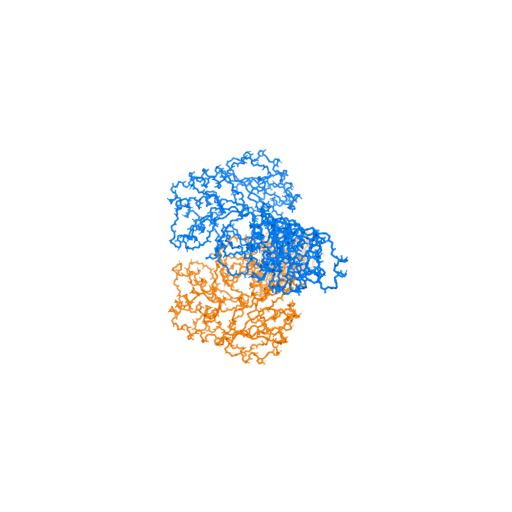1 88.75 516 LYS B O 1
ATOM 8266 N N . ASP B 1 517 ? -29.938 -18.516 -11.586 1 84.94 517 ASP B N 1
ATOM 8267 C CA . ASP B 1 517 ? -30.75 -17.75 -12.531 1 84.94 517 ASP B CA 1
ATOM 8268 C C . ASP B 1 517 ? -30.812 -16.281 -12.125 1 84.94 517 ASP B C 1
ATOM 8270 O O . ASP B 1 517 ? -31.406 -15.938 -11.094 1 84.94 517 ASP B O 1
ATOM 8274 N N . ALA B 1 518 ? -30.234 -15.445 -12.922 1 84.75 518 ALA B N 1
ATOM 8275 C CA . ALA B 1 518 ? -30.125 -14.023 -12.586 1 84.75 518 ALA B CA 1
ATOM 8276 C C . ALA B 1 518 ? -31.125 -13.188 -13.391 1 84.75 518 ALA B C 1
ATOM 8278 O O . ALA B 1 518 ? -30.891 -12.008 -13.641 1 84.75 518 ALA B O 1
ATOM 8279 N N . SER B 1 519 ? -32.156 -13.766 -13.789 1 85.06 519 SER B N 1
ATOM 8280 C CA . SER B 1 519 ? -33.156 -13.039 -14.586 1 85.06 519 SER B CA 1
ATOM 8281 C C . SER B 1 519 ? -33.969 -12.094 -13.711 1 85.06 519 SER B C 1
ATOM 8283 O O . SER B 1 519 ? -34.5 -11.102 -14.203 1 85.06 519 SER B O 1
ATOM 8285 N N . GLY B 1 520 ? -34 -12.336 -12.453 1 89.88 520 GLY B N 1
ATOM 8286 C CA . GLY B 1 520 ? -34.75 -11.492 -11.539 1 89.88 520 GLY B CA 1
ATOM 8287 C C . GLY B 1 520 ? -33.938 -10.336 -10.992 1 89.88 520 GLY B C 1
ATOM 8288 O O . GLY B 1 520 ? -33.094 -9.781 -11.695 1 89.88 520 GLY B O 1
ATOM 8289 N N . THR B 1 521 ? -34.438 -9.844 -9.836 1 93 521 THR B N 1
ATOM 8290 C CA . THR B 1 521 ? -33.781 -8.688 -9.234 1 93 521 THR B CA 1
ATOM 8291 C C . THR B 1 521 ? -32.906 -9.117 -8.055 1 93 521 THR B C 1
ATOM 8293 O O . THR B 1 521 ? -32.219 -8.289 -7.465 1 93 521 THR B O 1
ATOM 8296 N N . HIS B 1 522 ? -33 -10.391 -7.688 1 95.06 522 HIS B N 1
ATOM 8297 C CA . HIS B 1 522 ? -32.156 -10.875 -6.613 1 95.06 522 HIS B CA 1
ATOM 8298 C C . HIS B 1 522 ? -31.906 -12.375 -6.734 1 95.06 522 HIS B C 1
ATOM 8300 O O . HIS B 1 522 ? -32.625 -13.062 -7.48 1 95.06 522 HIS B O 1
ATOM 8306 N N . VAL B 1 523 ? -30.875 -12.875 -6.148 1 95.44 523 VAL B N 1
ATOM 8307 C CA . VAL B 1 523 ? -30.594 -14.297 -6 1 95.44 523 VAL B CA 1
ATOM 8308 C C . VAL B 1 523 ? -30.391 -14.633 -4.523 1 95.44 523 VAL B C 1
ATOM 8310 O O . VAL B 1 523 ? -29.922 -13.797 -3.748 1 95.44 523 VAL B O 1
ATOM 8313 N N . TYR B 1 524 ? -30.859 -15.758 -4.164 1 95.31 524 TYR B N 1
ATOM 8314 C CA . TYR B 1 524 ? -30.672 -16.25 -2.807 1 95.31 524 TYR B CA 1
ATOM 8315 C C . TYR B 1 524 ? -29.406 -17.094 -2.701 1 95.31 524 TYR B C 1
ATOM 8317 O O . TYR B 1 524 ? -29.234 -18.047 -3.453 1 95.31 524 TYR B O 1
ATOM 8325 N N . LEU B 1 525 ? -28.547 -16.734 -1.782 1 96.06 525 LEU B N 1
ATOM 8326 C CA . LEU B 1 525 ? -27.266 -17.406 -1.607 1 96.06 525 LEU B CA 1
ATOM 8327 C C . LEU B 1 525 ? -27.141 -17.984 -0.202 1 96.06 525 LEU B C 1
ATOM 8329 O O . LEU B 1 525 ? -26.703 -17.297 0.721 1 96.06 525 LEU B O 1
ATOM 8333 N N . PRO B 1 526 ? -27.453 -19.25 -0.019 1 94.81 526 PRO B N 1
ATOM 8334 C CA . PRO B 1 526 ? -27.328 -19.875 1.3 1 94.81 526 PRO B CA 1
ATOM 8335 C C . PRO B 1 526 ? -25.891 -19.984 1.762 1 94.81 526 PRO B C 1
ATOM 8337 O O . PRO B 1 526 ? -25 -20.344 0.966 1 94.81 526 PRO B O 1
ATOM 8340 N N . GLY B 1 527 ? -25.656 -19.688 2.947 1 93.25 527 GLY B N 1
ATOM 8341 C CA . GLY B 1 527 ? -24.328 -19.828 3.521 1 93.25 527 GLY B CA 1
ATOM 8342 C C . GLY B 1 527 ? -23.422 -18.656 3.217 1 93.25 527 GLY B C 1
ATOM 8343 O O . GLY B 1 527 ? -22.266 -18.625 3.658 1 93.25 527 GLY B O 1
ATOM 8344 N N . VAL B 1 528 ? -23.891 -17.688 2.473 1 93.56 528 VAL B N 1
ATOM 8345 C CA . VAL B 1 528 ? -23.078 -16.531 2.1 1 93.56 528 VAL B CA 1
ATOM 8346 C C . VAL B 1 528 ? -23.328 -15.391 3.082 1 93.56 528 VAL B C 1
ATOM 8348 O O . VAL B 1 528 ? -24.484 -14.969 3.281 1 93.56 528 VAL B O 1
ATOM 8351 N N . MET B 1 529 ? -22.266 -14.938 3.736 1 91.31 529 MET B N 1
ATOM 8352 C CA . MET B 1 529 ? -22.406 -13.883 4.73 1 91.31 529 MET B CA 1
ATOM 8353 C C . MET B 1 529 ? -21.359 -12.789 4.512 1 91.31 529 MET B C 1
ATOM 8355 O O . MET B 1 529 ? -21.516 -11.672 5.023 1 91.31 529 MET B O 1
ATOM 8359 N N . SER B 1 530 ? -20.359 -13.125 3.77 1 90.88 530 SER B N 1
ATOM 8360 C CA . SER B 1 530 ? -19.219 -12.211 3.662 1 90.88 530 SER B CA 1
ATOM 8361 C C . SER B 1 530 ? -19.078 -11.664 2.246 1 90.88 530 SER B C 1
ATOM 8363 O O . SER B 1 530 ? -19 -12.438 1.285 1 90.88 530 SER B O 1
ATOM 8365 N N . ARG B 1 531 ? -19.062 -10.359 2.199 1 90.56 531 ARG B N 1
ATOM 8366 C CA . ARG B 1 531 ? -18.781 -9.695 0.931 1 90.56 531 ARG B CA 1
ATOM 8367 C C . ARG B 1 531 ? -17.391 -10.023 0.43 1 90.56 531 ARG B C 1
ATOM 8369 O O . ARG B 1 531 ? -17.203 -10.406 -0.726 1 90.56 531 ARG B O 1
ATOM 8376 N N . LYS B 1 532 ? -16.422 -9.992 1.343 1 84.88 532 LYS B N 1
ATOM 8377 C CA . LYS B 1 532 ? -15 -10.086 1.029 1 84.88 532 LYS B CA 1
ATOM 8378 C C . LYS B 1 532 ? -14.633 -11.5 0.579 1 84.88 532 LYS B C 1
ATOM 8380 O O . LYS B 1 532 ? -13.828 -11.672 -0.343 1 84.88 532 LYS B O 1
ATOM 8385 N N . LYS B 1 533 ? -15.172 -12.492 1.141 1 88.69 533 LYS B N 1
ATOM 8386 C CA . LYS B 1 533 ? -14.711 -13.859 0.918 1 88.69 533 LYS B CA 1
ATOM 8387 C C . LYS B 1 533 ? -15.656 -14.609 -0.026 1 88.69 533 LYS B C 1
ATOM 8389 O O . LYS B 1 533 ? -15.242 -15.555 -0.702 1 88.69 533 LYS B O 1
ATOM 8394 N N . GLN B 1 534 ? -16.906 -14.125 -0.131 1 92.75 534 GLN B N 1
ATOM 8395 C CA . GLN B 1 534 ? -17.859 -15.016 -0.771 1 92.75 534 GLN B CA 1
ATOM 8396 C C . GLN B 1 534 ? -18.547 -14.336 -1.954 1 92.75 534 GLN B C 1
ATOM 8398 O O . GLN B 1 534 ? -19.172 -15 -2.777 1 92.75 534 GLN B O 1
ATOM 8403 N N . ILE B 1 535 ? -18.453 -13.055 -2.021 1 93.06 535 ILE B N 1
ATOM 8404 C CA . ILE B 1 535 ? -19.109 -12.344 -3.115 1 93.06 535 ILE B CA 1
ATOM 8405 C C . ILE B 1 535 ? -18.062 -11.844 -4.102 1 93.06 535 ILE B C 1
ATOM 8407 O O . ILE B 1 535 ? -18.141 -12.109 -5.305 1 93.06 535 ILE B O 1
ATOM 8411 N N . VAL B 1 536 ? -17.031 -11.25 -3.613 1 89.94 536 VAL B N 1
ATOM 8412 C CA . VAL B 1 536 ? -16.047 -10.555 -4.441 1 89.94 536 VAL B CA 1
ATOM 8413 C C . VAL B 1 536 ? -15.25 -11.57 -5.258 1 89.94 536 VAL B C 1
ATOM 8415 O O . VAL B 1 536 ? -15.102 -11.414 -6.477 1 89.94 536 VAL B O 1
ATOM 8418 N N . PRO B 1 537 ? -14.773 -12.664 -4.652 1 87.44 537 PRO B N 1
ATOM 8419 C CA . PRO B 1 537 ? -13.93 -13.586 -5.422 1 87.44 537 PRO B CA 1
ATOM 8420 C C . PRO B 1 537 ? -14.68 -14.25 -6.574 1 87.44 537 PRO B C 1
ATOM 8422 O O . PRO B 1 537 ? -14.211 -14.227 -7.715 1 87.44 537 PRO B O 1
ATOM 8425 N N . PRO B 1 538 ? -15.898 -14.773 -6.352 1 91.06 538 PRO B N 1
ATOM 8426 C CA . PRO B 1 538 ? -16.641 -15.352 -7.477 1 91.06 538 PRO B CA 1
ATOM 8427 C C . PRO B 1 538 ? -16.906 -14.336 -8.586 1 91.06 538 PRO B C 1
ATOM 8429 O O . PRO B 1 538 ? -16.875 -14.688 -9.773 1 91.06 538 PRO B O 1
ATOM 8432 N N . LEU B 1 539 ? -17.172 -13.109 -8.227 1 92.25 539 LEU B N 1
ATOM 8433 C CA . LEU B 1 539 ? -17.422 -12.062 -9.227 1 92.25 539 LEU B CA 1
ATOM 8434 C C . LEU B 1 539 ? -16.156 -11.781 -10.031 1 92.25 539 LEU B C 1
ATOM 8436 O O . LEU B 1 539 ? -16.219 -11.633 -11.25 1 92.25 539 LEU B O 1
ATOM 8440 N N . SER B 1 540 ? -15.07 -11.711 -9.312 1 87.06 540 SER B N 1
ATOM 8441 C CA . SER B 1 540 ? -13.797 -11.453 -9.969 1 87.06 540 SER B CA 1
ATOM 8442 C C . SER B 1 540 ? -13.445 -12.57 -10.945 1 87.06 540 SER B C 1
ATOM 8444 O O . SER B 1 540 ? -12.922 -12.305 -12.031 1 87.06 540 SER B O 1
ATOM 8446 N N . GLU B 1 541 ? -13.672 -13.797 -10.562 1 84.81 541 GLU B N 1
ATOM 8447 C CA . GLU B 1 541 ? -13.414 -14.953 -11.422 1 84.81 541 GLU B CA 1
ATOM 8448 C C . GLU B 1 541 ? -14.328 -14.945 -12.641 1 84.81 541 GLU B C 1
ATOM 8450 O O . GLU B 1 541 ? -13.898 -15.289 -13.742 1 84.81 541 GLU B O 1
ATOM 8455 N N . ALA B 1 542 ? -15.516 -14.562 -12.375 1 88.5 542 ALA B N 1
ATOM 8456 C CA . ALA B 1 542 ? -16.484 -14.523 -13.461 1 88.5 542 ALA B CA 1
ATOM 8457 C C . ALA B 1 542 ? -16.094 -13.492 -14.516 1 88.5 542 ALA B C 1
ATOM 8459 O O . ALA B 1 542 ? -16.266 -13.727 -15.719 1 88.5 542 ALA B O 1
ATOM 8460 N N . VAL B 1 543 ? -15.617 -12.359 -14.062 1 86.88 543 VAL B N 1
ATOM 8461 C CA . VAL B 1 543 ? -15.188 -11.297 -14.969 1 86.88 543 VAL B CA 1
ATOM 8462 C C . VAL B 1 543 ? -14.039 -11.797 -15.844 1 86.88 543 VAL B C 1
ATOM 8464 O O . VAL B 1 543 ? -13.984 -11.508 -17.047 1 86.88 543 VAL B O 1
ATOM 8467 N N . LYS B 1 544 ? -13.156 -12.562 -15.305 1 78.81 544 LYS B N 1
ATOM 8468 C CA . LYS B 1 544 ? -12.031 -13.125 -16.031 1 78.81 544 LYS B CA 1
ATOM 8469 C C . LYS B 1 544 ? -12.5 -14.133 -17.078 1 78.81 544 LYS B C 1
ATOM 8471 O O . LYS B 1 544 ? -11.969 -14.18 -18.188 1 78.81 544 LYS B O 1
ATOM 8476 N N . ARG B 1 545 ? -13.469 -14.875 -16.688 1 77.62 545 ARG B N 1
ATOM 8477 C CA . ARG B 1 545 ? -14 -15.898 -17.578 1 77.62 545 ARG B CA 1
ATOM 8478 C C . ARG B 1 545 ? -14.727 -15.273 -18.75 1 77.62 545 ARG B C 1
ATOM 8480 O O . ARG B 1 545 ? -14.648 -15.766 -19.875 1 77.62 545 ARG B O 1
ATOM 8487 N N . ILE B 1 546 ? -15.414 -14.289 -18.469 1 75.75 546 ILE B N 1
ATOM 8488 C CA . ILE B 1 546 ? -16.188 -13.617 -19.516 1 75.75 546 ILE B CA 1
ATOM 8489 C C . ILE B 1 546 ? -15.234 -12.945 -20.5 1 75.75 546 ILE B C 1
ATOM 8491 O O . ILE B 1 546 ? -15.461 -12.984 -21.719 1 75.75 546 ILE B O 1
ATOM 8495 N N . LYS B 1 547 ? -14.195 -12.398 -20.094 1 67.12 547 LYS B N 1
ATOM 8496 C CA . LYS B 1 547 ? -13.211 -11.766 -20.969 1 67.12 547 LYS B CA 1
ATOM 8497 C C . LYS B 1 547 ? -12.539 -12.789 -21.859 1 67.12 547 LYS B C 1
ATOM 8499 O O . LYS B 1 547 ? -12.242 -12.5 -23.031 1 67.12 547 LYS B O 1
ATOM 8504 N N . GLU B 1 548 ? -12.359 -13.969 -21.328 1 57.47 548 GLU B N 1
ATOM 8505 C CA . GLU B 1 548 ? -11.742 -15.023 -22.125 1 57.47 548 GLU B CA 1
ATOM 8506 C C . GLU B 1 548 ? -12.695 -15.523 -23.219 1 57.47 548 GLU B C 1
ATOM 8508 O O . GLU B 1 548 ? -12.25 -16.031 -24.25 1 57.47 548 GLU B O 1
ATOM 8513 N N . LYS B 1 549 ? -13.961 -15.461 -23.062 1 56.53 549 LYS B N 1
ATOM 8514 C CA . LYS B 1 549 ? -14.938 -15.898 -24.047 1 56.53 549 LYS B CA 1
ATOM 8515 C C . LYS B 1 549 ? -15.148 -14.844 -25.141 1 56.53 549 LYS B C 1
ATOM 8517 O O . LYS B 1 549 ? -15.57 -15.164 -26.25 1 56.53 549 LYS B O 1
ATOM 8522 N N . GLU B 1 550 ? -14.797 -13.562 -24.781 1 51.66 550 GLU B N 1
ATOM 8523 C CA . GLU B 1 550 ? -14.945 -12.539 -25.812 1 51.66 550 GLU B CA 1
ATOM 8524 C C . GLU B 1 550 ? -13.68 -12.414 -26.656 1 51.66 550 GLU B C 1
ATOM 8526 O O . GLU B 1 550 ? -13.75 -12.195 -27.875 1 51.66 550 GLU B O 1
#